Protein AF-A0A9D1PR16-F1 (afdb_monomer)

Mean predicted aligned error: 20.29 Å

Nearest PDB structures (foldseek):
  2o14-assembly1_A  TM=5.227E-01  e=1.203E-14  Bacillus subtilis
  5ho9-assembly2_B  TM=4.854E-01  e=6.084E-08  Geobacillus stearothermophilus
  5ho0-assembly1_A  TM=3.117E-01  e=4.479E-11  Geobacillus stearothermophilus
  8wa2-assembly1_D  TM=2.100E-01  e=5.758E-03  Chlamydomonas reinhardtii
  8wa2-assembly1_B  TM=1.755E-01  e=5.941E-02  Chlamydomonas reinhardtii

InterPro domains:
  IPR001087 GDSL lipase/esterase [PF00657] (573-795)
  IPR036514 SGNH hydrolase superfamily [G3DSA:3.40.50.1110] (571-816)
  IPR037459 Rhamnogalacturonan acetylesterase RhgT-like [PTHR43695] (567-809)
  IPR046780 Atrophied bacterial Ig domain [PF20578] (370-449)

Organism: NCBI:txid2838698

Radius of gyration: 44.4 Å; Cα contacts (8 Å, |Δi|>4): 1867; chains: 1; bounding box: 88×90×120 Å

Sequence (830 aa):
MRKVFRNLCCMTIVLSLCLSLCIVPGVSAAGEYIVSANYDSSLGSVQLTNLTAETAALSADEMWYAENTLAANERVEIIDGIFVTPVEDFNSGSLSNAVNIDGYSFRNYVAGSNNGEVSADSVTGAVFKVDAERSGTLAFALTLGDGKGARACRAETPDDLILDYKNNTGASVNDFFEFDVAEGQSYYFWGVGTRARTFGAVFSEKTTVTASAGDVIKITSTPDSSALLGNVSLSDASLELVKNEDMTECTFTMPAHDVGVDVAFVSSSFEDEIRQISFDEIKGANVSESEVDSDLALFDGWVTAIGYADVSWMSSDESAITASGIVNSSSEAKSVTLTAVFTYQDYPNITAYREFNLTVSADTDDAAAVAAAKESLTLGDTSAVRDNITLPASGRKNTTITWESSDETVVANDGTVTRYPEADRDVVLTATISRGAVSDTKEFRVTVIGYLAVEISRVAVSNADGDVVLSPVDGGYVSHIVYTSHIPNPTGSERLIVAVYDEEDSGRLISSGIYSLSENTDEETVLRLGSGEVQTTGSCTIKVFAFDGTDTISPMMSEPYIYTNTIADSMTVYVAGDSTACTYPATGRNNRFPQTGWAAVLQDYFSSDVTVSDLARSGRSSLSFRSENNYQTIVNNIKAGDYFIIQFGHNDDKPGETDRYTNPVGDRFTEGTFKNSLMNYINAALDKGAQPILTTPICRRRDNNSSLEAYAAAMRELGRELGLPVMDLFEKTGEYISSVGLEKAKDIYLHTYPGDSRFTGLSAGDYELSQNYSSAMADDTHINYYGAQMIAQWFCDELQRLGHPLTEKRSSHTTTLDDIPSYAEAVSTI

pLDDT: mean 76.58, std 19.84, range [20.47, 98.75]

Solvent-accessible surface area (backbone atoms only — not comparable to full-atom values): 45879 Å² total; per-residue (Å²): 130,88,82,74,85,78,77,77,83,88,86,89,82,87,90,88,85,83,87,84,87,81,86,86,90,83,89,70,102,81,58,82,30,48,37,37,39,36,36,57,67,94,62,46,41,79,48,75,43,49,84,87,64,87,86,83,87,87,81,90,81,88,82,85,87,83,89,70,71,61,56,80,68,42,76,40,74,77,52,90,55,30,28,39,27,41,41,72,92,53,72,62,86,89,79,86,81,57,50,73,58,101,86,45,76,43,81,68,80,62,36,46,86,74,79,35,32,51,38,77,73,40,34,76,41,42,40,36,38,40,40,20,69,40,44,24,43,40,34,38,37,32,39,35,32,51,76,18,32,45,37,29,18,39,63,93,44,70,88,51,64,82,37,86,48,70,42,76,80,82,45,72,47,78,51,78,47,74,48,80,42,47,54,82,40,46,31,38,36,36,40,32,45,91,48,48,47,52,57,50,71,50,71,28,48,50,52,73,48,75,41,42,60,70,39,51,41,35,42,33,57,45,87,61,94,50,35,32,56,49,60,70,47,52,74,54,82,87,62,69,76,49,70,48,98,82,29,43,39,36,35,36,68,38,55,94,56,68,39,47,33,44,46,42,66,40,64,62,66,56,59,63,57,53,64,64,69,53,66,86,73,31,33,59,82,36,87,46,55,76,49,31,79,47,47,36,41,71,69,62,58,49,81,53,94,89,44,61,24,46,34,48,56,44,43,76,37,59,78,41,33,32,56,80,27,48,46,22,35,34,79,56,64,44,80,36,45,39,32,41,38,38,38,25,83,98,41,77,88,49,72,49,72,38,80,43,78,32,21,36,35,55,46,83,53,44,63,62,29,37,50,53,20,61,68,70,63,75,82,76,85,32,78,70,32,76,67,65,46,89,67,68,59,57,43,47,38,62,20,44,32,48,58,46,43,77,40,60,81,42,34,29,63,75,24,52,54,49,77,42,68,78,45,66,46,80,36,46,39,36,39,42,33,28,29,95,95,39,72,54,76,48,81,42,70,34,27,39,45,38,41,70,55,59,42,72,79,45,77,23,30,18,43,84,89,61,50,45,21,63,40,61,32,73,69,16,17,51,32,29,41,30,33,53,53,83,56,81,78,72,88,75,47,33,30,36,39,40,40,26,22,27,59,84,62,81,57,39,79,73,27,58,43,79,42,75,67,74,85,54,88,89,59,82,42,71,49,74,49,56,91,71,60,28,44,37,37,69,54,47,41,40,37,39,43,39,27,62,49,50,100,65,84,45,65,34,34,99,63,63,49,70,59,70,85,75,76,57,90,58,35,45,40,36,33,44,29,15,47,53,30,14,68,54,48,30,51,65,98,71,12,36,20,52,42,30,8,18,50,57,52,39,50,61,43,32,30,94,48,51,45,63,45,70,46,25,38,67,86,27,12,58,55,39,39,66,79,34,72,48,44,55,52,45,62,74,68,59,34,62,58,22,38,38,40,43,31,47,32,84,38,17,75,29,90,88,43,80,72,22,35,34,38,46,78,67,54,60,83,47,86,60,13,39,47,26,39,48,46,67,55,42,48,54,22,50,82,34,57,15,47,52,34,43,30,36,37,66,52,50,76,58,100,73,52,68,77,54,48,40,36,32,51,40,48,54,49,49,19,64,69,70,46,33,41,63,34,58,41,27,56,57,45,42,54,48,36,70,73,60,32,75,73,61,42,36,41,28,27,30,49,41,41,60,69,48,65,78,62,60,91,51,90,82,39,48,44,94,64,8,57,47,26,66,34,68,38,84,39,53,65,43,24,14,54,58,23,12,46,46,51,33,38,52,48,53,50,38,32,49,74,29,44,29,67,71,48,81,44,44,34,95,56,83,63,55,80,88,74,50,61,54,49,69,60,53,61,70,76,112

Structure (mmCIF, N/CA/C/O backbone):
data_AF-A0A9D1PR16-F1
#
_entry.id   AF-A0A9D1PR16-F1
#
loop_
_atom_site.group_PDB
_atom_site.id
_atom_site.type_symbol
_atom_site.label_atom_id
_atom_site.label_alt_id
_atom_site.label_comp_id
_atom_site.label_asym_id
_atom_site.label_entity_id
_atom_site.label_seq_id
_atom_site.pdbx_PDB_ins_code
_atom_site.Cartn_x
_atom_site.Cartn_y
_atom_site.Cartn_z
_atom_site.occupancy
_atom_site.B_iso_or_equiv
_atom_site.auth_seq_id
_atom_site.auth_comp_id
_atom_site.auth_asym_id
_atom_site.auth_atom_id
_atom_site.pdbx_PDB_model_num
ATOM 1 N N . MET A 1 1 ? -5.581 25.289 5.504 1.00 27.98 1 MET A N 1
ATOM 2 C CA . MET A 1 1 ? -6.541 25.960 6.420 1.00 27.98 1 MET A CA 1
ATOM 3 C C . MET A 1 1 ? -6.542 25.164 7.721 1.00 27.98 1 MET A C 1
ATOM 5 O O . MET A 1 1 ? -6.423 23.959 7.635 1.00 27.98 1 MET A O 1
ATOM 9 N N . ARG A 1 2 ? -6.389 25.802 8.892 1.00 22.61 2 ARG A N 1
ATOM 10 C CA . ARG A 1 2 ? -7.495 26.084 9.842 1.00 22.61 2 ARG A CA 1
ATOM 11 C C . ARG A 1 2 ? -8.253 24.784 10.195 1.00 22.61 2 ARG A C 1
ATOM 13 O O . ARG A 1 2 ? -8.923 24.271 9.317 1.00 22.61 2 ARG A O 1
ATOM 20 N N . LYS A 1 3 ? -8.279 24.301 11.440 1.00 24.83 3 LYS A N 1
ATOM 21 C CA . LYS A 1 3 ? -8.358 25.068 12.698 1.00 24.83 3 LYS A CA 1
ATOM 22 C C . LYS A 1 3 ? -8.161 24.134 13.908 1.00 24.83 3 LYS A C 1
ATOM 24 O O . LYS A 1 3 ? -8.784 23.087 13.926 1.00 24.83 3 LYS A O 1
ATOM 29 N N . VAL A 1 4 ? -7.499 24.677 14.937 1.00 28.12 4 VAL A N 1
ATOM 30 C CA . VAL A 1 4 ? -7.593 24.335 16.375 1.00 28.12 4 VAL A CA 1
ATOM 31 C C . VAL A 1 4 ? -6.731 23.130 16.805 1.00 28.12 4 VAL A C 1
ATOM 33 O O . VAL A 1 4 ? -6.909 22.062 16.251 1.00 28.12 4 VAL A O 1
ATOM 36 N N . PHE A 1 5 ? -5.768 23.200 17.741 1.00 24.61 5 PHE A N 1
ATOM 37 C CA . PHE A 1 5 ? -5.483 24.135 18.852 1.00 24.61 5 PHE A CA 1
ATOM 38 C C . PHE A 1 5 ? -5.711 25.640 18.625 1.00 24.61 5 PHE A C 1
ATOM 40 O O . PHE A 1 5 ? -4.897 26.392 18.094 1.00 24.61 5 PHE A O 1
ATOM 47 N N . ARG A 1 6 ? -6.893 26.066 19.072 1.00 28.28 6 ARG A N 1
ATOM 48 C CA . ARG A 1 6 ? -7.088 27.253 19.896 1.00 28.28 6 ARG A CA 1
ATOM 49 C C . ARG A 1 6 ? -7.062 26.680 21.317 1.00 28.28 6 ARG A C 1
ATOM 51 O O . ARG A 1 6 ? -7.856 25.785 21.570 1.00 28.28 6 ARG A O 1
ATOM 58 N N . ASN A 1 7 ? -6.178 27.086 22.220 1.00 27.34 7 ASN A N 1
ATOM 59 C CA . ASN A 1 7 ? -5.192 28.170 22.140 1.00 27.34 7 ASN A CA 1
ATOM 60 C C . ASN A 1 7 ? -3.842 27.620 22.647 1.00 27.34 7 ASN A C 1
ATOM 62 O O . ASN A 1 7 ? -3.802 27.053 23.729 1.00 27.34 7 ASN A O 1
ATOM 66 N N . LEU A 1 8 ? -2.817 27.541 21.785 1.00 24.59 8 LEU A N 1
ATOM 67 C CA . LEU A 1 8 ? -1.717 28.526 21.676 1.00 24.59 8 LEU A CA 1
ATOM 68 C C . LEU A 1 8 ? -0.977 28.694 23.021 1.00 24.59 8 LEU A C 1
ATOM 70 O O . LEU A 1 8 ? -1.498 29.398 23.877 1.00 24.59 8 LEU A O 1
ATOM 74 N N . CYS A 1 9 ? 0.158 28.047 23.324 1.00 23.77 9 CYS A N 1
ATOM 75 C CA . CYS A 1 9 ? 1.340 27.565 22.560 1.00 23.77 9 CYS A CA 1
ATOM 76 C C . CYS A 1 9 ? 2.403 28.623 22.186 1.00 23.77 9 CYS A C 1
ATOM 78 O O . CYS A 1 9 ? 2.067 29.675 21.646 1.00 23.77 9 CYS A O 1
ATOM 80 N N . CYS A 1 10 ? 3.675 28.195 22.319 1.00 23.53 10 CYS A N 1
ATOM 81 C CA . CYS A 1 10 ? 4.927 28.753 21.759 1.00 23.53 10 CYS A CA 1
ATOM 82 C C . CYS A 1 10 ? 5.468 30.044 22.421 1.00 23.53 10 CYS A C 1
ATOM 84 O O . CYS A 1 10 ? 4.700 30.933 22.758 1.00 23.53 10 CYS A O 1
ATOM 86 N N . MET A 1 11 ? 6.784 30.250 22.600 1.00 22.20 11 MET A N 1
ATOM 87 C CA . MET A 1 11 ? 8.003 29.501 22.207 1.00 22.20 11 MET A CA 1
ATOM 88 C C . MET A 1 11 ? 9.163 29.927 23.150 1.00 22.20 11 MET A C 1
ATOM 90 O O . MET A 1 11 ? 9.109 31.016 23.710 1.00 22.20 11 MET A O 1
ATOM 94 N N . THR A 1 12 ? 10.250 29.171 23.348 1.00 23.80 12 THR A N 1
ATOM 95 C CA . THR A 1 12 ? 11.381 29.059 22.394 1.00 23.80 12 THR A CA 1
ATOM 96 C C . THR A 1 12 ? 12.302 27.878 22.755 1.00 23.80 12 THR A C 1
ATOM 98 O O . THR A 1 12 ? 12.257 27.358 23.863 1.00 23.80 12 THR A O 1
ATOM 101 N N . ILE A 1 13 ? 13.112 27.434 21.789 1.00 24.66 13 ILE A N 1
ATOM 102 C CA . ILE A 1 13 ? 13.778 26.129 21.730 1.00 24.66 13 ILE A CA 1
ATOM 103 C C . ILE A 1 13 ? 15.294 26.300 21.442 1.00 24.66 13 ILE A C 1
ATOM 105 O O . ILE A 1 13 ? 15.655 27.077 20.563 1.00 24.66 13 ILE A O 1
ATOM 109 N N . VAL A 1 14 ? 16.136 25.502 22.124 1.00 23.12 14 VAL A N 1
ATOM 110 C CA . VAL A 1 14 ? 17.413 24.890 21.647 1.00 23.12 14 VAL A CA 1
ATOM 111 C C . VAL A 1 14 ? 18.770 25.660 21.585 1.00 23.12 14 VAL A C 1
ATOM 113 O O . VAL A 1 14 ? 18.936 26.660 20.899 1.00 23.12 14 VAL A O 1
ATOM 116 N N . LEU A 1 15 ? 19.771 25.003 22.213 1.00 24.84 15 LEU A N 1
ATOM 117 C CA . LEU A 1 15 ? 21.250 24.959 22.043 1.00 24.84 15 LEU A CA 1
ATOM 118 C C . LEU A 1 15 ? 22.148 26.221 22.079 1.00 24.84 15 LEU A C 1
ATOM 120 O O . LEU A 1 15 ? 22.132 27.063 21.185 1.00 24.84 15 LEU A O 1
ATOM 124 N N . SER A 1 16 ? 23.187 26.142 22.929 1.00 20.47 16 SER A N 1
ATOM 125 C CA . SER A 1 16 ? 24.596 26.295 22.504 1.00 20.47 16 SER A CA 1
ATOM 126 C C . SER A 1 16 ? 25.574 25.582 23.452 1.00 20.47 16 SER A C 1
ATOM 128 O O . SER A 1 16 ? 25.379 25.562 24.662 1.00 20.47 16 SER A O 1
ATOM 130 N N . LEU A 1 17 ? 26.616 24.973 22.878 1.00 24.58 17 LEU A N 1
ATOM 131 C CA . LEU A 1 17 ? 27.646 24.175 23.561 1.00 24.58 17 LEU A CA 1
ATOM 132 C C . LEU A 1 17 ? 28.932 25.001 23.824 1.00 24.58 17 LEU A C 1
ATOM 134 O O . LEU A 1 17 ? 29.122 26.046 23.207 1.00 24.58 17 LEU A O 1
ATOM 138 N N . CYS A 1 18 ? 29.855 24.421 24.609 1.00 21.66 18 CYS A N 1
ATOM 139 C CA . CYS A 1 18 ? 31.310 24.698 24.704 1.00 21.66 18 CYS A CA 1
ATOM 140 C C . CYS A 1 18 ? 31.869 25.606 25.828 1.00 21.66 18 CYS A C 1
ATOM 142 O O . CYS A 1 18 ? 31.997 26.815 25.685 1.00 21.66 18 CYS A O 1
ATOM 144 N N . LEU A 1 19 ? 32.410 24.914 26.844 1.00 24.34 19 LEU A N 1
ATOM 145 C CA . LEU A 1 19 ? 33.736 25.090 27.475 1.00 24.34 19 LEU A CA 1
ATOM 146 C C . LEU A 1 19 ? 34.213 26.489 27.928 1.00 24.34 19 LEU A C 1
ATOM 148 O O . LEU A 1 19 ? 34.633 27.319 27.123 1.00 24.34 19 LEU A O 1
ATOM 152 N N . SER A 1 20 ? 34.515 26.583 29.230 1.00 22.64 20 SER A N 1
ATOM 153 C CA . SER A 1 20 ? 35.869 26.953 29.682 1.00 22.64 20 SER A CA 1
ATOM 154 C C . SER A 1 20 ? 36.231 26.297 31.019 1.00 22.64 20 SER A C 1
ATOM 156 O O . SER A 1 20 ? 35.638 26.557 32.057 1.00 22.64 20 SER A O 1
ATOM 158 N N . LEU A 1 21 ? 37.231 25.420 30.923 1.00 25.05 21 LEU A N 1
ATOM 159 C CA . LEU A 1 21 ? 37.969 24.716 31.969 1.00 25.05 21 LEU A CA 1
ATOM 160 C C . LEU A 1 21 ? 38.514 25.603 33.106 1.00 25.05 21 LEU A C 1
ATOM 162 O O . LEU A 1 21 ? 39.132 26.626 32.831 1.00 25.05 21 LEU A O 1
ATOM 166 N N . CYS A 1 22 ? 38.521 25.025 34.313 1.00 24.67 22 CYS A N 1
ATOM 167 C CA . CYS A 1 22 ? 39.685 24.900 35.213 1.00 24.67 22 CYS A CA 1
ATOM 168 C C . CYS A 1 22 ? 39.479 23.609 36.054 1.00 24.67 22 CYS A C 1
ATOM 170 O O . CYS A 1 22 ? 38.614 23.595 36.915 1.00 24.67 22 CYS A O 1
ATOM 172 N N . ILE A 1 23 ? 40.010 22.432 35.669 1.00 27.56 23 ILE A N 1
ATOM 173 C CA . ILE A 1 23 ? 41.353 21.888 36.024 1.00 27.56 23 ILE A CA 1
ATOM 174 C C . ILE A 1 23 ? 41.437 21.586 37.548 1.00 27.56 23 ILE A C 1
ATOM 176 O O . ILE A 1 23 ? 41.313 22.518 38.327 1.00 27.56 23 ILE A O 1
ATOM 180 N N . VAL A 1 24 ? 41.628 20.356 38.072 1.00 26.58 24 VAL A N 1
ATOM 181 C CA . VAL A 1 24 ? 42.421 19.161 37.652 1.00 26.58 24 VAL A CA 1
ATOM 182 C C . VAL A 1 24 ? 41.674 17.831 37.971 1.00 26.58 24 VAL A C 1
ATOM 184 O O . VAL A 1 24 ? 40.999 17.775 38.994 1.00 26.58 24 VAL A O 1
ATOM 187 N N . PRO A 1 25 ? 41.832 16.732 37.195 1.00 44.12 25 PRO A N 1
ATOM 188 C CA . PRO A 1 25 ? 41.298 15.397 37.533 1.00 44.12 25 PRO A CA 1
ATOM 189 C C . PRO A 1 25 ? 42.260 14.516 38.367 1.00 44.12 25 PRO A C 1
ATOM 191 O O . PRO A 1 25 ? 43.475 14.590 38.182 1.00 44.12 25 PRO A O 1
ATOM 194 N N . GLY A 1 26 ? 41.739 13.586 39.187 1.00 24.41 26 GLY A N 1
ATOM 195 C CA . GLY A 1 26 ? 42.584 12.547 39.806 1.00 24.41 26 GLY A CA 1
ATOM 196 C C . GLY A 1 26 ? 41.972 11.659 40.904 1.00 24.41 26 GLY A C 1
ATOM 197 O O . GLY A 1 26 ? 42.183 11.926 42.075 1.00 24.41 26 GLY A O 1
ATOM 198 N N . VAL A 1 27 ? 41.332 10.552 40.502 1.00 28.55 27 VAL A N 1
ATOM 199 C CA . VAL A 1 27 ? 41.300 9.227 41.180 1.00 28.55 27 VAL A CA 1
ATOM 200 C C . VAL A 1 27 ? 41.209 9.176 42.725 1.00 28.55 27 VAL A C 1
ATOM 202 O O . VAL A 1 27 ? 42.230 9.241 43.402 1.00 28.55 27 VAL A O 1
ATOM 205 N N . SER A 1 28 ? 40.054 8.760 43.265 1.00 29.31 28 SER A N 1
ATOM 206 C CA . SER A 1 28 ? 39.920 7.432 43.912 1.00 29.31 28 SER A CA 1
ATOM 207 C C . SER A 1 28 ? 38.448 7.061 44.166 1.00 29.31 28 SER A C 1
ATOM 209 O O . SER A 1 28 ? 37.600 7.940 44.273 1.00 29.31 28 SER A O 1
ATOM 211 N N . ALA A 1 29 ? 38.145 5.763 44.269 1.00 42.81 29 ALA A N 1
ATOM 212 C CA . ALA A 1 29 ? 36.804 5.238 44.558 1.00 42.81 29 ALA A CA 1
ATOM 213 C C . ALA A 1 29 ? 36.475 5.269 46.069 1.00 42.81 29 ALA A C 1
ATOM 215 O O . ALA A 1 29 ? 36.169 4.242 46.669 1.00 42.81 29 ALA A O 1
ATOM 216 N N . ALA A 1 30 ? 36.630 6.443 46.682 1.00 47.72 30 ALA A N 1
ATOM 217 C CA . ALA A 1 30 ? 36.334 6.732 48.087 1.00 47.72 30 ALA A CA 1
ATOM 218 C C . ALA A 1 30 ? 36.095 8.247 48.245 1.00 47.72 30 ALA A C 1
ATOM 220 O O . ALA A 1 30 ? 36.844 8.942 48.931 1.00 47.72 30 ALA A O 1
ATOM 221 N N . GLY A 1 31 ? 35.116 8.764 47.498 1.00 44.00 31 GLY A N 1
ATOM 222 C CA . GLY A 1 31 ? 34.673 10.153 47.565 1.00 44.00 31 GLY A CA 1
ATOM 223 C C . GLY A 1 31 ? 33.443 10.289 48.455 1.00 44.00 31 GLY A C 1
ATOM 224 O O . GLY A 1 31 ? 32.515 9.492 48.351 1.00 44.00 31 GLY A O 1
ATOM 225 N N . GLU A 1 32 ? 33.462 11.301 49.312 1.00 50.12 32 GLU A N 1
ATOM 226 C CA . GLU A 1 32 ? 32.285 11.826 49.998 1.00 50.12 32 GLU A CA 1
ATOM 227 C C . GLU A 1 32 ? 31.518 12.739 49.019 1.00 50.12 32 GLU A C 1
ATOM 229 O O . GLU A 1 32 ? 32.104 13.675 48.473 1.00 50.12 32 GLU A O 1
ATOM 234 N N . TYR A 1 33 ? 30.238 12.447 48.781 1.00 51.56 33 TYR A N 1
ATOM 235 C CA . TYR A 1 33 ? 29.327 13.172 47.884 1.00 51.56 33 TYR A CA 1
ATOM 236 C C . TYR A 1 33 ? 28.250 13.902 48.689 1.00 51.56 33 TYR A C 1
ATOM 238 O O . TYR A 1 33 ? 27.902 13.473 49.789 1.00 51.56 33 TYR A O 1
ATOM 246 N N . ILE A 1 34 ? 27.699 14.988 48.152 1.00 52.00 34 ILE A N 1
ATOM 247 C CA . ILE A 1 34 ? 26.739 15.844 48.855 1.00 52.00 34 ILE A CA 1
ATOM 248 C C . ILE A 1 34 ? 25.317 15.586 48.345 1.00 52.00 34 ILE A C 1
ATOM 250 O O . ILE A 1 34 ? 25.028 15.698 47.154 1.00 52.00 34 ILE A O 1
ATOM 254 N N . VAL A 1 35 ? 24.404 15.308 49.273 1.00 46.72 35 VAL A N 1
ATOM 255 C CA . VAL A 1 35 ? 22.958 15.447 49.065 1.00 46.72 35 VAL A CA 1
ATOM 256 C C . VAL A 1 35 ? 22.536 16.814 49.581 1.00 46.72 35 VAL A C 1
ATOM 258 O O . VAL A 1 35 ? 22.882 17.167 50.707 1.00 46.72 35 VAL A O 1
ATOM 261 N N . SER A 1 36 ? 21.781 17.572 48.787 1.00 48.25 36 SER A N 1
ATOM 262 C CA . SER A 1 36 ? 21.150 18.829 49.219 1.00 48.25 36 SER A CA 1
ATOM 263 C C . SER A 1 36 ? 19.635 18.703 49.112 1.00 48.25 36 SER A C 1
ATOM 265 O O . SER A 1 36 ? 19.150 18.422 48.021 1.00 48.25 36 SER A O 1
ATOM 267 N N . ALA A 1 37 ? 18.900 18.930 50.201 1.00 46.66 37 ALA A N 1
ATOM 268 C CA . ALA A 1 37 ? 17.441 19.013 50.176 1.00 46.66 37 ALA A CA 1
ATOM 269 C C . ALA A 1 37 ? 16.966 20.461 50.311 1.00 46.66 37 ALA A C 1
ATOM 271 O O . ALA A 1 37 ? 17.342 21.134 51.273 1.00 46.66 37 ALA A O 1
ATOM 272 N N . ASN A 1 38 ? 16.121 20.883 49.369 1.00 51.72 38 ASN A N 1
ATOM 273 C CA . ASN A 1 38 ? 15.368 22.130 49.386 1.00 51.72 38 ASN A CA 1
ATOM 274 C C . ASN A 1 38 ? 13.930 21.843 49.841 1.00 51.72 38 ASN A C 1
ATOM 276 O O . ASN A 1 38 ? 13.292 20.912 49.338 1.00 51.72 38 ASN A O 1
ATOM 280 N N . TYR A 1 39 ? 13.407 22.642 50.770 1.00 48.66 39 TYR A N 1
ATOM 281 C CA . TYR A 1 39 ? 12.021 22.543 51.231 1.00 48.66 39 TYR A CA 1
ATOM 282 C C . TYR A 1 39 ? 11.468 23.902 51.678 1.00 48.66 39 TYR A C 1
ATOM 284 O O . TYR A 1 39 ? 12.222 24.826 51.993 1.00 48.66 39 TYR A O 1
ATOM 292 N N . ASP A 1 40 ? 10.138 24.001 51.702 1.00 52.25 40 ASP A N 1
ATOM 293 C CA . ASP A 1 40 ? 9.402 25.097 52.337 1.00 52.25 40 ASP A CA 1
ATOM 294 C C . ASP A 1 40 ? 9.275 24.801 53.837 1.00 52.25 40 ASP A C 1
ATOM 296 O O . ASP A 1 40 ? 8.543 23.893 54.244 1.00 52.25 40 ASP A O 1
ATOM 300 N N . SER A 1 41 ? 10.019 25.541 54.659 1.00 51.75 41 SER A N 1
ATOM 301 C CA . SER A 1 41 ? 10.061 25.331 56.106 1.00 51.75 41 SER A CA 1
ATOM 302 C C . SER A 1 41 ? 8.823 25.828 56.850 1.00 51.75 41 SER A C 1
ATOM 304 O O . SER A 1 41 ? 8.605 25.428 57.995 1.00 51.75 41 SER A O 1
ATOM 306 N N . SER A 1 42 ? 7.963 26.620 56.200 1.00 43.56 42 SER A N 1
ATOM 307 C CA . SER A 1 42 ? 6.676 27.042 56.764 1.00 43.56 42 SER A CA 1
ATOM 308 C C . SER A 1 42 ? 5.642 25.909 56.803 1.00 43.56 42 SER A C 1
ATOM 310 O O . SER A 1 42 ? 4.684 25.971 57.575 1.00 43.56 42 SER A O 1
ATOM 312 N N . LEU A 1 43 ? 5.850 24.855 56.001 1.00 42.72 43 LEU A N 1
ATOM 313 C CA . LEU A 1 43 ? 4.966 23.691 55.893 1.00 42.72 43 LEU A CA 1
ATOM 314 C C . LEU A 1 43 ? 5.497 22.437 56.604 1.00 42.72 43 LEU A C 1
ATOM 316 O O . LEU A 1 43 ? 4.747 21.478 56.756 1.00 42.72 43 LEU A O 1
ATOM 320 N N . GLY A 1 44 ? 6.758 22.415 57.040 1.00 47.50 44 GLY A N 1
ATOM 321 C CA . GLY A 1 44 ? 7.370 21.271 57.721 1.00 47.50 44 GLY A CA 1
ATOM 322 C C . GLY A 1 44 ? 8.898 21.330 57.702 1.00 47.50 44 GLY A C 1
ATOM 323 O O . GLY A 1 44 ? 9.483 22.215 57.090 1.00 47.50 44 GLY A O 1
ATOM 324 N N . SER A 1 45 ? 9.577 20.379 58.350 1.00 50.97 45 SER A N 1
ATOM 325 C CA . SER A 1 45 ? 11.043 20.265 58.261 1.00 50.97 45 SER A CA 1
ATOM 326 C C . SER A 1 45 ? 11.466 18.923 57.677 1.00 50.97 45 SER A C 1
ATOM 328 O O . SER A 1 45 ? 10.860 17.889 57.976 1.00 50.97 45 SER A O 1
ATOM 330 N N . VAL A 1 46 ? 12.512 18.942 56.846 1.00 46.06 46 VAL A N 1
ATOM 331 C CA . VAL A 1 46 ? 13.088 17.739 56.237 1.00 46.06 46 VAL A CA 1
ATOM 332 C C . VAL A 1 46 ? 14.353 17.328 56.977 1.00 46.06 46 VAL A C 1
ATOM 334 O O . VAL A 1 46 ? 15.377 18.007 56.909 1.00 46.06 46 VAL A O 1
ATOM 337 N N .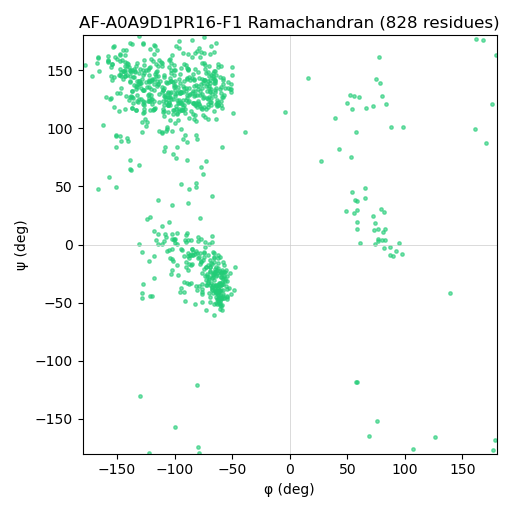 GLN A 1 47 ? 14.323 16.156 57.609 1.00 53.50 47 GLN A N 1
ATOM 338 C CA . GLN A 1 47 ? 15.534 15.526 58.123 1.00 53.50 47 GLN A CA 1
ATOM 339 C C . GLN A 1 47 ? 16.138 14.592 57.066 1.00 53.50 47 GLN A C 1
ATOM 341 O O . GLN A 1 47 ? 15.576 13.537 56.758 1.00 53.50 47 GLN A O 1
ATOM 346 N N . LEU A 1 48 ? 17.320 14.951 56.558 1.00 46.00 48 LEU A N 1
ATOM 347 C CA . LEU A 1 48 ? 18.197 14.035 55.826 1.00 46.00 48 LEU A CA 1
ATOM 348 C C . LEU A 1 48 ? 19.032 13.218 56.820 1.00 46.00 48 LEU A C 1
ATOM 350 O O . LEU A 1 48 ? 19.704 13.779 57.682 1.00 46.00 48 LEU A O 1
ATOM 354 N N . THR A 1 49 ? 19.021 11.891 56.695 1.00 54.78 49 THR A N 1
ATOM 355 C CA . THR A 1 49 ? 19.868 11.000 57.507 1.00 54.78 49 THR A CA 1
ATOM 356 C C . THR A 1 49 ? 20.587 9.986 56.622 1.00 54.78 49 THR A C 1
ATOM 358 O O . THR A 1 49 ? 19.946 9.200 55.924 1.00 54.78 49 THR A O 1
ATOM 361 N N . ASN A 1 50 ? 21.923 9.969 56.688 1.00 46.38 50 ASN A N 1
ATOM 362 C CA . ASN A 1 50 ? 22.725 8.843 56.215 1.00 46.38 50 ASN A CA 1
ATOM 363 C C . ASN A 1 50 ? 22.620 7.727 57.264 1.00 46.38 50 ASN A C 1
ATOM 365 O O . ASN A 1 50 ? 23.056 7.905 58.400 1.00 46.38 50 ASN A O 1
ATOM 369 N N . LEU A 1 51 ? 22.047 6.578 56.899 1.00 48.81 51 LEU A N 1
ATOM 370 C CA . LEU A 1 51 ? 21.764 5.480 57.837 1.00 48.81 51 LEU A CA 1
ATOM 371 C C . LEU A 1 51 ? 23.021 4.787 58.412 1.00 48.81 51 LEU A C 1
ATOM 373 O O . LEU A 1 51 ? 22.898 3.853 59.206 1.00 48.81 51 LEU A O 1
ATOM 377 N N . THR A 1 52 ? 24.220 5.254 58.050 1.00 41.19 52 THR A N 1
ATOM 378 C CA . THR A 1 52 ? 25.520 4.713 58.477 1.00 41.19 52 THR A CA 1
ATOM 379 C C . THR A 1 52 ? 26.367 5.661 59.345 1.00 41.19 52 THR A C 1
ATOM 381 O O . THR A 1 52 ? 27.449 5.256 59.775 1.00 41.19 52 THR A O 1
ATOM 384 N N . ALA A 1 53 ? 25.901 6.881 59.662 1.00 30.22 53 ALA A N 1
ATOM 385 C CA . ALA A 1 53 ? 26.607 7.833 60.538 1.00 30.22 53 ALA A CA 1
ATOM 386 C C . ALA A 1 53 ? 25.656 8.674 61.424 1.00 30.22 53 ALA A C 1
ATOM 388 O O . ALA A 1 53 ? 24.521 8.955 61.053 1.00 30.22 53 ALA A O 1
ATOM 389 N N . GLU A 1 54 ? 26.112 9.075 62.618 1.00 30.41 54 GLU A N 1
ATOM 390 C CA . GLU A 1 54 ? 25.260 9.684 63.654 1.00 30.41 54 GLU A CA 1
ATOM 391 C C . GLU A 1 54 ? 25.129 11.222 63.550 1.00 30.41 54 GLU A C 1
ATOM 393 O O . GLU A 1 54 ? 26.100 11.954 63.719 1.00 30.41 54 GLU A O 1
ATOM 398 N N . THR A 1 55 ? 23.878 11.688 63.424 1.00 30.41 55 THR A N 1
ATOM 399 C CA . THR A 1 55 ? 23.327 13.008 63.825 1.00 30.41 55 THR A CA 1
ATOM 400 C C . THR A 1 55 ? 23.878 14.325 63.250 1.00 30.41 55 THR A C 1
ATOM 402 O O . THR A 1 55 ? 24.994 14.741 63.543 1.00 30.41 55 THR A O 1
ATOM 405 N N . ALA A 1 56 ? 22.950 15.130 62.721 1.00 26.27 56 ALA A N 1
ATOM 406 C CA . ALA A 1 56 ? 22.624 16.440 63.300 1.00 26.27 56 ALA A CA 1
ATOM 407 C C . ALA A 1 56 ? 21.123 16.742 63.102 1.00 26.27 56 ALA A C 1
ATOM 409 O O . ALA A 1 56 ? 20.544 16.347 62.095 1.00 26.27 56 ALA A O 1
ATOM 410 N N . ALA A 1 57 ? 20.492 17.415 64.067 1.00 31.69 57 ALA A N 1
ATOM 411 C CA . ALA A 1 57 ? 19.118 17.914 63.978 1.00 31.69 57 ALA A CA 1
ATOM 412 C C . ALA A 1 57 ? 19.018 19.225 64.770 1.00 31.69 57 ALA A C 1
ATOM 414 O O . ALA A 1 57 ? 19.526 19.286 65.892 1.00 31.69 57 ALA A O 1
ATOM 415 N N . LEU A 1 58 ? 18.369 20.249 64.210 1.00 25.55 58 LEU A N 1
ATOM 416 C CA . LEU A 1 58 ? 18.020 21.498 64.895 1.00 25.55 58 LEU A CA 1
ATOM 417 C C . LEU A 1 58 ? 16.649 22.006 64.422 1.00 25.55 58 LEU A C 1
ATOM 419 O O . LEU A 1 58 ? 16.150 21.593 63.381 1.00 25.55 58 LEU A O 1
ATOM 423 N N . SER A 1 59 ? 16.025 22.823 65.267 1.00 28.17 59 SER A N 1
ATOM 424 C CA . SER A 1 59 ? 14.588 23.114 65.288 1.00 28.17 59 SER A CA 1
ATOM 425 C C . SER A 1 59 ? 14.202 24.461 64.671 1.00 28.17 59 SER A C 1
ATOM 427 O O . SER A 1 59 ? 15.033 25.357 64.553 1.00 28.17 59 SER A O 1
ATOM 429 N N . ALA A 1 60 ? 12.911 24.594 64.359 1.00 30.12 60 ALA A N 1
ATOM 430 C CA . ALA A 1 60 ? 12.256 25.813 63.887 1.00 30.12 60 ALA A CA 1
ATOM 431 C C . ALA A 1 60 ? 12.210 26.957 64.921 1.00 30.12 60 ALA A C 1
ATOM 433 O O . ALA A 1 60 ? 12.343 26.712 66.121 1.00 30.12 60 ALA A O 1
ATOM 434 N N . ASP A 1 61 ? 11.903 28.161 64.429 1.00 25.55 61 ASP A N 1
ATOM 435 C CA . ASP A 1 61 ? 11.018 29.145 65.072 1.00 25.55 61 ASP A CA 1
ATOM 436 C C . ASP A 1 61 ? 10.282 29.952 63.969 1.00 25.55 61 ASP A C 1
ATOM 438 O O . ASP A 1 61 ? 10.773 30.065 62.848 1.00 25.55 61 ASP A O 1
ATOM 442 N N . GLU A 1 62 ? 9.073 30.437 64.270 1.00 27.47 62 GLU A N 1
ATOM 443 C CA . GLU A 1 62 ? 8.107 31.059 63.335 1.00 27.47 62 GLU A CA 1
ATOM 444 C C . GLU A 1 62 ? 8.534 32.447 62.808 1.00 27.47 62 GLU A C 1
ATOM 446 O O . GLU A 1 62 ? 9.094 33.216 63.588 1.00 27.47 62 GLU A O 1
ATOM 451 N N . MET A 1 63 ? 8.068 32.873 61.612 1.00 23.91 63 MET A N 1
ATOM 452 C CA . MET A 1 63 ? 7.671 34.283 61.386 1.00 23.91 63 MET A CA 1
ATOM 453 C C . MET A 1 63 ? 6.597 34.560 60.303 1.00 23.91 63 MET A C 1
ATOM 455 O O . MET A 1 63 ? 6.760 34.350 59.111 1.00 23.91 63 MET A O 1
ATOM 459 N N . TRP A 1 64 ? 5.493 35.128 60.794 1.00 25.08 64 TRP A N 1
ATOM 460 C CA . TRP A 1 64 ? 4.777 36.350 60.373 1.00 25.08 64 TRP A CA 1
ATOM 461 C C . TRP A 1 64 ? 5.007 37.035 58.995 1.00 25.08 64 TRP A C 1
ATOM 463 O O . TRP A 1 64 ? 6.123 37.260 58.544 1.00 25.08 64 TRP A O 1
ATOM 473 N N . TYR A 1 65 ? 3.913 37.560 58.417 1.00 28.30 65 TYR A N 1
ATOM 474 C CA . TYR A 1 65 ? 3.882 38.332 57.160 1.00 28.30 65 TYR A CA 1
ATOM 475 C C . TYR A 1 65 ? 4.187 39.833 57.337 1.00 28.30 65 TYR A C 1
ATOM 477 O O . TYR A 1 65 ? 3.506 40.524 58.097 1.00 28.30 65 TYR A O 1
ATOM 485 N N . ALA A 1 66 ? 5.107 40.384 56.538 1.00 28.33 66 ALA A N 1
ATOM 486 C CA . ALA A 1 66 ? 5.405 41.819 56.506 1.00 28.33 66 ALA A CA 1
ATOM 487 C C . ALA A 1 66 ? 4.590 42.596 55.443 1.00 28.33 66 ALA A C 1
ATOM 489 O O . ALA A 1 66 ? 5.037 42.803 54.315 1.00 28.33 66 ALA A O 1
ATOM 490 N N . GLU A 1 67 ? 3.418 43.122 55.815 1.00 37.28 67 GLU A N 1
ATOM 491 C CA . GLU A 1 67 ? 2.779 44.220 55.068 1.00 37.28 67 GLU A CA 1
ATOM 492 C C . GLU A 1 67 ? 3.403 45.571 55.473 1.00 37.28 67 GLU A C 1
ATOM 494 O O . GLU A 1 67 ? 2.950 46.162 56.451 1.00 37.28 67 GLU A O 1
ATOM 499 N N . ASN A 1 68 ? 4.418 46.091 54.760 1.00 36.84 68 ASN A N 1
ATOM 500 C CA . ASN A 1 68 ? 4.800 47.519 54.828 1.00 36.84 68 ASN A CA 1
ATOM 501 C C . ASN A 1 68 ? 5.752 47.991 53.708 1.00 36.84 68 ASN A C 1
ATOM 503 O O . ASN A 1 68 ? 6.457 47.214 53.070 1.00 36.84 68 ASN A O 1
ATOM 507 N N . THR A 1 69 ? 5.776 49.310 53.510 1.00 42.50 69 THR A N 1
ATOM 508 C CA . THR A 1 69 ? 6.714 50.059 52.656 1.00 42.50 69 THR A CA 1
ATOM 509 C C . THR A 1 69 ? 8.006 50.362 53.422 1.00 42.50 69 THR A C 1
ATOM 511 O O . THR A 1 69 ? 7.905 50.884 54.530 1.00 42.50 69 THR A O 1
ATOM 514 N N . LEU A 1 70 ? 9.198 50.121 52.855 1.00 45.25 70 LEU A N 1
ATOM 515 C CA . LEU A 1 70 ? 10.458 50.314 53.601 1.00 45.25 70 LEU A CA 1
ATOM 516 C C . LEU A 1 70 ? 11.025 51.739 53.481 1.00 45.25 70 LEU A C 1
ATOM 518 O O . LEU A 1 70 ? 10.989 52.373 52.424 1.00 45.25 70 LEU A O 1
ATOM 522 N N . ALA A 1 71 ? 11.603 52.248 54.561 1.00 49.91 71 ALA A N 1
ATOM 523 C CA . ALA A 1 71 ? 12.417 53.453 54.552 1.00 49.91 71 ALA A CA 1
ATOM 524 C C . ALA A 1 71 ? 13.862 53.159 54.102 1.00 49.91 71 ALA A C 1
ATOM 526 O O . ALA A 1 71 ? 14.339 52.023 54.072 1.00 49.91 71 ALA A O 1
ATOM 527 N N . ALA A 1 72 ? 14.595 54.214 53.750 1.00 53.69 72 ALA A N 1
ATOM 528 C CA . ALA A 1 72 ? 16.005 54.096 53.407 1.00 53.69 72 ALA A CA 1
ATOM 529 C C . ALA A 1 72 ? 16.861 53.658 54.603 1.00 53.69 72 ALA A C 1
ATOM 531 O O . ALA A 1 72 ? 16.687 54.161 55.715 1.00 53.69 72 ALA A O 1
ATOM 532 N N . ASN A 1 73 ? 17.824 52.764 54.356 1.00 57.97 73 ASN A N 1
ATOM 533 C CA . ASN A 1 73 ? 18.658 52.124 55.381 1.00 57.97 73 ASN A CA 1
ATOM 534 C C . ASN A 1 73 ? 17.862 51.336 56.447 1.00 57.97 73 ASN A C 1
ATOM 536 O O . ASN A 1 73 ? 18.422 50.956 57.476 1.00 57.97 73 ASN A O 1
ATOM 540 N N . GLU A 1 74 ? 16.571 51.070 56.219 1.00 59.91 74 GLU A N 1
ATOM 541 C CA . GLU A 1 74 ? 15.786 50.163 57.051 1.00 59.91 74 GLU A CA 1
ATOM 542 C C . GLU A 1 74 ? 16.156 48.719 56.691 1.00 59.91 74 GLU A C 1
ATOM 544 O O . GLU A 1 74 ? 15.979 48.291 55.550 1.00 59.91 74 GLU A O 1
ATOM 549 N N . ARG A 1 75 ? 16.711 47.979 57.657 1.00 69.44 75 ARG A N 1
ATOM 550 C CA . ARG A 1 75 ? 16.960 46.540 57.525 1.00 69.44 75 ARG A CA 1
ATOM 551 C C . ARG A 1 75 ? 15.664 45.811 57.847 1.00 69.44 75 ARG A C 1
ATOM 553 O O . ARG A 1 75 ? 15.259 45.801 59.009 1.00 69.44 75 ARG A O 1
ATOM 560 N N . VAL A 1 76 ? 15.046 45.192 56.848 1.00 59.78 76 VAL A N 1
ATOM 561 C CA . VAL A 1 76 ? 13.806 44.425 57.016 1.00 59.78 76 VAL A CA 1
ATOM 562 C C . VAL A 1 76 ? 14.012 42.988 56.587 1.00 59.78 76 VAL A C 1
ATOM 564 O O . VAL A 1 76 ? 14.600 42.716 55.544 1.00 59.78 76 VAL A O 1
ATOM 567 N N . GLU A 1 77 ? 13.536 42.072 57.418 1.00 63.69 77 GLU A N 1
ATOM 568 C CA . GLU A 1 77 ? 13.470 40.655 57.094 1.00 63.69 77 GLU A CA 1
ATOM 569 C C . GLU A 1 77 ? 12.434 40.444 55.994 1.00 63.69 77 GLU A C 1
ATOM 571 O O . GLU A 1 77 ? 11.285 40.863 56.135 1.00 63.69 77 GLU A O 1
ATOM 576 N N . ILE A 1 78 ? 12.856 39.861 54.874 1.00 51.28 78 ILE A N 1
ATOM 577 C CA . ILE A 1 78 ? 11.959 39.580 53.752 1.00 51.28 78 ILE A CA 1
ATOM 578 C C . ILE A 1 78 ? 11.411 38.155 53.817 1.00 51.28 78 ILE A C 1
ATOM 580 O O . ILE A 1 78 ? 10.254 37.961 53.459 1.00 51.28 78 ILE A O 1
ATOM 584 N N . ILE A 1 79 ? 12.233 37.186 54.244 1.00 56.41 79 ILE A N 1
ATOM 585 C CA . ILE A 1 79 ? 11.912 35.754 54.367 1.00 56.41 79 ILE A CA 1
ATOM 586 C C . ILE A 1 79 ? 12.917 35.122 55.347 1.00 56.41 79 ILE A C 1
ATOM 588 O O . ILE A 1 79 ? 14.110 35.291 55.131 1.00 56.41 79 ILE A O 1
ATOM 592 N N . ASP A 1 80 ? 12.469 34.418 56.387 1.00 55.91 80 ASP A N 1
ATOM 593 C CA . ASP A 1 80 ? 13.228 33.500 57.267 1.00 55.91 80 ASP A CA 1
ATOM 594 C C . ASP A 1 80 ? 14.745 33.750 57.435 1.00 55.91 80 ASP A C 1
ATOM 596 O O . ASP A 1 80 ? 15.599 32.996 56.958 1.00 55.91 80 ASP A O 1
ATOM 600 N N . GLY A 1 81 ? 15.108 34.813 58.153 1.00 65.19 81 GLY A N 1
ATOM 601 C CA . GLY A 1 81 ? 16.497 35.188 58.434 1.00 65.19 81 GLY A CA 1
ATOM 602 C C . GLY A 1 81 ? 17.238 35.849 57.264 1.00 65.19 81 GLY A C 1
ATOM 603 O O . GLY A 1 81 ? 18.423 36.162 57.385 1.00 65.19 81 GLY A O 1
ATOM 604 N N . ILE A 1 82 ? 16.577 36.091 56.132 1.00 66.00 82 ILE A N 1
ATOM 605 C CA . ILE A 1 82 ? 17.096 36.867 55.003 1.00 66.00 82 ILE A CA 1
ATOM 606 C C . ILE A 1 82 ? 16.597 38.308 55.118 1.00 66.00 82 ILE A C 1
ATOM 608 O O . ILE A 1 82 ? 15.408 38.596 54.978 1.00 66.00 82 ILE A O 1
ATOM 612 N N . PHE A 1 83 ? 17.523 39.241 55.327 1.00 71.19 83 PHE A N 1
ATOM 613 C CA . PHE A 1 83 ? 17.225 40.659 55.519 1.00 71.19 83 PHE A CA 1
ATOM 614 C C . PHE A 1 83 ? 17.655 41.489 54.314 1.00 71.19 83 PHE A C 1
ATOM 616 O O . PHE A 1 83 ? 18.785 41.371 53.847 1.00 71.19 83 PHE A O 1
ATOM 623 N N . VAL A 1 84 ? 16.796 42.398 53.858 1.00 68.06 84 VAL A N 1
ATOM 624 C CA . VAL A 1 84 ? 17.104 43.386 52.819 1.00 68.06 84 VAL A CA 1
ATOM 625 C C . VAL A 1 84 ? 17.256 44.777 53.427 1.00 68.06 84 VAL A C 1
ATOM 627 O O . VAL A 1 84 ? 16.489 45.181 54.296 1.00 68.06 84 VAL A O 1
ATOM 630 N N . THR A 1 85 ? 18.248 45.530 52.948 1.00 70.62 85 THR A N 1
ATOM 631 C CA . THR A 1 85 ? 18.451 46.950 53.278 1.00 70.62 85 THR A CA 1
ATOM 632 C C . THR A 1 85 ? 18.568 47.791 51.994 1.00 70.62 85 THR A C 1
ATOM 634 O O . THR A 1 85 ? 19.468 47.532 51.184 1.00 70.62 85 THR A O 1
ATOM 637 N N . PRO A 1 86 ? 17.699 48.800 51.773 1.00 63.03 86 PRO A N 1
ATOM 638 C CA . PRO A 1 86 ? 17.822 49.757 50.668 1.00 63.03 86 PRO A CA 1
ATOM 639 C C . PRO A 1 86 ? 19.026 50.697 50.817 1.00 63.03 86 PRO A C 1
ATOM 641 O O . PRO A 1 86 ? 19.206 51.297 51.878 1.00 63.03 86 PRO A O 1
ATOM 644 N N . VAL A 1 87 ? 19.803 50.882 49.740 1.00 63.81 87 VAL A N 1
ATOM 645 C CA . VAL A 1 87 ? 20.992 51.758 49.710 1.00 63.81 87 VAL A CA 1
ATOM 646 C C . VAL A 1 87 ? 20.696 53.055 48.941 1.00 63.81 87 VAL A C 1
ATOM 648 O O . VAL A 1 87 ? 20.367 53.028 47.753 1.00 63.81 87 VAL A O 1
ATOM 651 N N . GLU A 1 88 ? 20.825 54.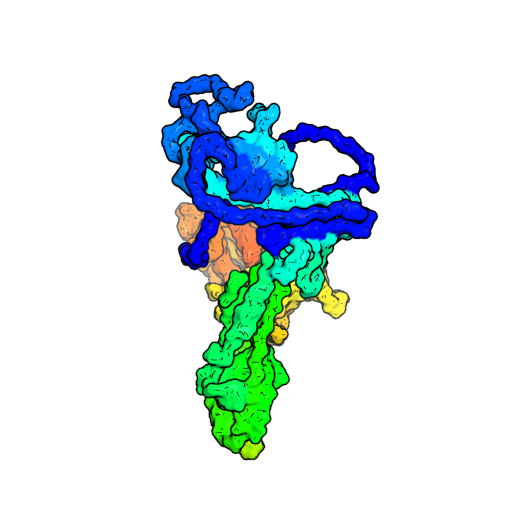204 49.612 1.00 53.78 88 GLU A N 1
ATOM 652 C CA . GLU A 1 88 ? 20.314 55.503 49.128 1.00 53.78 88 GLU A CA 1
ATOM 653 C C . GLU A 1 88 ? 21.205 56.235 48.101 1.00 53.78 88 GLU A C 1
ATOM 655 O O . GLU A 1 88 ? 20.693 56.862 47.172 1.00 53.78 88 GLU A O 1
ATOM 660 N N . ASP A 1 89 ? 22.534 56.154 48.226 1.00 50.59 89 ASP A N 1
ATOM 661 C CA . ASP A 1 89 ? 23.488 57.079 47.574 1.00 50.59 89 ASP A CA 1
ATOM 662 C C . ASP A 1 89 ? 23.751 56.833 46.065 1.00 50.59 89 ASP A C 1
ATOM 664 O O . ASP A 1 89 ? 24.763 57.260 45.504 1.00 50.59 89 ASP A O 1
ATOM 668 N N . PHE A 1 90 ? 22.829 56.176 45.353 1.00 50.44 90 PHE A N 1
ATOM 669 C CA . PHE A 1 90 ? 23.003 55.785 43.946 1.00 50.44 90 PHE A CA 1
ATOM 670 C C . PHE A 1 90 ? 22.274 56.674 42.920 1.00 50.44 90 PHE A C 1
ATOM 672 O O . PHE A 1 90 ? 21.841 56.207 41.864 1.00 50.44 90 PHE A O 1
ATOM 679 N N . ASN A 1 91 ? 22.152 57.979 43.184 1.00 42.03 91 ASN A N 1
ATOM 680 C CA . ASN A 1 91 ? 21.520 58.917 42.249 1.00 42.03 91 ASN A CA 1
ATOM 681 C C . ASN A 1 91 ? 22.529 59.902 41.629 1.00 42.03 91 ASN A C 1
ATOM 683 O O . ASN A 1 91 ? 22.825 60.955 42.190 1.00 42.03 91 ASN A O 1
ATOM 687 N N . SER A 1 92 ? 23.037 59.588 40.432 1.00 40.31 92 SER A N 1
ATOM 688 C CA . SER A 1 92 ? 23.771 60.557 39.607 1.00 40.31 92 SER A CA 1
ATOM 689 C C . SER A 1 92 ? 23.346 60.491 38.140 1.00 40.31 92 SER A C 1
ATOM 691 O O . SER A 1 92 ? 23.416 59.459 37.470 1.00 40.31 92 SER A O 1
ATOM 693 N N . GLY A 1 93 ? 22.872 61.624 37.623 1.00 42.03 93 GLY A N 1
ATOM 694 C CA . GLY A 1 93 ? 22.499 61.743 36.221 1.00 42.03 93 GLY A CA 1
ATOM 695 C C . GLY A 1 93 ? 23.731 61.730 35.319 1.00 42.03 93 GLY A C 1
ATOM 696 O O . GLY A 1 93 ? 24.601 62.580 35.460 1.00 42.03 93 GLY A O 1
ATOM 697 N N . SER A 1 94 ? 23.749 60.814 34.348 1.00 44.38 94 SER A N 1
ATOM 698 C CA . SER A 1 94 ? 24.555 60.875 33.117 1.00 44.38 94 SER A CA 1
ATOM 699 C C . SER A 1 94 ? 26.016 61.350 33.260 1.00 44.38 94 SER A C 1
ATOM 701 O O . SER A 1 94 ? 26.297 62.497 32.922 1.00 44.38 94 SER A O 1
ATOM 703 N N . LEU A 1 95 ? 26.942 60.453 33.648 1.00 40.22 95 LEU A N 1
ATOM 704 C CA . LEU A 1 95 ? 28.267 60.209 33.012 1.00 40.22 95 LEU A CA 1
ATOM 705 C C . LEU A 1 95 ? 29.262 59.483 33.954 1.00 40.22 95 LEU A C 1
ATOM 707 O O . LEU A 1 95 ? 29.964 60.110 34.735 1.00 40.22 95 LEU A O 1
ATOM 711 N N . SER A 1 96 ? 29.389 58.164 33.756 1.00 45.44 96 SER A N 1
ATOM 712 C CA . SER A 1 96 ? 30.596 57.325 33.941 1.00 45.44 96 SER A CA 1
ATOM 713 C C . SER A 1 96 ? 31.419 57.319 35.255 1.00 45.44 96 SER A C 1
ATOM 715 O O . SER A 1 96 ? 32.066 58.299 35.608 1.00 45.44 96 SER A O 1
ATOM 717 N N . ASN A 1 97 ? 31.632 56.083 35.736 1.00 51.97 97 ASN A N 1
ATOM 718 C CA . ASN A 1 97 ? 32.816 55.546 36.438 1.00 51.97 97 ASN A CA 1
ATOM 719 C C . ASN A 1 97 ? 32.902 55.678 37.972 1.00 51.97 97 ASN A C 1
ATOM 721 O O . ASN A 1 97 ? 33.428 56.655 38.492 1.00 51.97 97 ASN A O 1
ATOM 725 N N . ALA A 1 98 ? 32.583 54.552 38.627 1.00 56.41 98 ALA A N 1
ATOM 726 C CA . ALA A 1 98 ? 32.765 54.230 40.045 1.00 56.41 98 ALA A CA 1
ATOM 727 C C . ALA A 1 98 ? 31.828 54.957 41.027 1.00 56.41 98 ALA A C 1
ATOM 729 O O . ALA A 1 98 ? 31.862 56.175 41.168 1.00 56.41 98 ALA A O 1
ATOM 730 N N . VAL A 1 99 ? 31.035 54.171 41.760 1.00 54.84 99 VAL A N 1
ATOM 731 C CA . VAL A 1 99 ? 30.283 54.612 42.946 1.00 54.84 99 VAL A CA 1
ATOM 732 C C . VAL A 1 99 ? 30.779 53.824 44.148 1.00 54.84 99 VAL A C 1
ATOM 734 O O . VAL A 1 99 ? 31.100 52.644 44.011 1.00 54.84 99 VAL A O 1
ATOM 737 N N . ASN A 1 100 ? 30.871 54.480 45.305 1.00 60.88 100 ASN A N 1
ATOM 738 C CA . ASN A 1 100 ? 31.325 53.845 46.534 1.00 60.88 100 ASN A CA 1
ATOM 739 C C . ASN A 1 100 ? 30.132 53.559 47.458 1.00 60.88 100 ASN A C 1
ATOM 741 O O . ASN A 1 100 ? 29.473 54.505 47.876 1.00 60.88 100 ASN A O 1
ATOM 745 N N . ILE A 1 101 ? 29.898 52.290 47.804 1.00 60.41 101 ILE A N 1
ATOM 746 C CA . ILE A 1 101 ? 28.943 51.860 48.844 1.00 60.41 101 ILE A CA 1
ATOM 747 C C . ILE A 1 101 ? 29.760 51.240 49.976 1.00 60.41 101 ILE A C 1
ATOM 749 O O . ILE A 1 101 ? 30.635 50.420 49.705 1.00 60.41 101 ILE A O 1
ATOM 753 N N . ASP A 1 102 ? 29.534 51.656 51.223 1.00 63.59 102 ASP A N 1
ATOM 754 C CA . ASP A 1 102 ? 30.204 51.132 52.429 1.00 63.59 102 ASP A CA 1
ATOM 755 C C . ASP A 1 102 ? 31.747 51.048 52.345 1.00 63.59 102 ASP A C 1
ATOM 757 O O . ASP A 1 102 ? 32.395 50.231 52.994 1.00 63.59 102 ASP A O 1
ATOM 761 N N . GLY A 1 103 ? 32.3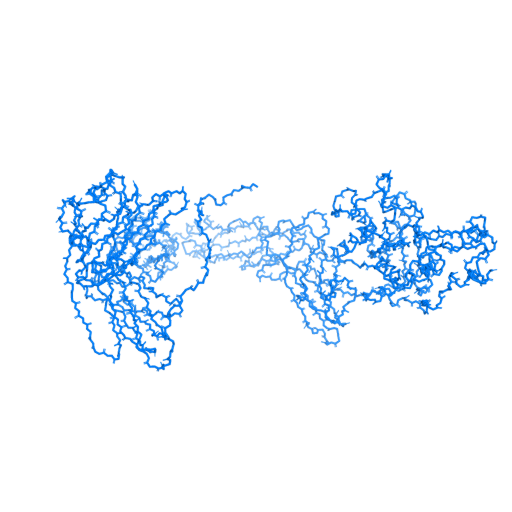56 51.932 51.543 1.00 61.50 103 GLY A N 1
ATOM 762 C CA . GLY A 1 103 ? 33.805 51.992 51.299 1.00 61.50 103 GLY A CA 1
ATOM 763 C C . GLY A 1 103 ? 34.312 51.194 50.087 1.00 61.50 103 GLY A C 1
ATOM 764 O O . GLY A 1 103 ? 35.480 51.338 49.724 1.00 61.50 103 GLY A O 1
ATOM 765 N N . TYR A 1 104 ? 33.453 50.420 49.423 1.00 61.78 104 TYR A N 1
ATOM 766 C CA . TYR A 1 104 ? 33.765 49.567 48.270 1.00 61.78 104 TYR A CA 1
ATOM 767 C C . TYR A 1 104 ? 33.372 50.217 46.941 1.00 61.78 104 TYR A C 1
ATOM 769 O O . TYR A 1 104 ? 32.325 50.849 46.861 1.00 61.78 104 TYR A O 1
ATOM 777 N N . SER A 1 105 ? 34.189 50.064 45.891 1.00 59.12 105 SER A N 1
ATOM 778 C CA . SER A 1 105 ? 34.077 50.850 44.649 1.00 59.12 105 SER A CA 1
ATOM 779 C C . SER A 1 105 ? 33.577 50.038 43.446 1.00 59.12 105 SER A C 1
ATOM 781 O O . SER A 1 105 ? 34.307 49.216 42.899 1.00 59.12 105 SER A O 1
ATOM 783 N N . PHE A 1 106 ? 32.357 50.317 42.980 1.00 61.94 106 PHE A N 1
ATOM 784 C CA . PHE A 1 106 ? 31.645 49.544 41.955 1.00 61.94 106 PHE A CA 1
ATOM 785 C C . PHE A 1 106 ? 31.774 50.176 40.560 1.00 61.94 106 PHE A C 1
ATOM 787 O O . PHE A 1 106 ? 31.239 51.256 40.295 1.00 61.94 106 PHE A O 1
ATOM 794 N N . ARG A 1 107 ? 32.462 49.509 39.623 1.00 53.59 107 ARG A N 1
ATOM 795 C CA . ARG A 1 107 ? 32.816 50.075 38.300 1.00 53.59 107 ARG A CA 1
ATOM 796 C C . ARG A 1 107 ? 31.835 49.749 37.161 1.00 53.59 107 ARG A C 1
ATOM 798 O O . ARG A 1 107 ? 32.264 49.291 36.107 1.00 53.59 107 ARG A O 1
ATOM 805 N N . ASN A 1 108 ? 30.533 49.995 37.319 1.00 53.34 108 ASN A N 1
ATOM 806 C CA . ASN A 1 108 ? 29.553 49.789 36.235 1.00 53.34 108 ASN A CA 1
ATOM 807 C C . ASN A 1 108 ? 28.414 50.828 36.226 1.00 53.34 108 ASN A C 1
ATOM 809 O O . ASN A 1 108 ? 28.258 51.600 37.166 1.00 53.34 108 ASN A O 1
ATOM 813 N N . TYR A 1 109 ? 27.643 50.873 35.132 1.00 52.72 109 TYR A N 1
ATOM 814 C CA . TYR A 1 109 ? 26.478 51.758 34.994 1.00 52.72 109 TYR A CA 1
ATOM 815 C C . TYR A 1 109 ? 25.279 51.215 35.783 1.00 52.72 109 TYR A C 1
ATOM 817 O O . TYR A 1 109 ? 24.891 50.062 35.608 1.00 52.72 109 TYR A O 1
ATOM 825 N N . VAL A 1 110 ? 24.675 52.073 36.600 1.00 50.94 110 VAL A N 1
ATOM 826 C CA . VAL A 1 110 ? 23.500 51.808 37.444 1.00 50.94 110 VAL A CA 1
ATOM 827 C C . VAL A 1 110 ? 22.546 52.997 37.273 1.00 50.94 110 VAL A C 1
ATOM 829 O O . VAL A 1 110 ? 22.995 54.107 36.976 1.00 50.94 110 VAL A O 1
ATOM 832 N N . ALA A 1 111 ? 21.234 52.776 37.365 1.00 46.62 111 ALA A N 1
ATOM 833 C CA . ALA A 1 111 ? 20.237 53.781 36.992 1.00 46.62 111 ALA A CA 1
ATOM 834 C C . ALA A 1 111 ? 19.745 54.626 38.180 1.00 46.62 111 ALA A C 1
ATOM 836 O O . ALA A 1 111 ? 19.311 54.083 39.188 1.00 46.62 111 ALA A O 1
ATOM 837 N N . GLY A 1 112 ? 19.734 55.953 38.010 1.00 42.59 112 GLY A N 1
ATOM 838 C CA . GLY A 1 112 ? 19.095 56.899 38.932 1.00 42.59 112 GLY A CA 1
ATOM 839 C C . GLY A 1 112 ? 17.622 57.171 38.586 1.00 42.59 112 GLY A C 1
ATOM 840 O O . GLY A 1 112 ? 17.257 57.242 37.412 1.00 42.59 112 GLY A O 1
ATOM 841 N N . SER A 1 113 ? 16.805 57.310 39.634 1.00 40.84 113 SER A N 1
ATOM 842 C CA . SER A 1 113 ? 15.356 57.594 39.705 1.00 40.84 113 SER A CA 1
ATOM 843 C C . SER A 1 113 ? 14.562 57.878 38.410 1.00 40.84 113 SER A C 1
ATOM 845 O O . SER A 1 113 ? 14.637 58.967 37.839 1.00 40.84 113 SER A O 1
ATOM 847 N N . ASN A 1 114 ? 13.645 56.964 38.079 1.00 38.56 114 ASN A N 1
ATOM 848 C CA . ASN A 1 114 ? 12.200 57.173 38.286 1.00 38.56 114 ASN A CA 1
ATOM 849 C C . ASN A 1 114 ? 11.514 55.794 38.389 1.00 38.56 114 ASN A C 1
ATOM 851 O O . ASN A 1 114 ? 11.674 54.973 37.489 1.00 38.56 114 ASN A O 1
ATOM 855 N N . ASN A 1 115 ? 10.771 55.554 39.475 1.00 44.28 115 ASN A N 1
ATOM 856 C CA . ASN A 1 115 ? 10.074 54.295 39.798 1.00 44.28 115 ASN A CA 1
ATOM 857 C C . ASN A 1 115 ? 10.985 53.077 40.075 1.00 44.28 115 ASN A C 1
ATOM 859 O O . ASN A 1 115 ? 10.660 51.957 39.678 1.00 44.28 115 ASN A O 1
ATOM 863 N N . GLY A 1 116 ? 12.105 53.278 40.780 1.00 42.59 116 GLY A N 1
ATOM 864 C CA . GLY A 1 116 ? 12.604 52.200 41.639 1.00 42.59 116 GLY A CA 1
ATOM 865 C C . GLY A 1 116 ? 11.627 52.097 42.803 1.00 42.59 116 GLY A C 1
ATOM 866 O O . GLY A 1 116 ? 11.420 53.114 43.460 1.00 42.59 116 GLY A O 1
ATOM 867 N N . GLU A 1 117 ? 10.964 50.953 42.977 1.00 35.78 117 GLU A N 1
ATOM 868 C CA . GLU A 1 117 ? 9.913 50.802 43.983 1.00 35.78 117 GLU A CA 1
ATOM 869 C C . GLU A 1 117 ? 9.843 49.366 44.590 1.00 35.78 117 GLU A C 1
ATOM 871 O O . GLU A 1 117 ? 9.178 48.503 44.033 1.00 35.78 117 GLU A O 1
ATOM 876 N N . VAL A 1 118 ? 10.512 49.092 45.731 1.00 40.72 118 VAL A N 1
ATOM 877 C CA . VAL A 1 118 ? 10.442 47.802 46.481 1.00 40.72 118 VAL A CA 1
ATOM 878 C C . VAL A 1 118 ? 9.321 47.755 47.525 1.00 40.72 118 VAL A C 1
ATOM 880 O O . VAL A 1 118 ? 9.513 47.971 48.714 1.00 40.72 118 VAL A O 1
ATOM 883 N N . SER A 1 119 ? 8.151 47.339 47.073 1.00 34.00 119 SER A N 1
ATOM 884 C CA . SER A 1 119 ? 7.332 46.407 47.854 1.00 34.00 119 SER A CA 1
ATOM 885 C C . SER A 1 119 ? 6.963 45.309 46.857 1.00 34.00 119 SER A C 1
ATOM 887 O O . SER A 1 119 ? 7.827 44.922 46.070 1.00 34.00 119 SER A O 1
ATOM 889 N N . ALA A 1 120 ? 5.695 44.926 46.737 1.00 40.22 120 ALA A N 1
ATOM 890 C CA . ALA A 1 120 ? 5.224 44.552 45.406 1.00 40.22 120 ALA A CA 1
ATOM 891 C C . ALA A 1 120 ? 5.269 45.757 44.414 1.00 40.22 120 ALA A C 1
ATOM 893 O O . ALA A 1 120 ? 5.353 45.508 43.214 1.00 40.22 120 ALA A O 1
ATOM 894 N N . ASP A 1 121 ? 5.245 47.035 44.878 1.00 30.89 121 ASP A N 1
ATOM 895 C CA . ASP A 1 121 ? 5.501 48.263 44.067 1.00 30.89 121 ASP A CA 1
ATOM 896 C C . ASP A 1 121 ? 5.751 49.597 44.875 1.00 30.89 121 ASP A C 1
ATOM 898 O O . ASP A 1 121 ? 5.125 50.604 44.555 1.00 30.89 121 ASP A O 1
ATOM 902 N N . SER A 1 122 ? 6.609 49.685 45.927 1.00 31.53 122 SER A N 1
ATOM 903 C CA . SER A 1 122 ? 7.005 50.988 46.571 1.00 31.53 122 SER A CA 1
ATOM 904 C C . SER A 1 122 ? 8.286 51.008 47.476 1.00 31.53 122 SER A C 1
ATOM 906 O O . SER A 1 122 ? 8.170 50.648 48.634 1.00 31.53 122 SER A O 1
ATOM 908 N N . VAL A 1 123 ? 9.446 51.526 46.998 1.00 35.50 123 VAL A N 1
ATOM 909 C CA . VAL A 1 123 ? 10.736 52.007 47.639 1.00 35.50 123 VAL A CA 1
ATOM 910 C C . VAL A 1 123 ? 11.792 52.405 46.578 1.00 35.50 123 VAL A C 1
ATOM 912 O O . VAL A 1 123 ? 12.285 51.556 45.830 1.00 35.50 123 VAL A O 1
ATOM 915 N N . THR A 1 124 ? 12.249 53.659 46.593 1.00 37.50 124 THR A N 1
ATOM 916 C CA . THR A 1 124 ? 13.324 54.179 45.723 1.00 37.50 124 THR A CA 1
ATOM 917 C C . THR A 1 124 ? 14.745 53.849 46.187 1.00 37.50 124 THR A C 1
ATOM 919 O O . THR A 1 124 ? 15.203 54.358 47.203 1.00 37.50 124 THR A O 1
ATOM 922 N N . GLY A 1 125 ? 15.474 53.105 45.353 1.00 45.47 125 GLY A N 1
ATOM 923 C CA . GLY A 1 125 ? 16.910 52.818 45.439 1.00 45.47 125 GLY A CA 1
ATOM 924 C C . GLY A 1 125 ? 17.325 51.963 44.234 1.00 45.47 125 GLY A C 1
ATOM 925 O O . GLY A 1 125 ? 16.471 51.309 43.638 1.00 45.47 125 GLY A O 1
ATOM 926 N N . ALA A 1 126 ? 18.594 51.999 43.816 1.00 51.12 126 ALA A N 1
ATOM 927 C CA . ALA A 1 126 ? 19.057 51.238 42.639 1.00 51.12 126 ALA A CA 1
ATOM 928 C C . ALA A 1 126 ? 19.814 49.943 42.988 1.00 51.12 126 ALA A C 1
ATOM 930 O O . ALA A 1 126 ? 20.042 49.105 42.113 1.00 51.12 126 ALA A O 1
ATOM 931 N N . VAL A 1 127 ? 20.215 49.806 44.255 1.00 64.94 127 VAL A N 1
ATOM 932 C CA . VAL A 1 127 ? 21.005 48.704 44.813 1.00 64.94 127 VAL A CA 1
ATOM 933 C C . VAL A 1 127 ? 20.424 48.354 46.182 1.00 64.94 127 VAL A C 1
ATOM 935 O O . VAL A 1 127 ? 20.064 49.251 46.948 1.00 64.94 127 VAL A O 1
ATOM 938 N N . PHE A 1 128 ? 20.362 47.064 46.491 1.00 69.50 128 PHE A N 1
ATOM 939 C CA . PHE A 1 128 ? 19.900 46.547 47.777 1.00 69.50 128 PHE A CA 1
ATOM 940 C C . PHE A 1 128 ? 20.945 45.583 48.343 1.00 69.50 128 PHE A C 1
ATOM 942 O O . PHE A 1 128 ? 21.581 44.837 47.592 1.00 69.50 128 PHE A O 1
ATOM 949 N N . LYS A 1 129 ? 21.140 45.619 49.661 1.00 78.38 129 LYS A N 1
ATOM 950 C CA . LYS A 1 129 ? 21.997 44.680 50.395 1.00 78.38 129 LYS A CA 1
ATOM 951 C C . LYS A 1 129 ? 21.133 43.559 50.960 1.00 78.38 129 LYS A C 1
ATOM 953 O O . LYS A 1 129 ? 20.106 43.859 51.561 1.00 78.38 129 LYS A O 1
ATOM 958 N N . VAL A 1 130 ? 21.552 42.312 50.779 1.00 79.06 130 VAL A N 1
ATOM 959 C CA . VAL A 1 130 ? 20.956 41.115 51.383 1.00 79.06 130 VAL A CA 1
ATOM 960 C C . VAL A 1 130 ? 21.908 40.604 52.461 1.00 79.06 130 VAL A C 1
ATOM 962 O O . VAL A 1 130 ? 23.073 40.357 52.160 1.00 79.06 130 VAL A O 1
ATOM 965 N N . ASP A 1 131 ? 21.430 40.435 53.688 1.00 80.50 131 ASP A N 1
ATOM 966 C CA . ASP A 1 131 ? 22.137 39.760 54.778 1.00 80.50 131 ASP A CA 1
ATOM 967 C C . ASP A 1 131 ? 21.452 38.426 55.059 1.00 80.50 131 ASP A C 1
ATOM 969 O O . ASP A 1 131 ? 20.268 38.412 55.389 1.00 80.50 131 ASP A O 1
ATOM 973 N N . ALA A 1 132 ? 22.183 37.323 54.926 1.00 81.06 132 ALA A N 1
ATOM 974 C CA . ALA A 1 132 ? 21.654 35.983 55.135 1.00 81.06 132 ALA A CA 1
ATOM 975 C C . ALA A 1 132 ? 22.066 35.447 56.512 1.00 81.06 132 ALA A C 1
ATOM 977 O O . ALA A 1 132 ? 23.239 35.172 56.751 1.00 81.06 132 ALA A O 1
ATOM 978 N N . GLU A 1 133 ? 21.110 35.278 57.424 1.00 77.25 133 GLU A N 1
ATOM 979 C CA . GLU A 1 133 ? 21.318 34.634 58.732 1.00 77.25 133 GLU A CA 1
ATOM 980 C C . GLU A 1 133 ? 21.075 33.114 58.678 1.00 77.25 133 GLU A C 1
ATOM 982 O O . GLU A 1 133 ? 21.216 32.432 59.688 1.00 77.25 133 GLU A O 1
ATOM 987 N N . ARG A 1 134 ? 20.755 32.566 57.495 1.00 66.56 134 ARG A N 1
ATOM 988 C CA . ARG A 1 134 ? 20.586 31.129 57.225 1.00 66.56 134 ARG A CA 1
ATOM 989 C C . ARG A 1 134 ? 21.163 30.776 55.851 1.00 66.56 134 ARG A C 1
ATOM 991 O O . ARG A 1 134 ? 21.280 31.641 54.984 1.00 66.56 134 ARG A O 1
ATOM 998 N N . SER A 1 135 ? 21.536 29.512 55.652 1.00 72.06 135 SER A N 1
ATOM 999 C CA . SER A 1 135 ? 22.023 29.013 54.356 1.00 72.06 135 SER A CA 1
ATOM 1000 C C . SER A 1 135 ? 20.873 28.440 53.523 1.00 72.06 135 SER A C 1
ATOM 1002 O O . SER A 1 135 ? 20.060 27.672 54.035 1.00 72.06 135 SER A O 1
ATOM 1004 N N . GLY A 1 136 ? 20.812 28.784 52.239 1.00 66.56 136 GLY A N 1
ATOM 1005 C CA . GLY A 1 136 ? 19.736 28.348 51.349 1.00 66.56 136 GLY A CA 1
ATOM 1006 C C . GLY A 1 136 ? 19.850 28.933 49.948 1.00 66.56 136 GLY A C 1
ATOM 1007 O O . GLY A 1 136 ? 20.800 29.658 49.641 1.00 66.56 136 GLY A O 1
ATOM 1008 N N . THR A 1 137 ? 18.876 28.637 49.096 1.00 64.31 137 THR A N 1
ATOM 1009 C CA . THR A 1 137 ? 18.781 29.233 47.758 1.00 64.31 137 THR A CA 1
ATOM 1010 C C . THR A 1 137 ? 17.758 30.363 47.795 1.00 64.31 137 THR A C 1
ATOM 1012 O O . THR A 1 137 ? 16.634 30.183 48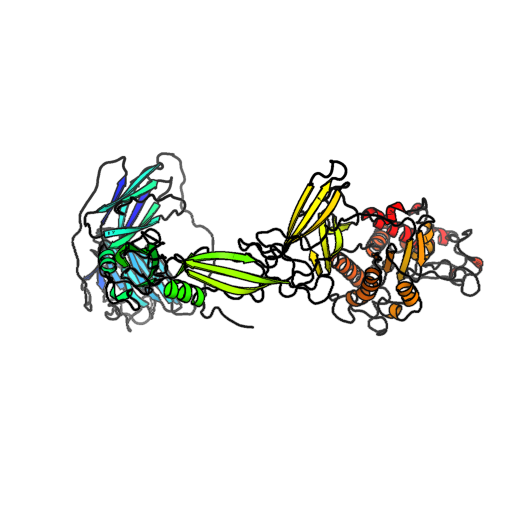.265 1.00 64.31 137 THR A O 1
ATOM 1015 N N . LEU A 1 138 ? 18.159 31.547 47.329 1.00 63.88 138 LEU A N 1
ATOM 1016 C CA . LEU A 1 138 ? 17.327 32.746 47.314 1.00 63.88 138 LEU A CA 1
ATOM 1017 C C . LEU A 1 138 ? 16.954 33.099 45.870 1.00 63.88 138 LEU A C 1
ATOM 1019 O O . LEU A 1 138 ? 17.820 33.415 45.051 1.00 63.88 138 LEU A O 1
ATOM 1023 N N . ALA A 1 139 ? 15.658 33.044 45.577 1.00 58.78 139 ALA A N 1
ATOM 1024 C CA . ALA A 1 139 ? 15.061 33.335 44.283 1.00 58.78 139 ALA A CA 1
ATOM 1025 C C . ALA A 1 139 ? 14.430 34.736 44.265 1.00 58.78 139 ALA A C 1
ATOM 1027 O O . ALA A 1 139 ? 13.755 35.132 45.214 1.00 58.78 139 ALA A O 1
ATOM 1028 N N . PHE A 1 140 ? 14.578 35.466 43.158 1.00 58.69 140 PHE A N 1
ATOM 1029 C CA . PHE A 1 140 ? 13.949 36.767 42.911 1.00 58.69 140 PHE A CA 1
ATOM 1030 C C . PHE A 1 140 ? 13.328 36.836 41.512 1.00 58.69 140 PHE A C 1
ATOM 1032 O O . PHE A 1 140 ? 13.971 36.484 40.523 1.00 58.69 140 PHE A O 1
ATOM 1039 N N . ALA A 1 141 ? 12.116 37.382 41.407 1.00 53.31 141 ALA A N 1
ATOM 1040 C CA . ALA A 1 141 ? 11.459 37.659 40.130 1.00 53.31 141 ALA A CA 1
ATOM 1041 C C . ALA A 1 141 ? 11.670 39.123 39.706 1.00 53.31 141 ALA A C 1
ATOM 1043 O O . ALA A 1 141 ? 11.308 40.036 40.455 1.00 53.31 141 ALA A O 1
ATOM 1044 N N . LEU A 1 142 ? 12.211 39.362 38.503 1.00 59.72 142 LEU A N 1
ATOM 1045 C CA . LEU A 1 142 ? 12.442 40.701 37.946 1.00 59.72 142 LEU A CA 1
ATOM 1046 C C . LEU A 1 142 ? 11.744 40.921 36.602 1.00 59.72 142 LEU A C 1
ATOM 1048 O O . LEU A 1 142 ? 11.862 40.106 35.692 1.00 59.72 142 LEU A O 1
ATOM 1052 N N . THR A 1 143 ? 11.179 42.110 36.397 1.00 59.31 143 THR A N 1
ATOM 1053 C CA . THR A 1 143 ? 10.914 42.638 35.048 1.00 59.31 143 THR A CA 1
ATOM 1054 C C . THR A 1 143 ? 12.141 43.384 34.520 1.00 59.31 143 THR A C 1
ATOM 1056 O O . THR A 1 143 ? 12.568 44.359 35.137 1.00 59.31 143 THR A O 1
ATOM 1059 N N . LEU A 1 144 ? 12.671 43.000 33.353 1.00 65.62 144 LEU A N 1
ATOM 1060 C CA . LEU A 1 144 ? 13.826 43.627 32.696 1.00 65.62 144 LEU A CA 1
ATOM 1061 C C . LEU A 1 144 ? 13.478 44.128 31.288 1.00 65.62 144 LEU A C 1
ATOM 1063 O O . LEU A 1 144 ? 13.082 43.352 30.421 1.00 65.62 144 LEU A O 1
ATOM 1067 N N . GLY A 1 145 ? 13.688 45.421 31.022 1.00 66.25 145 GLY A N 1
ATOM 1068 C CA . GLY A 1 145 ? 13.573 45.984 29.667 1.00 66.25 145 GLY A CA 1
ATOM 1069 C C . GLY A 1 145 ? 14.667 45.511 28.694 1.00 66.25 145 GLY A C 1
ATOM 1070 O O . GLY A 1 145 ? 15.664 44.923 29.104 1.00 66.25 145 GLY A O 1
ATOM 1071 N N . ASP A 1 146 ? 14.524 45.830 27.405 1.00 72.56 146 ASP A N 1
ATOM 1072 C CA . ASP A 1 146 ? 15.540 45.501 26.395 1.00 72.56 146 ASP A CA 1
ATOM 1073 C C . ASP A 1 146 ? 16.867 46.263 26.607 1.00 72.56 146 ASP A C 1
ATOM 1075 O O . ASP A 1 146 ? 16.900 47.453 26.971 1.00 72.56 146 ASP A O 1
ATOM 1079 N N . GLY A 1 147 ? 17.985 45.562 26.408 1.00 68.38 147 GLY A N 1
ATOM 1080 C CA . GLY A 1 147 ? 19.332 46.044 26.706 1.00 68.38 147 GLY A CA 1
ATOM 1081 C C . GLY A 1 147 ? 19.512 46.424 28.180 1.00 68.38 147 GLY A C 1
ATOM 1082 O O . GLY A 1 147 ? 20.106 47.469 28.474 1.00 68.38 147 GLY A O 1
ATOM 1083 N N . LYS A 1 148 ? 18.908 45.665 29.101 1.00 73.31 148 LYS A N 1
ATOM 1084 C CA . LYS A 1 148 ? 19.008 45.819 30.568 1.00 73.31 148 LYS A CA 1
ATOM 1085 C C . LYS A 1 148 ? 19.546 44.526 31.180 1.00 73.31 148 LYS A C 1
ATOM 1087 O O . LYS A 1 148 ? 19.641 43.513 30.495 1.00 73.31 148 LYS A O 1
ATOM 1092 N N . GLY A 1 149 ? 19.920 44.548 32.452 1.00 70.81 149 GLY A N 1
ATOM 1093 C CA . GLY A 1 149 ? 20.494 43.375 33.115 1.00 70.81 149 GLY A CA 1
ATOM 1094 C C . GLY A 1 149 ? 20.266 43.341 34.619 1.00 70.81 149 GLY A C 1
ATOM 1095 O O . GLY A 1 149 ? 19.814 44.332 35.193 1.00 70.81 149 GLY A O 1
ATOM 1096 N N . ALA A 1 150 ? 20.607 42.213 35.231 1.00 74.19 150 ALA A N 1
ATOM 1097 C CA . ALA A 1 150 ? 20.509 41.952 36.665 1.00 74.19 150 ALA A CA 1
ATOM 1098 C C . ALA A 1 150 ? 21.839 41.395 37.176 1.00 74.19 150 ALA A C 1
ATOM 1100 O O . ALA A 1 150 ? 22.489 40.614 36.474 1.00 74.19 150 ALA A O 1
ATOM 1101 N N . ARG A 1 151 ? 22.273 41.839 38.358 1.00 76.62 151 ARG A N 1
ATOM 1102 C CA . ARG A 1 151 ? 23.592 41.518 38.909 1.00 76.62 151 ARG A CA 1
ATOM 1103 C C . ARG A 1 151 ? 23.563 41.311 40.412 1.00 76.62 151 ARG A C 1
ATOM 1105 O O . ARG A 1 151 ? 22.847 42.020 41.116 1.00 76.62 151 ARG A O 1
ATOM 1112 N N . ALA A 1 152 ? 24.402 40.391 40.877 1.00 78.94 152 ALA A N 1
ATOM 1113 C CA . ALA A 1 152 ? 24.668 40.168 42.290 1.00 78.94 152 ALA A CA 1
ATOM 1114 C C . ALA A 1 152 ? 26.150 39.851 42.528 1.00 78.94 152 ALA A C 1
ATOM 1116 O O . ALA A 1 152 ? 26.787 39.186 41.707 1.00 78.94 152 ALA A O 1
ATOM 1117 N N . CYS A 1 153 ? 26.687 40.288 43.663 1.00 79.56 153 CYS A N 1
ATOM 1118 C CA . CYS A 1 153 ? 28.025 39.949 44.157 1.00 79.56 153 CYS A CA 1
ATOM 1119 C C . CYS A 1 153 ? 27.998 39.784 45.682 1.00 79.56 153 CYS A C 1
ATOM 1121 O O . CYS A 1 153 ? 27.049 40.213 46.343 1.00 79.56 153 CYS A O 1
ATOM 1123 N N . ARG A 1 154 ? 29.059 39.221 46.264 1.00 83.62 154 ARG A N 1
ATOM 1124 C CA . ARG A 1 154 ? 29.260 39.291 47.720 1.00 83.62 154 ARG A CA 1
ATOM 1125 C C . ARG A 1 154 ? 29.705 40.698 48.116 1.00 83.62 154 ARG A C 1
ATOM 1127 O O . ARG A 1 154 ? 30.361 41.390 47.338 1.00 83.62 154 ARG A O 1
ATOM 1134 N N . ALA A 1 155 ? 29.377 41.124 49.331 1.00 79.69 155 ALA A N 1
ATOM 1135 C CA . ALA A 1 155 ? 29.761 42.443 49.833 1.00 79.69 155 ALA A CA 1
ATOM 1136 C C . ALA A 1 155 ? 31.277 42.575 50.067 1.00 79.69 155 ALA A C 1
ATOM 1138 O O . ALA A 1 155 ? 31.843 43.647 49.871 1.00 79.69 155 ALA A O 1
ATOM 1139 N N . GLU A 1 156 ? 31.927 41.476 50.453 1.00 77.94 156 GLU A N 1
ATOM 1140 C CA . GLU A 1 156 ? 33.376 41.369 50.680 1.00 77.94 156 GLU A CA 1
ATOM 1141 C C . GLU A 1 156 ? 34.212 41.357 49.384 1.00 77.94 156 GLU A C 1
ATOM 1143 O O . GLU A 1 156 ? 35.361 41.802 49.385 1.00 77.94 156 GLU A O 1
ATOM 1148 N N . THR A 1 157 ? 33.634 40.893 48.271 1.00 78.81 157 THR A N 1
ATOM 1149 C CA . THR A 1 157 ? 34.287 40.745 46.957 1.00 78.81 157 THR A CA 1
ATOM 1150 C C . THR A 1 157 ? 33.421 41.362 45.843 1.00 78.81 157 THR A C 1
ATOM 1152 O O . THR A 1 157 ? 32.884 40.663 44.987 1.00 78.81 157 THR A O 1
ATOM 1155 N N . PRO A 1 158 ? 33.270 42.702 45.818 1.00 68.44 158 PRO A N 1
ATOM 1156 C CA . PRO A 1 158 ? 32.289 43.402 44.976 1.00 68.44 158 PRO A CA 1
ATOM 1157 C C . PRO A 1 158 ? 32.560 43.354 43.461 1.00 68.44 158 PRO A C 1
ATOM 1159 O O . PRO A 1 158 ? 31.669 43.663 42.670 1.00 68.44 158 PRO A O 1
ATOM 1162 N N . ASP A 1 159 ? 33.781 42.997 43.049 1.00 70.94 159 ASP A N 1
ATOM 1163 C CA . ASP A 1 159 ? 34.131 42.779 41.639 1.00 70.94 159 ASP A CA 1
ATOM 1164 C C . ASP A 1 159 ? 33.796 41.340 41.165 1.00 70.94 159 ASP A C 1
ATOM 1166 O O . ASP A 1 159 ? 33.680 41.114 39.958 1.00 70.94 159 ASP A O 1
ATOM 1170 N N . ASP A 1 160 ? 33.584 40.387 42.087 1.00 79.06 160 ASP A N 1
ATOM 1171 C CA . ASP A 1 160 ? 33.253 38.988 41.784 1.00 79.06 160 ASP A CA 1
ATOM 1172 C C . ASP A 1 160 ? 31.726 38.801 41.716 1.00 79.06 160 ASP A C 1
ATOM 1174 O O . ASP A 1 160 ? 31.032 38.598 42.718 1.00 79.06 160 ASP A O 1
ATOM 1178 N N . LEU A 1 161 ? 31.185 38.891 40.498 1.00 77.50 161 LEU A N 1
ATOM 1179 C CA . LEU A 1 161 ? 29.761 38.682 40.234 1.00 77.50 161 LEU A CA 1
ATOM 1180 C C . LEU A 1 161 ? 29.389 37.198 40.385 1.00 77.50 161 LEU A C 1
ATOM 1182 O O . LEU A 1 161 ? 29.889 36.353 39.646 1.00 77.50 161 LEU A O 1
ATOM 1186 N N . ILE A 1 162 ? 28.452 36.905 41.290 1.00 78.25 162 ILE A N 1
ATOM 1187 C CA . ILE A 1 162 ? 27.779 35.597 41.388 1.00 78.25 162 ILE A CA 1
ATOM 1188 C C . ILE A 1 162 ? 26.563 35.510 40.449 1.00 78.25 162 ILE A C 1
ATOM 1190 O O . ILE A 1 162 ? 26.115 34.418 40.120 1.00 78.25 162 ILE A O 1
ATOM 1194 N N . LEU A 1 163 ? 26.070 36.660 39.973 1.00 76.62 163 LEU A N 1
ATOM 1195 C CA . LEU A 1 163 ? 25.056 36.785 38.927 1.00 76.62 163 LEU A CA 1
ATOM 1196 C C . LEU A 1 163 ? 25.446 37.929 37.973 1.00 76.62 163 LEU A C 1
ATOM 1198 O O . LEU A 1 163 ? 25.671 39.055 38.422 1.00 76.62 163 LEU A O 1
ATOM 1202 N N . ASP A 1 164 ? 25.482 37.666 36.662 1.00 81.81 164 ASP A N 1
ATOM 1203 C CA . ASP A 1 164 ? 25.585 38.689 35.605 1.00 81.81 164 ASP A CA 1
ATOM 1204 C C . ASP A 1 164 ? 24.707 38.324 34.402 1.00 81.81 164 ASP A C 1
ATOM 1206 O O . ASP A 1 164 ? 25.137 37.630 33.480 1.00 81.81 164 ASP A O 1
ATOM 1210 N N . TYR A 1 165 ? 23.463 38.802 34.403 1.00 78.38 165 TYR A N 1
ATOM 1211 C CA . TYR A 1 165 ? 22.502 38.561 33.329 1.00 78.38 165 TYR A CA 1
ATOM 1212 C C . TYR A 1 165 ? 22.222 39.820 32.502 1.00 78.38 165 TYR A C 1
ATOM 1214 O O . TYR A 1 165 ? 22.183 40.936 33.026 1.00 78.38 165 TYR A O 1
ATOM 1222 N N . LYS A 1 166 ? 21.977 39.643 31.195 1.00 78.19 166 LYS A N 1
ATOM 1223 C CA . LYS A 1 166 ? 21.603 40.714 30.257 1.00 78.19 166 LYS A CA 1
ATOM 1224 C C . LYS A 1 166 ? 20.481 40.271 29.321 1.00 78.19 166 LYS A C 1
ATOM 1226 O O . LYS A 1 166 ? 20.692 39.415 28.464 1.00 78.19 166 LYS A O 1
ATOM 1231 N N . ASN A 1 167 ? 19.342 40.950 29.409 1.00 76.38 167 ASN A N 1
ATOM 1232 C CA . ASN A 1 167 ? 18.270 40.861 28.430 1.00 76.38 167 ASN A CA 1
ATOM 1233 C C . ASN A 1 167 ? 18.681 41.591 27.134 1.00 76.38 167 ASN A C 1
ATOM 1235 O O . ASN A 1 167 ? 18.860 42.812 27.130 1.00 76.38 167 ASN A O 1
ATOM 1239 N N . ASN A 1 168 ? 18.788 40.837 26.036 1.00 79.50 168 ASN A N 1
ATOM 1240 C CA . ASN A 1 168 ? 19.037 41.336 24.676 1.00 79.50 168 ASN A CA 1
ATOM 1241 C C . ASN A 1 168 ? 17.909 40.934 23.694 1.00 79.50 168 ASN A C 1
ATOM 1243 O O . ASN A 1 168 ? 18.150 40.792 22.497 1.00 79.50 168 ASN A O 1
ATOM 1247 N N . THR A 1 169 ? 16.701 40.652 24.196 1.00 74.75 169 THR A N 1
ATOM 1248 C CA . THR A 1 169 ? 15.610 40.022 23.422 1.00 74.75 169 THR A CA 1
ATOM 1249 C C . THR A 1 169 ? 14.814 40.982 22.531 1.00 74.75 169 THR A C 1
ATOM 1251 O O . THR A 1 169 ? 13.943 40.535 21.786 1.00 74.75 169 THR A O 1
ATOM 1254 N N . GLY A 1 170 ? 15.065 42.295 22.585 1.00 71.12 170 GLY A N 1
ATOM 1255 C CA . GLY A 1 170 ? 14.278 43.305 21.865 1.00 71.12 170 GLY A CA 1
ATOM 1256 C C . GLY A 1 170 ? 12.972 43.709 22.564 1.00 71.12 170 GLY A C 1
ATOM 1257 O O . GLY A 1 170 ? 12.274 44.605 22.086 1.00 71.12 170 GLY A O 1
ATOM 1258 N N . ALA A 1 171 ? 12.631 43.081 23.695 1.00 69.88 171 ALA A N 1
ATOM 1259 C CA . ALA A 1 171 ? 11.407 43.329 24.455 1.00 69.88 171 ALA A CA 1
ATOM 1260 C C . ALA A 1 171 ? 11.664 43.378 25.973 1.00 69.88 171 ALA A C 1
ATOM 1262 O O . ALA A 1 171 ? 12.763 43.103 26.451 1.00 69.88 171 ALA A O 1
ATOM 1263 N N . SER A 1 172 ? 10.638 43.755 26.742 1.00 71.31 172 SER A N 1
ATOM 1264 C CA . SER A 1 172 ? 10.662 43.602 28.201 1.00 71.31 172 SER A CA 1
ATOM 1265 C C . SER A 1 172 ? 10.265 42.174 28.563 1.00 71.31 172 SER A C 1
ATOM 1267 O O . SER A 1 172 ? 9.248 41.697 28.062 1.00 71.31 172 SER A O 1
ATOM 1269 N N . VAL A 1 173 ? 11.026 41.529 29.442 1.00 64.81 173 VAL A N 1
ATOM 1270 C CA . VAL A 1 173 ? 10.780 40.161 29.928 1.00 64.81 173 VAL A CA 1
ATOM 1271 C C . VAL A 1 173 ? 10.565 40.161 31.440 1.00 64.81 173 VAL A C 1
ATOM 1273 O O . VAL A 1 173 ? 11.004 41.092 32.116 1.00 64.81 173 VAL A O 1
ATOM 1276 N N . ASN A 1 174 ? 9.901 39.127 31.953 1.00 64.56 174 ASN A N 1
ATOM 1277 C CA . ASN A 1 174 ? 9.931 38.770 33.368 1.00 64.56 174 ASN A CA 1
ATOM 1278 C C . ASN A 1 174 ? 10.811 37.523 33.488 1.00 64.56 174 ASN A C 1
ATOM 1280 O O . ASN A 1 174 ? 10.484 36.517 32.865 1.00 64.56 174 ASN A O 1
ATOM 1284 N N . ASP A 1 175 ? 11.895 37.604 34.252 1.00 60.72 175 ASP A N 1
ATOM 1285 C CA . ASP A 1 175 ? 12.842 36.510 34.487 1.00 60.72 175 ASP A CA 1
ATOM 1286 C C . ASP A 1 175 ? 12.963 36.235 35.992 1.00 60.72 175 ASP A C 1
ATOM 1288 O O . ASP A 1 175 ? 12.816 37.144 36.816 1.00 60.72 175 ASP A O 1
ATOM 1292 N N . PHE A 1 176 ? 13.256 34.983 36.336 1.00 60.97 176 PHE A N 1
ATOM 1293 C CA . PHE A 1 176 ? 13.557 34.543 37.697 1.00 60.97 176 PHE A CA 1
ATOM 1294 C C . PHE A 1 176 ? 15.066 34.333 37.850 1.00 60.97 176 PHE A C 1
ATOM 1296 O O . PHE A 1 176 ? 15.732 33.857 36.930 1.00 60.97 176 PHE A O 1
ATOM 1303 N N . PHE A 1 177 ? 15.604 34.713 39.007 1.00 64.88 177 PHE A N 1
ATOM 1304 C CA . PHE A 1 177 ? 17.031 34.677 39.310 1.00 64.88 177 PHE A CA 1
ATOM 1305 C C . PHE A 1 177 ? 17.261 34.036 40.665 1.00 64.88 177 PHE A C 1
ATOM 1307 O O . PHE A 1 177 ? 16.761 34.534 41.668 1.00 64.88 177 PHE A O 1
ATOM 1314 N N . GLU A 1 178 ? 18.061 32.980 40.688 1.00 65.56 178 GLU A N 1
ATOM 1315 C CA . GLU A 1 178 ? 18.409 32.231 41.891 1.00 65.56 178 GLU A CA 1
ATOM 1316 C C . GLU A 1 178 ? 19.903 32.360 42.172 1.00 65.56 178 GLU A C 1
ATOM 1318 O O . GLU A 1 178 ? 20.727 32.346 41.253 1.00 65.56 178 GLU A O 1
ATOM 1323 N N . PHE A 1 179 ? 20.261 32.484 43.448 1.00 70.81 179 PHE A N 1
ATOM 1324 C CA . PHE A 1 179 ? 21.633 32.304 43.904 1.00 70.81 179 PHE A CA 1
ATOM 1325 C C . PHE A 1 179 ? 21.672 31.743 45.327 1.00 70.81 179 PHE A C 1
ATOM 1327 O O . PHE A 1 179 ? 20.833 32.066 46.168 1.00 70.81 179 PHE A O 1
ATOM 1334 N N . ASP A 1 180 ? 22.674 30.908 45.596 1.00 76.94 180 ASP A N 1
ATOM 1335 C CA . ASP A 1 180 ? 22.907 30.366 46.932 1.00 76.94 180 ASP A CA 1
ATOM 1336 C C . ASP A 1 180 ? 23.446 31.458 47.867 1.00 76.94 180 ASP A C 1
ATOM 1338 O O . ASP A 1 180 ? 24.475 32.098 47.600 1.00 76.94 180 ASP A O 1
ATOM 1342 N N . VAL A 1 181 ? 22.765 31.627 48.998 1.00 75.56 181 VAL A N 1
ATOM 1343 C CA . VAL A 1 181 ? 23.211 32.442 50.125 1.00 75.56 181 VAL A CA 1
ATOM 1344 C C . VAL A 1 181 ? 23.731 31.546 51.245 1.00 75.56 181 VAL A C 1
ATOM 1346 O O . VAL A 1 181 ? 23.196 30.470 51.511 1.00 75.56 181 VAL A O 1
ATOM 1349 N N . ALA A 1 182 ? 24.805 31.985 51.893 1.00 78.81 182 ALA A N 1
ATOM 1350 C CA . ALA A 1 182 ? 25.401 31.302 53.031 1.00 78.81 182 ALA A CA 1
ATOM 1351 C C . ALA A 1 182 ? 25.145 32.091 54.318 1.00 78.81 182 ALA A C 1
ATOM 1353 O O . ALA A 1 182 ? 25.194 33.321 54.325 1.00 78.81 182 ALA A O 1
ATOM 1354 N N . GLU A 1 183 ? 24.928 31.371 55.412 1.00 81.31 183 GLU A N 1
ATOM 1355 C CA . GLU A 1 183 ? 24.760 31.942 56.746 1.00 81.31 183 GLU A CA 1
ATOM 1356 C C . GLU A 1 183 ? 25.926 32.873 57.130 1.00 81.31 183 GLU A C 1
ATOM 1358 O O . GLU A 1 183 ? 27.107 32.569 56.934 1.00 81.31 183 GLU A O 1
ATOM 1363 N N . GLY A 1 184 ? 25.579 34.038 57.676 1.00 81.56 184 GLY A N 1
ATOM 1364 C CA . GLY A 1 184 ? 26.504 35.092 58.081 1.00 81.56 184 GLY A CA 1
ATOM 1365 C C . GLY A 1 184 ? 27.076 35.932 56.933 1.00 81.56 184 GLY A C 1
ATOM 1366 O O . GLY A 1 184 ? 27.937 36.774 57.195 1.00 81.56 184 GLY A O 1
ATOM 1367 N N . GLN A 1 185 ? 26.645 35.728 55.681 1.00 85.25 185 GLN A N 1
ATOM 1368 C CA . GLN A 1 185 ? 27.164 36.452 54.514 1.00 85.25 185 GLN A CA 1
ATOM 1369 C C . GLN A 1 185 ? 26.257 37.597 54.050 1.00 85.25 185 GLN A C 1
ATOM 1371 O O . GLN A 1 185 ? 25.030 37.550 54.155 1.00 85.25 185 GLN A O 1
ATOM 1376 N N . SER A 1 186 ? 26.894 38.622 53.478 1.00 86.38 186 SER A N 1
ATOM 1377 C CA . SER A 1 186 ? 26.232 39.778 52.869 1.00 86.38 186 SER A CA 1
ATOM 1378 C C . SER A 1 186 ? 26.446 39.807 51.355 1.00 86.38 186 SER A C 1
ATOM 1380 O O . SER A 1 186 ? 27.558 39.586 50.866 1.00 86.38 186 SER A O 1
ATOM 1382 N N . TYR A 1 187 ? 25.411 40.187 50.614 1.00 85.12 187 TYR A N 1
ATOM 1383 C CA . TYR A 1 187 ? 25.390 40.264 49.154 1.00 85.12 187 TYR A CA 1
ATOM 1384 C C . TYR A 1 187 ? 24.837 41.620 48.700 1.00 85.12 187 TYR A C 1
ATOM 1386 O O . TYR A 1 187 ? 23.967 42.185 49.358 1.00 85.12 187 TYR A O 1
ATOM 1394 N N . TYR A 1 188 ? 25.307 42.146 47.570 1.00 79.31 188 TYR A N 1
ATOM 1395 C CA . TYR A 1 188 ? 24.709 43.316 46.918 1.00 79.31 188 TYR A CA 1
ATOM 1396 C C . TYR A 1 188 ? 24.031 42.898 45.620 1.00 79.31 188 TYR A C 1
ATOM 1398 O O . TYR A 1 188 ? 24.638 42.203 44.806 1.00 79.31 188 TYR A O 1
ATOM 1406 N N . PHE A 1 189 ? 22.803 43.367 45.413 1.00 76.25 189 PHE A N 1
ATOM 1407 C CA . PHE A 1 189 ? 21.974 43.071 44.247 1.00 76.25 189 PHE A CA 1
ATOM 1408 C C . PHE A 1 189 ? 21.529 44.363 43.549 1.00 76.25 189 PHE A C 1
ATOM 1410 O O . PHE A 1 189 ? 21.110 45.316 44.214 1.00 76.25 189 PHE A O 1
ATOM 1417 N N . TRP A 1 190 ? 21.604 44.417 42.214 1.00 70.56 190 TRP A N 1
ATOM 1418 C CA . TRP A 1 190 ? 21.189 45.598 41.448 1.00 70.56 190 TRP A CA 1
ATOM 1419 C C . TRP A 1 190 ? 20.750 45.326 40.004 1.00 70.56 190 TRP A C 1
ATOM 1421 O O . TRP A 1 190 ? 21.187 44.385 39.336 1.00 70.56 190 TRP A O 1
ATOM 1431 N N . GLY A 1 191 ? 19.912 46.234 39.495 1.00 65.44 191 GLY A N 1
ATOM 1432 C CA . GLY A 1 191 ? 19.494 46.289 38.096 1.00 65.44 191 GLY A CA 1
ATOM 1433 C C . GLY A 1 191 ? 20.342 47.251 37.255 1.00 65.44 191 GLY A C 1
ATOM 1434 O O . GLY A 1 191 ? 20.786 48.306 37.713 1.00 65.44 191 GLY A O 1
ATOM 1435 N N . VAL A 1 192 ? 20.539 46.919 35.979 1.00 61.81 192 VAL A N 1
ATOM 1436 C CA . VAL A 1 192 ? 21.299 47.724 35.012 1.00 61.81 192 VAL A CA 1
ATOM 1437 C C . VAL A 1 192 ? 20.344 48.404 34.026 1.00 61.81 192 VAL A C 1
ATOM 1439 O O . VAL A 1 192 ? 19.925 47.815 33.029 1.00 61.81 192 VAL A O 1
ATOM 1442 N N . GLY A 1 193 ? 20.044 49.682 34.276 1.00 55.16 193 GLY A N 1
ATOM 1443 C CA . GLY A 1 193 ? 19.300 50.572 33.375 1.00 55.16 193 GLY A CA 1
ATOM 1444 C C . GLY A 1 193 ? 17.858 50.890 33.806 1.00 55.16 193 GLY A C 1
ATOM 1445 O O . GLY A 1 193 ? 17.407 50.520 34.878 1.00 55.16 193 GLY A O 1
ATOM 1446 N N . THR A 1 194 ? 17.132 51.635 32.968 1.00 50.84 194 THR A N 1
ATOM 1447 C CA . THR A 1 194 ? 15.953 52.445 33.357 1.00 50.84 194 THR A CA 1
ATOM 1448 C C . THR A 1 194 ? 14.623 51.714 33.607 1.00 50.84 194 THR A C 1
ATOM 1450 O O . THR A 1 194 ? 13.608 52.383 33.793 1.00 50.84 194 THR A O 1
ATOM 1453 N N . ARG A 1 195 ? 14.583 50.376 33.572 1.00 49.91 195 ARG A N 1
ATOM 1454 C CA . ARG A 1 195 ? 13.377 49.562 33.835 1.00 49.91 195 ARG A CA 1
ATOM 1455 C C . ARG A 1 195 ? 13.769 48.198 34.408 1.00 49.91 195 ARG A C 1
ATOM 1457 O O . ARG A 1 195 ? 13.897 47.236 33.651 1.00 49.91 195 ARG A O 1
ATOM 1464 N N . ALA A 1 196 ? 13.977 48.162 35.720 1.00 50.84 196 ALA A N 1
ATOM 1465 C CA . ALA A 1 196 ? 14.097 46.949 36.520 1.00 50.84 196 ALA A CA 1
ATOM 1466 C C . ALA A 1 196 ? 13.098 47.043 37.686 1.00 50.84 196 ALA A C 1
ATOM 1468 O O . ALA A 1 196 ? 13.018 48.095 38.320 1.00 50.84 196 ALA A O 1
ATOM 1469 N N . ARG A 1 197 ? 12.326 45.983 37.939 1.00 51.38 197 ARG A N 1
ATOM 1470 C CA . ARG A 1 197 ? 11.393 45.880 39.076 1.00 51.38 197 ARG A CA 1
ATOM 1471 C C . ARG A 1 197 ? 11.445 44.476 39.656 1.00 51.38 197 ARG A C 1
ATOM 1473 O O . ARG A 1 197 ? 11.198 43.540 38.903 1.00 51.38 197 ARG A O 1
ATOM 1480 N N . THR A 1 198 ? 11.719 44.354 40.950 1.00 50.06 198 THR A N 1
ATOM 1481 C CA . THR A 1 198 ? 11.542 43.109 41.712 1.00 50.06 198 THR A CA 1
ATOM 1482 C C . THR A 1 198 ? 10.136 43.096 42.292 1.00 50.06 198 THR A C 1
ATOM 1484 O O . THR A 1 198 ? 9.728 44.108 42.852 1.00 50.06 198 THR A O 1
ATOM 1487 N N . PHE A 1 199 ? 9.395 41.995 42.154 1.00 43.06 199 PHE A N 1
ATOM 1488 C CA . PHE A 1 199 ? 8.005 41.905 42.643 1.00 43.06 199 PHE A CA 1
ATOM 1489 C C . PHE A 1 199 ? 7.707 40.646 43.471 1.00 43.06 199 PHE A C 1
ATOM 1491 O O . PHE A 1 199 ? 6.583 40.463 43.929 1.00 43.06 199 PHE A O 1
ATOM 1498 N N . GLY A 1 200 ? 8.703 39.784 43.672 1.00 45.91 200 GLY A N 1
ATOM 1499 C CA . GLY A 1 200 ? 8.604 38.604 44.521 1.00 45.91 200 GLY A CA 1
ATOM 1500 C C . GLY A 1 200 ? 9.984 38.034 44.822 1.00 45.91 200 GLY A C 1
ATOM 1501 O O . GLY A 1 200 ? 10.900 38.152 44.001 1.00 45.91 200 GLY A O 1
ATOM 1502 N N . ALA A 1 201 ? 10.109 37.430 45.997 1.00 48.94 201 ALA A N 1
ATOM 1503 C CA . ALA A 1 201 ? 11.256 36.645 46.415 1.00 48.94 201 ALA A CA 1
ATOM 1504 C C . ALA A 1 201 ? 10.753 35.344 47.053 1.00 48.94 201 ALA A C 1
ATOM 1506 O O . ALA A 1 201 ? 9.671 35.336 47.638 1.00 48.94 201 ALA A O 1
ATOM 1507 N N . VAL A 1 202 ? 11.527 34.268 46.935 1.00 51.00 202 VAL A N 1
ATOM 1508 C CA . VAL A 1 202 ? 11.292 32.992 47.627 1.00 51.00 202 VAL A CA 1
ATOM 1509 C C . VAL A 1 202 ? 12.632 32.520 48.177 1.00 51.00 202 VAL A C 1
ATOM 1511 O O . VAL A 1 202 ? 13.650 32.632 47.496 1.00 51.00 202 VAL A O 1
ATOM 1514 N N . PHE A 1 203 ? 12.644 32.017 49.405 1.00 52.81 203 PHE A N 1
ATOM 1515 C CA . PHE A 1 203 ? 13.803 31.367 50.000 1.00 52.81 203 PHE A CA 1
ATOM 1516 C C . PHE A 1 203 ? 13.462 29.897 50.222 1.00 52.81 203 PHE A C 1
ATOM 1518 O O . PHE A 1 203 ? 12.351 29.578 50.639 1.00 52.81 203 PHE A O 1
ATOM 1525 N N . SER A 1 204 ? 14.407 29.011 49.932 1.00 53.97 204 SER A N 1
ATOM 1526 C CA . SER A 1 204 ? 14.300 27.596 50.273 1.00 53.97 204 SER A CA 1
ATOM 1527 C C . SER A 1 204 ? 15.490 27.210 51.134 1.00 53.97 204 SER A C 1
ATOM 1529 O O . SER A 1 204 ? 16.647 27.437 50.759 1.00 53.97 204 SER A O 1
ATOM 1531 N N . GLU A 1 205 ? 15.203 26.634 52.300 1.00 58.12 205 GLU A N 1
ATOM 1532 C CA . GLU A 1 205 ? 16.235 26.128 53.197 1.00 58.12 205 GLU A CA 1
ATOM 1533 C C . GLU A 1 205 ? 16.970 24.965 52.543 1.00 58.12 205 GLU A C 1
ATOM 1535 O O . GLU A 1 205 ? 16.342 24.045 52.020 1.00 58.12 205 GLU A O 1
ATOM 1540 N N . LYS A 1 206 ? 18.304 24.993 52.607 1.00 58.56 206 LYS A N 1
ATOM 1541 C CA . LYS A 1 206 ? 19.160 23.979 51.990 1.00 58.56 206 LYS A CA 1
ATOM 1542 C C . LYS A 1 206 ? 19.887 23.187 53.064 1.00 58.56 206 LYS A C 1
ATOM 1544 O O . LYS A 1 206 ? 20.932 23.605 53.563 1.00 58.56 206 LYS A O 1
ATOM 1549 N N . THR A 1 207 ? 19.349 22.020 53.403 1.00 59.56 207 THR A N 1
ATOM 1550 C CA . THR A 1 207 ? 20.029 21.073 54.298 1.00 59.56 207 THR A CA 1
ATOM 1551 C C . THR A 1 207 ? 20.953 20.179 53.483 1.00 59.56 207 THR A C 1
ATOM 1553 O O . THR A 1 207 ? 20.529 19.596 52.486 1.00 59.56 207 THR A O 1
ATOM 1556 N N . THR A 1 208 ? 22.215 20.053 53.905 1.00 55.19 208 THR A N 1
ATOM 1557 C CA . THR A 1 208 ? 23.211 19.209 53.229 1.00 55.19 208 THR A CA 1
ATOM 1558 C C . THR A 1 208 ? 23.646 18.037 54.101 1.00 55.19 208 THR A C 1
ATOM 1560 O O . THR A 1 208 ? 23.866 18.191 55.301 1.00 55.19 208 THR A O 1
ATOM 1563 N N . VAL A 1 209 ? 23.778 16.856 53.494 1.00 61.09 209 VAL A N 1
ATOM 1564 C CA . VAL A 1 209 ? 24.329 15.651 54.130 1.00 61.09 209 VAL A CA 1
ATOM 1565 C C . VAL A 1 209 ? 25.342 15.009 53.200 1.00 61.09 209 VAL A C 1
ATOM 1567 O O . VAL A 1 209 ? 25.098 14.853 52.005 1.00 61.09 209 VAL A O 1
ATOM 1570 N N . THR A 1 210 ? 26.473 14.607 53.769 1.00 59.91 210 THR A N 1
ATOM 1571 C CA . THR A 1 210 ? 27.533 13.909 53.046 1.00 59.91 210 THR A CA 1
ATOM 1572 C C . THR A 1 210 ? 27.323 12.392 53.100 1.00 59.91 210 THR A C 1
ATOM 1574 O O . THR A 1 210 ? 27.029 11.829 54.159 1.00 59.91 210 THR A O 1
ATOM 1577 N N . ALA A 1 211 ? 27.477 11.713 51.965 1.00 65.88 211 ALA A N 1
ATOM 1578 C CA . ALA A 1 211 ? 27.280 10.273 51.825 1.00 65.88 211 ALA A CA 1
ATOM 1579 C C . ALA A 1 211 ? 28.223 9.652 50.783 1.00 65.88 211 ALA A C 1
ATOM 1581 O O . ALA A 1 211 ? 28.735 10.331 49.895 1.00 65.88 211 ALA A O 1
ATOM 1582 N N . SER A 1 212 ? 28.460 8.348 50.890 1.00 66.38 212 SER A N 1
ATOM 1583 C CA . SER A 1 212 ? 29.206 7.563 49.904 1.00 66.38 212 SER A CA 1
ATOM 1584 C C . SER A 1 212 ? 28.269 6.945 48.864 1.00 66.38 212 SER A C 1
ATOM 1586 O O . SER A 1 212 ? 27.099 6.681 49.134 1.00 66.38 212 SER A O 1
ATOM 1588 N N . ALA A 1 213 ? 28.795 6.654 47.673 1.00 68.56 213 ALA A N 1
ATOM 1589 C CA . ALA A 1 213 ? 28.050 5.918 46.654 1.00 68.56 213 ALA A CA 1
ATOM 1590 C C . ALA A 1 213 ? 27.637 4.527 47.177 1.00 68.56 213 ALA A C 1
ATOM 1592 O O . ALA A 1 213 ? 28.491 3.729 47.573 1.00 68.56 213 ALA A O 1
ATOM 1593 N N . GLY A 1 214 ? 26.337 4.231 47.147 1.00 69.19 214 GLY A N 1
ATOM 1594 C CA . GLY A 1 214 ? 25.732 3.026 47.720 1.00 69.19 214 GLY A CA 1
ATOM 1595 C C . GLY A 1 214 ? 25.113 3.203 49.113 1.00 69.19 214 GLY A C 1
ATOM 1596 O O . GLY A 1 214 ? 24.417 2.292 49.560 1.00 69.19 214 GLY A O 1
ATOM 1597 N N . ASP A 1 215 ? 25.305 4.346 49.780 1.00 72.50 215 ASP A N 1
ATOM 1598 C CA . ASP A 1 215 ? 24.594 4.660 51.026 1.00 72.50 215 ASP A CA 1
ATOM 1599 C C . ASP A 1 215 ? 23.091 4.843 50.751 1.00 72.50 215 ASP A C 1
ATOM 1601 O O . ASP A 1 215 ? 22.691 5.338 49.695 1.00 72.50 215 ASP A O 1
ATOM 1605 N N . VAL A 1 216 ? 22.236 4.476 51.710 1.00 75.62 216 VAL A N 1
ATOM 1606 C CA . VAL A 1 216 ? 20.794 4.756 51.630 1.00 75.62 216 VAL A CA 1
ATOM 1607 C C . VAL A 1 216 ? 20.505 6.075 52.334 1.00 75.62 216 VAL A C 1
ATOM 1609 O O . VAL A 1 216 ? 20.730 6.217 53.540 1.00 75.62 216 VAL A O 1
ATOM 1612 N N . ILE A 1 217 ? 19.990 7.030 51.565 1.00 77.75 217 ILE A N 1
ATOM 1613 C CA . ILE A 1 217 ? 19.564 8.340 52.042 1.00 77.75 217 ILE A CA 1
ATOM 1614 C C . ILE A 1 217 ? 18.107 8.234 52.463 1.00 77.75 217 ILE A C 1
ATOM 1616 O O . ILE A 1 217 ? 17.261 7.810 51.673 1.00 77.75 217 ILE A O 1
ATOM 1620 N N . LYS A 1 218 ? 17.812 8.637 53.700 1.00 76.50 218 LYS A N 1
ATOM 1621 C CA . LYS A 1 218 ? 16.446 8.757 54.204 1.00 76.50 218 LYS A CA 1
ATOM 1622 C C . LYS A 1 218 ? 16.058 10.224 54.368 1.00 76.50 218 LYS A C 1
ATOM 1624 O O . LYS A 1 218 ? 16.772 10.988 55.015 1.00 76.50 218 LYS A O 1
ATOM 1629 N N . ILE A 1 219 ? 14.911 10.564 53.793 1.00 74.94 219 ILE A N 1
ATOM 1630 C CA . ILE A 1 219 ? 14.195 11.836 53.866 1.00 74.94 219 ILE A CA 1
ATOM 1631 C C . ILE A 1 219 ? 13.012 11.599 54.811 1.00 74.94 219 ILE A C 1
ATOM 1633 O O . ILE A 1 219 ? 12.207 10.702 54.563 1.00 74.94 219 ILE A O 1
ATOM 1637 N N . THR A 1 220 ? 12.909 12.360 55.898 1.00 68.19 220 THR A N 1
ATOM 1638 C CA . THR A 1 220 ? 11.832 12.206 56.899 1.00 68.19 220 THR A CA 1
ATOM 1639 C C . THR A 1 220 ? 11.153 13.553 57.131 1.00 68.19 220 THR A C 1
ATOM 1641 O O . THR A 1 220 ? 11.856 14.544 57.333 1.00 68.19 220 THR A O 1
ATOM 1644 N N . SER A 1 221 ? 9.817 13.589 57.127 1.00 63.03 221 SER A N 1
ATOM 1645 C CA . SER A 1 221 ? 9.046 14.732 57.635 1.00 63.03 221 SER A CA 1
ATOM 1646 C C . SER A 1 221 ? 9.093 14.733 59.163 1.00 63.03 221 SER A C 1
ATOM 1648 O O . SER A 1 221 ? 8.788 13.719 59.795 1.00 63.03 221 SER A O 1
ATOM 1650 N N . THR A 1 222 ? 9.489 15.849 59.776 1.00 57.22 222 THR A N 1
ATOM 1651 C CA . THR A 1 222 ? 9.540 15.979 61.242 1.00 57.22 222 THR A CA 1
ATOM 1652 C C . THR A 1 222 ? 9.033 17.339 61.735 1.00 57.22 222 THR A C 1
ATOM 1654 O O . THR A 1 222 ? 9.281 18.349 61.077 1.00 57.22 222 THR A O 1
ATOM 1657 N N . PRO A 1 223 ? 8.430 17.443 62.936 1.00 46.62 223 PRO A N 1
ATOM 1658 C CA . PRO A 1 223 ? 7.701 16.434 63.708 1.00 46.62 223 PRO A CA 1
ATOM 1659 C C . PRO A 1 223 ? 6.176 16.686 63.721 1.00 46.62 223 PRO A C 1
ATOM 1661 O O . PRO A 1 223 ? 5.472 16.031 64.489 1.00 46.62 223 PRO A O 1
ATOM 1664 N N . ASP A 1 224 ? 5.667 17.666 62.961 1.00 50.56 224 ASP A N 1
ATOM 1665 C CA . ASP A 1 224 ? 4.254 18.045 63.022 1.00 50.56 224 ASP A CA 1
ATOM 1666 C C . ASP A 1 224 ? 3.376 17.106 62.183 1.00 50.56 224 ASP A C 1
ATOM 1668 O O . ASP A 1 224 ? 3.535 16.969 60.972 1.00 50.56 224 ASP A O 1
ATOM 1672 N N . SER A 1 225 ? 2.402 16.478 62.842 1.00 50.84 225 SER A N 1
ATOM 1673 C CA . SER A 1 225 ? 1.455 15.506 62.270 1.00 50.84 225 SER A CA 1
ATOM 1674 C C . SER A 1 225 ? 0.464 16.092 61.248 1.00 50.84 225 SER A C 1
ATOM 1676 O O . SER A 1 225 ? -0.482 15.421 60.838 1.00 50.84 225 SER A O 1
ATOM 1678 N N . SER A 1 226 ? 0.645 17.358 60.876 1.00 53.94 226 SER A N 1
ATOM 1679 C CA . SER A 1 226 ? -0.159 18.097 59.908 1.00 53.94 226 SER A CA 1
ATOM 1680 C C . SER A 1 226 ? 0.365 17.987 58.468 1.00 53.94 226 SER A C 1
ATOM 1682 O O . SER A 1 226 ? -0.416 18.223 57.544 1.00 53.94 226 SER A O 1
ATOM 1684 N N . ALA A 1 227 ? 1.641 17.614 58.277 1.00 57.47 227 ALA A N 1
ATOM 1685 C CA . ALA A 1 227 ? 2.368 17.733 57.012 1.00 57.47 227 ALA A CA 1
ATOM 1686 C C . ALA A 1 227 ? 2.965 16.402 56.512 1.00 57.47 227 ALA A C 1
ATOM 1688 O O . ALA A 1 227 ? 3.993 15.914 56.997 1.00 57.47 227 ALA A O 1
ATOM 1689 N N . LEU A 1 228 ? 2.328 15.837 55.486 1.00 63.94 228 LEU A N 1
ATOM 1690 C CA . LEU A 1 228 ? 2.783 14.637 54.780 1.00 63.94 228 LEU A CA 1
ATOM 1691 C C . LEU A 1 228 ? 3.722 15.013 53.626 1.00 63.94 228 LEU A C 1
ATOM 1693 O O . LEU A 1 228 ? 3.565 16.076 53.023 1.00 63.94 228 LEU A O 1
ATOM 1697 N N . LEU A 1 229 ? 4.673 14.142 53.275 1.00 63.81 229 LEU A N 1
ATOM 1698 C CA . LEU A 1 229 ? 5.520 14.322 52.093 1.00 63.81 229 LEU A CA 1
ATOM 1699 C C . LEU A 1 229 ? 4.654 14.224 50.829 1.00 63.81 229 LEU A C 1
ATOM 1701 O O . LEU A 1 229 ? 4.117 13.169 50.505 1.00 63.81 229 LEU A O 1
ATOM 1705 N N . GLY A 1 230 ? 4.541 15.324 50.093 1.00 64.69 230 GLY A N 1
ATOM 1706 C CA . GLY A 1 230 ? 3.862 15.402 48.806 1.00 64.69 230 GLY A CA 1
ATOM 1707 C C . GLY A 1 230 ? 4.751 14.890 47.678 1.00 64.69 230 GLY A C 1
ATOM 1708 O O . GLY A 1 230 ? 5.194 13.737 47.673 1.00 64.69 230 GLY A O 1
ATOM 1709 N N . ASN A 1 231 ? 5.030 15.745 46.696 1.00 65.38 231 ASN A N 1
ATOM 1710 C CA . ASN A 1 231 ? 6.003 15.430 45.655 1.00 65.38 231 ASN A CA 1
ATOM 1711 C C . ASN A 1 231 ? 7.433 15.567 46.194 1.00 65.38 231 ASN A C 1
ATOM 1713 O O . ASN A 1 231 ? 7.767 16.527 46.879 1.00 65.38 231 ASN A O 1
ATOM 1717 N N . VAL A 1 232 ? 8.262 14.573 45.878 1.00 64.56 232 VAL A N 1
ATOM 1718 C CA . VAL A 1 232 ? 9.699 14.553 46.164 1.00 64.56 232 VAL A CA 1
ATOM 1719 C C . VAL A 1 232 ? 10.361 14.263 44.828 1.00 64.56 232 VAL A C 1
ATOM 1721 O O . VAL A 1 232 ? 10.046 13.239 44.219 1.00 64.56 232 VAL A O 1
ATOM 1724 N N . SER A 1 233 ? 11.217 15.160 44.355 1.00 68.75 233 SER A N 1
ATOM 1725 C CA . SER A 1 233 ? 11.945 15.008 43.093 1.00 68.75 233 SER A CA 1
ATOM 1726 C C . SER A 1 233 ? 13.446 15.008 43.331 1.00 68.75 233 SER A C 1
ATOM 1728 O O . SER A 1 233 ? 13.951 15.743 44.174 1.00 68.75 233 SER A O 1
ATOM 1730 N N . LEU A 1 234 ? 14.155 14.174 42.572 1.00 69.62 234 LEU A N 1
ATOM 1731 C CA . LEU A 1 234 ? 15.613 14.121 42.556 1.00 69.62 234 LEU A CA 1
ATOM 1732 C C . LEU A 1 234 ? 16.128 14.798 41.286 1.00 69.62 234 LEU A C 1
ATOM 1734 O O . LEU A 1 234 ? 15.553 14.624 40.211 1.00 69.62 234 LEU A O 1
ATOM 1738 N N . SER A 1 235 ? 17.255 15.504 41.387 1.00 67.94 235 SER A N 1
ATOM 1739 C CA . SER A 1 235 ? 17.950 16.081 40.227 1.00 67.94 235 SER A CA 1
ATOM 1740 C C . SER A 1 235 ? 18.440 15.015 39.237 1.00 67.94 235 SER A C 1
ATOM 1742 O O . SER A 1 235 ? 18.713 15.320 38.078 1.00 67.94 235 SER A O 1
ATOM 1744 N N . ASP A 1 236 ? 18.561 13.767 39.696 1.00 75.56 236 ASP A N 1
ATOM 1745 C CA . ASP A 1 236 ? 18.787 12.585 38.873 1.00 75.56 236 ASP A CA 1
ATOM 1746 C C . ASP A 1 236 ? 17.505 11.741 38.807 1.00 75.56 236 ASP A C 1
ATOM 1748 O O . ASP A 1 236 ? 17.206 10.941 39.695 1.00 75.56 236 ASP A O 1
ATOM 1752 N N . ALA A 1 237 ? 16.754 11.917 37.720 1.00 71.12 237 ALA A N 1
ATOM 1753 C CA . ALA A 1 237 ? 15.498 11.215 37.466 1.00 71.12 237 ALA A CA 1
ATOM 1754 C C . ALA A 1 237 ? 15.658 9.707 37.160 1.00 71.12 237 ALA A C 1
ATOM 1756 O O . ALA A 1 237 ? 14.661 9.039 36.893 1.00 71.12 237 ALA A O 1
ATOM 1757 N N . SER A 1 238 ? 16.884 9.163 37.154 1.00 72.25 238 SER A N 1
ATOM 1758 C CA . SER A 1 238 ? 17.127 7.720 37.001 1.00 72.25 238 SER A CA 1
ATOM 1759 C C . SER A 1 238 ? 17.132 6.947 38.326 1.00 72.25 238 SER A C 1
ATOM 1761 O O . SER A 1 238 ? 17.139 5.716 38.312 1.00 72.25 238 SER A O 1
ATOM 1763 N N . LEU A 1 239 ? 17.116 7.653 39.461 1.00 74.56 239 LEU A N 1
ATOM 1764 C CA . LEU A 1 239 ? 17.098 7.066 40.798 1.00 74.56 239 LEU A CA 1
ATOM 1765 C C . LEU A 1 239 ? 15.676 6.676 41.226 1.00 74.56 239 LEU A C 1
ATOM 1767 O O . LEU A 1 239 ? 14.726 7.442 41.069 1.00 74.56 239 LEU A O 1
ATOM 1771 N N . GLU A 1 240 ? 15.539 5.492 41.822 1.00 78.38 240 GLU A N 1
ATOM 1772 C CA . GLU A 1 240 ? 14.270 5.002 42.362 1.00 78.38 240 GLU A CA 1
ATOM 1773 C C . GLU A 1 240 ? 14.014 5.584 43.765 1.00 78.38 240 GLU A C 1
ATOM 1775 O O . GLU A 1 240 ? 14.805 5.384 44.691 1.00 78.38 240 GLU A O 1
ATOM 1780 N N . LEU A 1 241 ? 12.901 6.312 43.912 1.00 76.44 241 LEU A N 1
ATOM 1781 C CA . LEU A 1 241 ? 12.396 6.832 45.186 1.00 76.44 241 LEU A CA 1
ATOM 1782 C C . LEU A 1 241 ? 11.369 5.863 45.778 1.00 76.44 241 LEU A C 1
ATOM 1784 O O . LEU A 1 241 ? 10.317 5.631 45.183 1.00 76.44 241 LEU A O 1
ATOM 1788 N N . VAL A 1 242 ? 11.622 5.374 46.990 1.00 77.19 242 VAL A N 1
ATOM 1789 C CA . VAL A 1 242 ? 10.686 4.524 47.739 1.00 77.19 242 VAL A CA 1
ATOM 1790 C C . VAL A 1 242 ? 10.060 5.343 48.866 1.00 77.19 242 VAL A C 1
ATOM 1792 O O . VAL A 1 242 ? 10.764 5.766 49.784 1.00 77.19 242 VAL A O 1
ATOM 1795 N N . LYS A 1 243 ? 8.746 5.584 48.796 1.00 72.12 243 LYS A N 1
ATOM 1796 C CA . LYS A 1 243 ? 7.945 6.225 49.859 1.00 72.12 243 LYS A CA 1
ATOM 1797 C C . LYS A 1 243 ? 7.300 5.175 50.763 1.00 72.12 243 LYS A C 1
ATOM 1799 O O . LYS A 1 243 ? 7.030 4.064 50.309 1.00 72.12 243 LYS A O 1
ATOM 1804 N N . ASN A 1 244 ? 7.056 5.518 52.024 1.00 68.00 244 ASN A N 1
ATOM 1805 C CA . ASN A 1 244 ? 6.311 4.668 52.952 1.00 68.00 244 ASN A CA 1
ATOM 1806 C C . ASN A 1 244 ? 4.787 4.925 52.889 1.00 68.00 244 ASN A C 1
ATOM 1808 O O . ASN A 1 244 ? 4.336 5.931 52.349 1.00 68.00 244 ASN A O 1
ATOM 1812 N N . GLU A 1 245 ? 3.992 3.998 53.435 1.00 59.25 245 GLU A N 1
ATOM 1813 C CA . GLU A 1 245 ? 2.520 4.010 53.315 1.00 59.25 245 GLU A CA 1
ATOM 1814 C C . GLU A 1 245 ? 1.839 5.191 54.031 1.00 59.25 245 GLU A C 1
ATOM 1816 O O . GLU A 1 245 ? 0.773 5.623 53.604 1.00 59.25 245 GLU A O 1
ATOM 1821 N N . ASP A 1 246 ? 2.442 5.725 55.099 1.00 61.97 246 ASP A N 1
ATOM 1822 C CA . ASP A 1 246 ? 1.920 6.887 55.836 1.00 61.97 246 ASP A CA 1
ATOM 1823 C C . ASP A 1 246 ? 2.444 8.239 55.314 1.00 61.97 246 ASP A C 1
ATOM 1825 O O . ASP A 1 246 ? 2.123 9.283 55.879 1.00 61.97 246 ASP A O 1
ATOM 1829 N N . MET A 1 247 ? 3.222 8.231 54.224 1.00 61.00 247 MET A N 1
ATOM 1830 C CA . MET A 1 247 ? 3.783 9.413 53.561 1.00 61.00 247 MET A CA 1
ATOM 1831 C C . MET A 1 247 ? 4.670 10.299 54.462 1.00 61.00 247 MET A C 1
ATOM 1833 O O . MET A 1 247 ? 4.912 11.460 54.131 1.00 61.00 247 MET A O 1
ATOM 1837 N N . THR A 1 248 ? 5.193 9.791 55.583 1.00 65.25 248 THR A N 1
ATOM 1838 C CA . THR A 1 248 ? 6.138 10.537 56.441 1.00 65.25 248 THR A CA 1
ATOM 1839 C C . THR A 1 248 ? 7.608 10.333 56.059 1.00 65.25 248 THR A C 1
ATOM 1841 O O . THR A 1 248 ? 8.461 11.129 56.461 1.00 65.25 248 THR A O 1
ATOM 1844 N N . GLU A 1 249 ? 7.925 9.316 55.249 1.00 72.56 249 GLU A N 1
ATOM 1845 C CA . GLU A 1 249 ? 9.296 8.929 54.901 1.00 72.56 249 GLU A CA 1
ATOM 1846 C C . GLU A 1 249 ? 9.478 8.626 53.405 1.00 72.56 249 GLU A C 1
ATOM 1848 O O . GLU A 1 249 ? 8.632 8.015 52.746 1.00 72.56 249 GLU A O 1
ATOM 1853 N N . CYS A 1 250 ? 10.645 8.984 52.870 1.00 77.06 250 CYS A N 1
ATOM 1854 C CA . CYS A 1 250 ? 11.094 8.568 51.546 1.00 77.06 250 CYS A CA 1
ATOM 1855 C C . CYS A 1 250 ? 12.582 8.187 51.562 1.00 77.06 250 CYS A C 1
ATOM 1857 O O . CYS A 1 250 ? 13.365 8.724 52.347 1.00 77.06 250 CYS A O 1
ATOM 1859 N N . THR A 1 251 ? 12.989 7.245 50.713 1.00 79.62 251 THR A N 1
ATOM 1860 C CA . THR A 1 251 ? 14.372 6.757 50.628 1.00 79.62 251 THR A CA 1
ATOM 1861 C C . THR A 1 251 ? 14.837 6.585 49.185 1.00 79.62 251 THR A C 1
ATOM 1863 O O . THR A 1 251 ? 14.033 6.279 48.306 1.00 79.62 251 THR A O 1
ATOM 1866 N N . PHE A 1 252 ? 16.140 6.758 48.953 1.00 81.62 252 PHE A N 1
ATOM 1867 C CA . PHE A 1 252 ? 16.820 6.407 47.700 1.00 81.62 252 PHE A CA 1
ATOM 1868 C C . PHE A 1 252 ? 18.267 5.963 47.977 1.00 81.62 252 PHE A C 1
ATOM 1870 O O . PHE A 1 252 ? 18.807 6.195 49.062 1.00 81.62 252 PHE A O 1
ATOM 1877 N N . THR A 1 253 ? 18.913 5.304 47.011 1.00 79.12 253 THR A N 1
ATOM 1878 C CA . THR A 1 253 ? 20.334 4.914 47.107 1.00 79.12 253 THR A CA 1
ATOM 1879 C C . THR A 1 253 ? 21.229 5.946 46.423 1.00 79.12 253 THR A C 1
ATOM 1881 O O . THR A 1 253 ? 20.992 6.315 45.275 1.00 79.12 253 THR A O 1
ATOM 1884 N N . MET A 1 254 ? 22.271 6.397 47.120 1.00 77.00 254 MET A N 1
ATOM 1885 C CA . MET A 1 254 ? 23.177 7.451 46.669 1.00 77.00 254 MET A CA 1
ATOM 1886 C C . MET A 1 254 ? 24.044 6.992 45.477 1.00 77.00 254 MET A C 1
ATOM 1888 O O . MET A 1 254 ? 24.728 5.967 45.590 1.00 77.00 254 MET A O 1
ATOM 1892 N N . PRO A 1 255 ? 24.070 7.721 44.345 1.00 76.88 255 PRO A N 1
ATOM 1893 C CA . PRO A 1 255 ? 24.964 7.431 43.226 1.00 76.88 255 PRO A CA 1
ATOM 1894 C C . PRO A 1 255 ? 26.392 7.958 43.474 1.00 76.88 255 PRO A C 1
ATOM 1896 O O . PRO A 1 255 ? 26.728 8.453 44.545 1.00 76.88 255 PRO A O 1
ATOM 1899 N N . ALA A 1 256 ? 27.264 7.846 42.467 1.00 78.50 256 ALA A N 1
ATOM 1900 C CA . ALA A 1 256 ? 28.653 8.324 42.515 1.00 78.50 256 ALA A CA 1
ATOM 1901 C C . ALA A 1 256 ? 28.813 9.798 42.076 1.00 78.50 256 ALA A C 1
ATOM 1903 O O . ALA A 1 256 ? 29.808 10.159 41.436 1.00 78.50 256 ALA A O 1
ATOM 1904 N N . HIS A 1 257 ? 27.821 10.627 42.405 1.00 71.25 257 HIS A N 1
ATOM 1905 C CA . HIS A 1 257 ? 27.739 12.064 42.132 1.00 71.25 257 HIS A CA 1
ATOM 1906 C C . HIS A 1 257 ? 26.764 12.734 43.109 1.00 71.25 257 HIS A C 1
ATOM 1908 O O . HIS A 1 257 ? 25.953 12.058 43.735 1.00 71.25 257 HIS A O 1
ATOM 1914 N N . ASP A 1 258 ? 26.850 14.058 43.234 1.00 66.81 258 ASP A N 1
ATOM 1915 C CA . ASP A 1 258 ? 25.974 14.847 44.109 1.00 66.81 258 ASP A CA 1
ATOM 1916 C C . ASP A 1 258 ? 24.513 14.820 43.622 1.00 66.81 258 ASP A C 1
ATOM 1918 O O . ASP A 1 258 ? 24.253 14.814 42.415 1.00 66.81 258 ASP A O 1
ATOM 1922 N N . VAL A 1 259 ? 23.555 14.834 44.556 1.00 69.12 259 VAL A N 1
ATOM 1923 C CA . VAL A 1 259 ? 22.112 14.762 44.259 1.00 69.12 259 VAL A CA 1
ATOM 1924 C C . VAL A 1 259 ? 21.368 15.913 44.936 1.00 69.12 259 VAL A C 1
ATOM 1926 O O . VAL A 1 259 ? 21.421 16.079 46.156 1.00 69.12 259 VAL A O 1
ATOM 1929 N N . GLY A 1 260 ? 20.650 16.703 44.138 1.00 64.50 260 GLY A N 1
ATOM 1930 C CA . GLY A 1 260 ? 19.649 17.649 44.622 1.00 64.50 260 GLY A CA 1
ATOM 1931 C C . GLY A 1 260 ? 18.316 16.944 44.871 1.00 64.50 260 GLY A C 1
ATOM 1932 O O . GLY A 1 260 ? 17.936 16.050 44.114 1.00 64.50 260 GLY A O 1
ATOM 1933 N N . VAL A 1 261 ? 17.621 17.348 45.928 1.00 67.94 261 VAL A N 1
ATOM 1934 C CA . VAL A 1 261 ? 16.305 16.847 46.331 1.00 67.94 261 VAL A CA 1
ATOM 1935 C C . VAL A 1 261 ? 15.392 18.048 46.549 1.00 67.94 261 VAL A C 1
ATOM 1937 O O . VAL A 1 261 ? 15.713 18.908 47.364 1.00 67.94 261 VAL A O 1
ATOM 1940 N N . ASP A 1 262 ? 14.242 18.087 45.887 1.00 59.09 262 ASP A N 1
ATOM 1941 C CA . ASP A 1 262 ? 13.204 19.086 46.154 1.00 59.09 262 ASP A CA 1
ATOM 1942 C C . ASP A 1 262 ? 12.001 18.392 46.801 1.00 59.09 262 ASP A C 1
ATOM 1944 O O . ASP A 1 262 ? 11.550 17.344 46.323 1.00 59.09 262 ASP A O 1
ATOM 1948 N N . VAL A 1 263 ? 11.502 18.946 47.910 1.00 62.28 263 VAL A N 1
ATOM 1949 C CA . VAL A 1 263 ? 10.426 18.358 48.724 1.00 62.28 263 VAL A CA 1
ATOM 1950 C C . VAL A 1 263 ? 9.257 19.333 48.857 1.00 62.28 263 VAL A C 1
ATOM 1952 O O . VAL A 1 263 ? 9.409 20.440 49.368 1.00 62.28 263 VAL A O 1
ATOM 1955 N N . ALA A 1 264 ? 8.070 18.884 48.450 1.00 60.53 264 ALA A N 1
ATOM 1956 C CA . ALA A 1 264 ? 6.790 19.534 48.712 1.00 60.53 264 ALA A CA 1
ATOM 1957 C C . ALA A 1 264 ? 6.012 18.782 49.805 1.00 60.53 264 ALA A C 1
ATOM 1959 O O . ALA A 1 264 ? 6.150 17.565 49.941 1.00 60.53 264 ALA A O 1
ATOM 1960 N N . PHE A 1 265 ? 5.145 19.484 50.537 1.00 59.09 265 PHE A N 1
ATOM 1961 C CA . PHE A 1 265 ? 4.291 18.923 51.593 1.00 59.09 265 PHE A CA 1
ATOM 1962 C C . PHE A 1 265 ? 2.796 18.990 51.228 1.00 59.09 265 PHE A C 1
ATOM 1964 O O . PHE A 1 265 ? 2.391 19.804 50.398 1.00 59.09 265 PHE A O 1
ATOM 1971 N N . VAL A 1 266 ? 1.968 18.151 51.859 1.00 59.88 266 VAL A N 1
ATOM 1972 C CA . VAL A 1 266 ? 0.494 18.170 51.760 1.00 59.88 266 VAL A CA 1
ATOM 1973 C C . VAL A 1 266 ? -0.121 18.168 53.163 1.00 59.88 266 VAL A C 1
ATOM 1975 O O . VAL A 1 266 ? 0.300 17.405 54.032 1.00 59.88 266 VAL A O 1
ATOM 1978 N N . SER A 1 267 ? -1.126 19.022 53.382 1.00 59.53 267 SER A N 1
ATOM 1979 C CA . SER A 1 267 ? -1.847 19.135 54.659 1.00 59.53 267 SER A CA 1
ATOM 1980 C C . SER A 1 267 ? -2.841 17.989 54.863 1.00 59.53 267 SER A C 1
ATOM 1982 O O . SER A 1 267 ? -3.560 17.638 53.935 1.00 59.53 267 SER A O 1
ATOM 1984 N N . SER A 1 268 ? -2.997 17.487 56.089 1.00 57.69 268 SER A N 1
ATOM 1985 C CA . SER A 1 268 ? -4.028 16.491 56.446 1.00 57.69 268 SER A CA 1
ATOM 1986 C C . SER A 1 268 ? -5.489 16.980 56.343 1.00 57.69 268 SER A C 1
ATOM 1988 O O . SER A 1 268 ? -6.420 16.186 56.467 1.00 57.69 268 SER A O 1
ATOM 1990 N N . SER A 1 269 ? -5.721 18.271 56.086 1.00 59.66 269 SER A N 1
ATOM 1991 C CA . SER A 1 269 ? -7.058 18.890 56.102 1.00 59.66 269 SER A CA 1
ATOM 1992 C C . SER A 1 269 ? -7.998 18.508 54.942 1.00 59.66 269 SER A C 1
ATOM 1994 O O . SER A 1 269 ? -9.210 18.670 55.087 1.00 59.66 269 SER A O 1
ATOM 1996 N N . PHE A 1 270 ? -7.499 17.966 53.821 1.00 66.69 270 PHE A N 1
ATOM 1997 C CA . PHE A 1 270 ? -8.360 17.584 52.683 1.00 66.69 270 PHE A CA 1
ATOM 1998 C C . PHE A 1 270 ? -9.221 16.337 52.962 1.00 66.69 270 PHE A C 1
ATOM 2000 O O . PHE A 1 270 ? -10.314 16.204 52.410 1.00 66.69 270 PHE A O 1
ATOM 2007 N N . GLU A 1 271 ? -8.788 15.430 53.848 1.00 66.38 271 GLU A N 1
ATOM 2008 C CA . GLU A 1 271 ? -9.599 14.256 54.206 1.00 66.38 271 GLU A CA 1
ATOM 2009 C C . GLU A 1 271 ? -10.912 14.658 54.895 1.00 66.38 271 GLU A C 1
ATOM 2011 O O . GLU A 1 271 ? -11.953 14.027 54.694 1.00 66.38 271 GLU A O 1
ATOM 2016 N N . ASP A 1 272 ? -10.879 15.727 55.694 1.00 69.94 272 ASP A N 1
ATOM 2017 C CA . ASP A 1 272 ? -12.045 16.232 56.419 1.00 69.94 272 ASP A CA 1
ATOM 2018 C C . ASP A 1 272 ? -13.048 16.953 55.504 1.00 69.94 272 ASP A C 1
ATOM 2020 O O . ASP A 1 272 ? -14.229 17.035 55.849 1.00 69.94 272 ASP A O 1
ATOM 2024 N N . GLU A 1 273 ? -12.619 17.418 54.326 1.00 76.56 273 GLU A N 1
ATOM 2025 C CA . GLU A 1 273 ? -13.500 17.918 53.263 1.00 76.56 273 GLU A CA 1
ATOM 2026 C C . GLU A 1 273 ? -14.308 16.761 52.649 1.00 76.56 273 GLU A C 1
ATOM 2028 O O . GLU A 1 273 ? -15.539 16.803 52.603 1.00 76.56 273 GLU A O 1
ATOM 2033 N N . ILE A 1 274 ? -13.634 15.667 52.281 1.00 84.00 274 ILE A N 1
ATOM 2034 C CA . ILE A 1 274 ? -14.261 14.477 51.682 1.00 84.00 274 ILE A CA 1
ATOM 2035 C C . ILE A 1 274 ? -15.212 13.781 52.671 1.00 84.00 274 ILE A C 1
ATOM 2037 O O . ILE A 1 274 ? -16.310 13.360 52.295 1.00 84.00 274 ILE A O 1
ATOM 2041 N N . ARG A 1 275 ? -14.855 13.725 53.962 1.00 79.81 275 ARG A N 1
ATOM 2042 C CA . ARG A 1 275 ? -15.719 13.188 55.035 1.00 79.81 275 ARG A CA 1
ATOM 2043 C C . ARG A 1 275 ? -17.047 13.938 55.197 1.00 79.81 275 ARG A C 1
ATOM 2045 O O . ARG A 1 275 ? -17.988 13.354 55.735 1.00 79.81 275 ARG A O 1
ATOM 2052 N N . GLN A 1 276 ? -17.146 15.194 54.755 1.00 83.38 276 GLN A N 1
ATOM 2053 C CA . GLN A 1 276 ? -18.354 16.018 54.902 1.00 83.38 276 GLN A CA 1
ATOM 2054 C C . GLN A 1 276 ? -19.375 15.851 53.768 1.00 83.38 276 GLN A C 1
ATOM 2056 O O . GLN A 1 276 ? -20.523 16.266 53.935 1.00 83.38 276 GLN A O 1
ATOM 2061 N N . ILE A 1 277 ? -19.016 15.198 52.656 1.00 90.50 277 ILE A N 1
ATOM 2062 C CA . ILE A 1 277 ? -19.950 14.923 51.554 1.00 90.50 277 ILE A CA 1
ATOM 2063 C C . ILE A 1 277 ? -21.118 14.073 52.082 1.00 90.50 277 ILE A C 1
ATOM 2065 O O . ILE A 1 277 ? -20.911 13.078 52.787 1.00 90.50 277 ILE A O 1
ATOM 2069 N N . SER A 1 278 ? -22.352 14.486 51.786 1.00 92.75 278 SER A N 1
ATOM 2070 C CA . SER A 1 278 ? -23.578 13.944 52.391 1.00 92.75 278 SER A CA 1
ATOM 2071 C C . SER A 1 278 ? -24.497 13.278 51.364 1.00 92.75 278 SER A C 1
ATOM 2073 O O . SER A 1 278 ? -24.357 13.497 50.163 1.00 92.75 278 SER A O 1
ATOM 2075 N N . PHE A 1 279 ? -25.464 12.480 51.830 1.00 93.81 279 PHE A N 1
ATOM 2076 C CA . PHE A 1 279 ? -26.433 11.814 50.952 1.00 93.81 279 PHE A CA 1
ATOM 2077 C C . PHE A 1 279 ? -27.232 12.783 50.070 1.00 93.81 279 PHE A C 1
ATOM 2079 O O . PHE A 1 279 ? -27.644 12.406 48.976 1.00 93.81 279 PHE A O 1
ATOM 2086 N N . ASP A 1 280 ? -27.426 14.036 50.500 1.00 93.38 280 ASP A N 1
ATOM 2087 C CA . ASP A 1 280 ? -28.154 15.036 49.713 1.00 93.38 280 ASP A CA 1
ATOM 2088 C C . ASP A 1 280 ? -27.510 15.316 48.343 1.00 93.38 280 ASP A C 1
ATOM 2090 O O . ASP A 1 280 ? -28.240 15.673 47.417 1.00 93.38 280 ASP A O 1
ATOM 2094 N N . GLU A 1 281 ? -26.201 15.077 48.199 1.00 94.25 281 GLU A N 1
ATOM 2095 C CA . GLU A 1 281 ? -25.455 15.208 46.938 1.00 94.25 281 GLU A CA 1
ATOM 2096 C C . GLU A 1 281 ? -25.704 14.039 45.968 1.00 94.25 281 GLU A C 1
ATOM 2098 O O . GLU A 1 281 ? -25.566 14.213 44.762 1.00 94.25 281 GLU A O 1
ATOM 2103 N N . ILE A 1 282 ? -26.098 12.856 46.469 1.00 95.62 282 ILE A N 1
ATOM 2104 C CA . ILE A 1 282 ? -26.255 11.628 45.660 1.00 95.62 282 ILE A CA 1
ATOM 2105 C C . ILE A 1 282 ? -27.676 11.058 45.609 1.00 95.62 282 ILE A C 1
ATOM 2107 O O . ILE A 1 282 ? -27.953 10.152 44.822 1.00 95.62 282 ILE A O 1
ATOM 2111 N N . LYS A 1 283 ? -28.606 11.562 46.425 1.00 92.94 283 LYS A N 1
ATOM 2112 C CA . LYS A 1 283 ? -29.938 10.963 46.628 1.00 92.94 283 LYS A CA 1
ATOM 2113 C C . LYS A 1 283 ? -30.793 10.806 45.370 1.00 92.94 283 LYS A C 1
ATOM 2115 O O . LYS A 1 283 ? -31.708 9.985 45.375 1.00 92.94 283 LYS A O 1
ATOM 2120 N N . GLY A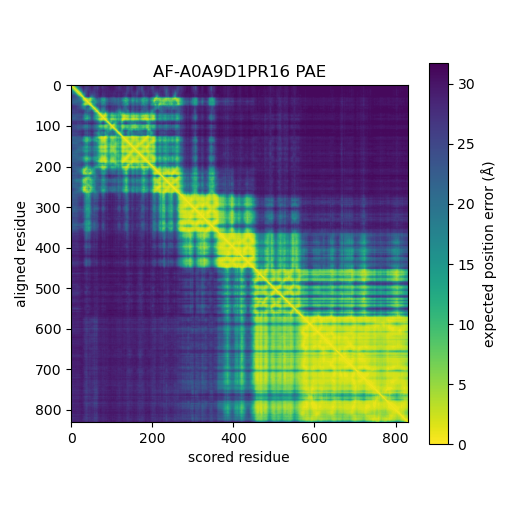 1 284 ? -30.559 11.586 44.314 1.00 92.44 284 GLY A N 1
ATOM 2121 C CA . GLY A 1 284 ? -31.419 11.590 43.127 1.00 92.44 284 GLY A CA 1
ATOM 2122 C C . GLY A 1 284 ? -32.875 11.919 43.485 1.00 92.44 284 GLY A C 1
ATOM 2123 O O . GLY A 1 284 ? -33.164 13.002 43.995 1.00 92.44 284 GLY A O 1
ATOM 2124 N N . ALA A 1 285 ? -33.792 10.982 43.230 1.00 89.69 285 ALA A N 1
ATOM 2125 C CA . ALA A 1 285 ? -35.211 11.110 43.588 1.00 89.69 285 ALA A CA 1
ATOM 2126 C C . ALA A 1 285 ? -35.563 10.599 45.005 1.00 89.69 285 ALA A C 1
ATOM 2128 O O . ALA A 1 285 ? -36.696 10.785 45.451 1.00 89.69 285 ALA A O 1
ATOM 2129 N N . ASN A 1 286 ? -34.622 9.959 45.707 1.00 92.31 286 ASN A N 1
ATOM 2130 C CA . ASN A 1 286 ? -34.860 9.313 46.999 1.00 92.31 286 ASN A CA 1
ATOM 2131 C C . ASN A 1 286 ? -34.995 10.326 48.148 1.00 92.31 286 ASN A C 1
ATOM 2133 O O . ASN A 1 286 ? -34.465 11.439 48.100 1.00 92.31 286 ASN A O 1
ATOM 2137 N N . VAL A 1 287 ? -35.681 9.912 49.218 1.00 88.00 287 VAL A N 1
ATOM 2138 C CA . VAL A 1 287 ? -35.974 10.766 50.385 1.00 88.00 287 VAL A CA 1
ATOM 2139 C C . VAL A 1 287 ? -35.078 10.508 51.601 1.00 88.00 287 VAL A C 1
ATOM 2141 O O . VAL A 1 287 ? -34.953 11.397 52.441 1.00 88.00 287 VAL A O 1
ATOM 2144 N N . SER A 1 288 ? -34.457 9.329 51.719 1.00 92.56 288 SER A N 1
ATOM 2145 C CA . SER A 1 288 ? -33.524 9.005 52.810 1.00 92.56 288 SER A CA 1
ATOM 2146 C C . SER A 1 288 ? -32.565 7.867 52.444 1.00 92.56 288 SER A C 1
ATOM 2148 O O . SER A 1 288 ? -32.888 7.040 51.594 1.00 92.56 288 SER A O 1
ATOM 2150 N N . GLU A 1 289 ? -31.424 7.783 53.135 1.00 91.50 289 GLU A N 1
ATOM 2151 C CA . GLU A 1 289 ? -30.477 6.658 53.025 1.00 91.50 289 GLU A CA 1
ATOM 2152 C C . GLU A 1 289 ? -31.117 5.310 53.401 1.00 91.50 289 GLU A C 1
ATOM 2154 O O . GLU A 1 289 ? -30.704 4.264 52.910 1.00 91.50 289 GLU A O 1
ATOM 2159 N N . SER A 1 290 ? -32.137 5.321 54.266 1.00 90.25 290 SER A N 1
ATOM 2160 C CA . SER A 1 290 ? -32.835 4.126 54.757 1.00 90.25 290 SER A CA 1
ATOM 2161 C C . SER A 1 290 ? -33.990 3.641 53.872 1.00 90.25 290 SER A C 1
ATOM 2163 O O . SER A 1 290 ? -34.535 2.572 54.138 1.00 90.25 290 SER A O 1
ATOM 2165 N N . GLU A 1 291 ? -34.388 4.420 52.864 1.00 88.69 291 GLU A N 1
ATOM 2166 C CA . GLU A 1 291 ? -35.545 4.152 51.998 1.00 88.69 291 GLU A CA 1
ATOM 2167 C C . GLU A 1 291 ? -35.191 4.493 50.540 1.00 88.69 291 GLU A C 1
ATOM 2169 O O . GLU A 1 291 ? -35.730 5.432 49.951 1.00 88.69 291 GLU A O 1
ATOM 2174 N N . VAL A 1 292 ? -34.237 3.751 49.968 1.00 92.38 292 VAL A N 1
ATOM 2175 C CA . VAL A 1 292 ? -33.786 3.924 48.578 1.00 92.38 292 VAL A CA 1
ATOM 2176 C C . VAL A 1 292 ? -34.604 3.018 47.651 1.00 92.38 292 VAL A C 1
ATOM 2178 O O . VAL A 1 292 ? -34.552 1.794 47.766 1.00 92.38 292 VAL A O 1
ATOM 2181 N N . ASP A 1 293 ? -35.375 3.596 46.731 1.00 88.00 293 ASP A N 1
ATOM 2182 C CA . ASP A 1 293 ? -36.233 2.870 45.774 1.00 88.00 293 ASP A CA 1
ATOM 2183 C C . ASP A 1 293 ? -36.039 3.286 44.301 1.00 88.00 293 ASP A C 1
ATOM 2185 O O . ASP A 1 293 ? -36.587 2.653 43.393 1.00 88.00 293 ASP A O 1
ATOM 2189 N N . SER A 1 294 ? -35.232 4.323 44.078 1.00 87.56 294 SER A N 1
ATOM 2190 C CA . SER A 1 294 ? -35.006 5.003 42.804 1.00 87.56 294 SER A CA 1
ATOM 2191 C C . SER A 1 294 ? -33.506 5.199 42.561 1.00 87.56 294 SER A C 1
ATOM 2193 O O . SER A 1 294 ? -32.732 5.245 43.513 1.00 87.56 294 SER A O 1
ATOM 2195 N N . ASP A 1 295 ? -33.078 5.348 41.304 1.00 92.12 295 ASP A N 1
ATOM 2196 C CA . ASP A 1 295 ? -31.651 5.511 40.973 1.00 92.12 295 ASP A CA 1
ATOM 2197 C C . ASP A 1 295 ? -31.007 6.724 41.684 1.00 92.12 295 ASP A C 1
ATOM 2199 O O . ASP A 1 295 ? -31.632 7.779 41.860 1.00 92.12 295 ASP A O 1
ATOM 2203 N N . LEU A 1 296 ? -29.743 6.564 42.082 1.00 93.62 296 LEU A N 1
ATOM 2204 C CA . LEU A 1 296 ? -28.919 7.606 42.696 1.00 93.62 296 LEU A CA 1
ATOM 2205 C C . LEU A 1 296 ? -28.303 8.524 41.631 1.00 93.62 296 LEU A C 1
ATOM 2207 O O . LEU A 1 296 ? -28.014 8.104 40.512 1.00 93.62 296 LEU A O 1
ATOM 2211 N N . ALA A 1 297 ? -28.060 9.779 42.000 1.00 94.31 297 ALA A N 1
ATOM 2212 C CA . ALA A 1 297 ? -27.398 10.775 41.163 1.00 94.31 297 ALA A CA 1
ATOM 2213 C C . ALA A 1 297 ? -25.913 10.879 41.547 1.00 94.31 297 ALA A C 1
ATOM 2215 O O . ALA A 1 297 ? -25.508 11.812 42.233 1.00 94.31 297 ALA A O 1
ATOM 2216 N N . LEU A 1 298 ? -25.114 9.884 41.158 1.00 95.31 298 LEU A N 1
ATOM 2217 C CA . LEU A 1 298 ? -23.678 9.869 41.458 1.00 95.31 298 LEU A CA 1
ATOM 2218 C C . LEU A 1 298 ? -22.912 10.893 40.603 1.00 95.31 298 LEU A C 1
ATOM 2220 O O . LEU A 1 298 ? -23.274 11.145 39.453 1.00 95.31 298 LEU A O 1
ATOM 2224 N N . PHE A 1 299 ? -21.840 11.451 41.167 1.00 93.81 299 PHE A N 1
ATOM 2225 C CA . PHE A 1 299 ? -20.910 12.363 40.494 1.00 93.81 299 PHE A CA 1
ATOM 2226 C C . PHE A 1 299 ? -19.607 11.645 40.116 1.00 93.81 299 PHE A C 1
ATOM 2228 O O . PHE A 1 299 ? -19.166 10.743 40.825 1.00 93.81 299 PHE A O 1
ATOM 2235 N N . ASP A 1 300 ? -18.991 12.060 39.012 1.00 91.31 300 ASP A N 1
ATOM 2236 C CA . ASP A 1 300 ? -17.754 11.511 38.434 1.00 91.31 300 ASP A CA 1
ATOM 2237 C C . ASP A 1 300 ? -16.507 12.373 38.715 1.00 91.31 300 ASP A C 1
ATOM 2239 O O . ASP A 1 300 ? -15.385 11.976 38.404 1.00 91.31 300 ASP A O 1
ATOM 2243 N N . GLY A 1 301 ? -16.681 13.532 39.354 1.00 89.56 301 GLY A N 1
ATOM 2244 C CA . GLY A 1 301 ? -15.591 14.416 39.747 1.00 89.56 301 GLY A CA 1
ATOM 2245 C C . GLY A 1 301 ? -15.964 15.354 40.891 1.00 89.56 301 GLY A C 1
ATOM 2246 O O . GLY A 1 301 ? -17.140 15.639 41.126 1.00 89.56 301 GLY A O 1
ATOM 2247 N N . TRP A 1 302 ? -14.955 15.841 41.615 1.00 89.25 302 TRP A N 1
ATOM 2248 C CA . TRP A 1 302 ? -15.128 16.748 42.751 1.00 89.25 302 TRP A CA 1
ATOM 2249 C C . TRP A 1 302 ? -13.956 17.732 42.868 1.00 89.25 302 TRP A C 1
ATOM 2251 O O . TRP A 1 302 ? -12.812 17.388 42.586 1.00 89.25 302 TRP A O 1
ATOM 2261 N N . VAL A 1 303 ? -14.222 18.965 43.303 1.00 82.50 303 VAL A N 1
ATOM 2262 C CA . VAL A 1 303 ? -13.178 19.975 43.556 1.00 82.50 303 VAL A CA 1
ATOM 2263 C C . VAL A 1 303 ? -12.891 20.022 45.051 1.00 82.50 303 VAL A C 1
ATOM 2265 O O . VAL A 1 303 ? -13.822 20.151 45.839 1.00 82.50 303 VAL A O 1
ATOM 2268 N N . THR A 1 304 ? -11.616 19.940 45.426 1.00 74.88 304 THR A N 1
ATOM 2269 C CA . THR A 1 304 ? -11.141 20.009 46.820 1.00 74.88 304 THR A CA 1
ATOM 2270 C C . THR A 1 304 ? -10.051 21.065 46.985 1.00 74.88 304 THR A C 1
ATOM 2272 O O . THR A 1 304 ? -9.529 21.590 45.996 1.00 74.88 304 THR A O 1
ATOM 2275 N N . ALA A 1 305 ? -9.649 21.339 48.227 1.00 67.62 305 ALA A N 1
ATOM 2276 C CA . ALA A 1 305 ? -8.569 22.271 48.557 1.00 67.62 305 ALA A CA 1
ATOM 2277 C C . ALA A 1 305 ? -7.224 21.974 47.854 1.00 67.62 305 ALA A C 1
ATOM 2279 O O . ALA A 1 305 ? -6.452 22.904 47.624 1.00 67.62 305 ALA A O 1
ATOM 2280 N N . ILE A 1 306 ? -6.952 20.712 47.491 1.00 61.62 306 ILE A N 1
ATOM 2281 C CA . ILE A 1 306 ? -5.719 20.287 46.797 1.00 61.62 306 ILE A CA 1
ATOM 2282 C C . ILE A 1 306 ? -5.890 20.092 45.279 1.00 61.62 306 ILE A C 1
ATOM 2284 O O . ILE A 1 306 ? -4.951 19.675 44.610 1.00 61.62 306 ILE A O 1
ATOM 2288 N N . GLY A 1 307 ? -7.064 20.400 44.717 1.00 71.69 307 GLY A N 1
ATOM 2289 C CA . GLY A 1 307 ? -7.328 20.312 43.278 1.00 71.69 307 GLY A CA 1
ATOM 2290 C C . GLY A 1 307 ? -8.551 19.470 42.914 1.00 71.69 307 GLY A C 1
ATOM 2291 O O . GLY A 1 307 ? -9.404 19.165 43.753 1.00 71.69 307 GLY A O 1
ATOM 2292 N N . TYR A 1 308 ? -8.648 19.131 41.627 1.00 80.06 308 TYR A N 1
ATOM 2293 C CA . TYR A 1 308 ? -9.722 18.307 41.074 1.00 80.06 308 TYR A CA 1
ATOM 2294 C C . TYR A 1 308 ? -9.429 16.819 41.298 1.00 80.06 308 TYR A C 1
ATOM 2296 O O . TYR A 1 308 ? -8.349 16.337 40.954 1.00 80.06 308 TYR A O 1
ATOM 2304 N N . ALA A 1 309 ? -10.403 16.105 41.852 1.00 84.31 309 ALA A N 1
ATOM 2305 C CA . ALA A 1 309 ? -10.412 14.656 41.957 1.00 84.31 309 ALA A CA 1
ATOM 2306 C C . ALA A 1 309 ? -11.347 14.068 40.897 1.00 84.31 309 ALA A C 1
ATOM 2308 O O . ALA A 1 309 ? -12.510 14.471 40.808 1.00 84.31 309 ALA A O 1
ATOM 2309 N N . ASP A 1 310 ? -10.867 13.070 40.162 1.00 86.94 310 ASP A N 1
ATOM 2310 C CA . ASP A 1 310 ? -11.744 12.114 39.493 1.00 86.94 310 ASP A CA 1
ATOM 2311 C C . ASP A 1 310 ? -12.366 11.207 40.563 1.00 86.94 310 ASP A C 1
ATOM 2313 O O . ASP A 1 310 ? -11.686 10.794 41.511 1.00 86.94 310 ASP A O 1
ATOM 2317 N N . VAL A 1 311 ? -13.658 10.906 40.433 1.00 91.88 311 VAL A N 1
ATOM 2318 C CA . VAL A 1 311 ? -14.402 10.106 41.411 1.00 91.88 311 VAL A CA 1
ATOM 2319 C C . VAL A 1 311 ? -14.904 8.830 40.757 1.00 91.88 311 VAL A C 1
ATOM 2321 O O . VAL A 1 311 ? -15.745 8.845 39.860 1.00 91.88 311 VAL A O 1
ATOM 2324 N N . SER A 1 312 ? -14.409 7.702 41.257 1.00 93.06 312 SER A N 1
ATOM 2325 C CA . SER A 1 312 ? -14.926 6.374 40.930 1.00 93.06 312 SER A CA 1
ATOM 2326 C C . SER A 1 312 ? -15.745 5.823 42.095 1.00 93.06 312 SER A C 1
ATOM 2328 O O . SER A 1 312 ? -15.625 6.283 43.229 1.00 93.06 312 SER A O 1
ATOM 2330 N N . TRP A 1 313 ? -16.615 4.855 41.820 1.00 95.69 313 TRP A N 1
ATOM 2331 C CA . TRP A 1 313 ? -17.554 4.317 42.802 1.00 95.69 313 TRP A CA 1
ATOM 2332 C C . TRP A 1 313 ? -17.457 2.797 42.882 1.00 95.69 313 TRP A C 1
ATOM 2334 O O . TRP A 1 313 ? -17.232 2.119 41.880 1.00 95.69 313 TRP A O 1
ATOM 2344 N N . MET A 1 314 ? -17.654 2.262 44.084 1.00 93.31 314 MET A N 1
ATOM 2345 C CA . MET A 1 314 ? -17.671 0.830 44.374 1.00 93.31 314 MET A CA 1
ATOM 2346 C C . MET A 1 314 ? -18.910 0.485 45.201 1.00 93.31 314 MET A C 1
ATOM 2348 O O . MET A 1 314 ? -19.234 1.204 46.145 1.00 93.31 314 MET A O 1
ATOM 2352 N N . SER A 1 315 ? -19.577 -0.628 44.895 1.00 95.12 315 SER A N 1
ATOM 2353 C CA . SER A 1 315 ? -20.670 -1.162 45.715 1.00 95.12 315 SER A CA 1
ATOM 2354 C C . SER A 1 315 ? -20.249 -2.415 46.475 1.00 95.12 315 SER A C 1
ATOM 2356 O O . SER A 1 315 ? -19.590 -3.297 45.922 1.00 95.12 315 SER A O 1
ATOM 2358 N N . SER A 1 316 ? -20.679 -2.539 47.733 1.00 95.06 316 SER A N 1
ATOM 2359 C CA . SER A 1 316 ? -20.553 -3.790 48.487 1.00 95.06 316 SER A CA 1
ATOM 2360 C C . SER A 1 316 ? -21.587 -4.857 48.091 1.00 95.06 316 SER A C 1
ATOM 2362 O O . SER A 1 316 ? -21.386 -6.031 48.403 1.00 95.06 316 SER A O 1
ATOM 2364 N N . ASP A 1 317 ? -22.652 -4.484 47.364 1.00 91.38 317 ASP A N 1
ATOM 2365 C CA . ASP A 1 317 ? -23.580 -5.407 46.693 1.00 91.38 317 ASP A CA 1
ATOM 2366 C C . ASP A 1 317 ? -24.105 -4.800 45.374 1.00 91.38 317 ASP A C 1
ATOM 2368 O O . ASP A 1 317 ? -25.171 -4.177 45.322 1.00 91.38 317 ASP A O 1
ATOM 2372 N N . GLU A 1 318 ? -23.381 -5.045 44.275 1.00 88.19 318 GLU A N 1
ATOM 2373 C CA . GLU A 1 318 ? -23.789 -4.699 42.899 1.00 88.19 318 GLU A CA 1
ATOM 2374 C C . GLU A 1 318 ? -25.168 -5.280 42.507 1.00 88.19 318 GLU A C 1
ATOM 2376 O O . GLU A 1 318 ? -25.845 -4.749 41.625 1.00 88.19 318 GLU A O 1
ATOM 2381 N N . SER A 1 319 ? -25.646 -6.341 43.179 1.00 83.38 319 SER A N 1
ATOM 2382 C CA . SER A 1 319 ? -26.989 -6.900 42.948 1.00 83.38 319 SER A CA 1
ATOM 2383 C C . SER A 1 319 ? -28.116 -6.116 43.638 1.00 83.38 319 SER A C 1
ATOM 2385 O O . SER A 1 319 ? -29.277 -6.530 43.593 1.00 83.38 319 SER A O 1
ATOM 2387 N N . ALA A 1 320 ? -27.788 -5.004 44.298 1.00 87.75 320 ALA A N 1
ATOM 2388 C CA . ALA A 1 320 ? -28.716 -4.124 45.000 1.00 87.75 320 ALA A CA 1
ATOM 2389 C C . ALA A 1 320 ? -28.556 -2.656 44.581 1.00 87.75 320 ALA A C 1
ATOM 2391 O O . ALA A 1 320 ? -29.553 -2.005 44.276 1.00 87.75 320 ALA A O 1
ATOM 2392 N N . ILE A 1 321 ? -27.323 -2.149 44.505 1.00 91.81 321 ILE A N 1
ATOM 2393 C CA . ILE A 1 321 ? -26.997 -0.850 43.896 1.00 91.81 321 ILE A CA 1
ATOM 2394 C C . ILE A 1 321 ? -25.716 -1.035 43.090 1.00 91.81 321 ILE A C 1
ATOM 2396 O O . ILE A 1 321 ? -24.731 -1.518 43.639 1.00 91.81 321 ILE A O 1
ATOM 2400 N N . THR A 1 322 ? -25.710 -0.662 41.812 1.00 91.00 322 THR A N 1
ATOM 2401 C CA . THR A 1 322 ? -24.491 -0.757 40.988 1.00 91.00 322 THR A CA 1
ATOM 2402 C C . THR A 1 322 ? -23.519 0.390 41.273 1.00 91.00 322 THR A C 1
ATOM 2404 O O . THR A 1 322 ? -23.973 1.465 41.668 1.00 91.00 322 THR A O 1
ATOM 2407 N N . ALA A 1 323 ? -22.241 0.255 40.916 1.00 90.00 323 ALA A N 1
ATOM 2408 C CA . ALA A 1 323 ? -21.275 1.363 40.902 1.00 90.00 323 ALA A CA 1
ATOM 2409 C C . ALA A 1 323 ? -21.744 2.617 40.122 1.00 90.00 323 ALA A C 1
ATOM 2411 O O . ALA A 1 323 ? -21.310 3.721 40.425 1.00 90.00 323 ALA A O 1
ATOM 2412 N N . SER A 1 324 ? -22.664 2.490 39.157 1.00 88.00 324 SER A N 1
ATOM 2413 C CA . SER A 1 324 ? -23.276 3.626 38.437 1.00 88.00 324 SER A CA 1
ATOM 2414 C C . SER A 1 324 ? -24.545 4.196 39.098 1.00 88.00 324 SER A C 1
ATOM 2416 O O . SER A 1 324 ? -25.262 4.974 38.476 1.00 88.00 324 SER A O 1
ATOM 2418 N N . GLY A 1 325 ? -24.879 3.785 40.326 1.00 89.88 325 GLY A N 1
ATOM 2419 C CA . GLY A 1 325 ? -26.033 4.290 41.082 1.00 89.88 325 GLY A CA 1
ATOM 2420 C C . GLY A 1 325 ? -27.394 3.693 40.707 1.00 89.88 325 GLY A C 1
ATOM 2421 O O . GLY A 1 325 ? -28.406 4.112 41.267 1.00 89.88 325 GLY A O 1
ATOM 2422 N N . ILE A 1 326 ? -27.448 2.714 39.795 1.00 88.38 326 ILE A N 1
ATOM 2423 C CA . ILE A 1 326 ? -28.696 2.034 39.411 1.00 88.38 326 ILE A CA 1
ATOM 2424 C C . ILE A 1 326 ? -29.187 1.163 40.570 1.00 88.38 326 ILE A C 1
ATOM 2426 O O . ILE A 1 326 ? -28.445 0.310 41.064 1.00 88.38 326 ILE A O 1
ATOM 2430 N N . VAL A 1 327 ? -30.446 1.345 40.973 1.00 88.94 327 VAL A N 1
ATOM 2431 C CA . VAL A 1 327 ? -31.037 0.652 42.127 1.00 88.94 327 VAL A CA 1
ATOM 2432 C C . VAL A 1 327 ? -31.831 -0.582 41.687 1.00 88.94 327 VAL A C 1
ATOM 2434 O O . VAL A 1 327 ? -32.795 -0.520 40.921 1.00 88.94 327 VAL A O 1
ATOM 2437 N N . ASN A 1 328 ? -31.429 -1.735 42.217 1.00 85.44 328 ASN A N 1
ATOM 2438 C CA . ASN A 1 328 ? -31.996 -3.049 41.939 1.00 85.44 328 ASN A CA 1
ATOM 2439 C C . ASN A 1 328 ? -32.775 -3.568 43.153 1.00 85.44 328 ASN A C 1
ATOM 2441 O O . ASN A 1 328 ? -32.297 -4.398 43.927 1.00 85.44 328 ASN A O 1
ATOM 2445 N N . SER A 1 329 ? -34.011 -3.086 43.300 1.00 81.69 329 SER A N 1
ATOM 2446 C CA . SER A 1 329 ? -34.932 -3.561 44.334 1.00 81.69 329 SER A CA 1
ATOM 2447 C C . SER A 1 329 ? -35.237 -5.061 44.203 1.00 81.69 329 SER A C 1
ATOM 2449 O O . SER A 1 329 ? -35.357 -5.611 43.104 1.00 81.69 329 SER A O 1
ATOM 2451 N N . SER A 1 330 ? -35.382 -5.733 45.346 1.00 78.56 330 SER A N 1
ATOM 2452 C CA . SER A 1 330 ? -35.668 -7.171 45.450 1.00 78.56 330 SER A CA 1
ATOM 2453 C C . SER A 1 330 ? -36.886 -7.416 46.347 1.00 78.56 330 SER A C 1
ATOM 2455 O O . SER A 1 330 ? -37.373 -6.481 46.974 1.00 78.56 330 SER A O 1
ATOM 2457 N N . SER A 1 331 ? -37.380 -8.653 46.455 1.00 74.94 331 SER A N 1
ATOM 2458 C CA . SER A 1 331 ? -38.511 -8.980 47.346 1.00 74.94 331 SER A CA 1
ATOM 2459 C C . SER A 1 331 ? -38.229 -8.739 48.837 1.00 74.94 331 SER A C 1
ATOM 2461 O O . SER A 1 331 ? -39.162 -8.705 49.637 1.00 74.94 331 SER A O 1
ATOM 2463 N N . GLU A 1 332 ? -36.959 -8.581 49.210 1.00 80.25 332 GLU A N 1
ATOM 2464 C CA . GLU A 1 332 ? -36.504 -8.213 50.550 1.00 80.25 332 GLU A CA 1
ATOM 2465 C C . GLU A 1 332 ? -35.670 -6.924 50.490 1.00 80.25 332 GLU A C 1
ATOM 2467 O O . GLU A 1 332 ? -35.047 -6.614 49.468 1.00 80.25 332 GLU A O 1
ATOM 2472 N N . ALA A 1 333 ? -35.670 -6.164 51.587 1.00 86.56 333 ALA A N 1
ATOM 2473 C CA . ALA A 1 333 ? -34.844 -4.970 51.712 1.00 86.56 333 ALA A CA 1
ATOM 2474 C C . ALA A 1 333 ? -33.378 -5.368 51.929 1.00 86.56 333 ALA A C 1
ATOM 2476 O O . ALA A 1 333 ? -33.094 -6.327 52.652 1.00 86.56 333 ALA A O 1
ATOM 2477 N N . LYS A 1 334 ? -32.448 -4.624 51.328 1.00 89.38 334 LYS A N 1
ATOM 2478 C CA . LYS A 1 334 ? -31.010 -4.917 51.378 1.00 89.38 334 LYS A CA 1
ATOM 2479 C C . LYS A 1 334 ? -30.219 -3.704 51.841 1.00 89.38 334 LYS A C 1
ATOM 2481 O O . LYS A 1 334 ? -30.409 -2.618 51.304 1.00 89.38 334 LYS A O 1
ATOM 2486 N N . SER A 1 335 ? -29.297 -3.896 52.778 1.00 92.12 335 SER A N 1
ATOM 2487 C CA . SER A 1 335 ? -28.320 -2.867 53.145 1.00 92.12 335 SER A CA 1
ATOM 2488 C C . SER A 1 335 ? -27.085 -2.959 52.249 1.00 92.12 335 SER A C 1
ATOM 2490 O O . SER A 1 335 ? -26.577 -4.055 52.019 1.00 92.12 335 SER A O 1
ATOM 2492 N N . VAL A 1 336 ? -26.614 -1.814 51.758 1.00 95.06 336 VAL A N 1
ATOM 2493 C CA . VAL A 1 336 ? -25.504 -1.679 50.807 1.00 95.06 336 VAL A CA 1
ATOM 2494 C C . VAL A 1 336 ? -24.615 -0.528 51.254 1.00 95.06 336 VAL A C 1
ATOM 2496 O O . VAL A 1 336 ? -25.107 0.566 51.523 1.00 95.06 336 VAL A O 1
ATOM 2499 N N . THR A 1 337 ? -23.310 -0.754 51.294 1.00 95.88 337 THR A N 1
ATOM 2500 C CA . THR A 1 337 ? -22.320 0.317 51.435 1.00 95.88 337 THR A CA 1
ATOM 2501 C C . THR A 1 337 ? -21.847 0.685 50.036 1.00 95.88 337 THR A C 1
ATOM 2503 O O . THR A 1 337 ? -21.376 -0.179 49.296 1.00 95.88 337 THR A O 1
ATOM 2506 N N . LEU A 1 338 ? -22.006 1.951 49.665 1.00 96.19 338 LEU A N 1
ATOM 2507 C CA . LEU A 1 338 ? -21.507 2.508 48.413 1.00 96.19 338 LEU A CA 1
ATOM 2508 C C . LEU A 1 338 ? -20.334 3.439 48.741 1.00 96.19 338 LEU A C 1
ATOM 2510 O O . LEU A 1 338 ? -20.477 4.331 49.578 1.00 96.19 338 LEU A O 1
ATOM 2514 N N . THR A 1 339 ? -19.187 3.235 48.103 1.00 95.62 339 THR A N 1
ATOM 2515 C CA . THR A 1 339 ? -17.938 3.942 48.411 1.00 95.62 339 THR A CA 1
ATOM 2516 C C . THR A 1 339 ? -17.490 4.762 47.210 1.00 95.62 339 THR A C 1
ATOM 2518 O O . THR A 1 339 ? -17.183 4.197 46.163 1.00 95.62 339 THR A O 1
ATOM 2521 N N . ALA A 1 340 ? -17.427 6.083 47.369 1.00 94.19 340 ALA A N 1
ATOM 2522 C CA . ALA A 1 340 ? -16.727 6.969 46.446 1.00 94.19 340 ALA A CA 1
ATOM 2523 C C . ALA A 1 340 ? -15.221 6.929 46.730 1.00 94.19 340 ALA A C 1
ATOM 2525 O O . ALA A 1 340 ? -14.800 6.990 47.889 1.00 94.19 340 ALA A O 1
ATOM 2526 N N . VAL A 1 341 ? -14.429 6.852 45.667 1.00 91.88 341 VAL A N 1
ATOM 2527 C CA . VAL A 1 341 ? -12.968 6.789 45.662 1.00 91.88 341 VAL A CA 1
ATOM 2528 C C . VAL A 1 341 ? -12.457 7.974 44.849 1.00 91.88 341 VAL A C 1
ATOM 2530 O O . VAL A 1 341 ? -12.725 8.073 43.651 1.00 91.88 341 VAL A O 1
ATOM 2533 N N . PHE A 1 342 ? -11.744 8.876 45.515 1.00 88.88 342 PHE A N 1
ATOM 2534 C CA . PHE A 1 342 ? -11.253 10.141 44.973 1.00 88.88 342 PHE A CA 1
ATOM 2535 C C . PHE A 1 342 ? -9.788 9.976 44.576 1.00 88.88 342 PHE A C 1
ATOM 2537 O O . PHE A 1 342 ? -8.956 9.684 45.438 1.00 88.88 342 PHE A O 1
ATOM 2544 N N . THR A 1 343 ? -9.473 10.174 43.297 1.00 82.81 343 THR A N 1
ATOM 2545 C CA . THR A 1 343 ? -8.114 10.072 42.741 1.00 82.81 343 THR A CA 1
ATOM 2546 C C . THR A 1 343 ? -7.705 11.376 42.069 1.00 82.81 343 THR A C 1
ATOM 2548 O O . THR A 1 343 ? -8.478 11.953 41.307 1.00 82.81 343 THR A O 1
ATOM 2551 N N . TYR A 1 344 ? -6.482 11.834 42.326 1.00 74.31 344 TYR A N 1
ATOM 2552 C CA . TYR A 1 344 ? -5.998 13.144 41.886 1.00 74.31 344 TYR A CA 1
ATOM 2553 C C . TYR A 1 344 ? -4.990 13.016 40.743 1.00 74.31 344 TYR A C 1
ATOM 2555 O O . TYR A 1 344 ? -3.943 12.396 40.917 1.00 74.31 344 TYR A O 1
ATOM 2563 N N . GLN A 1 345 ? -5.260 13.642 39.593 1.00 63.28 345 GLN A N 1
ATOM 2564 C CA . GLN A 1 345 ? -4.383 13.540 38.413 1.00 63.28 345 GLN A CA 1
ATOM 2565 C C . GLN A 1 345 ? -2.974 14.101 38.671 1.00 63.28 345 GLN A C 1
ATOM 2567 O O . GLN A 1 345 ? -1.986 13.483 38.280 1.00 63.28 345 GLN A O 1
ATOM 2572 N N . ASP A 1 346 ? -2.878 15.223 39.391 1.00 59.00 346 ASP A N 1
ATOM 2573 C CA . ASP A 1 346 ? -1.603 15.856 39.763 1.00 59.00 346 ASP A CA 1
ATOM 2574 C C . ASP A 1 346 ? -0.911 15.175 40.968 1.00 59.00 346 ASP A C 1
ATOM 2576 O O . ASP A 1 346 ? 0.267 15.423 41.241 1.00 59.00 346 ASP A O 1
ATOM 2580 N N . TYR A 1 347 ? -1.623 14.286 41.674 1.00 61.41 347 TYR A N 1
ATOM 2581 C CA . TYR A 1 347 ? -1.149 13.572 42.866 1.00 61.41 347 TYR A CA 1
ATOM 2582 C C . TYR A 1 347 ? -1.576 12.088 42.838 1.00 61.41 347 TYR A C 1
ATOM 2584 O O . TYR A 1 347 ? -2.319 11.645 43.716 1.00 61.41 347 TYR A O 1
ATOM 2592 N N . PRO A 1 348 ? -1.103 11.279 41.870 1.00 54.16 348 PRO A N 1
ATOM 2593 C CA . PRO A 1 348 ? -1.661 9.950 41.572 1.00 54.16 348 PRO A CA 1
ATOM 2594 C C . PRO A 1 348 ? -1.495 8.899 42.683 1.00 54.16 348 PRO A C 1
ATOM 2596 O O . PRO A 1 348 ? -2.106 7.838 42.613 1.00 54.16 348 PRO A O 1
ATOM 2599 N N . ASN A 1 349 ? -0.683 9.182 43.708 1.00 57.69 349 ASN A N 1
ATOM 2600 C CA . ASN A 1 349 ? -0.518 8.329 44.890 1.00 57.69 349 ASN A CA 1
ATOM 2601 C C . ASN A 1 349 ? -1.438 8.730 46.063 1.00 57.69 349 ASN A C 1
ATOM 2603 O O . ASN A 1 349 ? -1.428 8.065 47.094 1.00 57.69 349 ASN A O 1
ATOM 2607 N N . ILE A 1 350 ? -2.208 9.818 45.937 1.00 63.97 350 ILE A N 1
ATOM 2608 C CA . ILE A 1 350 ? -3.206 10.232 46.926 1.00 63.97 350 ILE A CA 1
ATOM 2609 C C . ILE A 1 350 ? -4.552 9.630 46.524 1.00 63.97 350 ILE A C 1
ATOM 2611 O O . ILE A 1 350 ? -5.045 9.838 45.414 1.00 63.97 350 ILE A O 1
ATOM 2615 N N . THR A 1 351 ? -5.161 8.883 47.441 1.00 72.12 351 THR A N 1
ATOM 2616 C CA . THR A 1 351 ? -6.516 8.349 47.283 1.00 72.12 351 THR A CA 1
ATOM 2617 C C . THR A 1 351 ? -7.281 8.516 48.584 1.00 72.12 351 THR A C 1
ATOM 2619 O O . THR A 1 351 ? -6.776 8.168 49.650 1.00 72.12 351 THR A O 1
ATOM 2622 N N . ALA A 1 352 ? -8.504 9.031 48.497 1.00 81.31 352 ALA A N 1
ATOM 2623 C CA . ALA A 1 352 ? -9.389 9.216 49.641 1.00 81.31 352 ALA A CA 1
ATOM 2624 C C . ALA A 1 352 ? -10.756 8.569 49.394 1.00 81.31 352 ALA A C 1
ATOM 2626 O O . ALA A 1 352 ? -11.143 8.319 48.252 1.00 81.31 352 ALA A O 1
ATOM 2627 N N . TYR A 1 353 ? -11.483 8.282 50.474 1.00 86.50 353 TYR A N 1
ATOM 2628 C CA . TYR A 1 353 ? -12.674 7.434 50.444 1.00 86.50 353 TYR A CA 1
ATOM 2629 C C . TYR A 1 353 ? -13.852 8.082 51.170 1.00 86.50 353 TYR A C 1
ATOM 2631 O O . TYR A 1 353 ? -13.691 8.644 52.258 1.00 86.50 353 TYR A O 1
ATOM 2639 N N . ARG A 1 354 ? -15.059 7.930 50.617 1.00 92.38 354 ARG A N 1
ATOM 2640 C CA . ARG A 1 354 ? -16.312 8.302 51.282 1.00 92.38 354 ARG A CA 1
ATOM 2641 C C . ARG A 1 354 ? -17.354 7.196 51.157 1.00 92.38 354 ARG A C 1
ATOM 2643 O O . ARG A 1 354 ? -17.826 6.908 50.065 1.00 92.38 354 ARG A O 1
ATOM 2650 N N . GLU A 1 355 ? -17.733 6.614 52.290 1.00 94.56 355 GLU A N 1
ATOM 2651 C CA . GLU A 1 355 ? -18.756 5.566 52.364 1.00 94.56 355 GLU A CA 1
ATOM 2652 C C . GLU A 1 355 ? -20.149 6.125 52.690 1.00 94.56 355 GLU A C 1
ATOM 2654 O O . GLU A 1 355 ? -20.302 6.957 53.591 1.00 94.56 355 GLU A O 1
ATOM 2659 N N . PHE A 1 356 ? -21.163 5.590 52.009 1.00 95.56 356 PHE A N 1
ATOM 2660 C CA . PHE A 1 356 ? -22.589 5.817 52.241 1.00 95.56 356 PHE A CA 1
ATOM 2661 C C . PHE A 1 356 ? -23.252 4.480 52.572 1.00 95.56 356 PHE A C 1
ATOM 2663 O O . PHE A 1 356 ? -23.134 3.524 51.807 1.00 95.56 356 PHE A O 1
ATOM 2670 N N . ASN A 1 357 ? -23.950 4.395 53.705 1.00 95.00 357 ASN A N 1
ATOM 2671 C CA . ASN A 1 357 ? -24.598 3.161 54.155 1.00 95.00 357 ASN A CA 1
ATOM 2672 C C . ASN A 1 357 ? -26.100 3.238 53.874 1.00 95.00 357 ASN A C 1
ATOM 2674 O O . ASN A 1 357 ? -26.860 3.839 54.631 1.00 95.00 357 ASN A O 1
ATOM 2678 N N . LEU A 1 358 ? -26.506 2.637 52.761 1.00 96.12 358 LEU A N 1
ATOM 2679 C CA . LEU A 1 358 ? -27.835 2.743 52.174 1.00 96.12 358 LEU A CA 1
ATOM 2680 C C . LEU A 1 358 ? -28.671 1.489 52.455 1.00 96.12 358 LEU A C 1
ATOM 2682 O O . LEU A 1 358 ? -28.143 0.402 52.685 1.00 96.12 358 LEU A O 1
ATOM 2686 N N . THR A 1 359 ? -29.995 1.617 52.417 1.00 93.81 359 THR A N 1
ATOM 2687 C CA . THR A 1 359 ? -30.932 0.488 52.444 1.00 93.81 359 THR A CA 1
ATOM 2688 C C . THR A 1 359 ? -31.898 0.587 51.271 1.00 93.81 359 THR A C 1
ATOM 2690 O O . THR A 1 359 ? -32.720 1.499 51.198 1.00 93.81 359 THR A O 1
ATOM 2693 N N . VAL A 1 360 ? -31.792 -0.376 50.356 1.00 91.38 360 VAL A N 1
ATOM 2694 C CA . VAL A 1 360 ? -32.695 -0.538 49.218 1.00 91.38 360 VAL A CA 1
ATOM 2695 C C . VAL A 1 360 ? -34.010 -1.133 49.707 1.00 91.38 360 VAL A C 1
ATOM 2697 O O . VAL A 1 360 ? -34.026 -2.192 50.344 1.00 91.38 360 VAL A O 1
ATOM 2700 N N . SER A 1 361 ? -35.110 -0.460 49.389 1.00 87.50 361 SER A N 1
ATOM 2701 C CA . SER A 1 361 ? -36.471 -0.854 49.740 1.00 87.50 361 SER A CA 1
ATOM 2702 C C . SER A 1 361 ? -36.886 -2.170 49.073 1.00 87.50 361 SER A C 1
ATOM 2704 O O . SER A 1 361 ? -36.533 -2.461 47.928 1.00 87.50 361 SER A O 1
ATOM 2706 N N . ALA A 1 362 ? -37.694 -2.959 49.787 1.00 82.75 362 ALA A N 1
ATOM 2707 C CA . ALA A 1 362 ? -38.298 -4.168 49.238 1.00 82.75 362 ALA A CA 1
ATOM 2708 C C . ALA A 1 362 ? -39.364 -3.819 48.183 1.00 82.75 362 ALA A C 1
ATOM 2710 O O . ALA A 1 362 ? -40.274 -3.032 48.442 1.00 82.75 362 ALA A O 1
ATOM 2711 N N . ASP A 1 363 ? -39.293 -4.464 47.023 1.00 79.69 363 ASP A N 1
ATOM 2712 C CA . ASP A 1 363 ? -40.241 -4.343 45.920 1.00 79.69 363 ASP A CA 1
ATOM 2713 C C . ASP A 1 363 ? -40.872 -5.705 45.628 1.00 79.69 363 ASP A C 1
ATOM 2715 O O . ASP A 1 363 ? -40.183 -6.678 45.310 1.00 79.69 363 ASP A O 1
ATOM 2719 N N . THR A 1 364 ? -42.197 -5.767 45.734 1.00 78.12 364 THR A N 1
ATOM 2720 C CA . THR A 1 364 ? -42.991 -6.997 45.587 1.00 78.12 364 THR A CA 1
ATOM 2721 C C . THR A 1 364 ? -43.814 -7.039 44.296 1.00 78.12 364 THR A C 1
ATOM 2723 O O . THR A 1 364 ? -44.540 -8.009 44.080 1.00 78.12 364 THR A O 1
ATOM 2726 N N . ASP A 1 365 ? -43.699 -6.031 43.422 1.00 86.06 365 ASP A N 1
ATOM 2727 C CA . ASP A 1 365 ? -44.419 -5.983 42.148 1.00 86.06 365 ASP A CA 1
ATOM 2728 C C . ASP A 1 365 ? -43.530 -6.469 40.992 1.00 86.06 365 ASP A C 1
ATOM 2730 O O . ASP A 1 365 ? -42.904 -5.698 40.260 1.00 86.06 365 ASP A O 1
ATOM 2734 N N . ASP A 1 366 ? -43.490 -7.793 40.814 1.00 87.06 366 ASP A N 1
ATOM 2735 C CA . ASP A 1 366 ? -42.756 -8.442 39.721 1.00 87.06 366 ASP A CA 1
ATOM 2736 C C . ASP A 1 366 ? -43.210 -7.965 38.326 1.00 87.06 366 ASP A C 1
ATOM 2738 O O . ASP A 1 366 ? -42.411 -7.959 37.389 1.00 87.06 366 ASP A O 1
ATOM 2742 N N . ALA A 1 367 ? -44.467 -7.528 38.171 1.00 87.06 367 ALA A N 1
ATOM 2743 C CA . ALA A 1 367 ? -44.978 -7.033 36.895 1.00 87.06 367 ALA A CA 1
ATOM 2744 C C . ALA A 1 367 ? -44.476 -5.615 36.593 1.00 87.06 367 ALA A C 1
ATOM 2746 O O . ALA A 1 367 ? -44.029 -5.351 35.474 1.00 87.06 367 ALA A O 1
ATOM 2747 N N . ALA A 1 368 ? -44.472 -4.724 37.588 1.00 86.94 368 ALA A N 1
ATOM 2748 C CA . ALA A 1 368 ? -43.846 -3.410 37.469 1.00 86.94 368 ALA A CA 1
ATOM 2749 C C . ALA A 1 368 ? -42.323 -3.516 37.269 1.00 86.94 368 ALA A C 1
ATOM 2751 O O . ALA A 1 368 ? -41.757 -2.744 36.494 1.00 86.94 368 ALA A O 1
ATOM 2752 N N . ALA A 1 369 ? -41.661 -4.490 37.907 1.00 86.19 369 ALA A N 1
ATOM 2753 C CA . ALA A 1 369 ? -40.234 -4.751 37.722 1.00 86.19 369 ALA A CA 1
ATOM 2754 C C . ALA A 1 369 ? -39.897 -5.172 36.280 1.00 86.19 369 ALA A C 1
ATOM 2756 O O . ALA A 1 369 ? -39.040 -4.552 35.648 1.00 86.19 369 ALA A O 1
ATOM 2757 N N . VAL A 1 370 ? -40.608 -6.163 35.725 1.00 91.06 370 VAL A N 1
ATOM 2758 C CA . VAL A 1 370 ? -40.426 -6.605 34.328 1.00 91.06 370 VAL A CA 1
ATOM 2759 C C . VAL A 1 370 ? -40.743 -5.477 33.337 1.00 91.06 370 VAL A C 1
ATOM 2761 O O . VAL A 1 370 ? -39.987 -5.277 32.385 1.00 91.06 370 VAL A O 1
ATOM 2764 N N . ALA A 1 371 ? -41.800 -4.692 33.573 1.00 90.00 371 ALA A N 1
ATOM 2765 C CA . ALA A 1 371 ? -42.150 -3.554 32.722 1.00 90.00 371 ALA A CA 1
ATOM 2766 C C . ALA A 1 371 ? -41.068 -2.456 32.722 1.00 90.00 371 ALA A C 1
ATOM 2768 O O . ALA A 1 371 ? -40.650 -2.015 31.652 1.00 90.00 371 ALA A O 1
ATOM 2769 N N . ALA A 1 372 ? -40.562 -2.060 33.896 1.00 85.06 372 ALA A N 1
ATOM 2770 C CA . ALA A 1 372 ? -39.505 -1.052 34.015 1.00 85.06 372 ALA A CA 1
ATOM 2771 C C . ALA A 1 372 ? -38.180 -1.519 33.385 1.00 85.06 372 ALA A C 1
ATOM 2773 O O . ALA A 1 372 ? -37.510 -0.754 32.687 1.00 85.06 372 ALA A O 1
ATOM 2774 N N . ALA A 1 373 ? -37.818 -2.793 33.572 1.00 89.94 373 ALA A N 1
ATOM 2775 C CA . ALA A 1 373 ? -36.664 -3.389 32.909 1.00 89.94 373 ALA A CA 1
ATOM 2776 C C . ALA A 1 373 ? -36.823 -3.365 31.379 1.00 89.94 373 ALA A C 1
ATOM 2778 O O . ALA A 1 373 ? -35.920 -2.902 30.683 1.00 89.94 373 ALA A O 1
ATOM 2779 N N . LYS A 1 374 ? -37.994 -3.753 30.856 1.00 94.38 374 LYS A N 1
ATOM 2780 C CA . LYS A 1 374 ? -38.315 -3.703 29.421 1.00 94.38 374 LYS A CA 1
ATOM 2781 C C . LYS A 1 374 ? -38.280 -2.291 28.844 1.00 94.38 374 LYS A C 1
ATOM 2783 O O . LYS A 1 374 ? -37.801 -2.114 27.724 1.00 94.38 374 LYS A O 1
ATOM 2788 N N . GLU A 1 375 ? -38.759 -1.289 29.571 1.00 91.81 375 GLU A N 1
ATOM 2789 C CA . GLU A 1 375 ? -38.686 0.107 29.133 1.00 91.81 375 GLU A CA 1
ATOM 2790 C C . GLU A 1 375 ? -37.223 0.568 29.022 1.00 91.81 375 GLU A C 1
ATOM 2792 O O . GLU A 1 375 ? -36.809 1.020 27.954 1.00 91.81 375 GLU A O 1
ATOM 2797 N N . SER A 1 376 ? -36.421 0.334 30.067 1.00 87.38 376 SER A N 1
ATOM 2798 C CA . SER A 1 376 ? -35.014 0.761 30.137 1.00 87.38 376 SER A CA 1
ATOM 2799 C C . SER A 1 376 ? -34.031 -0.007 29.241 1.00 87.38 376 SER A C 1
ATOM 2801 O O . SER A 1 376 ? -32.987 0.540 28.892 1.00 87.38 376 SER A O 1
ATOM 2803 N N . LEU A 1 377 ? -34.329 -1.258 28.867 1.00 93.00 377 LEU A N 1
ATOM 2804 C CA . LEU A 1 377 ? -33.397 -2.105 28.119 1.00 93.00 377 LEU A CA 1
ATOM 2805 C C . LEU A 1 377 ? -33.097 -1.520 26.730 1.00 93.00 377 LEU A C 1
ATOM 2807 O O . LEU A 1 377 ? -34.002 -1.378 25.904 1.00 93.00 377 LEU A O 1
ATOM 2811 N N . THR A 1 378 ? -31.830 -1.236 26.447 1.00 93.12 378 THR A N 1
ATOM 2812 C CA . THR A 1 378 ? -31.355 -0.726 25.156 1.00 93.12 378 THR A CA 1
ATOM 2813 C C . THR A 1 378 ? -30.040 -1.398 24.768 1.00 93.12 378 THR A C 1
ATOM 2815 O O . THR A 1 378 ? -29.266 -1.773 25.644 1.00 93.12 378 THR A O 1
ATOM 2818 N N . LEU A 1 379 ? -29.798 -1.538 23.462 1.00 92.44 379 LEU A N 1
ATOM 2819 C CA . LEU A 1 379 ? -28.525 -1.996 22.886 1.00 92.44 379 LEU A CA 1
ATOM 2820 C C . LEU A 1 379 ? -27.755 -0.852 22.190 1.00 92.44 379 LEU A C 1
ATOM 2822 O O . LEU A 1 379 ? -26.771 -1.099 21.505 1.00 92.44 379 LEU A O 1
ATOM 2826 N N . GLY A 1 380 ? -28.207 0.399 22.337 1.00 90.81 380 GLY A N 1
ATOM 2827 C CA . GLY A 1 380 ? -27.649 1.541 21.606 1.00 90.81 380 GLY A CA 1
ATOM 2828 C C . GLY A 1 380 ? -28.105 1.593 20.143 1.00 90.81 380 GLY A C 1
ATOM 2829 O O . GLY A 1 380 ? -29.208 1.148 19.811 1.00 90.81 380 GLY A O 1
ATOM 2830 N N . ASP A 1 381 ? -27.274 2.172 19.272 1.00 88.69 381 ASP A N 1
ATOM 2831 C CA . ASP A 1 381 ? -27.516 2.156 17.826 1.00 88.69 381 ASP A CA 1
ATOM 2832 C C . ASP A 1 381 ? -27.135 0.790 17.248 1.00 88.69 381 ASP A C 1
ATOM 2834 O O . ASP A 1 381 ? -25.991 0.349 17.323 1.00 88.69 381 ASP A O 1
ATOM 2838 N N . THR A 1 382 ? -28.128 0.122 16.674 1.00 94.12 382 THR A N 1
ATOM 2839 C CA . THR A 1 382 ? -28.035 -1.227 16.106 1.00 94.12 382 THR A CA 1
ATOM 2840 C C . THR A 1 382 ? -28.235 -1.228 14.585 1.00 94.12 382 THR A C 1
ATOM 2842 O O . THR A 1 382 ? -28.319 -2.288 13.972 1.00 94.12 382 THR A O 1
ATOM 2845 N N . SER A 1 383 ? -28.276 -0.050 13.950 1.00 88.94 383 SER A N 1
ATOM 2846 C CA . SER A 1 383 ? -28.528 0.111 12.510 1.00 88.94 383 SER A CA 1
ATOM 2847 C C . SER A 1 383 ? -27.296 -0.052 11.610 1.00 88.9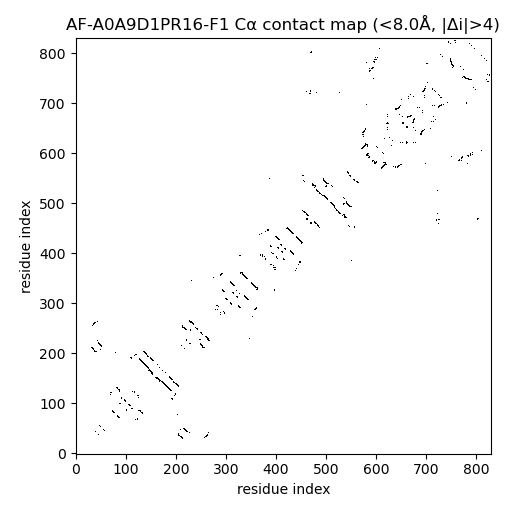4 383 SER A C 1
ATOM 2849 O O . SER A 1 383 ? -27.440 -0.095 10.389 1.00 88.94 383 SER A O 1
ATOM 2851 N N . ALA A 1 384 ? -26.093 -0.131 12.187 1.00 85.69 384 ALA A N 1
ATOM 2852 C CA . ALA A 1 384 ? -24.845 -0.270 11.438 1.00 85.69 384 ALA A CA 1
ATOM 2853 C C . ALA A 1 384 ? -23.752 -1.018 12.232 1.00 85.69 384 ALA A C 1
ATOM 2855 O O . ALA A 1 384 ? -22.619 -0.539 12.358 1.00 85.69 384 ALA A O 1
ATOM 2856 N N . VAL A 1 385 ? -24.096 -2.179 12.794 1.00 84.50 385 VAL A N 1
ATOM 2857 C CA . VAL A 1 385 ? -23.210 -2.966 13.667 1.00 84.50 385 VAL A CA 1
ATOM 2858 C C . VAL A 1 385 ? -22.040 -3.565 12.882 1.00 84.50 385 VAL A C 1
ATOM 2860 O O . VAL A 1 385 ? -22.201 -4.040 11.755 1.00 84.50 385 VAL A O 1
ATOM 2863 N N . ARG A 1 386 ? -20.853 -3.528 13.496 1.00 81.25 386 ARG A N 1
ATOM 2864 C CA . ARG A 1 386 ? -19.601 -4.114 12.988 1.00 81.25 386 ARG A CA 1
ATOM 2865 C C . ARG A 1 386 ? -18.948 -5.016 14.035 1.00 81.25 386 ARG A C 1
ATOM 2867 O O . ARG A 1 386 ? -18.511 -6.106 13.690 1.00 81.25 386 ARG A O 1
ATOM 2874 N N . ASP A 1 387 ? -18.954 -4.577 15.289 1.00 82.25 387 ASP A N 1
ATOM 2875 C CA . ASP A 1 387 ? -18.343 -5.272 16.424 1.00 82.25 387 ASP A CA 1
ATOM 2876 C C . ASP A 1 387 ? -19.356 -6.118 17.216 1.00 82.25 387 ASP A C 1
ATOM 2878 O O . ASP A 1 387 ? -20.570 -5.988 17.040 1.00 82.25 387 ASP A O 1
ATOM 2882 N N . ASN A 1 388 ? -18.854 -6.965 18.120 1.00 88.31 388 ASN A N 1
ATOM 2883 C CA . ASN A 1 388 ? -19.677 -7.772 19.028 1.00 88.31 388 ASN A CA 1
ATOM 2884 C C . ASN A 1 388 ? -20.602 -6.901 19.898 1.00 88.31 388 ASN A C 1
ATOM 2886 O O . ASN A 1 388 ? -20.206 -5.846 20.396 1.00 88.31 388 ASN A O 1
ATOM 2890 N N . ILE A 1 389 ? -21.826 -7.375 20.137 1.00 90.88 389 ILE A N 1
ATOM 2891 C CA . ILE A 1 389 ? -22.835 -6.662 20.928 1.00 90.88 389 ILE A CA 1
ATOM 2892 C C . ILE A 1 389 ? -22.809 -7.178 22.368 1.00 90.88 389 ILE A C 1
ATOM 2894 O O . ILE A 1 389 ? -23.076 -8.348 22.614 1.00 90.88 389 ILE A O 1
ATOM 2898 N N . THR A 1 390 ? -22.577 -6.307 23.350 1.00 92.44 390 THR A N 1
ATOM 2899 C CA . THR A 1 390 ? -22.691 -6.692 24.766 1.00 92.44 390 THR A CA 1
ATOM 2900 C C . THR A 1 390 ? -24.156 -6.915 25.150 1.00 92.44 390 THR A C 1
ATOM 2902 O O . THR A 1 390 ? -24.921 -5.958 25.289 1.00 92.44 390 THR A O 1
ATOM 2905 N N . LEU A 1 391 ? -24.553 -8.174 25.356 1.00 94.25 391 LEU A N 1
ATOM 2906 C CA . LEU A 1 391 ? -25.914 -8.545 25.754 1.00 94.25 391 LEU A CA 1
ATOM 2907 C C . LEU A 1 391 ? -26.036 -8.670 27.289 1.00 94.25 391 LEU A C 1
ATOM 2909 O O . LEU A 1 391 ? -25.410 -9.549 27.884 1.00 94.25 391 LEU A O 1
ATOM 2913 N N . PRO A 1 392 ? -26.837 -7.828 27.973 1.00 91.31 392 PRO A N 1
ATOM 2914 C CA . PRO A 1 392 ? -26.985 -7.899 29.426 1.00 91.31 392 PRO A CA 1
ATOM 2915 C C . PRO A 1 392 ? -27.785 -9.137 29.856 1.00 91.31 392 PRO A C 1
ATOM 2917 O O . PRO A 1 392 ? -28.871 -9.394 29.335 1.00 91.31 392 PRO A O 1
ATOM 2920 N N . ALA A 1 393 ? -27.276 -9.873 30.850 1.00 90.50 393 ALA A N 1
ATOM 2921 C CA . ALA A 1 393 ? -27.936 -11.044 31.450 1.00 90.50 393 ALA A CA 1
ATOM 2922 C C . ALA A 1 393 ? -28.940 -10.687 32.572 1.00 90.50 393 ALA A C 1
ATOM 2924 O O . ALA A 1 393 ? -29.693 -11.536 33.056 1.00 90.50 393 ALA A O 1
ATOM 2925 N N . SER A 1 394 ? -28.961 -9.425 33.000 1.00 86.19 394 SER A N 1
ATOM 2926 C CA . SER A 1 394 ? -29.867 -8.894 34.016 1.00 86.19 394 SER A CA 1
ATOM 2927 C C . SER A 1 394 ? -30.360 -7.499 33.636 1.00 86.19 394 SER A C 1
ATOM 2929 O O . SER A 1 394 ? -29.709 -6.766 32.894 1.00 86.19 394 SER A O 1
ATOM 2931 N N . GLY A 1 395 ? -31.545 -7.147 34.127 1.00 83.31 395 GLY A N 1
ATOM 2932 C CA . GLY A 1 395 ? -32.156 -5.833 33.968 1.00 83.31 395 GLY A CA 1
ATOM 2933 C C . GLY A 1 395 ? -32.470 -5.190 35.315 1.00 83.31 395 GLY A C 1
ATOM 2934 O O . GLY A 1 395 ? -32.249 -5.777 36.379 1.00 83.31 395 GLY A O 1
ATOM 2935 N N . ARG A 1 396 ? -33.043 -3.981 35.258 1.00 82.62 396 ARG A N 1
ATOM 2936 C CA . ARG A 1 396 ? -33.473 -3.223 36.445 1.00 82.62 396 ARG A CA 1
ATOM 2937 C C . ARG A 1 396 ? -34.334 -4.063 37.391 1.00 82.62 396 ARG A C 1
ATOM 2939 O O . ARG A 1 396 ? -35.059 -4.963 36.956 1.00 82.62 396 ARG A O 1
ATOM 2946 N N . LYS A 1 397 ? -34.298 -3.713 38.682 1.00 83.31 397 LYS A N 1
ATOM 2947 C CA . LYS A 1 397 ? -35.109 -4.339 39.744 1.00 83.31 397 LYS A CA 1
ATOM 2948 C C . LYS A 1 397 ? -34.900 -5.856 39.843 1.00 83.31 397 LYS A C 1
ATOM 2950 O O . LYS A 1 397 ? -35.852 -6.613 40.055 1.00 83.31 397 LYS A O 1
ATOM 2955 N N . ASN A 1 398 ? -33.646 -6.284 39.663 1.00 83.19 398 ASN A N 1
ATOM 2956 C CA . ASN A 1 398 ? -33.207 -7.679 39.744 1.00 83.19 398 ASN A CA 1
ATOM 2957 C C . ASN A 1 398 ? -34.016 -8.625 38.826 1.00 83.19 398 ASN A C 1
ATOM 2959 O O . ASN A 1 398 ? -34.476 -9.690 39.242 1.00 83.19 398 ASN A O 1
ATOM 2963 N N . THR A 1 399 ? -34.236 -8.201 37.579 1.00 89.12 399 THR A N 1
ATOM 2964 C CA . THR A 1 399 ? -34.847 -9.027 36.525 1.00 89.12 399 THR A CA 1
ATOM 2965 C C . THR A 1 399 ? -33.768 -9.831 35.798 1.00 89.12 399 THR A C 1
ATOM 2967 O O . THR A 1 399 ? -32.658 -9.345 35.587 1.00 89.12 399 THR A O 1
ATOM 2970 N N . THR A 1 400 ? -34.073 -11.063 35.394 1.00 92.50 400 THR A N 1
ATOM 2971 C CA . THR A 1 400 ? -33.184 -11.897 34.569 1.00 92.50 400 THR A CA 1
ATOM 2972 C C . THR A 1 400 ? -33.516 -11.702 33.095 1.00 92.50 400 THR A C 1
ATOM 2974 O O . THR A 1 400 ? -34.694 -11.713 32.729 1.00 92.50 400 THR A O 1
ATOM 2977 N N . ILE A 1 401 ? -32.491 -11.560 32.253 1.00 96.00 401 ILE A N 1
ATOM 2978 C CA . ILE A 1 401 ? -32.626 -11.430 30.801 1.00 96.00 401 ILE A CA 1
ATOM 2979 C C . ILE A 1 401 ? -31.927 -12.611 30.125 1.00 96.00 401 ILE A C 1
ATOM 2981 O O . ILE A 1 401 ? -30.798 -12.962 30.456 1.00 96.00 401 ILE A O 1
ATOM 2985 N N . THR A 1 402 ? -32.610 -13.222 29.163 1.00 96.88 402 THR A N 1
ATOM 2986 C CA . THR A 1 402 ? -32.055 -14.244 28.263 1.00 96.88 402 THR A CA 1
ATOM 2987 C C . THR A 1 402 ? -32.281 -13.817 26.819 1.00 96.88 402 THR A C 1
ATOM 2989 O O . THR A 1 402 ? -33.243 -13.100 26.542 1.00 96.88 402 THR A O 1
ATOM 2992 N N . TRP A 1 403 ? -31.390 -14.220 25.915 1.00 97.94 403 TRP A N 1
ATOM 2993 C CA . TRP A 1 403 ? -31.358 -13.737 24.535 1.00 97.94 403 TRP A CA 1
ATOM 2994 C C . TRP A 1 403 ? -31.490 -14.884 23.535 1.00 97.94 403 TRP A C 1
ATOM 2996 O O . TRP A 1 403 ? -30.916 -15.954 23.732 1.00 97.94 403 TRP A O 1
ATOM 3006 N N . GLU A 1 404 ? -32.245 -14.639 22.467 1.00 97.81 404 GLU A N 1
ATOM 3007 C CA . GLU A 1 404 ? -32.413 -15.540 21.325 1.00 97.81 404 GLU A CA 1
ATOM 3008 C C . GLU A 1 404 ? -32.249 -14.744 20.023 1.00 97.81 404 GLU A C 1
ATOM 3010 O O . GLU A 1 404 ? -32.880 -13.698 19.836 1.00 97.81 404 GLU A O 1
ATOM 3015 N N . SER A 1 405 ? -31.392 -15.229 19.130 1.00 98.06 405 SER A N 1
ATOM 3016 C CA . SER A 1 405 ? -31.155 -14.673 17.804 1.00 98.06 405 SER A CA 1
ATOM 3017 C C . SER A 1 405 ? -31.984 -15.389 16.746 1.00 98.06 405 SER A C 1
ATOM 3019 O O . SER A 1 405 ? -32.147 -16.607 16.763 1.00 98.06 405 SER A O 1
ATOM 3021 N N . SER A 1 406 ? -32.474 -14.627 15.771 1.00 97.94 406 SER A N 1
ATOM 3022 C CA . SER A 1 406 ? -33.119 -15.185 14.575 1.00 97.94 406 SER A CA 1
ATOM 3023 C C . SER A 1 406 ? -32.132 -15.740 13.537 1.00 97.94 406 SER A C 1
ATOM 3025 O O . SER A 1 406 ? -32.562 -16.487 12.658 1.00 97.94 406 SER A O 1
ATOM 3027 N N . ASP A 1 407 ? -30.835 -15.423 13.645 1.00 96.56 407 ASP A N 1
ATOM 3028 C CA . ASP A 1 407 ? -29.761 -16.037 12.854 1.00 96.56 407 ASP A CA 1
ATOM 3029 C C . ASP A 1 407 ? -28.435 -16.046 13.641 1.00 96.56 407 ASP A C 1
ATOM 3031 O O . ASP A 1 407 ? -27.640 -15.102 13.592 1.00 96.56 407 ASP A O 1
ATOM 3035 N N . GLU A 1 408 ? -28.177 -17.153 14.346 1.00 95.44 408 GLU A N 1
ATOM 3036 C CA . GLU A 1 408 ? -26.927 -17.386 15.089 1.00 95.44 408 GLU A CA 1
ATOM 3037 C C . GLU A 1 408 ? -25.670 -17.428 14.200 1.00 95.44 408 GLU A C 1
ATOM 3039 O O . GLU A 1 408 ? -24.559 -17.370 14.720 1.00 95.44 408 GLU A O 1
ATOM 3044 N N . THR A 1 409 ? -25.803 -17.498 12.867 1.00 91.81 409 THR A N 1
ATOM 3045 C CA . THR A 1 409 ? -24.654 -17.412 11.947 1.00 91.81 409 THR A CA 1
ATOM 3046 C C . THR A 1 409 ? -24.220 -15.975 11.658 1.00 91.81 409 THR A C 1
ATOM 3048 O O . THR A 1 409 ? -23.188 -15.777 11.020 1.00 91.81 409 THR A O 1
ATOM 3051 N N . VAL A 1 410 ? -24.994 -14.979 12.101 1.00 90.88 410 VAL A N 1
ATOM 3052 C CA . VAL A 1 410 ? -24.735 -13.545 11.895 1.00 90.88 410 VAL A CA 1
ATOM 3053 C C . VAL A 1 410 ? -24.579 -12.822 13.230 1.00 90.88 410 VAL A C 1
ATOM 3055 O O . VAL A 1 410 ? -23.640 -12.046 13.385 1.00 90.88 410 VAL A O 1
ATOM 3058 N N . VAL A 1 411 ? -25.449 -13.104 14.206 1.00 94.44 411 VAL A N 1
ATOM 3059 C CA . VAL A 1 411 ? -25.260 -12.695 15.607 1.00 94.44 411 VAL A CA 1
ATOM 3060 C C . VAL A 1 411 ? -25.644 -13.862 16.510 1.00 94.44 411 VAL A C 1
ATOM 3062 O O . VAL A 1 411 ? -26.800 -14.282 16.505 1.00 94.44 411 VAL A O 1
ATOM 3065 N N . ALA A 1 412 ? -24.700 -14.395 17.279 1.00 95.19 412 ALA A N 1
ATOM 3066 C CA . ALA A 1 412 ? -24.941 -15.491 18.213 1.00 95.19 412 ALA A CA 1
ATOM 3067 C C . ALA A 1 412 ? -25.704 -15.028 19.472 1.00 95.19 412 ALA A C 1
ATOM 3069 O O . ALA A 1 412 ? -25.776 -13.837 19.780 1.00 95.19 412 ALA A O 1
ATOM 3070 N N . ASN A 1 413 ? -26.250 -15.977 20.241 1.00 95.75 413 ASN A N 1
ATOM 3071 C CA . ASN A 1 413 ? -27.034 -15.690 21.456 1.00 95.75 413 ASN A CA 1
ATOM 3072 C C . ASN A 1 413 ? -26.218 -15.054 22.605 1.00 95.75 413 ASN A C 1
ATOM 3074 O O . ASN A 1 413 ? -26.805 -14.580 23.576 1.00 95.75 413 ASN A O 1
ATOM 3078 N N . ASP A 1 414 ? -24.885 -15.046 22.510 1.00 93.12 414 ASP A N 1
ATOM 3079 C CA . ASP A 1 414 ? -23.972 -14.341 23.420 1.00 93.12 414 ASP A CA 1
ATOM 3080 C C . ASP A 1 414 ? -23.583 -12.930 22.934 1.00 93.12 414 ASP A C 1
ATOM 3082 O O . ASP A 1 414 ? -22.924 -12.195 23.667 1.00 93.12 414 ASP A O 1
ATOM 3086 N N . GLY A 1 415 ? -24.023 -12.537 21.733 1.00 91.44 415 GLY A N 1
ATOM 3087 C CA . GLY A 1 415 ? -23.718 -11.249 21.114 1.00 91.44 415 GLY A CA 1
ATOM 3088 C C . GLY A 1 415 ? -22.522 -11.251 20.159 1.00 91.44 415 GLY A C 1
ATOM 3089 O O . GLY A 1 415 ? -22.209 -10.200 19.597 1.00 91.44 415 GLY A O 1
ATOM 3090 N N . THR A 1 416 ? -21.872 -12.398 19.929 1.00 90.38 416 THR A N 1
ATOM 3091 C CA . THR A 1 416 ? -20.792 -12.523 18.936 1.00 90.38 416 THR A CA 1
ATOM 3092 C C . THR A 1 416 ? -21.322 -12.251 17.526 1.00 90.38 416 THR A C 1
ATOM 3094 O O . THR A 1 416 ? -22.259 -12.913 17.077 1.00 90.38 416 THR A O 1
ATOM 3097 N N . VAL A 1 417 ? -20.721 -11.300 16.811 1.00 87.81 417 VAL A N 1
ATOM 3098 C CA . VAL A 1 417 ? -21.117 -10.874 15.462 1.00 87.81 417 VAL A CA 1
ATOM 3099 C C . VAL A 1 417 ? -20.207 -11.515 14.415 1.00 87.81 417 VAL A C 1
ATOM 3101 O O . VAL A 1 417 ? -18.989 -11.533 14.551 1.00 87.81 417 VAL A O 1
ATOM 3104 N N . THR A 1 418 ? -20.798 -12.030 13.336 1.00 83.19 418 THR A N 1
ATOM 3105 C CA . THR A 1 418 ? -20.083 -12.533 12.155 1.00 83.19 418 THR A CA 1
ATOM 3106 C C . THR A 1 418 ? -20.480 -11.714 10.932 1.00 83.19 418 THR A C 1
ATOM 3108 O O . THR A 1 418 ? -21.636 -11.724 10.502 1.00 83.19 418 THR A O 1
ATOM 3111 N N . ARG A 1 419 ? -19.507 -11.006 10.353 1.00 80.75 419 ARG A N 1
ATOM 3112 C CA . ARG A 1 419 ? -19.684 -10.197 9.141 1.00 80.75 419 ARG A CA 1
ATOM 3113 C C . ARG A 1 419 ? -19.451 -11.029 7.881 1.00 80.75 419 ARG A C 1
ATOM 3115 O O . ARG A 1 419 ? -18.657 -11.968 7.878 1.00 80.75 419 ARG A O 1
ATOM 3122 N N . TYR A 1 420 ? -20.116 -10.649 6.793 1.00 73.00 420 TYR A N 1
ATOM 3123 C CA . TYR A 1 420 ? -20.066 -11.355 5.511 1.00 73.00 420 TYR A CA 1
ATOM 3124 C C . TYR A 1 420 ? -19.689 -10.413 4.360 1.00 73.00 420 TYR A C 1
ATOM 3126 O O . TYR A 1 420 ? -19.950 -9.209 4.448 1.00 73.00 420 TYR A O 1
ATOM 3134 N N . PRO A 1 421 ? -19.108 -10.940 3.267 1.00 66.69 421 PRO A N 1
ATOM 3135 C CA . PRO A 1 421 ? -18.806 -10.134 2.099 1.00 66.69 421 PRO A CA 1
ATOM 3136 C C . PRO A 1 421 ? -20.081 -9.678 1.371 1.00 66.69 421 PRO A C 1
ATOM 3138 O O . PRO A 1 421 ? -21.066 -10.413 1.295 1.00 66.69 421 PRO A O 1
ATOM 3141 N N . GLU A 1 422 ? -20.018 -8.476 0.800 1.00 62.16 422 GLU A N 1
ATOM 3142 C CA . GLU A 1 422 ? -20.908 -7.907 -0.229 1.00 62.16 422 GLU A CA 1
ATOM 3143 C C . GLU A 1 422 ? -22.401 -7.734 0.117 1.00 62.16 422 GLU A C 1
ATOM 3145 O O . GLU A 1 422 ? -23.160 -7.232 -0.714 1.00 62.16 422 GLU A O 1
ATOM 3150 N N . ALA A 1 423 ? -22.841 -8.078 1.330 1.00 73.00 423 ALA A N 1
ATOM 3151 C CA . ALA A 1 423 ? -24.219 -7.864 1.767 1.00 73.00 423 ALA A CA 1
ATOM 3152 C C . ALA A 1 423 ? -24.333 -7.571 3.268 1.00 73.00 423 ALA A C 1
ATOM 3154 O O . ALA A 1 423 ? -23.847 -8.339 4.101 1.00 73.00 423 ALA A O 1
ATOM 3155 N N . ASP A 1 424 ? -25.067 -6.506 3.594 1.00 86.00 424 ASP A N 1
ATOM 3156 C CA . ASP A 1 424 ? -25.585 -6.270 4.941 1.00 86.00 424 ASP A CA 1
ATOM 3157 C C . ASP A 1 424 ? -26.597 -7.363 5.312 1.00 86.00 424 ASP A C 1
ATOM 3159 O O . ASP A 1 424 ? -27.301 -7.907 4.451 1.00 86.00 424 ASP A O 1
ATOM 3163 N N . ARG A 1 425 ? -26.687 -7.688 6.604 1.00 90.38 425 ARG A N 1
ATOM 3164 C CA . ARG A 1 425 ? -27.610 -8.704 7.117 1.00 90.38 425 ARG A CA 1
ATOM 3165 C C . ARG A 1 425 ? -28.406 -8.186 8.304 1.00 90.38 425 ARG A C 1
ATOM 3167 O O . ARG A 1 425 ? -27.839 -7.775 9.312 1.00 90.38 425 ARG A O 1
ATOM 3174 N N . ASP A 1 426 ? -29.726 -8.273 8.182 1.00 94.12 426 ASP A N 1
ATOM 3175 C CA . ASP A 1 426 ? -30.659 -7.959 9.259 1.00 94.12 426 ASP A CA 1
ATOM 3176 C C . ASP A 1 426 ? -30.906 -9.189 10.142 1.00 94.12 426 ASP A C 1
ATOM 3178 O O . ASP A 1 426 ? -31.298 -10.251 9.655 1.00 94.12 426 ASP A O 1
ATOM 3182 N N . VAL A 1 427 ? -30.750 -9.013 11.451 1.00 96.69 427 VAL A N 1
ATOM 3183 C CA . VAL A 1 427 ? -31.054 -9.987 12.502 1.00 96.69 427 VAL A CA 1
ATOM 3184 C C . VAL A 1 427 ? -32.004 -9.346 13.507 1.00 96.69 427 VAL A C 1
ATOM 3186 O O . VAL A 1 427 ? -31.866 -8.182 13.875 1.00 96.69 427 VAL A O 1
ATOM 3189 N N . VAL A 1 428 ? -32.982 -10.107 13.986 1.00 97.62 428 VAL A N 1
ATOM 3190 C CA . VAL A 1 428 ? -33.754 -9.759 15.185 1.00 97.62 428 VAL A CA 1
ATOM 3191 C C . VAL A 1 428 ? -33.179 -10.512 16.381 1.00 97.62 428 VAL A C 1
ATOM 3193 O O . VAL A 1 428 ? -33.115 -11.743 16.351 1.00 97.62 428 VAL A O 1
ATOM 3196 N N . LEU A 1 429 ? -32.796 -9.773 17.424 1.00 98.06 429 LEU A N 1
ATOM 3197 C CA . LEU A 1 429 ? -32.476 -10.305 18.748 1.00 98.06 429 LEU A CA 1
ATOM 3198 C C . LEU A 1 429 ? -33.689 -10.141 19.668 1.00 98.06 429 LEU A C 1
ATOM 3200 O O . LEU A 1 429 ? -34.246 -9.047 19.777 1.00 98.06 429 LEU A O 1
ATOM 3204 N N . THR A 1 430 ? -34.080 -11.209 20.357 1.00 97.81 430 THR A N 1
ATOM 3205 C CA . THR A 1 430 ? -35.206 -11.216 21.298 1.00 97.81 430 THR A CA 1
ATOM 3206 C C . THR A 1 430 ? -34.694 -11.351 22.724 1.00 97.81 430 THR A C 1
ATOM 3208 O O . THR A 1 430 ? -34.176 -12.396 23.108 1.00 97.81 430 THR A O 1
ATOM 3211 N N . ALA A 1 431 ? -34.880 -10.307 23.529 1.00 97.69 431 ALA A N 1
ATOM 3212 C CA . ALA A 1 431 ? -34.668 -10.354 24.969 1.00 97.69 431 ALA A CA 1
ATOM 3213 C C . ALA A 1 431 ? -35.923 -10.896 25.662 1.00 97.69 431 ALA A C 1
ATOM 3215 O O . ALA A 1 431 ? -36.989 -10.284 25.564 1.00 97.69 431 ALA A O 1
ATOM 3216 N N . THR A 1 432 ? -35.801 -11.992 26.406 1.00 97.25 432 THR A N 1
ATOM 3217 C CA . THR A 1 432 ? -36.822 -12.483 27.341 1.00 97.25 432 THR A CA 1
ATOM 3218 C C . THR A 1 432 ? -36.463 -12.032 28.751 1.00 97.25 432 THR A C 1
ATOM 3220 O O . THR A 1 432 ? -35.472 -12.487 29.322 1.00 97.25 432 THR A O 1
ATOM 3223 N N . ILE A 1 433 ? -37.275 -11.130 29.301 1.00 97.00 433 ILE A N 1
ATOM 3224 C CA . ILE A 1 433 ? -37.083 -10.463 30.592 1.00 97.00 433 ILE A CA 1
ATOM 3225 C C . ILE A 1 433 ? -38.033 -11.110 31.599 1.00 97.00 433 ILE A C 1
ATOM 3227 O O . ILE A 1 433 ? -39.224 -11.245 31.318 1.00 97.00 433 ILE A O 1
ATOM 3231 N N . SER A 1 434 ? -37.541 -11.507 32.771 1.00 94.12 434 SER A N 1
ATOM 3232 C CA . SER A 1 434 ? -38.340 -12.241 33.760 1.00 94.12 434 SER A CA 1
ATOM 3233 C C . SER A 1 434 ? -38.021 -11.878 35.210 1.00 94.12 434 SER A C 1
ATOM 3235 O O . SER A 1 434 ? -36.889 -11.530 35.548 1.00 94.12 434 SER A O 1
ATOM 3237 N N . ARG A 1 435 ? -39.033 -11.980 36.080 1.00 88.81 435 ARG A N 1
ATOM 3238 C CA . ARG A 1 435 ? -38.890 -11.972 37.543 1.00 88.81 435 ARG A CA 1
ATOM 3239 C C . ARG A 1 435 ? -40.004 -12.811 38.166 1.00 88.81 435 ARG A C 1
ATOM 3241 O O . ARG A 1 435 ? -41.172 -12.665 37.808 1.00 88.81 435 ARG A O 1
ATOM 3248 N N . GLY A 1 436 ? -39.643 -13.723 39.068 1.00 86.69 436 GLY A N 1
ATOM 3249 C CA . GLY A 1 436 ? -40.601 -14.649 39.674 1.00 86.69 436 GLY A CA 1
ATOM 3250 C C . GLY A 1 436 ? -41.313 -15.509 38.622 1.00 86.69 436 GLY A C 1
ATOM 3251 O O . GLY A 1 436 ? -40.677 -16.280 37.908 1.00 86.69 436 GLY A O 1
ATOM 3252 N N . ALA A 1 437 ? -42.639 -15.377 38.535 1.00 87.38 437 ALA A N 1
ATOM 3253 C CA . ALA A 1 437 ? -43.472 -16.049 37.529 1.00 87.38 437 ALA A CA 1
ATOM 3254 C C . ALA A 1 437 ? -43.912 -15.127 36.370 1.00 87.38 437 ALA A C 1
ATOM 3256 O O . ALA A 1 437 ? -44.712 -15.545 35.532 1.00 87.38 437 ALA A O 1
ATOM 3257 N N . VAL A 1 438 ? -43.438 -13.877 36.336 1.00 93.94 438 VAL A N 1
ATOM 3258 C CA . VAL A 1 438 ? -43.777 -12.887 35.306 1.00 93.94 438 VAL A CA 1
ATOM 3259 C C . VAL A 1 438 ? -42.644 -12.797 34.286 1.00 93.94 438 VAL A C 1
ATOM 3261 O O . VAL A 1 438 ? -41.468 -12.763 34.648 1.00 93.94 438 VAL A O 1
ATOM 3264 N N . SER A 1 439 ? -43.001 -12.730 33.004 1.00 95.88 439 SER A N 1
ATOM 3265 C CA . SER A 1 439 ? -42.058 -12.536 31.903 1.00 95.88 439 SER A CA 1
ATOM 3266 C C . SER A 1 439 ? -42.674 -11.724 30.768 1.00 95.88 439 SER A C 1
ATOM 3268 O O . SER A 1 439 ? -43.868 -11.860 30.495 1.00 95.88 439 SER A O 1
ATOM 3270 N N . ASP A 1 440 ? -41.853 -10.949 30.069 1.00 97.62 440 ASP A N 1
ATOM 3271 C CA . ASP A 1 440 ? -42.211 -10.211 28.854 1.00 97.62 440 ASP A CA 1
ATOM 3272 C C . ASP A 1 440 ? -40.999 -10.168 27.900 1.00 97.62 440 ASP A C 1
ATOM 3274 O O . ASP A 1 440 ? -39.860 -10.359 28.332 1.00 97.62 440 ASP A O 1
ATOM 3278 N N . THR A 1 441 ? -41.217 -9.936 26.605 1.00 97.38 441 THR A N 1
ATOM 3279 C CA . THR A 1 441 ? -40.154 -9.923 25.586 1.00 97.38 441 THR A CA 1
ATOM 3280 C C . THR A 1 441 ? -39.949 -8.548 24.952 1.00 97.38 441 THR A C 1
ATOM 3282 O O . THR A 1 441 ? -40.869 -7.726 24.890 1.00 97.38 441 THR A O 1
ATOM 3285 N N . LYS A 1 442 ? -38.737 -8.277 24.458 1.00 97.50 442 LYS A N 1
ATOM 3286 C CA . LYS A 1 442 ? -38.402 -7.085 23.664 1.00 97.50 442 LYS A CA 1
ATOM 3287 C C . LYS A 1 442 ? -37.526 -7.476 22.477 1.00 97.50 442 LYS A C 1
ATOM 3289 O O . LYS A 1 442 ? -36.493 -8.110 22.659 1.00 97.50 442 LYS A O 1
ATOM 3294 N N . GLU A 1 443 ? -37.947 -7.086 21.280 1.00 97.56 443 GLU A N 1
ATOM 3295 C CA . GLU A 1 443 ? -37.195 -7.302 20.042 1.00 97.56 443 GLU A CA 1
ATOM 3296 C C . GLU A 1 443 ? -36.284 -6.106 19.739 1.00 97.56 443 GLU A C 1
ATOM 3298 O O . GLU A 1 443 ? -36.688 -4.948 19.885 1.00 97.56 443 GLU A O 1
ATOM 3303 N N . PHE A 1 444 ? -35.081 -6.396 19.250 1.00 97.56 444 PHE A N 1
ATOM 3304 C CA . PHE A 1 444 ? -34.119 -5.436 18.721 1.00 97.56 444 PHE A CA 1
ATOM 3305 C C . PHE A 1 444 ? -33.783 -5.821 17.283 1.00 97.56 444 PHE A C 1
ATOM 3307 O O . PHE A 1 444 ? -33.467 -6.976 17.008 1.00 97.56 444 PHE A O 1
ATOM 3314 N N . ARG A 1 445 ? -33.861 -4.858 16.360 1.00 96.31 445 ARG A N 1
ATOM 3315 C CA . ARG A 1 445 ? -33.434 -5.043 14.968 1.00 96.31 445 ARG A CA 1
ATOM 3316 C C . ARG A 1 445 ? -31.983 -4.614 14.845 1.00 96.31 445 ARG A C 1
ATOM 3318 O O . ARG A 1 445 ? -31.676 -3.461 15.120 1.00 96.31 445 ARG A O 1
ATOM 3325 N N . VAL A 1 446 ? -31.138 -5.543 14.432 1.00 96.62 446 VAL A N 1
ATOM 3326 C CA . VAL A 1 446 ? -29.702 -5.374 14.249 1.00 96.62 446 VAL A CA 1
ATOM 3327 C C . VAL A 1 446 ? -29.396 -5.499 12.765 1.00 96.62 446 VAL A C 1
ATOM 3329 O O . VAL A 1 446 ? -29.684 -6.533 12.173 1.00 96.62 446 VAL A O 1
ATOM 3332 N N . THR A 1 447 ? -28.786 -4.480 12.174 1.00 93.44 447 THR A N 1
ATOM 3333 C CA . THR A 1 447 ? -28.235 -4.549 10.817 1.00 93.44 447 THR A CA 1
ATOM 3334 C C . THR A 1 447 ? -26.720 -4.667 10.938 1.00 93.44 447 THR A C 1
ATOM 3336 O O . THR A 1 447 ? -26.040 -3.709 11.314 1.00 93.44 447 THR A O 1
ATOM 3339 N N . VAL A 1 448 ? -26.192 -5.860 10.661 1.00 89.38 448 VAL A N 1
ATOM 3340 C CA . VAL A 1 448 ? -24.749 -6.124 10.593 1.00 89.38 448 VAL A CA 1
ATOM 3341 C C . VAL A 1 448 ? -24.257 -5.722 9.209 1.00 89.38 448 VAL A C 1
ATOM 3343 O O . VAL A 1 448 ? -24.742 -6.236 8.200 1.00 89.38 448 VAL A O 1
ATOM 3346 N N . ILE A 1 449 ? -23.297 -4.800 9.164 1.00 81.38 449 ILE A N 1
ATOM 3347 C CA . ILE A 1 449 ? -22.780 -4.240 7.914 1.00 81.38 449 ILE A CA 1
ATOM 3348 C C . ILE A 1 449 ? -21.767 -5.197 7.289 1.00 81.38 449 ILE A C 1
ATOM 3350 O O . ILE A 1 449 ? -20.799 -5.616 7.941 1.00 81.38 449 ILE A O 1
ATOM 3354 N N . GLY A 1 450 ? -21.966 -5.513 6.011 1.00 70.88 450 GLY A N 1
ATOM 3355 C CA . GLY A 1 450 ? -21.045 -6.346 5.244 1.00 70.88 450 GLY A CA 1
ATOM 3356 C C . GLY A 1 450 ? -19.663 -5.699 5.080 1.00 70.88 450 GLY A C 1
ATOM 3357 O O . GLY A 1 450 ? -19.429 -4.549 5.459 1.00 70.88 450 GLY A O 1
ATOM 3358 N N . TYR A 1 451 ? -18.712 -6.429 4.509 1.00 65.12 451 TYR A N 1
ATOM 3359 C CA . TYR A 1 451 ? -17.471 -5.848 3.982 1.00 65.12 451 TYR A CA 1
ATOM 3360 C C . TYR A 1 451 ? -17.397 -6.065 2.472 1.00 65.12 451 TYR A C 1
ATOM 3362 O O . TYR A 1 451 ? -17.903 -7.056 1.956 1.00 65.12 451 TYR A O 1
ATOM 3370 N N . LEU A 1 452 ? -16.779 -5.148 1.731 1.00 58.97 452 LEU A N 1
ATOM 3371 C CA . LEU A 1 452 ? -16.462 -5.416 0.328 1.00 58.97 452 LEU A CA 1
ATOM 3372 C C . LEU A 1 452 ? -15.262 -6.361 0.264 1.00 58.97 452 LEU A C 1
ATOM 3374 O O . LEU A 1 452 ? -14.324 -6.222 1.054 1.00 58.97 452 LEU A O 1
ATOM 3378 N N . ALA A 1 453 ? -15.314 -7.331 -0.648 1.00 62.88 453 ALA A N 1
ATOM 3379 C CA . ALA A 1 453 ? -14.202 -8.242 -0.851 1.00 62.88 453 ALA A CA 1
ATOM 3380 C C . ALA A 1 453 ? -12.983 -7.464 -1.368 1.00 62.88 453 ALA A C 1
ATOM 3382 O O . ALA A 1 453 ? -13.105 -6.625 -2.264 1.00 62.88 453 ALA A O 1
ATOM 3383 N N . VAL A 1 454 ? -11.808 -7.730 -0.799 1.00 69.50 454 VAL A N 1
ATOM 3384 C CA . VAL A 1 454 ? -10.550 -7.214 -1.353 1.00 69.50 454 VAL A CA 1
ATOM 3385 C C . VAL A 1 454 ? -10.109 -8.169 -2.456 1.00 69.50 454 VAL A C 1
ATOM 3387 O O . VAL A 1 454 ? -9.912 -9.354 -2.203 1.00 69.50 454 VAL A O 1
ATOM 3390 N N . GLU A 1 455 ? -9.941 -7.666 -3.675 1.00 72.69 455 GLU A N 1
ATOM 3391 C CA . GLU A 1 455 ? -9.336 -8.424 -4.770 1.00 72.69 455 GLU A CA 1
ATOM 3392 C C . GLU A 1 455 ? -7.910 -7.915 -5.010 1.00 72.69 455 GLU A C 1
ATOM 3394 O O . GLU A 1 455 ? -7.679 -6.714 -5.154 1.00 72.69 455 GLU A O 1
ATOM 3399 N N . ILE A 1 456 ? -6.935 -8.827 -5.017 1.00 76.62 456 ILE A N 1
ATOM 3400 C CA . ILE A 1 456 ? -5.532 -8.520 -5.320 1.00 76.62 456 ILE A CA 1
ATOM 3401 C C . ILE A 1 456 ? -5.304 -8.795 -6.807 1.00 76.62 456 ILE A C 1
ATOM 3403 O O . ILE A 1 456 ? -5.406 -9.943 -7.238 1.00 76.62 456 ILE A O 1
ATOM 3407 N N . SER A 1 457 ? -4.984 -7.760 -7.587 1.00 72.88 457 SER A N 1
ATOM 3408 C CA . SER A 1 457 ? -4.765 -7.875 -9.036 1.00 72.88 457 SER A CA 1
ATOM 3409 C C . SER A 1 457 ? -3.309 -8.192 -9.390 1.00 72.88 457 SER A C 1
ATOM 3411 O O . SER A 1 457 ? -3.041 -8.887 -10.372 1.00 72.88 457 SER A O 1
ATOM 3413 N N . ARG A 1 458 ? -2.346 -7.690 -8.601 1.00 79.75 458 ARG A N 1
ATOM 3414 C CA . ARG A 1 458 ? -0.906 -7.887 -8.831 1.00 79.75 458 ARG A CA 1
ATOM 3415 C C . ARG A 1 458 ? -0.109 -7.810 -7.530 1.00 79.75 458 ARG A C 1
ATOM 3417 O O . ARG A 1 458 ? -0.364 -6.975 -6.670 1.00 79.75 458 ARG A O 1
ATOM 3424 N N . VAL A 1 459 ? 0.935 -8.628 -7.443 1.00 83.38 459 VAL A N 1
ATOM 3425 C CA . VAL A 1 459 ? 2.030 -8.483 -6.473 1.00 83.38 459 VAL A CA 1
ATOM 3426 C C . VAL A 1 459 ? 3.314 -8.262 -7.270 1.00 83.38 459 VAL A C 1
ATOM 3428 O O . VAL A 1 459 ? 3.509 -8.914 -8.295 1.00 83.38 459 VAL A O 1
ATOM 3431 N N . ALA A 1 460 ? 4.171 -7.344 -6.829 1.00 84.62 460 ALA A N 1
ATOM 3432 C CA . ALA A 1 460 ? 5.489 -7.119 -7.414 1.00 84.62 460 ALA A CA 1
ATOM 3433 C C . ALA A 1 460 ? 6.585 -7.327 -6.365 1.00 84.62 460 ALA A C 1
ATOM 3435 O O . ALA A 1 460 ? 6.445 -6.919 -5.207 1.00 84.62 460 ALA A O 1
ATOM 3436 N N . VAL A 1 461 ? 7.685 -7.939 -6.796 1.00 85.06 461 VAL A N 1
ATOM 3437 C CA . VAL A 1 461 ? 8.908 -8.117 -6.010 1.00 85.06 461 VAL A CA 1
ATOM 3438 C C . VAL A 1 461 ? 9.940 -7.100 -6.508 1.00 85.06 461 VAL A C 1
ATOM 3440 O O . VAL A 1 461 ? 9.923 -6.697 -7.671 1.00 85.06 461 VAL A O 1
ATOM 3443 N N . SER A 1 462 ? 10.838 -6.647 -5.640 1.00 86.50 462 SER A N 1
ATOM 3444 C CA . SER A 1 462 ? 11.988 -5.828 -6.021 1.00 86.50 462 SER A CA 1
ATOM 3445 C C . SER A 1 462 ? 13.288 -6.370 -5.449 1.00 86.50 462 SER A C 1
ATOM 3447 O O . SER A 1 462 ? 13.298 -6.988 -4.387 1.00 86.50 462 SER A O 1
ATOM 3449 N N . ASN A 1 463 ? 14.392 -6.125 -6.152 1.00 83.12 463 ASN A N 1
ATOM 3450 C CA . ASN A 1 463 ? 15.735 -6.414 -5.652 1.00 83.12 463 ASN A CA 1
ATOM 3451 C C . ASN A 1 463 ? 16.219 -5.334 -4.656 1.00 83.12 463 ASN A C 1
ATOM 3453 O O . ASN A 1 463 ? 15.515 -4.362 -4.367 1.00 83.12 463 ASN A O 1
ATOM 3457 N N . ALA A 1 464 ? 17.446 -5.489 -4.151 1.00 77.31 464 ALA A N 1
ATOM 3458 C CA . ALA A 1 464 ? 18.082 -4.531 -3.241 1.00 77.31 464 ALA A CA 1
ATOM 3459 C C . ALA A 1 464 ? 18.255 -3.113 -3.825 1.00 77.31 464 ALA A C 1
ATOM 3461 O O . ALA A 1 464 ? 18.234 -2.144 -3.068 1.00 77.31 464 ALA A O 1
ATOM 3462 N N . ASP A 1 465 ? 18.373 -2.986 -5.149 1.00 77.12 465 ASP A N 1
ATOM 3463 C CA . ASP A 1 465 ? 18.524 -1.708 -5.861 1.00 77.12 465 ASP A CA 1
ATOM 3464 C C . ASP A 1 465 ? 17.168 -1.010 -6.132 1.00 77.12 465 ASP A C 1
ATOM 3466 O O . ASP A 1 465 ? 17.105 0.143 -6.573 1.00 77.12 465 ASP A O 1
ATOM 3470 N N . GLY A 1 466 ? 16.056 -1.690 -5.826 1.00 75.94 466 GLY A N 1
ATOM 3471 C CA . GLY A 1 466 ? 14.692 -1.198 -6.009 1.00 75.94 466 GLY A CA 1
ATOM 3472 C C . GLY A 1 466 ? 14.136 -1.370 -7.425 1.00 75.94 466 GLY A C 1
ATOM 3473 O O . GLY A 1 466 ? 13.102 -0.772 -7.733 1.00 75.94 466 GLY A O 1
ATOM 3474 N N . ASP A 1 467 ? 14.786 -2.169 -8.273 1.00 82.25 467 ASP A N 1
ATOM 3475 C CA . ASP A 1 467 ? 14.232 -2.599 -9.558 1.00 82.25 467 ASP A CA 1
ATOM 3476 C C . ASP A 1 467 ? 13.150 -3.655 -9.334 1.00 82.25 467 ASP A C 1
ATOM 3478 O O . ASP A 1 467 ? 13.290 -4.527 -8.475 1.00 82.25 467 ASP A O 1
ATOM 3482 N N . VAL A 1 468 ? 12.070 -3.596 -10.115 1.00 84.81 468 VAL A N 1
ATOM 3483 C CA . VAL A 1 468 ? 10.992 -4.593 -10.076 1.00 84.81 468 VAL A CA 1
ATOM 3484 C C . VAL A 1 468 ? 11.461 -5.872 -10.764 1.00 84.81 468 VAL A C 1
ATOM 3486 O O . VAL A 1 468 ? 11.627 -5.903 -11.984 1.00 84.81 468 VAL A O 1
ATOM 3489 N N . VAL A 1 469 ? 11.641 -6.928 -9.975 1.00 79.94 469 VAL A N 1
ATOM 3490 C CA . VAL A 1 469 ? 11.936 -8.282 -10.449 1.00 79.94 469 VAL A CA 1
ATOM 3491 C C . VAL A 1 469 ? 10.646 -9.094 -10.448 1.00 79.94 469 VAL A C 1
ATOM 3493 O O . VAL A 1 469 ? 9.843 -9.003 -9.521 1.00 79.94 469 VAL A O 1
ATOM 3496 N N . LEU A 1 470 ? 10.412 -9.867 -11.507 1.00 71.50 470 LEU A N 1
ATOM 3497 C CA . LEU A 1 470 ? 9.177 -10.653 -11.644 1.00 71.50 470 LEU A CA 1
ATOM 3498 C C . LEU A 1 470 ? 9.345 -12.125 -11.265 1.00 71.50 470 LEU A C 1
ATOM 3500 O O . LEU A 1 470 ? 8.399 -12.889 -11.377 1.00 71.50 470 LEU A O 1
ATOM 3504 N N . SER A 1 471 ? 10.517 -12.518 -10.777 1.00 73.00 471 SER A N 1
ATOM 3505 C CA . SER A 1 471 ? 10.702 -13.763 -10.038 1.00 73.00 471 SER A CA 1
ATOM 3506 C C . SER A 1 471 ? 11.121 -13.424 -8.611 1.00 73.00 471 SER A C 1
ATOM 3508 O O . SER A 1 471 ? 11.897 -12.480 -8.427 1.00 73.00 471 SER A O 1
ATOM 3510 N N . PRO A 1 472 ? 10.693 -14.201 -7.603 1.00 71.94 472 PRO A N 1
ATOM 3511 C CA . PRO A 1 472 ? 11.394 -14.250 -6.333 1.00 71.94 472 PRO A CA 1
ATOM 3512 C C . PRO A 1 472 ? 12.886 -14.523 -6.555 1.00 71.94 472 PRO A C 1
ATOM 3514 O O . PRO A 1 472 ? 13.263 -15.327 -7.413 1.00 71.94 472 PRO A O 1
ATOM 3517 N N . VAL A 1 473 ? 13.725 -13.820 -5.800 1.00 72.56 473 VAL A N 1
ATOM 3518 C CA . VAL A 1 473 ? 15.186 -13.953 -5.809 1.00 72.56 473 VAL A CA 1
ATOM 3519 C C . VAL A 1 473 ? 15.704 -13.832 -4.382 1.00 72.56 473 VAL A C 1
ATOM 3521 O O . VAL A 1 473 ? 15.079 -13.175 -3.544 1.00 72.56 473 VAL A O 1
ATOM 3524 N N . ASP A 1 474 ? 16.854 -14.444 -4.107 1.00 74.44 474 ASP A N 1
ATOM 3525 C CA . ASP A 1 474 ? 17.509 -14.355 -2.803 1.00 74.44 474 ASP A CA 1
ATOM 3526 C C . ASP A 1 474 ? 17.891 -12.903 -2.486 1.00 74.44 474 ASP A C 1
ATOM 3528 O O . ASP A 1 474 ? 18.656 -12.268 -3.214 1.00 74.44 474 ASP A O 1
ATOM 3532 N N . GLY A 1 475 ? 17.343 -12.370 -1.390 1.00 68.50 475 GLY A N 1
ATOM 3533 C CA . GLY A 1 475 ? 17.529 -10.968 -0.999 1.00 68.50 475 GLY A CA 1
ATOM 3534 C C . GLY A 1 475 ? 16.622 -9.975 -1.737 1.00 68.50 475 GLY A C 1
ATOM 3535 O O . GLY A 1 475 ? 16.833 -8.768 -1.625 1.00 68.50 475 GLY A O 1
ATOM 3536 N N . GLY A 1 476 ? 15.626 -10.462 -2.483 1.00 80.06 476 GLY A N 1
ATOM 3537 C CA . GLY A 1 476 ? 14.501 -9.655 -2.954 1.00 80.06 476 GLY A CA 1
ATOM 3538 C C . GLY A 1 476 ? 13.449 -9.426 -1.863 1.00 80.06 476 GLY A C 1
ATOM 3539 O O . GLY A 1 476 ? 13.471 -10.059 -0.802 1.00 80.06 476 GLY A O 1
ATOM 3540 N N . TYR A 1 477 ? 12.510 -8.519 -2.129 1.00 84.44 477 TYR A N 1
ATOM 3541 C CA . TYR A 1 477 ? 11.424 -8.158 -1.215 1.00 84.44 477 TYR A CA 1
ATOM 3542 C C . TYR A 1 477 ? 10.112 -7.983 -1.967 1.00 84.44 477 TYR A C 1
ATOM 3544 O O . TYR A 1 477 ? 10.108 -7.427 -3.065 1.00 84.44 477 TYR A O 1
ATOM 3552 N N . VAL A 1 478 ? 8.983 -8.352 -1.363 1.00 84.12 478 VAL A N 1
ATOM 3553 C CA . VAL A 1 478 ? 7.677 -7.890 -1.857 1.00 84.12 478 VAL A CA 1
ATOM 3554 C C . VAL A 1 478 ? 7.650 -6.369 -1.713 1.00 84.12 478 VAL A C 1
ATOM 3556 O O . VAL A 1 478 ? 7.872 -5.861 -0.618 1.00 84.12 478 VAL A O 1
ATOM 3559 N N . SER A 1 479 ? 7.440 -5.641 -2.809 1.00 82.62 479 SER A N 1
ATOM 3560 C CA . SER A 1 479 ? 7.569 -4.177 -2.842 1.00 82.62 479 SER A CA 1
ATOM 3561 C C . SER A 1 479 ? 6.268 -3.464 -3.183 1.00 82.62 479 SER A C 1
ATOM 3563 O O . SER A 1 479 ? 6.058 -2.339 -2.731 1.00 82.62 479 SER A O 1
ATOM 3565 N N . HIS A 1 480 ? 5.381 -4.106 -3.947 1.00 84.56 480 HIS A N 1
ATOM 3566 C CA . HIS A 1 480 ? 4.082 -3.545 -4.307 1.00 84.56 480 HIS A CA 1
ATOM 3567 C C . HIS A 1 480 ? 2.991 -4.603 -4.227 1.00 84.56 480 HIS A C 1
ATOM 3569 O O . HIS A 1 480 ? 3.172 -5.731 -4.689 1.00 84.56 480 HIS A O 1
ATOM 3575 N N . ILE A 1 481 ? 1.831 -4.206 -3.712 1.00 83.44 481 ILE A N 1
ATOM 3576 C CA . ILE A 1 481 ? 0.592 -4.969 -3.833 1.00 83.44 481 ILE A CA 1
ATOM 3577 C C . ILE A 1 481 ? -0.463 -4.046 -4.421 1.00 83.44 481 ILE A C 1
ATOM 3579 O O . ILE A 1 481 ? -0.734 -2.967 -3.894 1.00 83.44 481 ILE A O 1
ATOM 3583 N N . VAL A 1 482 ? -1.023 -4.476 -5.543 1.00 78.00 482 VAL A N 1
ATOM 3584 C CA . VAL A 1 482 ? -2.071 -3.772 -6.267 1.00 78.00 482 VAL A CA 1
ATOM 3585 C C . VAL A 1 482 ? -3.384 -4.469 -5.972 1.00 78.00 482 VAL A C 1
ATOM 3587 O O . VAL A 1 482 ? -3.499 -5.687 -6.137 1.00 78.00 482 VAL A O 1
ATOM 3590 N N . TYR A 1 483 ? -4.347 -3.697 -5.486 1.00 76.88 483 TYR A N 1
ATOM 3591 C CA . TYR A 1 483 ? -5.643 -4.205 -5.074 1.00 76.88 483 TYR A CA 1
ATOM 3592 C C . TYR A 1 483 ? -6.775 -3.325 -5.595 1.00 76.88 483 TYR A C 1
ATOM 3594 O O . TYR A 1 483 ? -6.673 -2.096 -5.676 1.00 76.88 483 TYR A O 1
ATOM 3602 N N . THR A 1 484 ? -7.870 -3.984 -5.951 1.00 65.75 484 THR A N 1
ATOM 3603 C CA . THR A 1 484 ? -9.092 -3.385 -6.475 1.00 65.75 484 THR A CA 1
ATOM 3604 C C . THR A 1 484 ? -10.196 -3.537 -5.441 1.00 65.75 484 THR A C 1
ATOM 3606 O O . THR A 1 484 ? -10.852 -4.570 -5.345 1.00 65.75 484 THR A O 1
ATOM 3609 N N . SER A 1 485 ? -10.407 -2.486 -4.651 1.00 58.88 485 SER A N 1
ATOM 3610 C CA . SER A 1 485 ? -11.558 -2.376 -3.751 1.00 58.88 485 SER A CA 1
ATOM 3611 C C . SER A 1 485 ? -11.865 -0.909 -3.458 1.00 58.88 485 SER A C 1
ATOM 3613 O O . SER A 1 485 ? -10.989 -0.173 -2.995 1.00 58.88 485 SER A O 1
ATOM 3615 N N . HIS A 1 486 ? -13.108 -0.482 -3.681 1.00 54.31 486 HIS A N 1
ATOM 3616 C CA . HIS A 1 486 ? -13.614 0.786 -3.155 1.00 54.31 486 HIS A CA 1
ATOM 3617 C C . HIS A 1 486 ? -14.001 0.552 -1.687 1.00 54.31 486 HIS A C 1
ATOM 3619 O O . HIS A 1 486 ? -15.111 0.112 -1.407 1.00 54.31 486 HIS A O 1
ATOM 3625 N N . ILE A 1 487 ? -13.067 0.766 -0.754 1.00 53.50 487 ILE A N 1
ATOM 3626 C CA . ILE A 1 487 ? -13.321 0.645 0.692 1.00 53.50 487 ILE A CA 1
ATOM 3627 C C . ILE A 1 487 ? -13.981 1.955 1.156 1.00 53.50 487 ILE A C 1
ATOM 3629 O O . ILE A 1 487 ? -13.286 2.973 1.221 1.00 53.50 487 ILE A O 1
ATOM 3633 N N . PRO A 1 488 ? -15.295 1.993 1.452 1.00 45.41 488 PRO A N 1
ATOM 3634 C CA . PRO A 1 488 ? -15.978 3.235 1.782 1.00 45.41 488 PRO A CA 1
ATOM 3635 C C . PRO A 1 488 ? -15.767 3.535 3.269 1.00 45.41 488 PRO A C 1
ATOM 3637 O O . PRO A 1 488 ? -16.308 2.825 4.115 1.00 45.41 488 PRO A O 1
ATOM 3640 N N . ASN A 1 489 ? -15.015 4.597 3.576 1.00 48.94 489 ASN A N 1
ATOM 3641 C CA . ASN A 1 489 ? -14.596 4.982 4.933 1.00 48.94 489 ASN A CA 1
ATOM 3642 C C . ASN A 1 489 ? -13.893 3.837 5.698 1.00 48.94 489 ASN A C 1
ATOM 3644 O O . ASN A 1 489 ? -14.505 3.266 6.606 1.00 48.94 489 ASN A O 1
ATOM 3648 N N . PRO A 1 490 ? -12.622 3.510 5.384 1.00 51.34 490 PRO A N 1
ATOM 3649 C CA . PRO A 1 490 ? -11.837 2.633 6.246 1.00 51.34 490 PRO A CA 1
ATOM 3650 C C . PRO A 1 490 ? -11.778 3.227 7.657 1.00 51.34 490 PRO A C 1
ATOM 3652 O O . PRO A 1 490 ? -11.422 4.396 7.834 1.00 51.34 490 PRO A O 1
ATOM 3655 N N . THR A 1 491 ? -12.102 2.436 8.679 1.00 51.59 491 THR A N 1
ATOM 3656 C CA . THR A 1 491 ? -12.011 2.885 10.082 1.00 51.59 491 THR A CA 1
ATOM 3657 C C . THR A 1 491 ? -10.566 2.979 10.577 1.00 51.59 491 THR A C 1
ATOM 3659 O O . THR A 1 491 ? -10.317 3.396 11.707 1.00 51.59 491 THR A O 1
ATOM 3662 N N . GLY A 1 492 ? -9.597 2.615 9.731 1.00 55.22 492 GLY A N 1
ATOM 3663 C CA . GLY A 1 492 ? -8.172 2.597 10.051 1.00 55.22 492 GLY A CA 1
ATOM 3664 C C . GLY A 1 492 ? -7.756 1.325 10.790 1.00 55.22 492 GLY A C 1
ATOM 3665 O O . GLY A 1 492 ? -6.586 1.184 11.161 1.00 55.22 492 GLY A O 1
ATOM 3666 N N . SER A 1 493 ? -8.686 0.386 10.972 1.00 59.94 493 SER A N 1
ATOM 3667 C CA . SER A 1 493 ? -8.479 -0.940 11.554 1.00 59.94 493 SER A CA 1
ATOM 3668 C C . SER A 1 493 ? -8.061 -1.962 10.500 1.00 59.94 493 SER A C 1
ATOM 3670 O O . SER A 1 493 ? -7.222 -2.805 10.793 1.00 59.94 493 SER A O 1
ATOM 3672 N N . GLU A 1 494 ? -8.555 -1.848 9.267 1.00 69.69 494 GLU A N 1
ATOM 3673 C CA . GLU A 1 494 ? -8.401 -2.837 8.198 1.00 69.69 494 GLU A CA 1
ATOM 3674 C C . GLU A 1 494 ? -6.927 -3.094 7.845 1.00 69.69 494 GLU A C 1
ATOM 3676 O O . GLU A 1 494 ? -6.121 -2.159 7.715 1.00 69.69 494 GLU A O 1
ATOM 3681 N N . ARG A 1 495 ? -6.554 -4.371 7.688 1.00 70.81 495 ARG A N 1
ATOM 3682 C CA . ARG A 1 495 ? -5.171 -4.798 7.439 1.00 70.81 495 ARG A CA 1
ATOM 3683 C C . ARG A 1 495 ? -5.044 -5.759 6.267 1.00 70.81 495 ARG A C 1
ATOM 3685 O O . ARG A 1 495 ? -5.806 -6.710 6.125 1.00 70.81 495 ARG A O 1
ATOM 3692 N N . LEU A 1 496 ? -3.980 -5.574 5.502 1.00 74.88 496 LEU A N 1
ATOM 3693 C CA . LEU A 1 496 ? -3.417 -6.577 4.616 1.00 74.88 496 LEU A CA 1
ATOM 3694 C C . LEU A 1 496 ? -2.323 -7.349 5.366 1.00 74.88 496 LEU A C 1
ATOM 3696 O O . LEU A 1 496 ? -1.437 -6.734 5.958 1.00 74.88 496 LEU A O 1
ATOM 3700 N N . ILE A 1 497 ? -2.351 -8.678 5.322 1.00 75.50 497 ILE A N 1
ATOM 3701 C CA . ILE A 1 497 ? -1.255 -9.531 5.791 1.00 75.50 497 ILE A CA 1
ATOM 3702 C C . ILE A 1 497 ? -0.598 -10.180 4.578 1.00 75.50 497 ILE A C 1
ATOM 3704 O O . ILE A 1 497 ? -1.236 -10.877 3.790 1.00 75.50 497 ILE A O 1
ATOM 3708 N N . VAL A 1 498 ? 0.703 -9.960 4.446 1.00 78.81 498 VAL A N 1
ATOM 3709 C CA . VAL A 1 498 ? 1.544 -10.534 3.395 1.00 78.81 498 VAL A CA 1
ATOM 3710 C C . VAL A 1 498 ? 2.383 -11.627 4.035 1.00 78.81 498 VAL A C 1
ATOM 3712 O O . VAL A 1 498 ? 2.996 -11.387 5.072 1.00 78.81 498 VAL A O 1
ATOM 3715 N N . ALA A 1 499 ? 2.416 -12.817 3.443 1.00 76.06 499 ALA A N 1
ATOM 3716 C CA . ALA A 1 499 ? 3.145 -13.967 3.964 1.00 76.06 499 ALA A CA 1
ATOM 3717 C C . ALA A 1 499 ? 3.894 -14.690 2.836 1.00 76.06 499 ALA A C 1
ATOM 3719 O O . ALA A 1 499 ? 3.309 -15.065 1.822 1.00 76.06 499 ALA A O 1
ATOM 3720 N N . VAL A 1 500 ? 5.194 -14.899 3.019 1.00 77.19 500 VAL A N 1
ATOM 3721 C CA . VAL A 1 500 ? 6.085 -15.559 2.058 1.00 77.19 500 VAL A CA 1
ATOM 3722 C C . VAL A 1 500 ? 6.469 -16.925 2.603 1.00 77.19 500 VAL A C 1
ATOM 3724 O O . VAL A 1 500 ? 6.941 -17.023 3.735 1.00 77.19 500 VAL A O 1
ATOM 3727 N N . TYR A 1 501 ? 6.286 -17.971 1.805 1.00 75.81 501 TYR A N 1
ATOM 3728 C CA . TYR A 1 501 ? 6.515 -19.366 2.178 1.00 75.81 501 TYR A CA 1
ATOM 3729 C C . TYR A 1 501 ? 7.524 -20.021 1.239 1.00 75.81 501 TYR A C 1
ATOM 3731 O O . TYR A 1 501 ? 7.467 -19.793 0.040 1.00 75.81 501 TYR A O 1
ATOM 3739 N N . ASP A 1 502 ? 8.408 -20.863 1.760 1.00 76.62 502 ASP A N 1
ATOM 3740 C CA . ASP A 1 502 ? 9.344 -21.665 0.968 1.00 76.62 502 ASP A CA 1
ATOM 3741 C C . ASP A 1 502 ? 8.619 -22.883 0.377 1.00 76.62 502 ASP A C 1
ATOM 3743 O O . ASP A 1 502 ? 8.073 -23.692 1.135 1.00 76.62 502 ASP A O 1
ATOM 3747 N N . GLU A 1 503 ? 8.590 -23.033 -0.949 1.00 74.69 503 GLU A N 1
ATOM 3748 C CA . GLU A 1 503 ? 7.974 -24.208 -1.586 1.00 74.69 503 GLU A CA 1
ATOM 3749 C C . GLU A 1 503 ? 8.807 -25.472 -1.369 1.00 74.69 503 GLU A C 1
ATOM 3751 O O . GLU A 1 503 ? 8.245 -26.557 -1.206 1.00 74.69 503 GLU A O 1
ATOM 3756 N N . GLU A 1 504 ? 10.136 -25.342 -1.306 1.00 76.50 504 GLU A N 1
ATOM 3757 C CA . GLU A 1 504 ? 11.034 -26.487 -1.147 1.00 76.50 504 GLU A CA 1
ATOM 3758 C C . GLU A 1 504 ? 11.095 -26.973 0.311 1.00 76.50 504 GLU A C 1
ATOM 3760 O O . GLU A 1 504 ? 11.109 -28.183 0.555 1.00 76.50 504 GLU A O 1
ATOM 3765 N N . ASP A 1 505 ? 11.028 -26.069 1.298 1.00 69.19 505 ASP A N 1
ATOM 3766 C CA . ASP A 1 505 ? 10.989 -26.416 2.733 1.00 69.19 505 ASP A CA 1
ATOM 3767 C C . ASP A 1 505 ? 9.556 -26.671 3.247 1.00 69.19 505 ASP A C 1
ATOM 3769 O O . ASP A 1 505 ? 9.120 -26.149 4.274 1.00 69.19 505 ASP A O 1
ATOM 3773 N N . SER A 1 506 ? 8.790 -27.485 2.510 1.00 71.00 506 SER A N 1
ATOM 3774 C CA . SER A 1 506 ? 7.443 -27.964 2.885 1.00 71.00 506 SER A CA 1
ATOM 3775 C C . SER A 1 506 ? 6.405 -26.869 3.200 1.00 71.00 506 SER A C 1
ATOM 3777 O O . SER A 1 506 ? 5.469 -27.112 3.967 1.00 71.00 506 SER A O 1
ATOM 3779 N N . GLY A 1 507 ? 6.542 -25.667 2.632 1.00 69.75 507 GLY A N 1
ATOM 3780 C CA . GLY A 1 507 ? 5.673 -24.530 2.942 1.00 69.75 507 GLY A CA 1
ATOM 3781 C C . GLY A 1 507 ? 6.033 -23.816 4.248 1.00 69.75 507 GLY A C 1
ATOM 3782 O O . GLY A 1 507 ? 5.140 -23.297 4.919 1.00 69.75 507 GLY A O 1
ATOM 3783 N N . ARG A 1 508 ? 7.311 -23.791 4.653 1.00 77.12 508 ARG A N 1
ATOM 3784 C CA . ARG A 1 508 ? 7.775 -23.016 5.818 1.00 77.12 508 ARG A CA 1
ATOM 3785 C C . ARG A 1 508 ? 7.602 -21.515 5.574 1.00 77.12 508 ARG A C 1
ATOM 3787 O O . ARG A 1 508 ? 8.074 -21.000 4.567 1.00 77.12 508 ARG A O 1
ATOM 3794 N N . LEU A 1 509 ? 7.009 -20.789 6.524 1.00 78.56 509 LEU A N 1
ATOM 3795 C CA . LEU A 1 509 ? 6.974 -19.321 6.492 1.00 78.56 509 LEU A CA 1
ATOM 3796 C C . LEU A 1 509 ? 8.406 -18.751 6.564 1.00 78.56 509 LEU A C 1
ATOM 3798 O O . LEU A 1 509 ? 9.141 -19.039 7.508 1.00 78.56 509 LEU A O 1
ATOM 3802 N N . ILE A 1 510 ? 8.787 -17.948 5.571 1.00 77.81 510 ILE A N 1
ATOM 3803 C CA . ILE A 1 510 ? 10.067 -17.230 5.482 1.00 77.81 510 ILE A CA 1
ATOM 3804 C C . ILE A 1 510 ? 9.940 -15.840 6.110 1.00 77.81 510 ILE A C 1
ATOM 3806 O O . ILE A 1 510 ? 10.789 -15.429 6.896 1.00 77.81 510 ILE A O 1
ATOM 3810 N N . SER A 1 511 ? 8.889 -15.105 5.743 1.00 79.19 511 SER A N 1
ATOM 3811 C CA . SER A 1 511 ? 8.708 -13.700 6.110 1.00 79.19 511 SER A CA 1
ATOM 3812 C C . SER A 1 511 ? 7.228 -13.320 6.088 1.00 79.19 511 SER A C 1
ATOM 3814 O O . SER A 1 511 ? 6.443 -13.922 5.353 1.00 79.19 511 SER A O 1
ATOM 3816 N N . SER A 1 512 ? 6.831 -12.328 6.883 1.00 81.56 512 SER A N 1
ATOM 3817 C CA . SER A 1 512 ? 5.463 -11.807 6.886 1.00 81.56 512 SER A CA 1
ATOM 3818 C C . SER A 1 512 ? 5.395 -10.369 7.384 1.00 81.56 512 SER A C 1
ATOM 3820 O O . SER A 1 512 ? 6.097 -10.026 8.334 1.00 81.56 512 SER A O 1
ATOM 3822 N N . GLY A 1 513 ? 4.493 -9.572 6.813 1.00 75.56 513 GLY A N 1
ATOM 3823 C CA . GLY A 1 513 ? 4.227 -8.188 7.211 1.00 75.56 513 GLY A CA 1
ATOM 3824 C C . GLY A 1 513 ? 2.728 -7.907 7.333 1.00 75.56 513 GLY A C 1
ATOM 3825 O O . GLY A 1 513 ? 1.914 -8.570 6.689 1.00 75.56 513 GLY A O 1
ATOM 3826 N N . ILE A 1 514 ? 2.371 -6.928 8.166 1.00 76.50 514 ILE A N 1
ATOM 3827 C CA . ILE A 1 514 ? 0.994 -6.460 8.371 1.00 76.50 514 ILE A CA 1
ATOM 3828 C C . ILE A 1 514 ? 0.941 -4.975 8.012 1.00 76.50 514 ILE A C 1
ATOM 3830 O O . ILE A 1 514 ? 1.730 -4.186 8.528 1.00 76.50 514 ILE A O 1
ATOM 3834 N N . TYR A 1 515 ? -0.002 -4.599 7.153 1.00 74.75 515 TYR A N 1
ATOM 3835 C CA . TYR A 1 515 ? -0.078 -3.278 6.538 1.00 74.75 515 TYR A CA 1
ATOM 3836 C C . TYR A 1 515 ? -1.482 -2.704 6.624 1.00 74.75 515 TYR A C 1
ATOM 3838 O O . TYR A 1 515 ? -2.455 -3.423 6.424 1.00 74.75 515 TYR A O 1
ATOM 3846 N N . SER A 1 516 ? -1.606 -1.405 6.881 1.00 73.75 516 SER A N 1
ATOM 3847 C CA . SER A 1 516 ? -2.897 -0.717 6.806 1.00 73.75 516 SER A CA 1
ATOM 3848 C C . SER A 1 516 ? -3.330 -0.537 5.353 1.00 73.75 516 SER A C 1
ATOM 3850 O O . SER A 1 516 ? -2.527 -0.128 4.513 1.00 73.75 516 SER A O 1
ATOM 3852 N N . LEU A 1 517 ? -4.606 -0.798 5.063 1.00 69.25 517 LEU A N 1
ATOM 3853 C CA . LEU A 1 517 ? -5.213 -0.390 3.794 1.00 69.25 517 LEU A CA 1
ATOM 3854 C C . LEU A 1 517 ? -5.442 1.133 3.792 1.00 69.25 517 LEU A C 1
ATOM 3856 O O . LEU A 1 517 ? -5.555 1.757 4.848 1.00 69.25 517 LEU A O 1
ATOM 3860 N N . SER A 1 518 ? -5.479 1.737 2.605 1.00 64.00 518 SER A N 1
ATOM 3861 C CA . SER A 1 518 ? -5.638 3.185 2.413 1.00 64.00 518 SER A CA 1
ATOM 3862 C C . SER A 1 518 ? -6.939 3.507 1.680 1.00 64.00 518 SER A C 1
ATOM 3864 O O . SER A 1 518 ? -7.434 2.682 0.914 1.00 64.00 518 SER A O 1
ATOM 3866 N N . GLU A 1 519 ? -7.473 4.717 1.873 1.00 55.69 519 GLU A N 1
ATOM 3867 C CA . GLU A 1 519 ? -8.636 5.202 1.114 1.00 55.69 519 GLU A CA 1
ATOM 3868 C C . GLU A 1 519 ? -8.404 5.102 -0.404 1.00 55.69 519 GLU A C 1
ATOM 3870 O O . GLU A 1 519 ? -7.308 5.386 -0.896 1.00 55.69 519 GLU A O 1
ATOM 3875 N N . ASN A 1 520 ? -9.445 4.702 -1.141 1.00 55.69 520 ASN A N 1
ATOM 3876 C CA . ASN A 1 520 ? -9.434 4.623 -2.601 1.00 55.69 520 ASN A CA 1
ATOM 3877 C C . ASN A 1 520 ? -10.147 5.848 -3.209 1.00 55.69 520 ASN A C 1
ATOM 3879 O O . ASN A 1 520 ? -11.134 6.337 -2.663 1.00 55.69 520 ASN A O 1
ATOM 3883 N N . THR A 1 521 ? -9.663 6.314 -4.360 1.00 47.75 521 THR A N 1
ATOM 3884 C CA . THR A 1 521 ? -10.228 7.401 -5.175 1.00 47.75 521 THR A CA 1
ATOM 3885 C C . THR A 1 521 ? -10.729 6.906 -6.543 1.00 47.75 521 THR A C 1
ATOM 3887 O O . THR A 1 521 ? -10.547 7.590 -7.547 1.00 47.75 521 THR A O 1
ATOM 3890 N N . ASP A 1 522 ? -11.333 5.716 -6.571 1.00 44.78 522 ASP A N 1
ATOM 3891 C CA . ASP A 1 522 ? -11.928 5.034 -7.737 1.00 44.78 522 ASP A CA 1
ATOM 3892 C C . ASP A 1 522 ? -10.945 4.450 -8.791 1.00 44.78 522 ASP A C 1
ATOM 3894 O O . ASP A 1 522 ? -11.337 4.218 -9.935 1.00 44.78 522 ASP A O 1
ATOM 3898 N N . GLU A 1 523 ? -9.693 4.135 -8.420 1.00 56.44 523 GLU A N 1
ATOM 3899 C CA . GLU A 1 523 ? -8.686 3.482 -9.297 1.00 56.44 523 GLU A CA 1
ATOM 3900 C C . GLU A 1 523 ? -7.994 2.262 -8.622 1.00 56.44 523 GLU A C 1
ATOM 3902 O O . GLU A 1 523 ? -8.300 1.910 -7.481 1.00 56.44 523 GLU A O 1
ATOM 3907 N N . GLU A 1 524 ? -7.067 1.579 -9.323 1.00 63.28 524 GLU A N 1
ATOM 3908 C CA . GLU A 1 524 ? -6.167 0.577 -8.711 1.00 63.28 524 GLU A CA 1
ATOM 3909 C C . GLU A 1 524 ? -5.316 1.232 -7.608 1.00 63.28 524 GLU A C 1
ATOM 3911 O O . GLU A 1 524 ? -4.501 2.125 -7.879 1.00 63.28 524 GLU A O 1
ATOM 3916 N N . THR A 1 525 ? -5.437 0.746 -6.370 1.00 70.12 525 THR A N 1
ATOM 3917 C CA . THR A 1 525 ? -4.608 1.229 -5.261 1.00 70.12 525 THR A CA 1
ATOM 3918 C C . THR A 1 525 ? -3.328 0.408 -5.171 1.00 70.12 525 THR A C 1
ATOM 3920 O O . THR A 1 525 ? -3.354 -0.820 -5.121 1.00 70.12 525 THR A O 1
ATOM 3923 N N . VAL A 1 526 ? -2.189 1.102 -5.126 1.00 74.75 526 VAL A N 1
ATOM 3924 C CA . VAL A 1 526 ? -0.857 0.494 -5.041 1.00 74.75 526 VAL A CA 1
ATOM 3925 C C . VAL A 1 526 ? -0.303 0.698 -3.632 1.00 74.75 526 VAL A C 1
ATOM 3927 O O . VAL A 1 526 ? 0.211 1.770 -3.307 1.00 74.75 526 VAL A O 1
ATOM 3930 N N . LEU A 1 527 ? -0.380 -0.338 -2.797 1.00 77.56 527 LEU A N 1
ATOM 3931 C CA . LEU A 1 527 ? 0.317 -0.374 -1.515 1.00 77.56 527 LEU A CA 1
ATOM 3932 C C . LEU A 1 527 ? 1.807 -0.618 -1.776 1.00 77.56 527 LEU A C 1
ATOM 3934 O O . LEU A 1 527 ? 2.173 -1.655 -2.330 1.00 77.56 527 LEU A O 1
ATOM 3938 N N . ARG A 1 528 ? 2.664 0.328 -1.377 1.00 77.25 528 ARG A N 1
ATOM 3939 C CA . ARG A 1 528 ? 4.124 0.166 -1.424 1.00 77.25 528 ARG A CA 1
ATOM 3940 C C . ARG A 1 528 ? 4.643 -0.311 -0.077 1.00 77.25 528 ARG A C 1
ATOM 3942 O O . ARG A 1 528 ? 4.314 0.290 0.943 1.00 77.25 528 ARG A O 1
ATOM 3949 N N . LEU A 1 529 ? 5.462 -1.354 -0.097 1.00 78.62 529 LEU A N 1
ATOM 3950 C CA . LEU A 1 529 ? 6.108 -1.921 1.084 1.00 78.62 529 LEU A CA 1
ATOM 3951 C C . LEU A 1 529 ? 7.553 -1.410 1.172 1.00 78.62 529 LEU A C 1
ATOM 3953 O O . LEU A 1 529 ? 8.182 -1.099 0.154 1.00 78.62 529 LEU A O 1
ATOM 3957 N N . GLY A 1 530 ? 8.086 -1.300 2.384 1.00 71.06 530 GLY A N 1
ATOM 3958 C CA . GLY A 1 530 ? 9.472 -0.912 2.619 1.00 71.06 530 GLY A CA 1
ATOM 3959 C C . GLY A 1 530 ? 10.457 -2.003 2.192 1.00 71.06 530 GLY A C 1
ATOM 3960 O O . GLY A 1 530 ? 10.210 -3.201 2.336 1.00 71.06 530 GLY A O 1
ATOM 3961 N N . SER A 1 531 ? 11.623 -1.594 1.687 1.00 67.50 531 SER A N 1
ATOM 3962 C CA . SER A 1 531 ? 12.705 -2.526 1.353 1.00 67.50 531 SER A CA 1
ATOM 3963 C C . SER A 1 531 ? 13.139 -3.314 2.592 1.00 67.50 531 SER A C 1
ATOM 3965 O O . SER A 1 531 ? 13.491 -2.715 3.608 1.00 67.50 531 SER A O 1
ATOM 3967 N N . GLY A 1 532 ? 13.155 -4.644 2.496 1.00 71.06 532 GLY A N 1
ATOM 3968 C CA . GLY A 1 532 ? 13.536 -5.531 3.596 1.00 71.06 532 GLY A CA 1
ATOM 3969 C C . GLY A 1 532 ? 12.402 -5.973 4.524 1.00 71.06 532 GLY A C 1
ATOM 3970 O O . GLY A 1 532 ? 12.646 -6.882 5.314 1.00 71.06 532 GLY A O 1
ATOM 3971 N N . GLU A 1 533 ? 11.196 -5.399 4.432 1.00 75.44 533 GLU A N 1
ATOM 3972 C CA . GLU A 1 533 ? 10.086 -5.725 5.345 1.00 75.44 533 GLU A CA 1
ATOM 3973 C C . GLU A 1 533 ? 9.523 -7.136 5.131 1.00 75.44 533 GLU A C 1
ATOM 3975 O O . GLU A 1 533 ? 9.263 -7.849 6.098 1.00 75.44 533 GLU A O 1
ATOM 3980 N N . VAL A 1 534 ? 9.366 -7.555 3.870 1.00 81.19 534 VAL A N 1
ATOM 3981 C CA . VAL A 1 534 ? 8.875 -8.890 3.500 1.00 81.19 534 VAL A CA 1
ATOM 3982 C C . VAL A 1 534 ? 9.845 -9.514 2.502 1.00 81.19 534 VAL A C 1
ATOM 3984 O O . VAL A 1 534 ? 9.801 -9.212 1.311 1.00 81.19 534 VAL A O 1
ATOM 3987 N N . GLN A 1 535 ? 10.754 -10.355 2.996 1.00 82.94 535 GLN A N 1
ATOM 3988 C CA . GLN A 1 535 ? 11.865 -10.911 2.214 1.00 82.94 535 GLN A CA 1
ATOM 3989 C C . GLN A 1 535 ? 11.466 -12.162 1.420 1.00 82.94 535 GLN A C 1
ATOM 3991 O O . GLN A 1 535 ? 10.709 -13.002 1.910 1.00 82.94 535 GLN A O 1
ATOM 3996 N N . THR A 1 536 ? 12.024 -12.300 0.216 1.00 79.06 536 THR A N 1
ATOM 3997 C CA . THR A 1 536 ? 11.869 -13.462 -0.671 1.00 79.06 536 THR A CA 1
ATOM 3998 C C . THR A 1 536 ? 13.169 -14.258 -0.803 1.00 79.06 536 THR A C 1
ATOM 4000 O O . THR A 1 536 ? 14.268 -13.721 -0.647 1.00 79.06 536 THR A O 1
ATOM 4003 N N . THR A 1 537 ? 13.034 -15.536 -1.154 1.00 75.31 537 THR A N 1
ATOM 4004 C CA . THR A 1 537 ? 14.115 -16.404 -1.652 1.00 75.31 537 THR A CA 1
ATOM 4005 C C . THR A 1 537 ? 13.797 -16.833 -3.083 1.00 75.31 537 THR A C 1
ATOM 4007 O O . THR A 1 537 ? 12.685 -16.612 -3.559 1.00 75.31 537 THR A O 1
ATOM 4010 N N . GLY A 1 538 ? 14.736 -17.473 -3.781 1.00 68.19 538 GLY A N 1
ATOM 4011 C CA . GLY A 1 538 ? 14.512 -17.989 -5.140 1.00 68.19 538 GLY A CA 1
ATOM 4012 C C . GLY A 1 538 ? 13.427 -19.075 -5.280 1.00 68.19 538 GLY A C 1
ATOM 4013 O O . GLY A 1 538 ? 13.083 -19.421 -6.405 1.00 68.19 538 GLY A O 1
ATOM 4014 N N . SER A 1 539 ? 12.890 -19.609 -4.174 1.00 70.38 539 SER A N 1
ATOM 4015 C CA . SER A 1 539 ? 12.006 -20.789 -4.119 1.00 70.38 539 SER A CA 1
ATOM 4016 C C . SER A 1 539 ? 10.645 -20.543 -3.441 1.00 70.38 539 SER A C 1
ATOM 4018 O O . SER A 1 539 ? 10.039 -21.485 -2.931 1.00 70.38 539 SER A O 1
ATOM 4020 N N . CYS A 1 540 ? 10.161 -19.296 -3.353 1.00 74.06 540 CYS A N 1
ATOM 4021 C CA . CYS A 1 540 ? 9.024 -18.972 -2.478 1.00 74.06 540 CYS A CA 1
ATOM 4022 C C . CYS A 1 540 ? 7.659 -18.741 -3.166 1.00 74.06 540 CYS A C 1
ATOM 4024 O O . CYS A 1 540 ? 7.556 -17.993 -4.140 1.00 74.06 540 CYS A O 1
ATOM 4026 N N . THR A 1 541 ? 6.580 -19.247 -2.554 1.00 79.88 541 THR A N 1
ATOM 4027 C CA . THR A 1 541 ? 5.205 -18.773 -2.783 1.00 79.88 541 THR A CA 1
ATOM 4028 C C . THR A 1 541 ? 4.964 -17.488 -1.990 1.00 79.88 541 THR A C 1
ATOM 4030 O O . THR A 1 541 ? 5.212 -17.453 -0.782 1.00 79.88 541 THR A O 1
ATOM 4033 N N . ILE A 1 542 ? 4.367 -16.459 -2.597 1.00 81.06 542 ILE A N 1
ATOM 4034 C CA . ILE A 1 542 ? 3.842 -15.304 -1.845 1.00 81.06 542 ILE A CA 1
ATOM 4035 C C . ILE A 1 542 ? 2.325 -15.457 -1.725 1.00 81.06 542 ILE A C 1
ATOM 4037 O O . ILE A 1 542 ? 1.632 -15.597 -2.733 1.00 81.06 542 ILE A O 1
ATOM 4041 N N . LYS A 1 543 ? 1.805 -15.417 -0.498 1.00 82.38 543 LYS A N 1
ATOM 4042 C CA . LYS A 1 543 ? 0.373 -15.364 -0.202 1.00 82.38 543 LYS A CA 1
ATOM 4043 C C . LYS A 1 543 ? 0.010 -14.007 0.377 1.00 82.38 543 LYS A C 1
ATOM 4045 O O . LYS A 1 543 ? 0.685 -13.504 1.274 1.00 82.38 543 LYS A O 1
ATOM 4050 N N . VAL A 1 544 ? -1.082 -13.439 -0.109 1.00 76.94 544 VAL A N 1
ATOM 4051 C CA . VAL A 1 544 ? -1.654 -12.201 0.418 1.00 76.94 544 VAL A CA 1
ATOM 4052 C C . VAL A 1 544 ? -3.025 -12.513 1.000 1.00 76.94 544 VAL A C 1
ATOM 4054 O O . VAL A 1 544 ? -3.804 -13.253 0.401 1.00 76.94 544 VAL A O 1
ATOM 4057 N N . PHE A 1 545 ? -3.302 -11.949 2.169 1.00 76.06 545 PHE A N 1
ATOM 4058 C CA . PHE A 1 545 ? -4.568 -12.018 2.886 1.00 76.06 545 PHE A CA 1
ATOM 4059 C C . PHE A 1 545 ? -5.028 -10.593 3.223 1.00 76.06 545 PHE A C 1
ATOM 4061 O O . PHE A 1 545 ? -4.192 -9.735 3.503 1.00 76.06 545 PHE A O 1
ATOM 4068 N N . ALA A 1 546 ? -6.333 -10.337 3.262 1.00 73.06 546 ALA A N 1
ATOM 4069 C CA . ALA A 1 546 ? -6.895 -9.092 3.791 1.00 73.06 546 ALA A CA 1
ATOM 4070 C C . ALA A 1 546 ? -7.868 -9.408 4.932 1.00 73.06 546 ALA A C 1
ATOM 4072 O O . ALA A 1 546 ? -8.546 -10.434 4.889 1.00 73.06 546 ALA A O 1
ATOM 4073 N N . PHE A 1 547 ? -7.930 -8.542 5.940 1.00 68.75 547 PHE A N 1
ATOM 4074 C CA . PHE A 1 547 ? -8.708 -8.716 7.166 1.00 68.75 547 PHE A CA 1
ATOM 4075 C C . PHE A 1 547 ? -9.302 -7.383 7.624 1.00 68.75 547 PHE A C 1
ATOM 4077 O O . PHE A 1 547 ? -8.660 -6.338 7.505 1.00 68.75 547 PHE A O 1
ATOM 4084 N N . ASP A 1 548 ? -10.503 -7.420 8.203 1.00 63.72 548 ASP A N 1
ATOM 4085 C CA . ASP A 1 548 ? -11.218 -6.202 8.616 1.00 63.72 548 ASP A CA 1
ATOM 4086 C C . ASP A 1 548 ? -10.646 -5.528 9.881 1.00 63.72 548 ASP A C 1
ATOM 4088 O O . ASP A 1 548 ? -11.017 -4.403 10.220 1.00 63.72 548 ASP A O 1
ATOM 4092 N N . GLY A 1 549 ? -9.671 -6.177 10.524 1.00 58.72 549 GLY A N 1
ATOM 4093 C CA . GLY A 1 549 ? -8.878 -5.605 11.610 1.00 58.72 549 GLY A CA 1
ATOM 4094 C C . GLY A 1 549 ? -9.584 -5.545 12.960 1.00 58.72 549 GLY A C 1
ATOM 4095 O O . GLY A 1 549 ? -9.097 -4.859 13.856 1.00 58.72 549 GLY A O 1
ATOM 4096 N N . THR A 1 550 ? -10.714 -6.240 13.100 1.00 55.16 550 THR A N 1
ATOM 4097 C CA . THR A 1 550 ? -11.394 -6.453 14.383 1.00 55.16 550 THR A CA 1
ATOM 4098 C C . THR A 1 550 ? -10.677 -7.527 15.218 1.00 55.16 550 THR A C 1
ATOM 4100 O O . THR A 1 550 ? -9.857 -8.287 14.694 1.00 55.16 550 THR A O 1
ATOM 4103 N N . ASP A 1 551 ? -10.991 -7.628 16.519 1.00 48.16 551 ASP A N 1
ATOM 4104 C CA . ASP A 1 551 ? -10.431 -8.661 17.420 1.00 48.16 551 ASP A CA 1
ATOM 4105 C C . ASP A 1 551 ? -10.684 -10.098 16.913 1.00 48.16 551 ASP A C 1
ATOM 4107 O O . ASP A 1 551 ? -9.942 -11.036 17.218 1.00 48.16 551 ASP A O 1
ATOM 4111 N N . THR A 1 552 ? -11.718 -10.272 16.090 1.00 49.56 552 THR A N 1
ATOM 4112 C CA . THR A 1 552 ? -11.990 -11.475 15.306 1.00 49.56 552 THR A CA 1
ATOM 4113 C C . THR A 1 552 ? -11.413 -11.335 13.900 1.00 49.56 552 THR A C 1
ATOM 4115 O O . THR A 1 552 ? -12.052 -10.752 13.030 1.00 49.56 552 THR A O 1
ATOM 4118 N N . ILE A 1 553 ? -10.235 -11.924 13.658 1.00 55.81 553 ILE A N 1
ATOM 4119 C CA . ILE A 1 553 ? -9.526 -11.925 12.363 1.00 55.81 553 ILE A CA 1
ATOM 4120 C C . ILE A 1 553 ? -10.398 -12.563 11.256 1.00 55.81 553 ILE A C 1
ATOM 4122 O O . ILE A 1 553 ? -10.286 -13.751 10.946 1.00 55.81 553 ILE A O 1
ATOM 4126 N N . SER A 1 554 ? -11.282 -11.761 10.661 1.00 56.84 554 SER A N 1
ATOM 4127 C CA . SER A 1 554 ? -12.247 -12.174 9.642 1.00 56.84 554 SER A CA 1
ATOM 4128 C C . SER A 1 554 ? -11.672 -11.871 8.258 1.00 56.84 554 SER A C 1
ATOM 4130 O O . SER A 1 554 ? -11.395 -10.703 7.964 1.00 56.84 554 SER A O 1
ATOM 4132 N N . PRO A 1 555 ? -11.423 -12.887 7.410 1.00 61.84 555 PRO A N 1
ATOM 4133 C CA . PRO A 1 555 ? -10.794 -12.666 6.117 1.00 61.84 555 PRO A CA 1
ATOM 4134 C C . PRO A 1 555 ? -11.747 -11.916 5.181 1.00 61.84 555 PRO A C 1
ATOM 4136 O O . PRO A 1 555 ? -12.829 -12.396 4.861 1.00 61.84 555 PRO A O 1
ATOM 4139 N N . MET A 1 556 ? -11.308 -10.759 4.684 1.00 66.81 556 MET A N 1
ATOM 4140 C CA . MET A 1 556 ? -12.012 -9.965 3.668 1.00 66.81 556 MET A CA 1
ATOM 4141 C C . MET A 1 556 ? -11.934 -10.587 2.264 1.00 66.81 556 MET A C 1
ATOM 4143 O O . MET A 1 556 ? -12.405 -9.995 1.296 1.00 66.81 556 MET A O 1
ATOM 4147 N N . MET A 1 557 ? -11.303 -11.754 2.127 1.00 67.75 557 MET A N 1
ATOM 4148 C CA . MET A 1 557 ? -11.137 -12.484 0.871 1.00 67.75 557 MET A CA 1
ATOM 4149 C C . MET A 1 557 ? -11.533 -13.937 1.115 1.00 67.75 557 MET A C 1
ATOM 4151 O O . MET A 1 557 ? -11.182 -14.507 2.147 1.00 67.75 557 MET A O 1
ATOM 4155 N N . SER A 1 558 ? -12.257 -14.544 0.176 1.00 63.72 558 SER A N 1
ATOM 4156 C CA . SER A 1 558 ? -12.699 -15.940 0.291 1.00 63.72 558 SER A CA 1
ATOM 4157 C C . SER A 1 558 ? -11.538 -16.939 0.276 1.00 63.72 558 SER A C 1
ATOM 4159 O O . SER A 1 558 ? -11.628 -17.983 0.913 1.00 63.72 558 SER A O 1
ATOM 4161 N N . GLU A 1 559 ? -10.451 -16.599 -0.415 1.00 67.06 559 GLU A N 1
ATOM 4162 C CA . GLU A 1 559 ? -9.192 -17.340 -0.489 1.00 67.06 559 GLU A CA 1
ATOM 4163 C C . GLU A 1 559 ? -8.021 -16.337 -0.534 1.00 67.06 559 GLU A C 1
ATOM 4165 O O . GLU A 1 559 ? -8.206 -15.205 -0.995 1.00 67.06 559 GLU A O 1
ATOM 4170 N N . PRO A 1 560 ? -6.804 -16.701 -0.086 1.00 72.31 560 PRO A N 1
ATOM 4171 C CA . PRO A 1 560 ? -5.626 -15.864 -0.284 1.00 72.31 560 PRO A CA 1
ATOM 4172 C C . PRO A 1 560 ? -5.261 -15.742 -1.763 1.00 72.31 560 PRO A C 1
ATOM 4174 O O . PRO A 1 560 ? -5.262 -16.733 -2.497 1.00 72.31 560 PRO A O 1
ATOM 4177 N N . TYR A 1 561 ? -4.818 -14.555 -2.177 1.00 74.88 561 TYR A N 1
ATOM 4178 C CA . TYR A 1 561 ? -4.134 -14.417 -3.460 1.00 74.88 561 TYR A CA 1
ATOM 4179 C C . TYR A 1 561 ? -2.789 -15.138 -3.384 1.00 74.88 561 TYR A C 1
ATOM 4181 O O . TYR A 1 561 ? -2.007 -14.900 -2.460 1.00 74.88 561 TYR A O 1
ATOM 4189 N N . ILE A 1 562 ? -2.513 -15.999 -4.362 1.00 73.75 562 ILE A N 1
ATOM 4190 C CA . ILE A 1 562 ? -1.252 -16.729 -4.481 1.00 73.75 562 ILE A CA 1
ATOM 4191 C C . ILE A 1 562 ? -0.487 -16.158 -5.673 1.00 73.75 562 ILE A C 1
ATOM 4193 O O . ILE A 1 562 ? -0.917 -16.285 -6.817 1.00 73.75 562 ILE A O 1
ATOM 4197 N N . TYR A 1 563 ? 0.664 -15.545 -5.412 1.00 73.31 563 TYR A N 1
ATOM 4198 C CA . TYR A 1 563 ? 1.583 -15.146 -6.467 1.00 73.31 563 TYR A CA 1
ATOM 4199 C C . TYR A 1 563 ? 2.285 -16.382 -7.027 1.00 73.31 563 TYR A C 1
ATOM 4201 O O . TYR A 1 563 ? 3.133 -16.978 -6.361 1.00 73.31 563 TYR A O 1
ATOM 4209 N N . THR A 1 564 ? 1.944 -16.742 -8.259 1.00 62.31 564 THR A N 1
ATOM 4210 C CA . THR A 1 564 ? 2.617 -17.791 -9.029 1.00 62.31 564 THR A CA 1
ATOM 4211 C C . THR A 1 564 ? 3.173 -17.192 -10.309 1.00 62.31 564 THR A C 1
ATOM 4213 O O . THR A 1 564 ? 2.424 -16.609 -11.096 1.00 62.31 564 THR A O 1
ATOM 4216 N N . ASN A 1 565 ? 4.471 -17.365 -10.552 1.00 61.09 565 ASN A N 1
ATOM 4217 C CA . ASN A 1 565 ? 5.152 -16.793 -11.712 1.00 61.09 565 ASN A CA 1
ATOM 4218 C C . ASN A 1 565 ? 4.952 -17.633 -12.994 1.00 61.09 565 ASN A C 1
ATOM 4220 O O . ASN A 1 565 ? 5.904 -18.048 -13.649 1.00 61.09 565 ASN A O 1
ATOM 4224 N N . THR A 1 566 ? 3.703 -17.984 -13.303 1.00 57.34 566 THR A N 1
ATOM 4225 C CA . THR A 1 566 ? 3.375 -18.990 -14.322 1.00 57.34 566 THR A CA 1
ATOM 4226 C C . THR A 1 566 ? 3.211 -18.370 -15.707 1.00 57.34 566 THR A C 1
ATOM 4228 O O . THR A 1 566 ? 2.380 -17.491 -15.924 1.00 57.34 566 THR A O 1
ATOM 4231 N N . ILE A 1 567 ? 3.974 -18.885 -16.669 1.00 66.88 567 ILE A N 1
ATOM 4232 C CA . ILE A 1 567 ? 3.918 -18.490 -18.079 1.00 66.88 567 ILE A CA 1
ATOM 4233 C C . ILE A 1 567 ? 2.847 -19.308 -18.810 1.00 66.88 567 ILE A C 1
ATOM 4235 O O . ILE A 1 567 ? 2.722 -20.512 -18.593 1.00 66.88 567 ILE A O 1
ATOM 4239 N N . ALA A 1 568 ? 2.107 -18.681 -19.726 1.00 75.44 568 ALA A N 1
ATOM 4240 C CA . ALA A 1 568 ? 1.207 -19.399 -20.627 1.00 75.44 568 ALA A CA 1
ATOM 4241 C C . ALA A 1 568 ? 1.982 -20.304 -21.610 1.00 75.44 568 ALA A C 1
ATOM 4243 O O . ALA A 1 568 ? 3.023 -19.915 -22.140 1.00 75.44 568 ALA A O 1
ATOM 4244 N N . ASP A 1 569 ? 1.448 -21.487 -21.933 1.00 79.62 569 ASP A N 1
ATOM 4245 C CA . ASP A 1 569 ? 2.094 -22.418 -22.877 1.00 79.62 569 ASP A CA 1
ATOM 4246 C C . ASP A 1 569 ? 2.380 -21.786 -24.251 1.00 79.62 569 ASP A C 1
ATOM 4248 O O . ASP A 1 569 ? 3.377 -22.126 -24.880 1.00 79.62 569 ASP A O 1
ATOM 4252 N N . SER A 1 570 ? 1.539 -20.843 -24.690 1.00 85.94 570 SER A N 1
ATOM 4253 C CA . SER A 1 570 ? 1.734 -20.029 -25.895 1.00 85.94 570 SER A CA 1
ATOM 4254 C C . SER A 1 570 ? 1.193 -18.614 -25.693 1.00 85.94 570 SER A C 1
ATOM 4256 O O . SER A 1 570 ? 0.118 -18.468 -25.105 1.00 85.94 570 SER A O 1
ATOM 4258 N N . MET A 1 571 ? 1.862 -17.592 -26.231 1.00 93.81 571 MET A N 1
ATOM 4259 C CA . MET A 1 571 ? 1.480 -16.181 -26.039 1.00 93.81 571 MET A CA 1
ATOM 4260 C C . MET A 1 571 ? 1.785 -15.292 -27.248 1.00 93.81 571 MET A C 1
ATOM 4262 O O . MET A 1 571 ? 2.626 -15.620 -28.091 1.00 93.81 571 MET A O 1
ATOM 4266 N N . THR A 1 572 ? 1.160 -14.115 -27.280 1.00 97.25 572 THR A N 1
ATOM 4267 C CA . THR A 1 572 ? 1.553 -13.016 -28.166 1.00 97.25 572 THR A CA 1
ATOM 4268 C C . THR A 1 572 ? 2.270 -11.923 -27.371 1.00 97.25 572 THR A C 1
ATOM 4270 O O . THR A 1 572 ? 1.774 -11.453 -26.349 1.00 97.25 572 THR A O 1
ATOM 4273 N N . VAL A 1 573 ? 3.421 -11.474 -27.870 1.00 97.75 573 VAL A N 1
ATOM 4274 C CA . VAL A 1 573 ? 4.115 -10.267 -27.403 1.00 97.75 573 VAL A CA 1
ATOM 4275 C C . VAL A 1 573 ? 3.784 -9.143 -28.382 1.00 97.75 573 VAL A C 1
ATOM 4277 O O . VAL A 1 573 ? 4.292 -9.111 -29.504 1.00 97.75 573 VAL A O 1
ATOM 4280 N N . TYR A 1 574 ? 2.901 -8.231 -27.988 1.00 98.62 574 TYR A N 1
ATOM 4281 C CA . TYR A 1 574 ? 2.574 -7.046 -28.780 1.00 98.62 574 TYR A CA 1
ATOM 4282 C C . TYR A 1 574 ? 3.606 -5.948 -28.540 1.00 98.62 574 TYR A C 1
ATOM 4284 O O . TYR A 1 574 ? 4.016 -5.727 -27.402 1.00 98.62 574 TYR A O 1
ATOM 4292 N N . VAL A 1 575 ? 3.981 -5.216 -29.591 1.00 98.69 575 VAL A N 1
ATOM 4293 C CA . VAL A 1 575 ? 4.890 -4.065 -29.472 1.00 98.69 575 VAL A CA 1
ATOM 4294 C C . VAL A 1 575 ? 4.221 -2.799 -29.996 1.00 98.69 575 VAL A C 1
ATOM 4296 O O . VAL A 1 575 ? 3.809 -2.740 -31.157 1.00 98.69 575 VAL A O 1
ATOM 4299 N N . ALA A 1 576 ? 4.144 -1.772 -29.150 1.00 98.56 576 ALA A N 1
ATOM 4300 C CA . ALA A 1 576 ? 3.854 -0.398 -29.545 1.00 98.56 576 ALA A CA 1
ATOM 4301 C C . ALA A 1 576 ? 5.110 0.457 -29.376 1.00 98.56 576 ALA A C 1
ATOM 4303 O O . ALA A 1 576 ? 5.779 0.421 -28.343 1.00 98.56 576 ALA A O 1
ATOM 4304 N N . GLY A 1 577 ? 5.411 1.254 -30.396 1.00 97.81 577 GLY A N 1
ATOM 4305 C CA . GLY A 1 577 ? 6.553 2.148 -30.355 1.00 97.81 577 GLY A CA 1
ATOM 4306 C C . GLY A 1 577 ? 6.755 2.951 -31.629 1.00 97.81 577 GLY A C 1
ATOM 4307 O O . GLY A 1 577 ? 5.884 3.004 -32.505 1.00 97.81 577 GLY A O 1
ATOM 4308 N N . ASP A 1 578 ? 7.919 3.586 -31.709 1.00 96.88 578 ASP A N 1
ATOM 4309 C CA . ASP A 1 578 ? 8.269 4.547 -32.750 1.00 96.88 578 ASP A CA 1
ATOM 4310 C C . ASP A 1 578 ? 9.146 3.951 -33.882 1.00 96.88 578 ASP A C 1
ATOM 4312 O O . ASP A 1 578 ? 9.129 2.750 -34.164 1.00 96.88 578 ASP A O 1
ATOM 4316 N N . SER A 1 579 ? 9.877 4.816 -34.589 1.00 96.44 579 SER A N 1
ATOM 4317 C CA . SER A 1 579 ? 10.793 4.484 -35.687 1.00 96.44 579 SER A CA 1
ATOM 4318 C C . SER A 1 579 ? 12.026 3.664 -35.294 1.00 96.44 579 SER A C 1
ATOM 4320 O O . SER A 1 579 ? 12.684 3.130 -36.182 1.00 96.44 579 SER A O 1
ATOM 4322 N N . THR A 1 580 ? 12.367 3.564 -34.007 1.00 97.62 580 THR A N 1
ATOM 4323 C CA . THR A 1 580 ? 13.483 2.729 -33.531 1.00 97.62 580 THR A CA 1
ATOM 4324 C C . THR A 1 580 ? 13.058 1.296 -33.226 1.00 97.62 580 THR A C 1
ATOM 4326 O O . THR A 1 580 ? 13.898 0.402 -33.263 1.00 97.62 580 THR A O 1
ATOM 4329 N N . ALA A 1 581 ? 11.766 1.057 -32.980 1.00 97.81 581 ALA A N 1
ATOM 4330 C CA . ALA A 1 581 ? 11.203 -0.279 -32.780 1.00 97.81 581 ALA A CA 1
ATOM 4331 C C . ALA A 1 581 ? 10.689 -0.907 -34.088 1.00 97.81 581 ALA A C 1
ATOM 4333 O O . ALA A 1 581 ? 10.922 -2.090 -34.325 1.00 97.81 581 ALA A O 1
ATOM 4334 N N . CYS A 1 582 ? 10.029 -0.126 -34.950 1.00 96.94 582 CYS A N 1
ATOM 4335 C CA . CYS A 1 582 ? 9.187 -0.679 -36.013 1.00 96.94 582 CYS A CA 1
ATOM 4336 C C . CYS A 1 582 ? 9.910 -1.367 -37.182 1.00 96.94 582 CYS A C 1
ATOM 4338 O O . CYS A 1 582 ? 10.949 -0.919 -37.670 1.00 96.94 582 CYS A O 1
ATOM 4340 N N . THR A 1 583 ? 9.245 -2.372 -37.744 1.00 94.69 583 THR A N 1
ATOM 4341 C CA . THR A 1 583 ? 9.568 -3.005 -39.026 1.00 94.69 583 THR A CA 1
ATOM 4342 C C . THR A 1 583 ? 9.501 -2.012 -40.189 1.00 94.69 583 THR A C 1
ATOM 4344 O O . THR A 1 583 ? 8.522 -1.280 -40.361 1.00 94.69 583 THR A O 1
ATOM 4347 N N . TYR A 1 584 ? 10.519 -2.048 -41.051 1.00 94.00 584 TYR A N 1
ATOM 4348 C CA . TYR A 1 584 ? 10.562 -1.325 -42.325 1.00 94.00 584 TYR A CA 1
ATOM 4349 C C . TYR A 1 584 ? 10.510 -2.300 -43.515 1.00 94.00 584 TYR A C 1
ATOM 4351 O O . TYR A 1 584 ? 10.883 -3.464 -43.373 1.00 94.00 584 TYR A O 1
ATOM 4359 N N . PRO A 1 585 ? 10.081 -1.861 -44.716 1.00 91.50 585 PRO A N 1
ATOM 4360 C CA . PRO A 1 585 ? 10.137 -2.709 -45.902 1.00 91.50 585 PRO A CA 1
ATOM 4361 C C . PRO A 1 585 ? 11.589 -3.062 -46.252 1.00 91.50 585 PRO A C 1
ATOM 4363 O O . PRO A 1 585 ? 12.380 -2.169 -46.557 1.00 91.50 585 PRO A O 1
ATOM 4366 N N . ALA A 1 586 ? 11.911 -4.356 -46.251 1.00 89.50 586 ALA A N 1
ATOM 4367 C CA . ALA A 1 586 ? 13.225 -4.892 -46.623 1.00 89.50 586 ALA A CA 1
ATOM 4368 C C . ALA A 1 586 ? 13.285 -5.437 -48.068 1.00 89.50 586 ALA A C 1
ATOM 4370 O O . ALA A 1 586 ? 14.317 -5.942 -48.506 1.00 89.50 586 ALA A O 1
ATOM 4371 N N . THR A 1 587 ? 12.181 -5.346 -48.820 1.00 87.44 587 THR A N 1
ATOM 4372 C CA . THR A 1 587 ? 12.040 -5.856 -50.196 1.00 87.44 587 THR A CA 1
ATOM 4373 C C . THR A 1 587 ? 11.178 -4.926 -51.061 1.00 87.44 587 THR A C 1
ATOM 4375 O O . THR A 1 587 ? 10.439 -4.066 -50.565 1.00 87.44 587 THR A O 1
ATOM 4378 N N . GLY A 1 588 ? 11.261 -5.082 -52.385 1.00 84.75 588 GLY A N 1
ATOM 4379 C CA . GLY A 1 588 ? 10.421 -4.350 -53.344 1.00 84.75 588 GLY A CA 1
ATOM 4380 C C . GLY A 1 588 ? 10.694 -2.836 -53.459 1.00 84.75 588 GLY A C 1
ATOM 4381 O O . GLY A 1 588 ? 11.724 -2.320 -53.044 1.00 84.75 588 GLY A O 1
ATOM 4382 N N . ARG A 1 589 ? 9.763 -2.085 -54.073 1.00 77.50 589 ARG A N 1
ATOM 4383 C CA . ARG A 1 589 ? 10.002 -0.682 -54.507 1.00 77.50 589 ARG A CA 1
ATOM 4384 C C . ARG A 1 589 ? 10.256 0.331 -53.382 1.00 77.50 589 ARG A C 1
ATOM 4386 O O . ARG A 1 589 ? 10.845 1.377 -53.642 1.00 77.50 589 ARG A O 1
ATOM 4393 N N . ASN A 1 590 ? 9.794 0.038 -52.169 1.00 84.06 590 ASN A N 1
ATOM 4394 C CA . ASN A 1 590 ? 9.936 0.913 -51.001 1.00 84.06 590 ASN A CA 1
ATOM 4395 C C . ASN A 1 590 ? 11.008 0.400 -50.025 1.00 84.06 590 ASN A C 1
ATOM 4397 O O . ASN A 1 590 ? 10.979 0.782 -48.856 1.00 84.06 590 ASN A O 1
ATOM 4401 N N . ASN A 1 591 ? 11.911 -0.474 -50.487 1.00 91.00 591 ASN A N 1
ATOM 4402 C CA . ASN A 1 591 ? 12.955 -1.070 -49.666 1.00 91.00 591 ASN A CA 1
ATOM 4403 C C . ASN A 1 591 ? 13.862 0.002 -49.025 1.00 91.00 591 ASN A C 1
ATOM 4405 O O . ASN A 1 591 ? 14.396 0.874 -49.720 1.00 91.00 591 ASN A O 1
ATOM 4409 N N . ARG A 1 592 ? 14.005 -0.077 -47.697 1.00 91.12 592 ARG A N 1
ATOM 4410 C CA . ARG A 1 592 ? 14.832 0.799 -46.852 1.00 91.12 592 ARG A CA 1
ATOM 4411 C C . ARG A 1 592 ? 15.976 0.074 -46.142 1.00 91.12 592 ARG A C 1
ATOM 4413 O O . ARG A 1 592 ? 16.706 0.704 -45.378 1.00 91.12 592 ARG A O 1
ATOM 4420 N N . PHE A 1 593 ? 16.169 -1.217 -46.392 1.00 92.19 593 PHE A N 1
ATOM 4421 C CA . PHE A 1 593 ? 17.256 -2.003 -45.814 1.00 92.19 593 PHE A CA 1
ATOM 4422 C C . PHE A 1 593 ? 18.627 -1.306 -46.011 1.00 92.19 593 PHE A C 1
ATOM 4424 O O . PHE A 1 593 ? 18.893 -0.799 -47.099 1.00 92.19 593 PHE A O 1
ATOM 4431 N N . PRO A 1 594 ? 19.503 -1.202 -45.002 1.00 92.94 594 PRO A N 1
ATOM 4432 C CA . PRO A 1 594 ? 19.487 -1.919 -43.732 1.00 92.94 594 PRO A CA 1
ATOM 4433 C C . PRO A 1 594 ? 18.714 -1.216 -42.606 1.00 92.94 594 PRO A C 1
ATOM 4435 O O . PRO A 1 594 ? 18.799 -1.673 -41.472 1.00 92.94 594 PRO A O 1
ATOM 4438 N N . GLN A 1 595 ? 17.979 -0.126 -42.869 1.00 95.19 595 GLN A N 1
ATOM 4439 C CA . GLN A 1 595 ? 17.128 0.504 -41.852 1.00 95.19 595 GLN A CA 1
ATOM 4440 C C . GLN A 1 595 ? 16.051 -0.482 -41.397 1.00 95.19 595 GLN A C 1
ATOM 4442 O O . GLN A 1 595 ? 15.220 -0.904 -42.200 1.00 95.19 595 GLN A O 1
ATOM 4447 N N . THR A 1 596 ? 16.050 -0.805 -40.109 1.00 95.50 596 THR A N 1
ATOM 4448 C CA . THR A 1 596 ? 14.991 -1.561 -39.437 1.00 95.50 596 THR A CA 1
ATOM 4449 C C . THR A 1 596 ? 14.946 -1.158 -37.963 1.00 95.50 596 THR A C 1
ATOM 4451 O O . THR A 1 596 ? 15.905 -0.572 -37.469 1.00 95.50 596 THR A O 1
ATOM 4454 N N . GLY A 1 597 ? 13.850 -1.433 -37.263 1.00 97.69 597 GLY A N 1
ATOM 4455 C CA . GLY A 1 597 ? 13.780 -1.287 -35.811 1.00 97.69 597 GLY A CA 1
ATOM 4456 C C . GLY A 1 597 ? 14.112 -2.584 -35.068 1.00 97.69 597 GLY A C 1
ATOM 4457 O O . GLY A 1 597 ? 14.130 -3.661 -35.666 1.00 97.69 597 GLY A O 1
ATOM 4458 N N . TRP A 1 598 ? 14.381 -2.485 -33.764 1.00 98.44 598 TRP A N 1
ATOM 4459 C CA . TRP A 1 598 ? 14.814 -3.620 -32.933 1.00 98.44 598 TRP A CA 1
ATOM 4460 C C . TRP A 1 598 ? 13.710 -4.666 -32.718 1.00 98.44 598 TRP A C 1
ATOM 4462 O O . TRP A 1 598 ? 13.981 -5.864 -32.733 1.00 98.44 598 TRP A O 1
ATOM 4472 N N . ALA A 1 599 ? 12.446 -4.244 -32.613 1.00 97.88 599 ALA A N 1
ATOM 4473 C CA . ALA A 1 599 ? 11.323 -5.164 -32.438 1.00 97.88 599 ALA A CA 1
ATOM 4474 C C . ALA A 1 599 ? 11.054 -6.018 -33.692 1.00 97.88 599 ALA A C 1
ATOM 4476 O O . ALA A 1 599 ? 10.520 -7.120 -33.587 1.00 97.88 599 ALA A O 1
ATOM 4477 N N . ALA A 1 600 ? 11.481 -5.550 -34.870 1.00 96.44 600 ALA A N 1
ATOM 4478 C CA . ALA A 1 600 ? 11.332 -6.263 -36.138 1.00 96.44 600 ALA A CA 1
ATOM 4479 C C . ALA A 1 600 ? 12.136 -7.576 -36.215 1.00 96.44 600 ALA A C 1
ATOM 4481 O O . ALA A 1 600 ? 11.777 -8.461 -36.988 1.00 96.44 600 ALA A O 1
ATOM 4482 N N . VAL A 1 601 ? 13.216 -7.699 -35.432 1.00 96.81 601 VAL A N 1
ATOM 4483 C CA . VAL A 1 601 ? 14.047 -8.917 -35.337 1.00 96.81 601 VAL A CA 1
ATOM 4484 C C . VAL A 1 601 ? 13.810 -9.699 -34.042 1.00 96.81 601 VAL A C 1
ATOM 4486 O O . VAL A 1 601 ? 14.344 -10.787 -33.862 1.00 96.81 601 VAL A O 1
ATOM 4489 N N . LEU A 1 602 ? 12.985 -9.174 -33.132 1.00 97.31 602 LEU A N 1
ATOM 4490 C CA . LEU A 1 602 ? 12.789 -9.730 -31.791 1.00 97.31 602 LEU A CA 1
ATOM 4491 C C . LEU A 1 602 ? 12.189 -11.150 -31.806 1.00 97.31 602 LEU A C 1
ATOM 4493 O O . LEU A 1 602 ? 12.433 -11.921 -30.883 1.00 97.31 602 LEU A O 1
ATOM 4497 N N . GLN A 1 603 ? 11.463 -11.526 -32.865 1.00 97.12 603 GLN A N 1
ATOM 4498 C CA . GLN A 1 603 ? 10.952 -12.891 -33.042 1.00 97.12 603 GLN A CA 1
ATOM 4499 C C . GLN A 1 603 ? 12.068 -13.948 -33.074 1.00 97.12 603 GLN A C 1
ATOM 4501 O O . GLN A 1 603 ? 11.836 -15.059 -32.600 1.00 97.12 603 GLN A O 1
ATOM 4506 N N . ASP A 1 604 ? 13.260 -13.616 -33.583 1.00 96.12 604 ASP A N 1
ATOM 4507 C CA . ASP A 1 604 ? 14.387 -14.554 -33.665 1.00 96.12 604 ASP A CA 1
ATOM 4508 C C . ASP A 1 604 ? 14.910 -14.940 -32.269 1.00 96.12 604 ASP A C 1
ATOM 4510 O O . ASP A 1 604 ? 15.435 -16.038 -32.088 1.00 96.12 604 ASP A O 1
ATOM 4514 N N . TYR A 1 605 ? 14.724 -14.070 -31.268 1.00 97.38 605 TYR A N 1
ATOM 4515 C CA . TYR A 1 605 ? 15.177 -14.251 -29.883 1.00 97.38 605 TYR A CA 1
ATOM 4516 C C . TYR A 1 605 ? 14.205 -15.051 -29.006 1.00 97.38 605 TYR A C 1
ATOM 4518 O O . TYR A 1 605 ? 14.540 -15.349 -27.859 1.00 97.38 605 TYR A O 1
ATOM 4526 N N . PHE A 1 606 ? 13.033 -15.437 -29.520 1.00 96.62 606 PHE A N 1
ATOM 4527 C CA . PHE A 1 606 ? 12.039 -16.227 -28.788 1.00 96.62 606 PHE A CA 1
ATOM 4528 C C . PHE A 1 606 ? 11.716 -17.558 -29.482 1.00 96.62 606 PHE A C 1
ATOM 4530 O O . PHE A 1 606 ? 11.845 -17.705 -30.699 1.00 96.62 606 PHE A O 1
ATOM 4537 N N . SER A 1 607 ? 11.313 -18.559 -28.701 1.00 94.25 607 SER A N 1
ATOM 4538 C CA . SER A 1 607 ? 10.862 -19.857 -29.203 1.00 94.25 607 SER A CA 1
ATOM 4539 C C . SER A 1 607 ? 9.509 -19.767 -29.926 1.00 94.25 607 SER A C 1
ATOM 4541 O O . SER A 1 607 ? 8.778 -18.785 -29.829 1.00 94.25 607 SER A O 1
ATOM 4543 N N . SER A 1 608 ? 9.167 -20.806 -30.695 1.00 92.81 608 SER A N 1
ATOM 4544 C CA . SER A 1 608 ? 8.005 -20.819 -31.605 1.00 92.81 608 SER A CA 1
ATOM 4545 C C . SER A 1 608 ? 6.624 -20.774 -30.931 1.00 92.81 608 SER A C 1
ATOM 4547 O O . SER A 1 608 ? 5.607 -20.719 -31.617 1.00 92.81 608 SER A O 1
ATOM 4549 N N . ASP A 1 609 ? 6.580 -20.868 -29.607 1.00 92.38 609 ASP A N 1
ATOM 4550 C CA . ASP A 1 609 ? 5.403 -20.693 -28.755 1.00 92.38 609 ASP A CA 1
ATOM 4551 C C . ASP A 1 609 ? 5.150 -19.221 -28.363 1.00 92.38 609 ASP A C 1
ATOM 4553 O O . ASP A 1 609 ? 4.071 -18.891 -27.863 1.00 92.38 609 ASP A O 1
ATOM 4557 N N . VAL A 1 610 ? 6.090 -18.321 -28.665 1.00 96.19 610 VAL A N 1
ATOM 4558 C CA . VAL A 1 610 ? 5.920 -16.867 -28.587 1.00 96.19 610 VAL A CA 1
ATOM 4559 C C . VAL A 1 610 ? 5.760 -16.291 -29.991 1.00 96.19 610 VAL A C 1
ATOM 4561 O O . VAL A 1 610 ? 6.644 -16.412 -30.839 1.00 96.19 610 VAL A O 1
ATOM 4564 N N . THR A 1 611 ? 4.647 -15.598 -30.228 1.00 97.75 611 THR A N 1
ATOM 4565 C CA . THR A 1 611 ? 4.445 -14.792 -31.441 1.00 97.75 611 THR A CA 1
ATOM 4566 C C . THR A 1 611 ? 4.735 -13.324 -31.143 1.00 97.75 611 THR A C 1
ATOM 4568 O O . THR A 1 611 ? 4.016 -12.701 -30.364 1.00 97.75 611 THR A O 1
ATOM 4571 N N . VAL A 1 612 ? 5.744 -12.735 -31.782 1.00 98.12 612 VAL A N 1
ATOM 4572 C CA . VAL A 1 612 ? 6.010 -11.292 -31.688 1.00 98.12 612 VAL A CA 1
ATOM 4573 C C . VAL A 1 612 ? 5.172 -10.550 -32.728 1.00 98.12 612 VAL A C 1
ATOM 4575 O O . VAL A 1 612 ? 5.364 -10.686 -33.935 1.00 98.12 612 VAL A O 1
ATOM 4578 N N . SER A 1 613 ? 4.237 -9.731 -32.254 1.00 98.19 613 SER A N 1
ATOM 4579 C CA . SER A 1 613 ? 3.382 -8.876 -33.075 1.00 98.19 613 SER A CA 1
ATOM 4580 C C . SER A 1 613 ? 3.893 -7.432 -33.044 1.00 98.19 613 SER A C 1
ATOM 4582 O O . SER A 1 613 ? 3.321 -6.578 -32.355 1.00 98.19 613 SER A O 1
ATOM 4584 N N . ASP A 1 614 ? 4.951 -7.145 -33.813 1.00 98.12 614 ASP A N 1
ATOM 4585 C CA . ASP A 1 614 ? 5.433 -5.771 -34.000 1.00 98.12 614 ASP A CA 1
ATOM 4586 C C . ASP A 1 614 ? 4.385 -4.905 -34.716 1.00 98.12 614 ASP A C 1
ATOM 4588 O O . ASP A 1 614 ? 4.121 -5.013 -35.920 1.00 98.12 614 ASP A O 1
ATOM 4592 N N . LEU A 1 615 ? 3.787 -4.004 -33.942 1.00 98.25 615 LEU A N 1
ATOM 4593 C CA . LEU A 1 615 ? 2.817 -3.029 -34.403 1.00 98.25 615 LEU A CA 1
ATOM 4594 C C . LEU A 1 615 ? 3.323 -1.594 -34.199 1.00 98.25 615 LEU A C 1
ATOM 4596 O O . LEU A 1 615 ? 2.542 -0.668 -34.416 1.00 98.25 615 LEU A O 1
ATOM 4600 N N . ALA A 1 616 ? 4.606 -1.387 -33.882 1.00 98.06 616 ALA A N 1
ATOM 4601 C CA . ALA A 1 616 ? 5.225 -0.069 -33.792 1.00 98.06 616 ALA A CA 1
ATOM 4602 C C . ALA A 1 616 ? 5.194 0.665 -35.146 1.00 98.06 616 ALA A C 1
ATOM 4604 O O . ALA A 1 616 ? 5.101 0.053 -36.218 1.00 98.06 616 ALA A O 1
ATOM 4605 N N . ARG A 1 617 ? 5.244 2.004 -35.132 1.00 97.50 617 ARG A N 1
ATOM 4606 C CA . ARG A 1 617 ? 5.138 2.824 -36.351 1.00 97.50 617 ARG A CA 1
ATOM 4607 C C . ARG A 1 617 ? 6.058 4.045 -36.337 1.00 97.50 617 ARG A C 1
ATOM 4609 O O . ARG A 1 617 ? 6.008 4.894 -35.452 1.00 97.50 617 ARG A O 1
ATOM 4616 N N . SER A 1 618 ? 6.838 4.168 -37.411 1.00 95.62 618 SER A N 1
ATOM 4617 C CA . SER A 1 618 ? 7.763 5.277 -37.652 1.00 95.62 618 SER A CA 1
ATOM 4618 C C . SER A 1 618 ? 7.105 6.652 -37.503 1.00 95.62 618 SER A C 1
ATOM 4620 O O . SER A 1 618 ? 6.081 6.936 -38.124 1.00 95.62 618 SER A O 1
ATOM 4622 N N . GLY A 1 619 ? 7.749 7.545 -36.746 1.00 92.31 619 GLY A N 1
ATOM 4623 C CA . GLY A 1 619 ? 7.288 8.925 -36.550 1.00 92.31 619 GLY A CA 1
ATOM 4624 C C . GLY A 1 619 ? 6.073 9.073 -35.627 1.00 92.31 619 GLY A C 1
ATOM 4625 O O . GLY A 1 619 ? 5.392 10.099 -35.693 1.00 92.31 619 GLY A O 1
ATOM 4626 N N . ARG A 1 620 ? 5.766 8.060 -34.807 1.00 96.44 620 ARG A N 1
ATOM 4627 C CA . ARG A 1 620 ? 4.748 8.132 -33.752 1.00 96.44 620 ARG A CA 1
ATOM 4628 C C . ARG A 1 620 ? 5.359 8.353 -32.374 1.00 96.44 620 ARG A C 1
ATOM 4630 O O . ARG A 1 620 ? 6.524 8.049 -32.136 1.00 96.44 620 ARG A O 1
ATOM 4637 N N . SER A 1 621 ? 4.544 8.935 -31.511 1.00 97.69 621 SER A N 1
ATOM 4638 C CA . SER A 1 621 ? 4.774 9.214 -30.095 1.00 97.69 621 SER A CA 1
ATOM 4639 C C . SER A 1 621 ? 3.744 8.454 -29.261 1.00 97.69 621 SER A C 1
ATOM 4641 O O . SER A 1 621 ? 2.772 7.935 -29.824 1.00 97.69 621 SER A O 1
ATOM 4643 N N . SER A 1 622 ? 3.901 8.442 -27.936 1.00 97.44 622 SER A N 1
ATOM 4644 C CA . SER A 1 622 ? 2.921 7.816 -27.036 1.00 97.44 622 SER A CA 1
ATOM 4645 C C . SER A 1 622 ? 1.508 8.387 -27.239 1.00 97.44 622 SER A C 1
ATOM 4647 O O . SER A 1 622 ? 0.532 7.639 -27.231 1.00 97.44 622 SER A O 1
ATOM 4649 N N . LEU A 1 623 ? 1.393 9.688 -27.523 1.00 95.25 623 LEU A N 1
ATOM 4650 C CA . LEU A 1 623 ? 0.118 10.348 -27.805 1.00 95.25 623 LEU A CA 1
ATOM 4651 C C . LEU A 1 623 ? -0.441 9.965 -29.187 1.00 95.25 623 LEU A C 1
ATOM 4653 O O . LEU A 1 623 ? -1.558 9.457 -29.302 1.00 95.25 623 LEU A O 1
ATOM 4657 N N . SER A 1 624 ? 0.342 10.181 -30.249 1.00 96.00 624 SER A N 1
ATOM 4658 C CA . SER A 1 624 ? -0.142 10.050 -31.634 1.00 96.00 624 SER A CA 1
ATOM 4659 C C . SER A 1 624 ? -0.433 8.608 -32.059 1.00 96.00 624 SER A C 1
ATOM 4661 O O . SER A 1 624 ? -1.320 8.383 -32.884 1.00 96.00 624 SER A O 1
ATOM 4663 N N . PHE A 1 625 ? 0.267 7.616 -31.496 1.00 97.69 625 PHE A N 1
ATOM 4664 C CA . PHE A 1 625 ? 0.062 6.207 -31.843 1.00 97.69 625 PHE A CA 1
ATOM 4665 C C . PHE A 1 625 ? -1.342 5.693 -31.470 1.00 97.69 625 PHE A C 1
ATOM 4667 O O . PHE A 1 625 ? -1.876 4.836 -32.173 1.00 97.69 625 PHE A O 1
ATOM 4674 N N . ARG A 1 626 ? -2.003 6.265 -30.451 1.00 94.88 626 ARG A N 1
ATOM 4675 C CA . ARG A 1 626 ? -3.375 5.887 -30.048 1.00 94.88 626 ARG A CA 1
ATOM 4676 C C . ARG A 1 626 ? -4.426 6.063 -31.149 1.00 94.88 626 ARG A C 1
ATOM 4678 O O . ARG A 1 626 ? -5.466 5.409 -31.116 1.00 94.88 626 ARG A O 1
ATOM 4685 N N . SER A 1 627 ? -4.163 6.941 -32.119 1.00 93.31 627 SER A N 1
ATOM 4686 C CA . SER A 1 627 ? -5.053 7.186 -33.264 1.00 93.31 627 SER A CA 1
ATOM 4687 C C . SER A 1 627 ? -4.840 6.205 -34.425 1.00 93.31 627 SER A C 1
ATOM 4689 O O . SER A 1 627 ? -5.561 6.267 -35.419 1.00 93.31 627 SER A O 1
ATOM 4691 N N . GLU A 1 628 ? -3.854 5.308 -34.336 1.00 93.31 628 GLU A N 1
ATOM 4692 C CA . GLU A 1 628 ? -3.548 4.343 -35.389 1.00 93.31 628 GLU A CA 1
ATOM 4693 C C . GLU A 1 628 ? -4.420 3.086 -35.313 1.00 93.31 628 GLU A C 1
ATOM 4695 O O . GLU A 1 628 ? -4.683 2.534 -34.241 1.00 93.31 628 GLU A O 1
ATOM 4700 N N . ASN A 1 629 ? -4.733 2.523 -36.485 1.00 97.25 629 ASN A N 1
ATOM 4701 C CA . ASN A 1 629 ? -5.314 1.177 -36.593 1.00 97.25 629 ASN A CA 1
ATOM 4702 C C . ASN A 1 629 ? -4.420 0.108 -35.933 1.00 97.25 629 ASN A C 1
ATOM 4704 O O . ASN A 1 629 ? -4.906 -0.943 -35.525 1.00 97.25 629 ASN A O 1
ATOM 4708 N N . ASN A 1 630 ? -3.119 0.384 -35.805 1.00 97.12 630 ASN A N 1
ATOM 4709 C CA . ASN A 1 630 ? -2.160 -0.426 -35.062 1.00 97.12 630 ASN A CA 1
ATOM 4710 C C . ASN A 1 630 ? -2.515 -0.549 -33.573 1.00 97.12 630 ASN A C 1
ATOM 4712 O O . ASN A 1 630 ? -2.646 -1.669 -33.088 1.00 97.12 630 ASN A O 1
ATOM 4716 N N . TYR A 1 631 ? -2.748 0.565 -32.869 1.00 97.50 631 TYR A N 1
ATOM 4717 C CA . TYR A 1 631 ? -3.188 0.538 -31.468 1.00 97.50 631 TYR A CA 1
ATOM 4718 C C . TYR A 1 631 ? -4.532 -0.182 -31.323 1.00 97.50 631 TYR A C 1
ATOM 4720 O O . TYR A 1 631 ? -4.673 -1.066 -30.480 1.00 97.50 631 TYR A O 1
ATOM 4728 N N . GLN A 1 632 ? -5.478 0.104 -32.224 1.00 97.12 632 GLN A N 1
ATOM 4729 C CA . GLN A 1 632 ? -6.769 -0.589 -32.266 1.00 97.12 632 GLN A CA 1
ATOM 4730 C C . GLN A 1 632 ? -6.618 -2.102 -32.496 1.00 97.12 632 GLN A C 1
ATOM 4732 O O . GLN A 1 632 ? -7.394 -2.887 -31.963 1.00 97.12 632 GLN A O 1
ATOM 4737 N N . THR A 1 633 ? -5.611 -2.544 -33.252 1.00 97.62 633 THR A N 1
ATOM 4738 C CA . THR A 1 633 ? -5.334 -3.977 -33.438 1.00 97.62 633 THR A CA 1
ATOM 4739 C C . THR A 1 633 ? -4.857 -4.622 -32.136 1.00 97.62 633 THR A C 1
ATOM 4741 O O . THR A 1 633 ? -5.293 -5.728 -31.835 1.00 97.62 633 THR A O 1
ATOM 4744 N N . ILE A 1 634 ? -4.038 -3.933 -31.334 1.00 97.81 634 ILE A N 1
ATOM 4745 C CA . ILE A 1 634 ? -3.568 -4.445 -30.037 1.00 97.81 634 ILE A CA 1
ATOM 4746 C C . ILE A 1 634 ? -4.742 -4.569 -29.062 1.00 97.81 634 ILE A C 1
ATOM 4748 O O . ILE A 1 634 ? -5.077 -5.675 -28.650 1.00 97.81 634 ILE A O 1
ATOM 4752 N N . VAL A 1 635 ? -5.431 -3.467 -28.748 1.00 95.12 635 VAL A N 1
ATOM 4753 C CA . VAL A 1 635 ? -6.443 -3.436 -27.667 1.00 95.12 635 VAL A CA 1
ATOM 4754 C C . VAL A 1 635 ? -7.671 -4.324 -27.924 1.00 95.12 635 VAL A C 1
ATOM 4756 O O . VAL A 1 635 ? -8.367 -4.704 -26.983 1.00 95.12 635 VAL A O 1
ATOM 4759 N N . ASN A 1 636 ? -7.935 -4.679 -29.187 1.00 95.94 636 ASN A N 1
ATOM 4760 C CA . ASN A 1 636 ? -9.016 -5.593 -29.565 1.00 95.94 636 ASN A CA 1
ATOM 4761 C C . ASN A 1 636 ? -8.617 -7.083 -29.557 1.00 95.94 636 ASN A C 1
ATOM 4763 O O . ASN A 1 636 ? -9.512 -7.924 -29.583 1.00 95.94 636 ASN A O 1
ATOM 4767 N N . ASN A 1 637 ? -7.320 -7.422 -29.553 1.00 97.00 637 ASN A N 1
ATOM 4768 C CA . ASN A 1 637 ? -6.835 -8.812 -29.644 1.00 97.00 637 ASN A CA 1
ATOM 4769 C C . ASN A 1 637 ? -5.952 -9.251 -28.462 1.00 97.00 637 ASN A C 1
ATOM 4771 O O . ASN A 1 637 ? -5.708 -10.449 -28.303 1.00 97.00 637 ASN A O 1
ATOM 4775 N N . ILE A 1 638 ? -5.469 -8.312 -27.647 1.00 96.62 638 ILE A N 1
ATOM 4776 C CA . ILE A 1 638 ? -4.729 -8.602 -26.419 1.00 96.62 638 ILE A CA 1
ATOM 4777 C C . ILE A 1 638 ? -5.663 -9.178 -25.340 1.00 96.62 638 ILE A C 1
ATOM 4779 O O . ILE A 1 638 ? -6.827 -8.785 -25.222 1.00 96.62 638 ILE A O 1
ATOM 4783 N N . LYS A 1 639 ? -5.157 -10.160 -24.594 1.00 93.25 639 LYS A N 1
ATOM 4784 C CA . LYS A 1 639 ? -5.903 -11.013 -23.654 1.00 93.25 639 LYS A CA 1
ATOM 4785 C C . LYS A 1 639 ? -4.972 -11.538 -22.556 1.00 93.25 639 LYS A C 1
ATOM 4787 O O . LYS A 1 639 ? -3.751 -11.455 -22.687 1.00 93.25 639 LYS A O 1
ATOM 4792 N N . ALA A 1 640 ? -5.548 -12.149 -21.526 1.00 89.38 640 ALA A N 1
ATOM 4793 C CA . ALA A 1 640 ? -4.798 -12.772 -20.443 1.00 89.38 640 ALA A CA 1
ATOM 4794 C C . ALA A 1 640 ? -3.724 -13.748 -20.958 1.00 89.38 640 ALA A C 1
ATOM 4796 O O . ALA A 1 640 ? -3.984 -14.562 -21.849 1.00 89.38 640 ALA A O 1
ATOM 4797 N N . GLY A 1 641 ? -2.517 -13.635 -20.397 1.00 86.94 641 GLY A N 1
ATOM 4798 C CA . GLY A 1 641 ? -1.329 -14.397 -20.801 1.00 86.94 641 GLY A CA 1
ATOM 4799 C C . GLY A 1 641 ? -0.494 -13.782 -21.935 1.00 86.94 641 GLY A C 1
ATOM 4800 O O . GLY A 1 641 ? 0.608 -14.265 -22.178 1.00 86.94 641 GLY A O 1
ATOM 4801 N N . ASP A 1 642 ? -0.965 -12.724 -22.607 1.00 94.25 642 ASP A N 1
ATOM 4802 C CA . ASP A 1 642 ? -0.147 -11.944 -23.549 1.00 94.25 642 ASP A CA 1
ATOM 4803 C C . ASP A 1 642 ? 0.680 -10.858 -22.828 1.00 94.25 642 ASP A C 1
ATOM 4805 O O . ASP A 1 642 ? 0.346 -10.421 -21.721 1.00 94.25 642 ASP A O 1
ATOM 4809 N N . TYR A 1 643 ? 1.727 -10.363 -23.497 1.00 95.00 643 TYR A N 1
ATOM 4810 C CA . TYR A 1 643 ? 2.559 -9.246 -23.030 1.00 95.00 643 TYR A CA 1
ATOM 4811 C C . TYR A 1 643 ? 2.447 -8.028 -23.956 1.00 95.00 643 TYR A C 1
ATOM 4813 O O . TYR A 1 643 ? 2.288 -8.177 -25.172 1.00 95.00 643 TYR A O 1
ATOM 4821 N N . PHE A 1 644 ? 2.582 -6.819 -23.400 1.00 97.62 644 PHE A N 1
ATOM 4822 C CA . PHE A 1 644 ? 2.561 -5.564 -24.160 1.00 97.62 644 PHE A CA 1
ATOM 4823 C C . PHE A 1 644 ? 3.817 -4.716 -23.918 1.00 97.62 644 PHE A C 1
ATOM 4825 O O . PHE A 1 644 ? 3.914 -4.015 -22.916 1.00 97.62 644 PHE A O 1
ATOM 4832 N N . ILE A 1 645 ? 4.759 -4.737 -24.863 1.00 98.62 645 ILE A N 1
ATOM 4833 C CA . ILE A 1 645 ? 5.947 -3.874 -24.872 1.00 98.62 645 ILE A CA 1
ATOM 4834 C C . ILE A 1 645 ? 5.565 -2.463 -25.340 1.00 98.62 645 ILE A C 1
ATOM 4836 O O . ILE A 1 645 ? 4.965 -2.293 -26.408 1.00 98.62 645 ILE A O 1
ATOM 4840 N N . ILE A 1 646 ? 5.954 -1.449 -24.564 1.00 98.75 646 ILE A N 1
ATOM 4841 C CA . ILE A 1 646 ? 5.634 -0.034 -24.796 1.00 98.75 646 ILE A CA 1
ATOM 4842 C C . ILE A 1 646 ? 6.937 0.788 -24.820 1.00 98.75 646 ILE A C 1
ATOM 4844 O O . ILE A 1 646 ? 7.542 1.016 -23.772 1.00 98.75 646 ILE A O 1
ATOM 4848 N N . GLN A 1 647 ? 7.356 1.264 -26.004 1.00 98.31 647 GLN A N 1
ATOM 4849 C CA . GLN A 1 647 ? 8.596 2.039 -26.201 1.00 98.31 647 GLN A CA 1
ATOM 4850 C C . GLN A 1 647 ? 8.355 3.356 -26.955 1.00 98.31 647 GLN A C 1
ATOM 4852 O O . GLN A 1 647 ? 8.214 3.374 -28.176 1.00 98.31 647 GLN A O 1
ATOM 4857 N N . PHE A 1 648 ? 8.385 4.487 -26.246 1.00 98.44 648 PHE A N 1
ATOM 4858 C CA . PHE A 1 648 ? 8.169 5.832 -26.807 1.00 98.44 648 PHE A CA 1
ATOM 4859 C C . PHE A 1 648 ? 9.144 6.865 -26.215 1.00 98.44 648 PHE A C 1
ATOM 4861 O O . PHE A 1 648 ? 9.906 6.549 -25.306 1.00 98.44 648 PHE A O 1
ATOM 4868 N N . GLY A 1 649 ? 9.137 8.095 -26.741 1.00 96.56 649 GLY A N 1
ATOM 4869 C CA . GLY A 1 649 ? 10.011 9.192 -26.311 1.00 96.56 649 GLY A CA 1
ATOM 4870 C C . GLY A 1 649 ? 10.563 10.024 -27.475 1.00 96.56 649 GLY A C 1
ATOM 4871 O O . GLY A 1 649 ? 10.562 11.252 -27.413 1.00 96.56 649 GLY A O 1
ATOM 4872 N N . HIS A 1 650 ? 10.982 9.402 -28.587 1.00 95.62 650 HIS A N 1
ATOM 4873 C CA . HIS A 1 650 ? 11.679 10.122 -29.668 1.00 95.62 650 HIS A CA 1
ATOM 4874 C C . HIS A 1 650 ? 10.849 11.216 -30.344 1.00 95.62 650 HIS A C 1
ATOM 4876 O O . HIS A 1 650 ? 11.404 12.238 -30.754 1.00 95.62 650 HIS A O 1
ATOM 4882 N N . ASN A 1 651 ? 9.547 10.977 -30.517 1.00 96.31 651 ASN A N 1
ATOM 4883 C CA . ASN A 1 651 ? 8.618 11.919 -31.149 1.00 96.31 651 ASN A CA 1
ATOM 4884 C C . ASN A 1 651 ? 7.744 12.660 -30.131 1.00 96.31 651 ASN A C 1
ATOM 4886 O O . ASN A 1 651 ? 7.097 13.635 -30.498 1.00 96.31 651 ASN A O 1
ATOM 4890 N N . ASP A 1 652 ? 7.740 12.205 -28.879 1.00 96.25 652 ASP A N 1
ATOM 4891 C CA . ASP A 1 652 ? 7.189 12.911 -27.727 1.00 96.25 652 ASP A CA 1
ATOM 4892 C C . ASP A 1 652 ? 8.026 14.168 -27.425 1.00 96.25 652 ASP A C 1
ATOM 4894 O O . ASP A 1 652 ? 7.468 15.226 -27.156 1.00 96.25 652 ASP A O 1
ATOM 4898 N N . ASP A 1 653 ? 9.352 14.087 -27.616 1.00 90.56 653 ASP A N 1
ATOM 4899 C CA . ASP A 1 653 ? 10.377 15.146 -27.511 1.00 90.56 653 ASP A CA 1
ATOM 4900 C C . ASP A 1 653 ? 10.276 16.257 -28.588 1.00 90.56 653 ASP A C 1
ATOM 4902 O O . ASP A 1 653 ? 11.267 16.689 -29.180 1.00 90.56 653 ASP A O 1
ATOM 4906 N N . LYS A 1 654 ? 9.054 16.706 -28.904 1.00 87.12 654 LYS A N 1
ATOM 4907 C CA . LYS A 1 654 ? 8.758 17.656 -29.987 1.00 87.12 654 LYS A CA 1
ATOM 4908 C C . LYS A 1 654 ? 7.717 18.723 -29.607 1.00 87.12 654 LYS A C 1
ATOM 4910 O O . LYS A 1 654 ? 6.618 18.721 -30.157 1.00 87.12 654 LYS A O 1
ATOM 4915 N N . PRO A 1 655 ? 8.053 19.712 -28.760 1.00 77.00 655 PRO A N 1
ATOM 4916 C CA . PRO A 1 655 ? 7.103 20.725 -28.267 1.00 77.00 655 PRO A CA 1
ATOM 4917 C C . PRO A 1 655 ? 6.431 21.612 -29.335 1.00 77.00 655 PRO A C 1
ATOM 4919 O O . PRO A 1 655 ? 5.493 22.336 -29.018 1.00 77.00 655 PRO A O 1
ATOM 4922 N N . GLY A 1 656 ? 6.883 21.574 -30.596 1.00 78.06 656 GLY A N 1
ATOM 4923 C CA . GLY A 1 656 ? 6.218 22.236 -31.728 1.00 78.06 656 GLY A CA 1
ATOM 4924 C C . GLY A 1 656 ? 5.200 21.375 -32.497 1.00 78.06 656 GLY A C 1
ATOM 4925 O O . GLY A 1 656 ? 4.490 21.911 -33.343 1.00 78.06 656 GLY A O 1
ATOM 4926 N N . GLU A 1 657 ? 5.124 20.065 -32.238 1.00 86.94 657 GLU A N 1
ATOM 4927 C CA . GLU A 1 657 ? 4.191 19.117 -32.873 1.00 86.94 657 GLU A CA 1
ATOM 4928 C C . GLU A 1 657 ? 3.127 18.704 -31.834 1.00 86.94 657 GLU A C 1
ATOM 4930 O O . GLU A 1 657 ? 3.270 17.698 -31.142 1.00 86.94 657 GLU A O 1
ATOM 4935 N N . THR A 1 658 ? 2.068 19.508 -31.670 1.00 85.25 658 THR A N 1
ATOM 4936 C CA . THR A 1 658 ? 1.051 19.336 -30.603 1.00 85.25 658 THR A CA 1
ATOM 4937 C C . THR A 1 658 ? 0.244 18.039 -30.699 1.00 85.25 658 THR A C 1
ATOM 4939 O O . THR A 1 658 ? -0.352 17.626 -29.714 1.00 85.25 658 THR A O 1
ATOM 4942 N N . ASP A 1 659 ? 0.207 17.394 -31.868 1.00 88.31 659 ASP A N 1
ATOM 4943 C CA . ASP A 1 659 ? -0.375 16.059 -32.063 1.00 88.31 659 ASP A CA 1
ATOM 4944 C C . ASP A 1 659 ? 0.504 14.934 -31.493 1.00 88.31 659 ASP A C 1
ATOM 4946 O O . ASP A 1 659 ? 0.063 13.786 -31.430 1.00 88.31 659 ASP A O 1
ATOM 4950 N N . ARG A 1 660 ? 1.750 15.240 -31.101 1.00 90.56 660 ARG A N 1
ATOM 4951 C CA . ARG A 1 660 ? 2.747 14.250 -30.668 1.00 90.56 660 ARG A CA 1
ATOM 4952 C C . ARG A 1 660 ? 3.377 14.534 -29.320 1.00 90.56 660 ARG A C 1
ATOM 4954 O O . ARG A 1 660 ? 3.706 13.566 -28.635 1.00 90.56 660 ARG A O 1
ATOM 4961 N N . TYR A 1 661 ? 3.565 15.808 -28.988 1.00 95.50 661 TYR A N 1
ATOM 4962 C CA . TYR A 1 661 ? 4.230 16.248 -27.771 1.00 95.50 661 TYR A CA 1
ATOM 4963 C C . TYR A 1 661 ? 3.549 15.707 -26.514 1.00 95.50 661 TYR A C 1
ATOM 4965 O O . TYR A 1 661 ? 2.326 15.751 -26.393 1.00 95.50 661 TYR A O 1
ATOM 4973 N N . THR A 1 662 ? 4.359 15.278 -25.552 1.00 96.88 662 THR A N 1
ATOM 4974 C CA . THR A 1 662 ? 3.934 15.077 -24.165 1.00 96.88 662 THR A CA 1
ATOM 4975 C C . THR A 1 662 ? 4.998 15.665 -23.246 1.00 96.88 662 THR A C 1
ATOM 4977 O O . THR A 1 662 ? 6.169 15.734 -23.612 1.00 96.88 662 THR A O 1
ATOM 4980 N N . ASN A 1 663 ? 4.620 16.131 -22.059 1.00 95.62 663 ASN A N 1
ATOM 4981 C CA . ASN A 1 663 ? 5.590 16.673 -21.111 1.00 95.62 663 ASN A CA 1
ATOM 4982 C C . ASN A 1 663 ? 6.268 15.524 -20.332 1.00 95.62 663 ASN A C 1
ATOM 4984 O O . ASN A 1 663 ? 5.561 14.804 -19.622 1.00 95.62 663 ASN A O 1
ATOM 4988 N N . PRO A 1 664 ? 7.604 15.343 -20.400 1.00 96.00 664 PRO A N 1
ATOM 4989 C CA . PRO A 1 664 ? 8.293 14.309 -19.626 1.00 96.00 664 PRO A CA 1
ATOM 4990 C C . PRO A 1 664 ? 8.287 14.609 -18.119 1.00 96.00 664 PRO A C 1
ATOM 4992 O O . PRO A 1 664 ? 8.463 13.702 -17.314 1.00 96.00 664 PRO A O 1
ATOM 4995 N N . VAL A 1 665 ? 8.054 15.866 -17.721 1.00 92.69 665 VAL A N 1
ATOM 4996 C CA . VAL A 1 665 ? 7.960 16.281 -16.317 1.00 92.69 665 VAL A CA 1
ATOM 4997 C C . VAL A 1 665 ? 6.492 16.333 -15.890 1.00 92.69 665 VAL A C 1
ATOM 4999 O O . VAL A 1 665 ? 5.763 17.249 -16.269 1.00 92.69 665 VAL A O 1
ATOM 5002 N N . GLY A 1 666 ? 6.063 15.372 -15.073 1.00 89.88 666 GLY A N 1
ATOM 5003 C CA . GLY A 1 666 ? 4.727 15.351 -14.474 1.00 89.88 666 GLY A CA 1
ATOM 5004 C C . GLY A 1 666 ? 4.362 14.014 -13.824 1.00 89.88 666 GLY A C 1
ATOM 5005 O O . GLY A 1 666 ? 5.125 13.046 -13.880 1.00 89.88 666 GLY A O 1
ATOM 5006 N N . ASP A 1 667 ? 3.190 13.974 -13.195 1.00 91.94 667 ASP A N 1
ATOM 5007 C CA . ASP A 1 667 ? 2.569 12.759 -12.655 1.00 91.94 667 ASP A CA 1
ATOM 5008 C C . ASP A 1 667 ? 1.765 11.989 -13.724 1.00 91.94 667 ASP A C 1
ATOM 5010 O O . ASP A 1 667 ? 1.642 12.424 -14.874 1.00 91.94 667 ASP A O 1
ATOM 5014 N N . ARG A 1 668 ? 1.234 10.818 -13.351 1.00 92.69 668 ARG A N 1
ATOM 5015 C CA . ARG A 1 668 ? 0.423 9.956 -14.228 1.00 92.69 668 ARG A CA 1
ATOM 5016 C C . ARG A 1 668 ? -1.037 10.405 -14.400 1.00 92.69 668 ARG A C 1
ATOM 5018 O O . ARG A 1 668 ? -1.724 9.880 -15.274 1.00 92.69 668 ARG A O 1
ATOM 5025 N N . PHE A 1 669 ? -1.508 11.364 -13.607 1.00 90.44 669 PHE A N 1
ATOM 5026 C CA . PHE A 1 669 ? -2.914 11.787 -13.548 1.00 90.44 669 PHE A CA 1
ATOM 5027 C C . PHE A 1 669 ? -3.194 13.032 -14.406 1.00 90.44 669 PHE A C 1
ATOM 5029 O O . PHE A 1 669 ? -4.309 13.233 -14.881 1.00 90.44 669 PHE A O 1
ATOM 5036 N N . THR A 1 670 ? -2.178 13.864 -14.632 1.00 93.31 670 THR A N 1
ATOM 5037 C CA . THR A 1 670 ? -2.283 15.123 -15.374 1.00 93.31 670 THR A CA 1
ATOM 5038 C C . THR A 1 670 ? -2.291 14.892 -16.888 1.00 93.31 670 THR A C 1
ATOM 5040 O O . THR A 1 670 ? -1.331 14.368 -17.455 1.00 93.31 670 THR A O 1
ATOM 5043 N N . GLU A 1 671 ? -3.351 15.337 -17.571 1.00 92.94 671 GLU A N 1
ATOM 5044 C CA . GLU A 1 671 ? -3.467 15.245 -19.033 1.00 92.94 671 GLU A CA 1
ATOM 5045 C C . GLU A 1 671 ? -2.284 15.930 -19.748 1.00 92.94 671 GLU A C 1
ATOM 5047 O O . GLU A 1 671 ? -1.877 17.045 -19.414 1.00 92.94 671 GLU A O 1
ATOM 5052 N N . GLY A 1 672 ? -1.727 15.254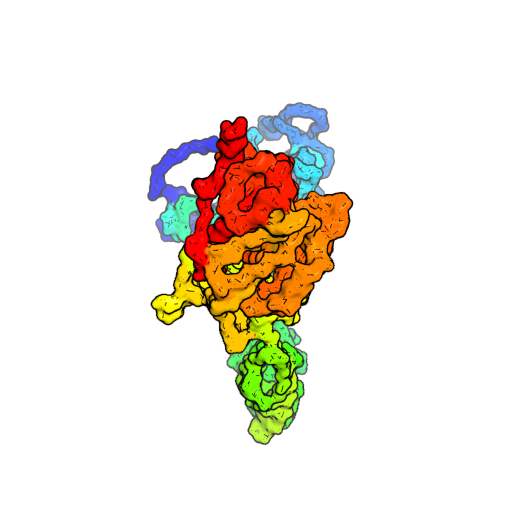 -20.757 1.00 92.12 672 GLY A N 1
ATOM 5053 C CA . GLY A 1 672 ? -0.616 15.762 -21.568 1.00 92.12 672 GLY A CA 1
ATOM 5054 C C . GLY A 1 672 ? 0.787 15.488 -21.009 1.00 92.12 672 GLY A C 1
ATOM 5055 O O . GLY A 1 672 ? 1.771 15.807 -21.683 1.00 92.12 672 GLY A O 1
ATOM 5056 N N . THR A 1 673 ? 0.925 14.869 -19.831 1.00 96.62 673 THR A N 1
ATOM 5057 C CA . THR A 1 673 ? 2.219 14.318 -19.388 1.00 96.62 673 THR A CA 1
ATOM 5058 C C . THR A 1 673 ? 2.532 13.006 -20.113 1.00 96.62 673 THR A C 1
ATOM 5060 O O . THR A 1 673 ? 1.643 12.287 -20.579 1.00 96.62 673 THR A O 1
ATOM 5063 N N . PHE A 1 674 ? 3.816 12.661 -20.196 1.00 98.00 674 PHE A N 1
ATOM 5064 C CA . PHE A 1 674 ? 4.254 11.397 -20.784 1.00 98.00 674 PHE A CA 1
ATOM 5065 C C . PHE A 1 674 ? 3.745 10.195 -19.979 1.00 98.00 674 PHE A C 1
ATOM 5067 O O . PHE A 1 674 ? 3.236 9.242 -20.564 1.00 98.00 674 PHE A O 1
ATOM 5074 N N . LYS A 1 675 ? 3.791 10.261 -18.640 1.00 97.62 675 LYS A N 1
ATOM 5075 C CA . LYS A 1 675 ? 3.275 9.191 -17.771 1.00 97.62 675 LYS A CA 1
ATOM 5076 C C . LYS A 1 675 ? 1.777 8.961 -17.978 1.00 97.62 675 LYS A C 1
ATOM 5078 O O . LYS A 1 675 ? 1.367 7.822 -18.173 1.00 97.62 675 LYS A O 1
ATOM 5083 N N . ASN A 1 676 ? 0.975 10.028 -18.018 1.00 96.00 676 ASN A N 1
ATOM 5084 C CA . ASN A 1 676 ? -0.458 9.934 -18.297 1.00 96.00 676 ASN A CA 1
ATOM 5085 C C . ASN A 1 676 ? -0.735 9.335 -19.685 1.00 96.00 676 ASN A C 1
ATOM 5087 O O . ASN A 1 676 ? -1.610 8.485 -19.836 1.00 96.00 676 ASN A O 1
ATOM 5091 N N . SER A 1 677 ? 0.061 9.703 -20.692 1.00 97.25 677 SER A N 1
ATOM 5092 C CA . SER A 1 677 ? -0.011 9.093 -22.020 1.00 97.25 677 SER A CA 1
ATOM 5093 C C . SER A 1 677 ? 0.255 7.578 -21.972 1.00 97.25 677 SER A C 1
ATOM 5095 O O . SER A 1 677 ? -0.551 6.806 -22.500 1.00 97.25 677 SER A O 1
ATOM 5097 N N . LEU A 1 678 ? 1.306 7.139 -21.263 1.00 98.38 678 LEU A N 1
ATOM 5098 C CA . LEU A 1 678 ? 1.655 5.722 -21.070 1.00 98.38 678 LEU A CA 1
ATOM 5099 C C . LEU A 1 678 ? 0.571 4.916 -20.328 1.00 98.38 678 LEU A C 1
ATOM 5101 O O . LEU A 1 678 ? 0.338 3.764 -20.698 1.00 98.38 678 LEU A O 1
ATOM 5105 N N . MET A 1 679 ? -0.151 5.507 -19.365 1.00 95.44 679 MET A N 1
ATOM 5106 C CA . MET A 1 679 ? -1.252 4.826 -18.653 1.00 95.44 679 MET A CA 1
ATOM 5107 C C . MET A 1 679 ? -2.320 4.257 -19.600 1.00 95.44 679 MET A C 1
ATOM 5109 O O . MET A 1 679 ? -2.865 3.188 -19.349 1.00 95.44 679 MET A O 1
ATOM 5113 N N . ASN A 1 680 ? -2.564 4.893 -20.749 1.00 94.38 680 ASN A N 1
ATOM 5114 C CA . ASN A 1 680 ? -3.530 4.406 -21.746 1.00 94.38 680 ASN A CA 1
ATOM 5115 C C . ASN A 1 680 ? -3.119 3.087 -22.430 1.00 94.38 680 ASN A C 1
ATOM 5117 O O . ASN A 1 680 ? -3.942 2.447 -23.086 1.00 94.38 680 ASN A O 1
ATOM 5121 N N . TYR A 1 681 ? -1.844 2.709 -22.341 1.00 97.50 681 TYR A N 1
ATOM 5122 C CA . TYR A 1 681 ? -1.314 1.441 -22.843 1.00 97.50 681 TYR A CA 1
ATOM 5123 C C . TYR A 1 681 ? -1.264 0.394 -21.731 1.00 97.50 681 TYR A C 1
ATOM 5125 O O . TYR A 1 681 ? -1.629 -0.754 -21.963 1.00 97.50 681 TYR A O 1
ATOM 5133 N N . ILE A 1 682 ? -0.866 0.823 -20.529 1.00 95.44 682 ILE A N 1
ATOM 5134 C CA . ILE A 1 682 ? -0.840 0.013 -19.307 1.00 95.44 682 ILE A CA 1
ATOM 5135 C C . ILE A 1 682 ? -2.250 -0.502 -18.994 1.00 95.44 682 ILE A C 1
ATOM 5137 O O . ILE A 1 682 ? -2.458 -1.712 -18.981 1.00 95.44 682 ILE A O 1
ATOM 5141 N N . ASN A 1 683 ? -3.235 0.391 -18.861 1.00 91.75 683 ASN A N 1
ATOM 5142 C CA . ASN A 1 683 ? -4.616 0.014 -18.547 1.00 91.75 683 ASN A CA 1
ATOM 5143 C C . ASN A 1 683 ? -5.203 -0.886 -19.643 1.00 91.75 683 ASN A C 1
ATOM 5145 O O . ASN A 1 683 ? -5.782 -1.918 -19.345 1.00 91.75 683 ASN A O 1
ATOM 5149 N N . ALA A 1 684 ? -4.939 -0.595 -20.922 1.00 92.06 684 ALA A N 1
ATOM 5150 C CA . ALA A 1 684 ? -5.415 -1.434 -22.023 1.00 92.06 684 ALA A CA 1
ATOM 5151 C C . ALA A 1 684 ? -4.849 -2.875 -22.022 1.00 92.06 684 ALA A C 1
ATOM 5153 O O . ALA A 1 684 ? -5.457 -3.755 -22.634 1.00 92.06 684 ALA A O 1
ATOM 5154 N N . ALA A 1 685 ? -3.710 -3.123 -21.363 1.00 92.62 685 ALA A N 1
ATOM 5155 C CA . ALA A 1 685 ? -3.224 -4.473 -21.077 1.00 92.62 685 ALA A CA 1
ATOM 5156 C C . ALA A 1 685 ? -3.905 -5.060 -19.828 1.00 92.62 685 ALA A C 1
ATOM 5158 O O . ALA A 1 685 ? -4.468 -6.154 -19.899 1.00 92.62 685 ALA A O 1
ATOM 5159 N N . LEU A 1 686 ? -3.896 -4.319 -18.714 1.00 87.31 686 LEU A N 1
ATOM 5160 C CA . LEU A 1 686 ? -4.409 -4.775 -17.417 1.00 87.31 686 LEU A CA 1
ATOM 5161 C C . LEU A 1 686 ? -5.919 -5.079 -17.455 1.00 87.31 686 LEU A C 1
ATOM 5163 O O . LEU A 1 686 ? -6.320 -6.160 -17.032 1.00 87.31 686 LEU A O 1
ATOM 5167 N N . ASP A 1 687 ? -6.729 -4.235 -18.107 1.00 85.12 687 ASP A N 1
ATOM 5168 C CA . ASP A 1 687 ? -8.171 -4.431 -18.365 1.00 85.12 687 ASP A CA 1
ATOM 5169 C C . ASP A 1 687 ? -8.483 -5.727 -19.149 1.00 85.12 687 ASP A C 1
ATOM 5171 O O . ASP A 1 687 ? -9.637 -6.151 -19.265 1.00 85.12 687 ASP A O 1
ATOM 5175 N N . LYS A 1 688 ? -7.461 -6.339 -19.762 1.00 87.94 688 LYS A N 1
ATOM 5176 C CA . LYS A 1 688 ? -7.532 -7.597 -20.520 1.00 87.94 688 LYS A CA 1
ATOM 5177 C C . LYS A 1 688 ? -6.819 -8.762 -19.828 1.00 87.94 688 LYS A C 1
ATOM 5179 O O . LYS A 1 688 ? -6.809 -9.857 -20.390 1.00 87.94 688 LYS A O 1
ATOM 5184 N N . GLY A 1 689 ? -6.230 -8.550 -18.649 1.00 83.62 689 GLY A N 1
ATOM 5185 C CA . GLY A 1 689 ? -5.390 -9.515 -17.929 1.00 83.62 689 GLY A CA 1
ATOM 5186 C C . GLY A 1 689 ? -3.995 -9.726 -18.537 1.00 83.62 689 GLY A C 1
ATOM 5187 O O . GLY A 1 689 ? -3.316 -10.696 -18.196 1.00 83.62 689 GLY A O 1
ATOM 5188 N N . ALA A 1 690 ? -3.578 -8.872 -19.474 1.00 90.44 690 ALA A N 1
ATOM 5189 C CA . ALA A 1 690 ? -2.272 -8.929 -20.124 1.00 90.44 690 ALA A CA 1
ATOM 5190 C C . ALA A 1 690 ? -1.228 -8.103 -19.358 1.00 90.44 690 ALA A C 1
ATOM 5192 O O . ALA A 1 690 ? -1.567 -7.143 -18.667 1.00 90.44 690 ALA A O 1
ATOM 5193 N N . GLN A 1 691 ? 0.051 -8.453 -19.503 1.00 88.94 691 GLN A N 1
ATOM 5194 C CA . GLN A 1 691 ? 1.129 -7.857 -18.707 1.00 88.94 691 GLN A CA 1
ATOM 5195 C C . GLN A 1 691 ? 1.889 -6.768 -19.491 1.00 88.94 691 GLN A C 1
ATOM 5197 O O . GLN A 1 691 ? 2.519 -7.074 -20.510 1.00 88.94 691 GLN A O 1
ATOM 5202 N N . PRO A 1 692 ? 1.854 -5.492 -19.059 1.00 94.50 692 PRO A N 1
ATOM 5203 C CA . PRO A 1 692 ? 2.604 -4.422 -19.708 1.00 94.50 692 PRO A CA 1
ATOM 5204 C C . PRO A 1 692 ? 4.094 -4.463 -19.333 1.00 94.50 692 PRO A C 1
ATOM 5206 O O . PRO A 1 692 ? 4.459 -4.637 -18.171 1.00 94.50 692 PRO A O 1
ATOM 5209 N N . ILE A 1 693 ? 4.953 -4.243 -20.327 1.00 95.94 693 ILE A N 1
ATOM 5210 C CA . ILE A 1 693 ? 6.407 -4.112 -20.195 1.00 95.94 693 ILE A CA 1
ATOM 5211 C C . ILE A 1 693 ? 6.786 -2.716 -20.687 1.00 95.94 693 ILE A C 1
ATOM 5213 O O . ILE A 1 693 ? 6.628 -2.391 -21.868 1.00 95.94 693 ILE A O 1
ATOM 5217 N N . LEU A 1 694 ? 7.300 -1.880 -19.789 1.00 98.19 694 LEU A N 1
ATOM 5218 C CA . LEU A 1 694 ? 7.841 -0.579 -20.164 1.00 98.19 694 LEU A CA 1
ATOM 5219 C C . LEU A 1 694 ? 9.246 -0.761 -20.749 1.00 98.19 694 LEU A C 1
ATOM 5221 O O . LEU A 1 694 ? 10.008 -1.634 -20.331 1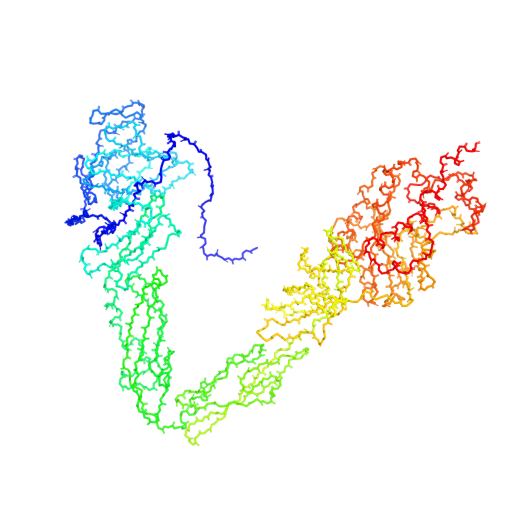.00 98.19 694 LEU A O 1
ATOM 5225 N N . THR A 1 695 ? 9.605 0.025 -21.758 1.00 98.38 695 THR A N 1
ATOM 5226 C CA . THR A 1 695 ? 10.920 -0.061 -22.407 1.00 98.38 695 THR A CA 1
ATOM 5227 C C . THR A 1 695 ? 11.397 1.332 -22.787 1.00 98.38 695 THR A C 1
ATOM 5229 O O . THR A 1 695 ? 10.753 2.019 -23.585 1.00 98.38 695 THR A O 1
ATOM 5232 N N . THR A 1 696 ? 12.509 1.771 -22.197 1.00 98.44 696 THR A N 1
ATOM 5233 C CA . THR A 1 696 ? 13.002 3.141 -22.392 1.00 98.44 696 THR A CA 1
ATOM 5234 C C . THR A 1 696 ? 13.426 3.358 -23.855 1.00 98.44 696 THR A C 1
ATOM 5236 O O . THR A 1 696 ? 13.820 2.411 -24.545 1.00 98.44 696 THR A O 1
ATOM 5239 N N . PRO A 1 697 ? 13.302 4.585 -24.395 1.00 97.88 697 PRO A N 1
ATOM 5240 C CA . PRO A 1 697 ? 13.735 4.868 -25.761 1.00 97.88 697 PRO A CA 1
ATOM 5241 C C . PRO A 1 697 ? 15.252 4.698 -25.882 1.00 97.88 697 PRO A C 1
ATOM 5243 O O . PRO A 1 697 ? 15.987 5.107 -24.993 1.00 97.88 697 PRO A O 1
ATOM 5246 N N . ILE A 1 698 ? 15.744 4.157 -26.996 1.00 97.94 698 ILE A N 1
ATOM 5247 C CA . ILE A 1 698 ? 17.195 4.073 -27.227 1.00 97.94 698 ILE A CA 1
ATOM 5248 C C . ILE A 1 698 ? 17.843 5.466 -27.293 1.00 97.94 698 ILE A C 1
ATOM 5250 O O . ILE A 1 698 ? 17.208 6.443 -27.687 1.00 97.94 698 ILE A O 1
ATOM 5254 N N . CYS A 1 699 ? 19.124 5.575 -26.946 1.00 97.12 699 CYS A N 1
ATOM 5255 C CA . CYS A 1 699 ? 19.888 6.799 -27.161 1.00 97.12 699 CYS A CA 1
ATOM 5256 C C . CYS A 1 699 ? 19.934 7.182 -28.652 1.00 97.12 699 CYS A C 1
ATOM 5258 O O . CYS A 1 699 ? 19.903 6.340 -29.544 1.00 97.12 699 CYS A O 1
ATOM 5260 N N . ARG A 1 700 ? 20.105 8.480 -28.930 1.00 96.25 700 ARG A N 1
ATOM 5261 C CA . ARG A 1 700 ? 20.590 8.957 -30.237 1.00 96.25 700 ARG A CA 1
ATOM 5262 C C . ARG A 1 700 ? 22.123 8.995 -30.220 1.00 96.25 700 ARG A C 1
ATOM 5264 O O . ARG A 1 700 ? 22.708 9.268 -29.170 1.00 96.25 700 ARG A O 1
ATOM 5271 N N . ARG A 1 701 ? 22.788 8.818 -31.365 1.00 96.25 701 ARG A N 1
ATOM 5272 C CA . ARG A 1 701 ? 24.261 8.824 -31.512 1.00 96.25 701 ARG A CA 1
ATOM 5273 C C . ARG A 1 701 ? 24.867 10.235 -31.370 1.00 96.25 701 ARG A C 1
ATOM 5275 O O . ARG A 1 701 ? 25.305 10.840 -32.347 1.00 96.25 701 ARG A O 1
ATOM 5282 N N . ARG A 1 702 ? 24.875 10.780 -30.151 1.00 92.56 702 ARG A N 1
ATOM 5283 C CA . ARG A 1 702 ? 25.350 12.135 -29.805 1.00 92.56 702 ARG A CA 1
ATOM 5284 C C . ARG A 1 702 ? 25.809 12.209 -28.345 1.00 92.56 702 ARG A C 1
ATOM 5286 O O . ARG A 1 702 ? 25.288 11.477 -27.512 1.00 92.56 702 ARG A O 1
ATOM 5293 N N . ASP A 1 703 ? 26.701 13.149 -28.031 1.00 83.06 703 ASP A N 1
ATOM 5294 C CA . ASP A 1 703 ? 27.264 13.318 -26.676 1.00 83.06 703 ASP A CA 1
ATOM 5295 C C . ASP A 1 703 ? 26.232 13.746 -25.615 1.00 83.06 703 ASP A C 1
ATOM 5297 O O . ASP A 1 703 ? 26.441 13.541 -24.424 1.00 83.06 703 ASP A O 1
ATOM 5301 N N . ASN A 1 704 ? 25.121 14.368 -26.029 1.00 86.06 704 ASN A N 1
ATOM 5302 C CA . ASN A 1 704 ? 24.079 14.844 -25.121 1.00 86.06 704 ASN A CA 1
ATOM 5303 C C . ASN A 1 704 ? 22.693 14.330 -25.534 1.00 86.06 704 ASN A C 1
ATOM 5305 O O . ASN A 1 704 ? 22.144 14.745 -26.558 1.00 86.06 704 ASN A O 1
ATOM 5309 N N . ASN A 1 705 ? 22.107 13.475 -24.692 1.00 90.62 705 ASN A N 1
ATOM 5310 C CA . ASN A 1 705 ? 20.746 12.958 -24.829 1.00 90.62 705 ASN A CA 1
ATOM 5311 C C . ASN A 1 705 ? 19.762 13.471 -23.758 1.00 90.62 705 ASN A C 1
ATOM 5313 O O . ASN A 1 705 ? 18.674 12.915 -23.657 1.00 90.62 705 ASN A O 1
ATOM 5317 N N . SER A 1 706 ? 20.078 14.540 -23.014 1.00 88.56 706 SER A N 1
ATOM 5318 C CA . SER A 1 706 ? 19.315 15.000 -21.834 1.00 88.56 706 SER A CA 1
ATOM 5319 C C . SER A 1 706 ? 17.796 15.115 -22.028 1.00 88.56 706 SER A C 1
ATOM 5321 O O . SER A 1 706 ? 17.037 14.736 -21.144 1.00 88.56 706 SER A O 1
ATOM 5323 N N . SER A 1 707 ? 17.345 15.593 -23.192 1.00 87.12 707 SER A N 1
ATOM 5324 C CA . SER A 1 707 ? 15.913 15.712 -23.510 1.00 87.12 707 SER A CA 1
ATOM 5325 C C . SER A 1 707 ? 15.210 14.352 -23.590 1.00 87.12 707 SER A C 1
ATOM 5327 O O . SER A 1 707 ? 14.066 14.232 -23.177 1.00 87.12 707 SER A O 1
ATOM 5329 N N . LEU A 1 708 ? 15.906 13.316 -24.075 1.00 94.00 708 LEU A N 1
ATOM 5330 C CA . LEU A 1 708 ? 15.383 11.953 -24.202 1.00 94.00 708 LEU A CA 1
ATOM 5331 C C . LEU A 1 708 ? 15.561 11.146 -22.902 1.00 94.00 708 LEU A C 1
ATOM 5333 O O . LEU A 1 708 ? 14.674 10.377 -22.545 1.00 94.00 708 LEU A O 1
ATOM 5337 N N . GLU A 1 709 ? 16.639 11.405 -22.154 1.00 96.31 709 GLU A N 1
ATOM 5338 C CA . GLU A 1 709 ? 16.837 10.888 -20.790 1.00 96.31 709 GLU A CA 1
ATOM 5339 C C . GLU A 1 709 ? 15.692 11.312 -19.858 1.00 96.31 709 GLU A C 1
ATOM 5341 O O . GLU A 1 709 ? 15.268 10.528 -19.021 1.00 96.31 709 GLU A O 1
ATOM 5346 N N . ALA A 1 710 ? 15.105 12.502 -20.041 1.00 97.06 710 ALA A N 1
ATOM 5347 C CA . ALA A 1 710 ? 13.922 12.910 -19.279 1.00 97.06 710 ALA A CA 1
ATOM 5348 C C . ALA A 1 710 ? 12.712 11.968 -19.485 1.00 97.06 710 ALA A C 1
ATOM 5350 O O . ALA A 1 710 ? 11.974 11.711 -18.536 1.00 97.06 710 ALA A O 1
ATOM 5351 N N . TYR A 1 711 ? 12.524 11.409 -20.689 1.00 97.94 711 TYR A N 1
ATOM 5352 C CA . TYR A 1 711 ? 11.474 10.412 -20.956 1.00 97.94 711 TYR A CA 1
ATOM 5353 C C . TYR A 1 711 ? 11.846 9.031 -20.403 1.00 97.94 711 TYR A C 1
ATOM 5355 O O . TYR A 1 711 ? 10.982 8.348 -19.855 1.00 97.94 711 TYR A O 1
ATOM 5363 N N . ALA A 1 712 ? 13.120 8.631 -20.500 1.00 97.94 712 ALA A N 1
ATOM 5364 C CA . ALA A 1 712 ? 13.610 7.394 -19.891 1.00 97.94 712 ALA A CA 1
ATOM 5365 C C . ALA A 1 712 ? 13.433 7.424 -18.362 1.00 97.94 712 ALA A C 1
ATOM 5367 O O . ALA A 1 712 ? 12.816 6.524 -17.797 1.00 97.94 712 ALA A O 1
ATOM 5368 N N . ALA A 1 713 ? 13.853 8.507 -17.703 1.00 97.31 713 ALA A N 1
ATOM 5369 C CA . ALA A 1 713 ? 13.663 8.738 -16.275 1.00 97.31 713 ALA A CA 1
ATOM 5370 C C . ALA A 1 713 ? 12.180 8.724 -15.868 1.00 97.31 713 ALA A C 1
ATOM 5372 O O . ALA A 1 713 ? 11.822 8.023 -14.924 1.00 97.31 713 ALA A O 1
ATOM 5373 N N . ALA A 1 714 ? 11.301 9.411 -16.608 1.00 97.81 714 ALA A N 1
ATOM 5374 C CA . ALA A 1 714 ? 9.861 9.394 -16.344 1.00 97.81 714 ALA A CA 1
ATOM 5375 C C . ALA A 1 714 ? 9.244 7.986 -16.465 1.00 97.81 714 ALA A C 1
ATOM 5377 O O . ALA A 1 714 ? 8.322 7.654 -15.720 1.00 97.81 714 ALA A O 1
ATOM 5378 N N . MET A 1 715 ? 9.761 7.149 -17.371 1.00 97.69 715 MET A N 1
ATOM 5379 C CA . MET A 1 715 ? 9.325 5.761 -17.538 1.00 97.69 715 MET A CA 1
ATOM 5380 C C . MET A 1 715 ? 9.867 4.833 -16.437 1.00 97.69 715 MET A C 1
ATOM 5382 O O . MET A 1 715 ? 9.104 4.020 -15.918 1.00 97.69 715 MET A O 1
ATOM 5386 N N . ARG A 1 716 ? 11.134 4.990 -16.020 1.00 95.81 716 ARG A N 1
ATOM 5387 C CA . ARG A 1 716 ? 11.708 4.309 -14.837 1.00 95.81 716 ARG A CA 1
ATOM 5388 C C . ARG A 1 716 ? 10.916 4.637 -13.573 1.00 95.81 716 ARG A C 1
ATOM 5390 O O . ARG A 1 716 ? 10.617 3.754 -12.774 1.00 95.81 716 ARG A O 1
ATOM 5397 N N . GLU A 1 717 ? 10.572 5.912 -13.395 1.00 94.12 717 GLU A N 1
ATOM 5398 C CA . GLU A 1 717 ? 9.782 6.386 -12.262 1.00 94.12 717 GLU A CA 1
ATOM 5399 C C . GLU A 1 717 ? 8.369 5.792 -12.286 1.00 94.12 717 GLU A C 1
ATOM 5401 O O . GLU A 1 717 ? 7.934 5.277 -11.263 1.00 94.12 717 GLU A O 1
ATOM 5406 N N . LEU A 1 718 ? 7.697 5.771 -13.446 1.00 94.12 718 LEU A N 1
ATOM 5407 C CA . LEU A 1 718 ? 6.364 5.173 -13.598 1.00 94.12 718 LEU A CA 1
ATOM 5408 C C . LEU A 1 718 ? 6.363 3.654 -13.343 1.00 94.12 718 LEU A C 1
ATOM 5410 O O . LEU A 1 718 ? 5.461 3.142 -12.684 1.00 94.12 718 LEU A O 1
ATOM 5414 N N . GLY A 1 719 ? 7.378 2.933 -13.830 1.00 91.81 719 GLY A N 1
ATOM 5415 C CA . GLY A 1 719 ? 7.525 1.497 -13.577 1.00 91.81 719 GLY A CA 1
ATOM 5416 C C . GLY A 1 719 ? 7.711 1.191 -12.092 1.00 91.81 719 GLY A C 1
ATOM 5417 O O . GLY A 1 719 ? 6.981 0.372 -11.532 1.00 91.81 719 GLY A O 1
ATOM 5418 N N . ARG A 1 720 ? 8.598 1.937 -11.421 1.00 87.62 720 ARG A N 1
ATOM 5419 C CA . ARG A 1 720 ? 8.762 1.892 -9.958 1.00 87.62 720 ARG A CA 1
ATOM 5420 C C . ARG A 1 720 ? 7.488 2.309 -9.221 1.00 87.62 720 ARG A C 1
ATOM 5422 O O . ARG A 1 720 ? 7.213 1.790 -8.154 1.00 87.62 720 ARG A O 1
ATOM 5429 N N . GLU A 1 721 ? 6.717 3.247 -9.764 1.00 87.38 721 GLU A N 1
ATOM 5430 C CA . GLU A 1 721 ? 5.505 3.772 -9.135 1.00 87.38 721 GLU A CA 1
ATOM 5431 C C . GLU A 1 721 ? 4.341 2.769 -9.114 1.00 87.38 721 GLU A C 1
ATOM 5433 O O . GLU A 1 721 ? 3.536 2.811 -8.178 1.00 87.38 721 GLU A O 1
ATOM 5438 N N . LEU A 1 722 ? 4.273 1.897 -10.125 1.00 87.00 722 LEU A N 1
ATOM 5439 C CA . LEU A 1 722 ? 3.203 0.919 -10.350 1.00 87.00 722 LEU A CA 1
ATOM 5440 C C . LEU A 1 722 ? 3.607 -0.535 -10.050 1.00 87.00 722 LEU A C 1
ATOM 5442 O O . LEU A 1 722 ? 2.764 -1.428 -10.156 1.00 87.00 722 LEU A O 1
ATOM 5446 N N . GLY A 1 723 ? 4.877 -0.803 -9.736 1.00 86.69 723 GLY A N 1
ATOM 5447 C CA . GLY A 1 723 ? 5.392 -2.171 -9.634 1.00 86.69 723 GLY A CA 1
ATOM 5448 C C . GLY A 1 723 ? 5.377 -2.901 -10.985 1.00 86.69 723 GLY A C 1
ATOM 5449 O O . GLY A 1 723 ? 4.851 -4.009 -11.076 1.00 86.69 723 GLY A O 1
ATOM 5450 N N . LEU A 1 724 ? 5.887 -2.259 -12.043 1.00 89.25 724 LEU A N 1
ATOM 5451 C CA . LEU A 1 724 ? 5.982 -2.803 -13.405 1.00 89.25 724 LEU A CA 1
ATOM 5452 C C . LEU A 1 724 ? 7.446 -2.922 -13.871 1.00 89.25 724 LEU A C 1
ATOM 5454 O O . LEU A 1 724 ? 8.263 -2.065 -13.524 1.00 89.25 724 LEU A O 1
ATOM 5458 N N . PRO A 1 725 ? 7.784 -3.935 -14.694 1.00 90.50 725 PRO A N 1
ATOM 5459 C CA . PRO A 1 725 ? 9.132 -4.106 -15.227 1.00 90.50 725 PRO A CA 1
ATOM 5460 C C . PRO A 1 725 ? 9.476 -3.010 -16.250 1.00 90.50 725 PRO A C 1
ATOM 5462 O O . PRO A 1 725 ? 8.644 -2.622 -17.077 1.00 90.50 725 PRO A O 1
ATOM 5465 N N . VAL A 1 726 ? 10.730 -2.548 -16.224 1.00 95.69 726 VAL A N 1
ATOM 5466 C CA . VAL A 1 726 ? 11.272 -1.549 -17.159 1.00 95.69 726 VAL A CA 1
ATOM 5467 C C . VAL A 1 726 ? 12.546 -2.097 -17.795 1.00 95.69 726 VAL A C 1
ATOM 5469 O O . VAL A 1 726 ? 13.535 -2.312 -17.105 1.00 95.69 726 VAL A O 1
ATOM 5472 N N . MET A 1 727 ? 12.534 -2.295 -19.112 1.00 96.62 727 MET A N 1
ATOM 5473 C CA . MET A 1 727 ? 13.716 -2.699 -19.883 1.00 96.62 727 MET A CA 1
ATOM 5474 C C . MET A 1 727 ? 14.487 -1.443 -20.298 1.00 96.62 727 MET A C 1
ATOM 5476 O O . MET A 1 727 ? 14.000 -0.666 -21.129 1.00 96.62 727 MET A O 1
ATOM 5480 N N . ASP A 1 728 ? 15.661 -1.201 -19.709 1.00 96.56 728 ASP A N 1
ATOM 5481 C CA . ASP A 1 728 ? 16.360 0.078 -19.876 1.00 96.56 728 ASP A CA 1
ATOM 5482 C C . ASP A 1 728 ? 17.322 0.122 -21.075 1.00 96.56 728 ASP A C 1
ATOM 5484 O O . ASP A 1 728 ? 18.549 0.138 -20.953 1.00 96.56 728 ASP A O 1
ATOM 5488 N N . LEU A 1 729 ? 16.751 0.173 -22.278 1.00 98.19 729 LEU A N 1
ATOM 5489 C CA . LEU A 1 729 ? 17.524 0.283 -23.516 1.00 98.19 729 LEU A CA 1
ATOM 5490 C C . LEU A 1 729 ? 18.210 1.649 -23.685 1.00 98.19 729 LEU A C 1
ATOM 5492 O O . LEU A 1 729 ? 19.218 1.727 -24.395 1.00 98.19 729 LEU A O 1
ATOM 5496 N N . PHE A 1 730 ? 17.717 2.711 -23.038 1.00 97.94 730 PHE A N 1
ATOM 5497 C CA . PHE A 1 730 ? 18.395 4.009 -22.983 1.00 97.94 730 PHE A CA 1
ATOM 5498 C C . PHE A 1 730 ? 19.765 3.871 -22.317 1.00 97.94 730 PHE A C 1
ATOM 5500 O O . PHE A 1 730 ? 20.762 4.312 -22.893 1.00 97.94 730 PHE A O 1
ATOM 5507 N N . GLU A 1 731 ? 19.819 3.231 -21.144 1.00 96.06 731 GLU A N 1
ATOM 5508 C CA . GLU A 1 731 ? 21.067 2.993 -20.416 1.00 96.06 731 GLU A CA 1
ATOM 5509 C C . GLU A 1 731 ? 22.030 2.143 -21.251 1.00 96.06 731 GLU A C 1
ATOM 5511 O O . GLU A 1 731 ? 23.108 2.632 -21.584 1.00 96.06 731 GLU A O 1
ATOM 5516 N N . LYS A 1 732 ? 21.620 0.954 -21.722 1.00 96.81 732 LYS A N 1
ATOM 5517 C CA . LYS A 1 732 ? 22.496 0.062 -22.520 1.00 96.81 732 LYS A CA 1
ATOM 5518 C C . LYS A 1 732 ? 23.094 0.738 -23.752 1.00 96.81 732 LYS A C 1
ATOM 5520 O O . LYS A 1 732 ? 24.282 0.603 -24.047 1.00 96.81 732 LYS A O 1
ATOM 5525 N N . THR A 1 733 ? 22.278 1.491 -24.488 1.00 97.06 733 THR A N 1
ATOM 5526 C CA . THR A 1 733 ? 22.747 2.202 -25.687 1.00 97.06 733 THR A CA 1
ATOM 5527 C C . THR A 1 733 ? 23.625 3.407 -25.341 1.00 97.06 733 THR A C 1
ATOM 5529 O O . THR A 1 733 ? 24.550 3.713 -26.097 1.00 97.06 733 THR A O 1
ATOM 5532 N N . GLY A 1 734 ? 23.389 4.054 -24.195 1.00 96.31 734 GLY A N 1
ATOM 5533 C CA . GLY A 1 734 ? 24.245 5.092 -23.624 1.00 96.31 734 GLY A CA 1
ATOM 5534 C C . GLY A 1 734 ? 25.611 4.552 -23.196 1.00 96.31 734 GLY A C 1
ATOM 5535 O O . GLY A 1 734 ? 26.629 5.070 -23.648 1.00 96.31 734 GLY A O 1
ATOM 5536 N N . GLU A 1 735 ? 25.648 3.466 -22.419 1.00 95.69 735 GLU A N 1
ATOM 5537 C CA . GLU A 1 735 ? 26.867 2.749 -22.015 1.00 95.69 735 GLU A CA 1
ATOM 5538 C C . GLU A 1 735 ? 27.704 2.327 -23.229 1.00 95.69 735 GLU A C 1
ATOM 5540 O O . GLU A 1 735 ? 28.919 2.546 -23.272 1.00 95.69 735 GLU A O 1
ATOM 5545 N N . TYR A 1 736 ? 27.057 1.773 -24.258 1.00 95.81 736 TYR A N 1
ATOM 5546 C CA . TYR A 1 736 ? 27.719 1.428 -25.510 1.00 95.81 736 TYR A CA 1
ATOM 5547 C C . TYR A 1 736 ? 28.342 2.661 -26.185 1.00 95.81 736 TYR A C 1
ATOM 5549 O O . TYR A 1 736 ? 29.543 2.662 -26.451 1.00 95.81 736 TYR A O 1
ATOM 5557 N N . ILE A 1 737 ? 27.583 3.744 -26.406 1.00 95.94 737 ILE A N 1
ATOM 5558 C CA . ILE A 1 737 ? 28.125 4.980 -27.006 1.00 95.94 737 ILE A CA 1
ATOM 5559 C C . ILE A 1 737 ? 29.288 5.541 -26.174 1.00 95.94 737 ILE A C 1
ATOM 5561 O O . ILE A 1 737 ? 30.300 5.951 -26.745 1.00 95.94 737 ILE A O 1
ATOM 5565 N N . SER A 1 738 ? 29.167 5.551 -24.846 1.00 95.00 738 SER A N 1
ATOM 5566 C CA . SER A 1 738 ? 30.197 6.049 -23.931 1.00 95.00 738 SER A CA 1
ATOM 5567 C C . SER A 1 738 ? 31.468 5.198 -23.941 1.00 95.00 738 SER A C 1
ATOM 5569 O O . SER A 1 738 ? 32.561 5.749 -23.816 1.00 95.00 738 SER A O 1
ATOM 5571 N N . SER A 1 739 ? 31.348 3.878 -24.108 1.00 95.25 739 SER A N 1
ATOM 5572 C CA . SER A 1 739 ? 32.488 2.952 -24.117 1.00 95.25 739 SER A CA 1
ATOM 5573 C C . SER A 1 739 ? 33.222 2.897 -25.459 1.00 95.25 739 SER A C 1
ATOM 5575 O O . SER A 1 739 ? 34.453 2.855 -25.465 1.00 95.25 739 SER A O 1
ATOM 5577 N N . VAL A 1 740 ? 32.510 2.934 -26.595 1.00 94.44 740 VAL A N 1
ATOM 5578 C CA . VAL A 1 740 ? 33.132 2.831 -27.935 1.00 94.44 740 VAL A CA 1
ATOM 5579 C C . VAL A 1 740 ? 33.361 4.179 -28.627 1.00 94.44 740 VAL A C 1
ATOM 5581 O O . VAL A 1 740 ? 34.158 4.276 -29.563 1.00 94.44 740 VAL A O 1
ATOM 5584 N N . GLY A 1 741 ? 32.681 5.232 -28.174 1.00 95.94 741 GLY A N 1
ATOM 5585 C CA . GLY A 1 741 ? 32.718 6.565 -28.765 1.00 95.94 741 GLY A CA 1
ATOM 5586 C C . GLY A 1 741 ? 31.879 6.711 -30.041 1.00 95.94 741 GLY A C 1
ATOM 5587 O O . GLY A 1 741 ? 31.536 5.752 -30.737 1.00 95.94 741 GLY A O 1
ATOM 5588 N N . LEU A 1 742 ? 31.571 7.965 -30.387 1.00 95.94 742 LEU A N 1
ATOM 5589 C CA . LEU A 1 742 ? 30.647 8.314 -31.472 1.00 95.94 742 LEU A CA 1
ATOM 5590 C C . LEU A 1 742 ? 30.997 7.732 -32.852 1.00 95.94 742 LEU A C 1
ATOM 5592 O O . LEU A 1 742 ? 30.086 7.523 -33.653 1.00 95.94 742 LEU A O 1
ATOM 5596 N N . GLU A 1 743 ? 32.276 7.503 -33.163 1.00 94.88 743 GLU A N 1
ATOM 5597 C CA . GLU A 1 743 ? 32.683 6.983 -34.476 1.00 94.88 743 GLU A CA 1
ATOM 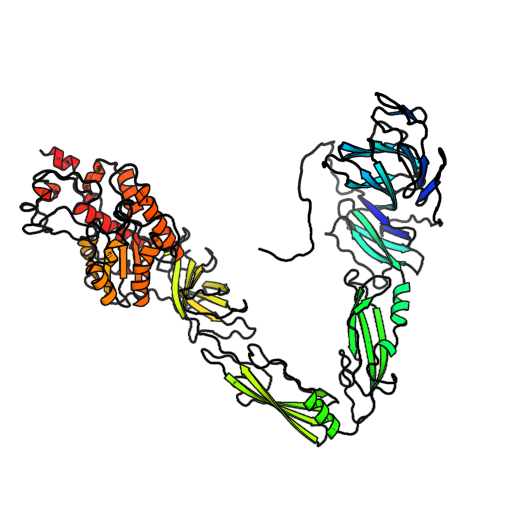5598 C C . GLU A 1 743 ? 32.405 5.481 -34.604 1.00 94.88 743 GLU A C 1
ATOM 5600 O O . GLU A 1 743 ? 31.751 5.068 -35.558 1.00 94.88 743 GLU A O 1
ATOM 5605 N N . LYS A 1 744 ? 32.824 4.676 -33.617 1.00 95.00 744 LYS A N 1
ATOM 5606 C CA . LYS A 1 744 ? 32.575 3.226 -33.594 1.00 95.00 744 LYS A CA 1
ATOM 5607 C C . LYS A 1 744 ? 31.087 2.914 -33.411 1.00 95.00 744 LYS A C 1
ATOM 5609 O O . LYS A 1 744 ? 30.597 1.944 -33.971 1.00 95.00 744 LYS A O 1
ATOM 5614 N N . ALA A 1 745 ? 30.332 3.791 -32.744 1.00 96.56 745 ALA A N 1
ATOM 5615 C CA . ALA A 1 745 ? 28.885 3.639 -32.623 1.00 96.56 745 ALA A CA 1
ATOM 5616 C C . ALA A 1 745 ? 28.141 3.609 -33.980 1.00 96.56 745 ALA A C 1
ATOM 5618 O O . ALA A 1 745 ? 27.049 3.051 -34.054 1.00 96.56 745 ALA A O 1
ATOM 5619 N N . LYS A 1 746 ? 28.714 4.140 -35.075 1.00 96.38 746 LYS A N 1
ATOM 5620 C CA . LYS A 1 746 ? 28.134 4.036 -36.436 1.00 96.38 746 LYS A CA 1
ATOM 5621 C C . LYS A 1 746 ? 27.894 2.596 -36.900 1.00 96.38 746 LYS A C 1
ATOM 5623 O O . LYS A 1 746 ? 27.111 2.377 -37.821 1.00 96.38 746 LYS A O 1
ATOM 5628 N N . ASP A 1 747 ? 28.530 1.626 -36.254 1.00 95.88 747 ASP A N 1
ATOM 5629 C CA . ASP A 1 747 ? 28.333 0.204 -36.501 1.00 95.88 747 ASP A CA 1
ATOM 5630 C C . ASP A 1 747 ? 26.874 -0.235 -36.291 1.00 95.88 747 ASP A C 1
ATOM 5632 O O . ASP A 1 747 ? 26.391 -1.070 -37.054 1.00 95.88 747 ASP A O 1
ATOM 5636 N N . ILE A 1 748 ? 26.145 0.372 -35.339 1.00 96.62 748 ILE A N 1
ATOM 5637 C CA . ILE A 1 748 ? 24.734 0.047 -35.038 1.00 96.62 748 ILE A CA 1
ATOM 5638 C C . ILE A 1 748 ? 23.714 1.063 -35.579 1.00 96.62 748 ILE A C 1
ATOM 5640 O O . ILE A 1 748 ? 22.570 0.698 -35.853 1.00 96.62 748 ILE A O 1
ATOM 5644 N N . TYR A 1 749 ? 24.105 2.326 -35.778 1.00 97.44 749 TYR A N 1
ATOM 5645 C CA . TYR A 1 749 ? 23.217 3.357 -36.337 1.00 97.44 749 TYR A CA 1
ATOM 5646 C C . TYR A 1 749 ? 23.129 3.276 -37.870 1.00 97.44 749 TYR A C 1
ATOM 5648 O O . TYR A 1 749 ? 23.924 2.602 -38.529 1.00 97.44 749 TYR A O 1
ATOM 5656 N N . LEU A 1 750 ? 22.153 3.961 -38.471 1.00 95.75 750 LEU A N 1
ATOM 5657 C CA . LEU A 1 750 ? 21.958 4.028 -39.922 1.00 95.75 750 LEU A CA 1
ATOM 5658 C C . LEU A 1 750 ? 22.970 4.996 -40.571 1.00 95.75 750 LEU A C 1
ATOM 5660 O O . LEU A 1 750 ? 22.639 6.053 -41.110 1.00 95.75 750 LEU A O 1
ATOM 5664 N N . HIS A 1 751 ? 24.238 4.592 -40.512 1.00 94.81 751 HIS A N 1
ATOM 5665 C CA . HIS A 1 751 ? 25.342 5.137 -41.295 1.00 94.81 751 HIS A CA 1
ATOM 5666 C C . HIS A 1 751 ? 25.688 4.113 -42.371 1.00 94.81 751 HIS A C 1
ATOM 5668 O O . HIS A 1 751 ? 25.992 2.963 -42.050 1.00 94.81 751 HIS A O 1
ATOM 5674 N N . THR A 1 752 ? 25.589 4.506 -43.639 1.00 91.69 752 THR A N 1
ATOM 5675 C CA . THR A 1 752 ? 25.820 3.639 -44.806 1.00 91.69 752 THR A CA 1
ATOM 5676 C C . THR A 1 752 ? 26.554 4.401 -45.899 1.00 91.69 752 THR A C 1
ATOM 5678 O O . THR A 1 752 ? 26.464 5.626 -46.001 1.00 91.69 752 THR A O 1
ATOM 5681 N N . TYR A 1 753 ? 27.255 3.667 -46.758 1.00 89.44 753 TYR A N 1
ATOM 5682 C CA . TYR A 1 753 ? 27.801 4.171 -48.017 1.00 89.44 753 TYR A CA 1
ATOM 5683 C C . TYR A 1 753 ? 27.223 3.374 -49.203 1.00 89.44 753 TYR A C 1
ATOM 5685 O O . TYR A 1 753 ? 26.721 2.268 -49.002 1.00 89.44 753 TYR A O 1
ATOM 5693 N N . PRO A 1 754 ? 27.258 3.902 -50.443 1.00 89.00 754 PRO A N 1
ATOM 5694 C CA . PRO A 1 754 ? 26.743 3.182 -51.605 1.00 89.00 754 PRO A CA 1
ATOM 5695 C C . PRO A 1 754 ? 27.470 1.845 -51.791 1.00 89.00 754 PRO A C 1
ATOM 5697 O O . PRO A 1 754 ? 28.678 1.834 -52.025 1.00 89.00 754 PRO A O 1
ATOM 5700 N N . GLY A 1 755 ? 26.741 0.731 -51.705 1.00 86.38 755 GLY A N 1
ATOM 5701 C CA . GLY A 1 755 ? 27.334 -0.607 -51.807 1.00 86.38 755 GLY A CA 1
ATOM 5702 C C . GLY A 1 755 ? 27.968 -1.139 -50.513 1.00 86.38 755 GLY A C 1
ATOM 5703 O O . GLY A 1 755 ? 28.909 -1.924 -50.594 1.00 86.38 755 GLY A O 1
ATOM 5704 N N . ASP A 1 756 ? 27.489 -0.708 -49.339 1.00 90.38 756 ASP A N 1
ATOM 5705 C CA . ASP A 1 756 ? 28.046 -1.061 -48.022 1.00 90.38 756 ASP A CA 1
ATOM 5706 C C . ASP A 1 756 ? 28.267 -2.577 -47.840 1.00 90.38 756 ASP A C 1
ATOM 5708 O O . ASP A 1 756 ? 27.327 -3.378 -47.821 1.00 90.38 756 ASP A O 1
ATOM 5712 N N . SER A 1 757 ? 29.532 -2.992 -47.736 1.00 89.62 757 SER A N 1
ATOM 5713 C CA . SER A 1 757 ? 29.914 -4.408 -47.797 1.00 89.62 757 SER A CA 1
ATOM 5714 C C . SER A 1 757 ? 29.399 -5.204 -46.599 1.00 89.62 757 SER A C 1
ATOM 5716 O O . SER A 1 757 ? 29.134 -6.401 -46.737 1.00 89.62 757 SER A O 1
ATOM 5718 N N . ARG A 1 758 ? 29.162 -4.534 -45.461 1.00 91.75 758 ARG A N 1
ATOM 5719 C CA . ARG A 1 758 ? 28.658 -5.135 -44.217 1.00 91.75 758 ARG A CA 1
ATOM 5720 C C . ARG A 1 758 ? 27.325 -5.845 -44.399 1.00 91.75 758 ARG A C 1
ATOM 5722 O O . ARG A 1 758 ? 27.063 -6.806 -43.698 1.00 91.75 758 ARG A O 1
ATOM 5729 N N . PHE A 1 759 ? 26.492 -5.390 -45.333 1.00 90.50 759 PHE A N 1
ATOM 5730 C CA . PHE A 1 759 ? 25.145 -5.930 -45.533 1.00 90.50 759 PHE A CA 1
ATOM 5731 C C . PHE A 1 759 ? 25.042 -6.918 -46.703 1.00 90.50 759 PHE A C 1
ATOM 5733 O O . PHE A 1 759 ? 23.948 -7.377 -47.030 1.00 90.50 759 PHE A O 1
ATOM 5740 N N . THR A 1 760 ? 26.166 -7.248 -47.348 1.00 85.19 760 THR A N 1
ATOM 5741 C CA . THR A 1 760 ? 26.188 -8.194 -48.472 1.00 85.19 760 THR A CA 1
ATOM 5742 C C . THR A 1 760 ? 26.002 -9.636 -47.998 1.00 85.19 760 THR A C 1
ATOM 5744 O O . THR A 1 760 ? 26.496 -10.032 -46.947 1.00 85.19 760 THR A O 1
ATOM 5747 N N . GLY A 1 761 ? 25.263 -10.439 -48.768 1.00 76.69 761 GLY A N 1
ATOM 5748 C CA . GLY A 1 761 ? 25.008 -11.849 -48.440 1.00 76.69 761 GLY A CA 1
ATOM 5749 C C . GLY A 1 761 ? 24.005 -12.107 -47.304 1.00 76.69 761 GLY A C 1
ATOM 5750 O O . GLY A 1 761 ? 23.730 -13.270 -47.013 1.00 76.69 761 GLY A O 1
ATOM 5751 N N . LEU A 1 762 ? 23.420 -11.070 -46.693 1.00 82.75 762 LEU A N 1
ATOM 5752 C CA . LEU A 1 762 ? 22.327 -11.226 -45.731 1.00 82.75 762 LEU A CA 1
ATOM 5753 C C . LEU A 1 762 ? 21.038 -11.685 -46.431 1.00 82.75 762 LEU A C 1
ATOM 5755 O O . LEU A 1 762 ? 20.625 -11.109 -47.434 1.00 82.75 762 LEU A O 1
ATOM 5759 N N . SER A 1 763 ? 20.354 -12.676 -45.856 1.00 77.88 763 SER A N 1
ATOM 5760 C CA . SER A 1 763 ? 19.018 -13.120 -46.289 1.00 77.88 763 SER A CA 1
ATOM 5761 C C . SER A 1 763 ? 17.880 -12.200 -45.821 1.00 77.88 763 SER A C 1
ATOM 5763 O O . SER A 1 763 ? 16.736 -12.391 -46.226 1.00 77.88 763 SER A O 1
ATOM 5765 N N . ALA A 1 764 ? 18.184 -11.209 -44.977 1.00 73.81 764 ALA A N 1
ATOM 5766 C CA . ALA A 1 764 ? 17.213 -10.339 -44.313 1.00 73.81 764 ALA A CA 1
ATOM 5767 C C . ALA A 1 764 ? 16.556 -9.274 -45.221 1.00 73.81 764 ALA A C 1
ATOM 5769 O O . ALA A 1 764 ? 15.634 -8.588 -44.781 1.00 73.81 764 ALA A O 1
ATOM 5770 N N . GLY A 1 765 ? 16.997 -9.111 -46.474 1.00 77.19 765 GLY A N 1
ATOM 5771 C CA . GLY A 1 765 ? 16.380 -8.173 -47.414 1.00 77.19 765 GLY A CA 1
ATOM 5772 C C . GLY A 1 765 ? 17.044 -8.113 -48.791 1.00 77.19 765 GLY A C 1
ATOM 5773 O O . GLY A 1 765 ? 18.196 -8.505 -48.962 1.00 77.19 765 GLY A O 1
ATOM 5774 N N . ASP A 1 766 ? 16.327 -7.553 -49.770 1.00 82.56 766 ASP A N 1
ATOM 5775 C CA . ASP A 1 766 ? 16.801 -7.332 -51.145 1.00 82.56 766 ASP A CA 1
ATOM 5776 C C . ASP A 1 766 ? 17.777 -6.135 -51.194 1.00 82.56 766 ASP A C 1
ATOM 5778 O O . ASP A 1 766 ? 17.474 -5.112 -51.813 1.00 82.56 766 ASP A O 1
ATOM 5782 N N . TYR A 1 767 ? 18.912 -6.193 -50.488 1.00 79.50 767 TYR A N 1
ATOM 5783 C CA . TYR A 1 767 ? 19.778 -5.025 -50.246 1.00 79.50 767 TYR A CA 1
ATOM 5784 C C . TYR A 1 767 ? 20.177 -4.276 -51.532 1.00 79.50 767 TYR A C 1
ATOM 5786 O O . TYR A 1 767 ? 20.140 -3.048 -51.554 1.00 79.50 767 TYR A O 1
ATOM 5794 N N . GLU A 1 768 ? 20.428 -4.991 -52.635 1.00 78.75 768 GLU A N 1
ATOM 5795 C CA . GLU A 1 768 ? 20.746 -4.419 -53.958 1.00 78.75 768 GLU A CA 1
ATOM 5796 C C . GLU A 1 768 ? 19.648 -3.499 -54.528 1.00 78.75 768 GLU A C 1
ATOM 5798 O O . GLU A 1 768 ? 19.929 -2.624 -55.347 1.00 78.75 768 GLU A O 1
ATOM 5803 N N . LEU A 1 769 ? 18.393 -3.682 -54.102 1.00 82.25 769 LEU A N 1
ATOM 5804 C CA . LEU A 1 769 ? 17.230 -2.891 -54.517 1.00 82.25 769 LEU A CA 1
ATOM 5805 C C . LEU A 1 769 ? 16.860 -1.789 -53.511 1.00 82.25 769 LEU A C 1
ATOM 5807 O O . LEU A 1 769 ? 15.877 -1.075 -53.723 1.00 82.25 769 LEU A O 1
ATOM 5811 N N . SER A 1 770 ? 17.599 -1.655 -52.407 1.00 87.00 770 SER A N 1
ATOM 5812 C CA . SER A 1 770 ? 17.290 -0.678 -51.367 1.00 87.00 770 SER A CA 1
ATOM 5813 C C . SER A 1 770 ? 17.797 0.723 -51.688 1.00 87.00 770 SER A C 1
ATOM 5815 O O . SER A 1 770 ? 18.947 0.935 -52.078 1.00 87.00 770 SER A O 1
ATOM 5817 N N . GLN A 1 771 ? 16.948 1.711 -51.406 1.00 84.62 771 GLN A N 1
ATOM 5818 C CA . GLN A 1 771 ? 17.295 3.124 -51.532 1.00 84.62 771 GLN A CA 1
ATOM 5819 C C . GLN A 1 771 ? 18.445 3.479 -50.571 1.00 84.62 771 GLN A C 1
ATOM 5821 O O . GLN A 1 771 ? 19.470 3.990 -51.018 1.00 84.62 771 GLN A O 1
ATOM 5826 N N . ASN A 1 772 ? 18.339 3.077 -49.298 1.00 85.75 772 ASN A N 1
ATOM 5827 C CA . ASN A 1 772 ? 19.326 3.346 -48.237 1.00 85.75 772 ASN A CA 1
ATOM 5828 C C . ASN A 1 772 ? 20.666 2.591 -48.404 1.00 85.75 772 ASN A C 1
ATOM 5830 O O . ASN A 1 772 ? 21.640 2.915 -47.726 1.00 85.75 772 ASN A O 1
ATOM 5834 N N . TYR A 1 773 ? 20.714 1.588 -49.287 1.00 83.69 773 TYR A N 1
ATOM 5835 C CA . TYR A 1 773 ? 21.937 0.877 -49.682 1.00 83.69 773 TYR A CA 1
ATOM 5836 C C . TYR A 1 773 ? 22.599 1.509 -50.917 1.00 83.69 773 TYR A C 1
ATOM 5838 O O . TYR A 1 773 ? 23.820 1.504 -51.064 1.00 83.69 773 TYR A O 1
ATOM 5846 N N . SER A 1 774 ? 21.785 2.074 -51.816 1.00 83.19 774 SER A N 1
ATOM 5847 C CA . SER A 1 774 ? 22.238 2.732 -53.049 1.00 83.19 774 SER A CA 1
ATOM 5848 C C . SER A 1 774 ? 22.795 4.148 -52.840 1.00 83.19 774 SER A C 1
ATOM 5850 O O . SER A 1 774 ? 23.488 4.674 -53.713 1.00 83.19 774 SER A O 1
ATOM 5852 N N . SER A 1 775 ? 22.512 4.771 -51.693 1.00 82.00 775 SER A N 1
ATOM 5853 C CA . SER A 1 775 ? 22.952 6.120 -51.324 1.00 82.00 775 SER A CA 1
ATOM 5854 C C . SER A 1 775 ? 23.632 6.135 -49.959 1.00 82.00 775 SER A C 1
ATOM 5856 O O . SER A 1 775 ? 23.259 5.363 -49.082 1.00 82.00 775 SER A O 1
ATOM 5858 N N . ALA A 1 776 ? 24.571 7.061 -49.751 1.00 86.06 776 ALA A N 1
ATOM 5859 C CA . ALA A 1 776 ? 25.131 7.296 -48.424 1.00 86.06 776 ALA A CA 1
ATOM 5860 C C . ALA A 1 776 ? 24.055 7.839 -47.468 1.00 86.06 776 ALA A C 1
ATOM 5862 O O . ALA A 1 776 ? 23.413 8.844 -47.784 1.00 86.06 776 ALA A O 1
ATOM 5863 N N . MET A 1 777 ? 23.902 7.212 -46.302 1.00 91.50 777 MET A N 1
ATOM 5864 C CA . MET A 1 777 ? 23.060 7.694 -45.205 1.00 91.50 777 MET A CA 1
ATOM 5865 C C . MET A 1 777 ? 23.933 8.049 -44.003 1.00 91.50 777 MET A C 1
ATOM 5867 O O . MET A 1 777 ? 24.933 7.388 -43.732 1.00 91.50 777 MET A O 1
ATOM 5871 N N . ALA A 1 778 ? 23.540 9.091 -43.276 1.00 93.12 778 ALA A N 1
ATOM 5872 C CA . ALA A 1 778 ? 24.151 9.490 -42.014 1.00 93.12 778 ALA A CA 1
ATOM 5873 C C . ALA A 1 778 ? 23.030 9.929 -41.066 1.00 93.12 778 ALA A C 1
ATOM 5875 O O . ALA A 1 778 ? 22.621 11.091 -41.068 1.00 93.12 778 ALA A O 1
ATOM 5876 N N . ASP A 1 779 ? 22.485 8.972 -40.320 1.00 94.75 779 ASP A N 1
ATOM 5877 C CA . ASP A 1 779 ? 21.366 9.171 -39.403 1.00 94.75 779 ASP A CA 1
ATOM 5878 C C . ASP A 1 779 ? 21.762 8.734 -37.986 1.00 94.75 779 ASP A C 1
ATOM 5880 O O . ASP A 1 779 ? 22.290 7.644 -37.769 1.00 94.75 779 ASP A O 1
ATOM 5884 N N . ASP A 1 780 ? 21.528 9.625 -37.023 1.00 95.75 780 ASP A N 1
ATOM 5885 C CA . ASP A 1 780 ? 21.942 9.477 -35.624 1.00 95.75 780 ASP A CA 1
ATOM 5886 C C . ASP A 1 780 ? 20.788 9.066 -34.695 1.00 95.75 780 ASP A C 1
ATOM 5888 O O . ASP A 1 780 ? 20.934 9.104 -33.476 1.00 95.75 780 ASP A O 1
ATOM 5892 N N . THR A 1 781 ? 19.622 8.716 -35.245 1.00 94.31 781 THR A N 1
ATOM 5893 C CA . THR A 1 781 ? 18.449 8.227 -34.495 1.00 94.31 781 THR A CA 1
ATOM 5894 C C . THR A 1 781 ? 18.023 6.837 -34.956 1.00 94.31 781 THR A C 1
ATOM 5896 O O . THR A 1 781 ? 17.729 5.983 -34.127 1.00 94.31 781 THR A O 1
ATOM 5899 N N . HIS A 1 782 ? 17.981 6.588 -36.265 1.00 97.12 782 HIS A N 1
ATOM 5900 C CA . HIS A 1 782 ? 17.601 5.282 -36.795 1.00 97.12 782 HIS A CA 1
ATOM 5901 C C . HIS A 1 782 ? 18.769 4.296 -36.735 1.00 97.12 782 HIS A C 1
ATOM 5903 O O . HIS A 1 782 ? 19.930 4.674 -36.893 1.00 97.12 782 HIS A O 1
ATOM 5909 N N . ILE A 1 783 ? 18.444 3.020 -36.545 1.00 97.75 783 ILE A N 1
ATOM 5910 C CA . ILE A 1 783 ? 19.414 1.925 -36.465 1.00 97.75 783 ILE A CA 1
ATOM 5911 C C . ILE A 1 783 ? 19.438 1.104 -37.757 1.00 97.75 783 ILE A C 1
ATOM 5913 O O . ILE A 1 783 ? 18.518 1.160 -38.581 1.00 97.75 783 ILE A O 1
ATOM 5917 N N . ASN A 1 784 ? 20.534 0.377 -37.952 1.00 95.94 784 ASN A N 1
ATOM 5918 C CA . ASN A 1 784 ? 20.672 -0.602 -39.023 1.00 95.94 784 ASN A CA 1
ATOM 5919 C C . ASN A 1 784 ? 20.348 -2.023 -38.510 1.00 95.94 784 ASN A C 1
ATOM 5921 O O . ASN A 1 784 ? 20.138 -2.224 -37.315 1.00 95.94 784 ASN A O 1
ATOM 5925 N N . TYR A 1 785 ? 20.330 -3.016 -39.403 1.00 95.38 785 TYR A N 1
ATOM 5926 C CA . TYR A 1 785 ? 20.039 -4.418 -39.077 1.00 95.38 785 TYR A CA 1
ATOM 5927 C C . TYR A 1 785 ? 20.871 -4.994 -37.913 1.00 95.38 785 TYR A C 1
ATOM 5929 O O . TYR A 1 785 ? 20.314 -5.647 -37.035 1.00 95.38 785 TYR A O 1
ATOM 5937 N N . TYR A 1 786 ? 22.177 -4.717 -37.851 1.00 95.94 786 TYR A N 1
ATOM 5938 C CA . TYR A 1 786 ? 23.032 -5.179 -36.750 1.00 95.94 786 TYR A CA 1
ATOM 5939 C C . TYR A 1 786 ? 22.746 -4.440 -35.442 1.00 95.94 786 TYR A C 1
ATOM 5941 O O . TYR A 1 786 ? 22.765 -5.047 -34.374 1.00 95.94 786 TYR A O 1
ATOM 5949 N N . GLY A 1 787 ? 22.413 -3.149 -35.519 1.00 97.31 787 GLY A N 1
ATOM 5950 C CA . GLY A 1 787 ? 21.940 -2.397 -34.358 1.00 97.31 787 GLY A CA 1
ATOM 5951 C C . GLY A 1 787 ? 20.620 -2.924 -33.808 1.00 97.31 787 GLY A C 1
ATOM 5952 O O . GLY A 1 787 ? 20.468 -3.038 -32.597 1.00 97.31 787 GLY A O 1
ATOM 5953 N N . ALA A 1 788 ? 19.693 -3.312 -34.684 1.00 97.94 788 ALA A N 1
ATOM 5954 C CA . ALA A 1 788 ? 18.435 -3.938 -34.293 1.00 97.94 788 ALA A CA 1
ATOM 5955 C C . ALA A 1 788 ? 18.651 -5.277 -33.571 1.00 97.94 788 ALA A C 1
ATOM 5957 O O . ALA A 1 788 ? 18.041 -5.491 -32.528 1.00 97.94 788 ALA A O 1
ATOM 5958 N N . GLN A 1 789 ? 19.555 -6.127 -34.073 1.00 97.50 789 GLN A N 1
ATOM 5959 C CA . GLN A 1 789 ? 19.946 -7.383 -33.416 1.00 97.50 789 GLN A CA 1
ATOM 5960 C C . GLN A 1 789 ? 20.577 -7.109 -32.035 1.00 97.50 789 GLN A C 1
ATOM 5962 O O . GLN A 1 789 ? 20.117 -7.631 -31.025 1.00 97.50 789 GLN A O 1
ATOM 5967 N N . MET A 1 790 ? 21.556 -6.204 -31.942 1.00 97.62 790 MET A N 1
ATOM 5968 C CA . MET A 1 790 ? 22.205 -5.875 -30.663 1.00 97.62 790 MET A CA 1
ATOM 5969 C C . MET A 1 790 ? 21.238 -5.285 -29.621 1.00 97.62 790 MET A C 1
ATOM 5971 O O . MET A 1 790 ? 21.290 -5.641 -28.447 1.00 97.62 790 MET A O 1
ATOM 5975 N N . ILE A 1 791 ? 20.303 -4.429 -30.037 1.00 98.44 791 ILE A N 1
ATOM 5976 C CA . ILE A 1 791 ? 19.307 -3.844 -29.129 1.00 98.44 791 ILE A CA 1
ATOM 5977 C C . ILE A 1 791 ? 18.249 -4.882 -28.711 1.00 98.44 791 ILE A C 1
ATOM 5979 O O . ILE A 1 791 ? 17.824 -4.879 -27.557 1.00 98.44 791 ILE A O 1
ATOM 5983 N N . ALA A 1 792 ? 17.865 -5.812 -29.594 1.00 98.44 792 ALA A N 1
ATOM 5984 C CA . ALA A 1 792 ? 16.998 -6.938 -29.239 1.00 98.44 792 ALA A CA 1
ATOM 5985 C C . ALA A 1 792 ? 17.686 -7.930 -28.279 1.00 98.44 792 ALA A C 1
ATOM 5987 O O . ALA A 1 792 ? 17.047 -8.409 -27.340 1.00 98.44 792 ALA A O 1
ATOM 5988 N N . GLN A 1 793 ? 18.992 -8.171 -28.440 1.00 97.94 793 GLN A N 1
ATOM 5989 C CA . GLN A 1 793 ? 19.800 -8.902 -27.460 1.00 97.94 793 GLN A CA 1
ATOM 5990 C C . GLN A 1 793 ? 19.769 -8.199 -26.096 1.00 97.94 793 GLN A C 1
ATOM 5992 O O . GLN A 1 793 ? 19.411 -8.833 -25.107 1.00 97.94 793 GLN A O 1
ATOM 5997 N N . TRP A 1 794 ? 20.074 -6.897 -26.032 1.00 98.12 794 TRP A N 1
ATOM 5998 C CA . TRP A 1 794 ? 20.059 -6.139 -24.775 1.00 98.12 794 TRP A CA 1
ATOM 5999 C C . TRP A 1 794 ? 18.686 -6.120 -24.095 1.00 98.12 794 TRP A C 1
ATOM 6001 O O . TRP A 1 794 ? 18.617 -6.195 -22.871 1.00 98.12 794 TRP A O 1
ATOM 6011 N N . PHE A 1 795 ? 17.594 -6.091 -24.863 1.00 98.00 795 PHE A N 1
ATOM 6012 C CA . PHE A 1 795 ? 16.243 -6.278 -24.329 1.00 98.00 795 PHE A CA 1
ATOM 6013 C C . PHE A 1 795 ? 16.082 -7.655 -23.662 1.00 98.00 795 PHE A C 1
ATOM 6015 O O . PHE A 1 795 ? 15.569 -7.753 -22.549 1.00 98.00 795 PHE A O 1
ATOM 6022 N N . CYS A 1 796 ? 16.565 -8.721 -24.304 1.00 96.88 796 CYS A N 1
ATOM 6023 C CA . CYS A 1 796 ? 16.515 -10.074 -23.747 1.00 96.88 796 CYS A CA 1
ATOM 6024 C C . CYS A 1 796 ? 17.451 -10.279 -22.544 1.00 96.88 796 CYS A C 1
ATOM 6026 O O . CYS A 1 796 ? 17.160 -11.101 -21.675 1.00 96.88 796 CYS A O 1
ATOM 6028 N N . ASP A 1 797 ? 18.549 -9.531 -22.472 1.00 95.38 797 ASP A N 1
ATOM 6029 C CA . ASP A 1 797 ? 19.464 -9.551 -21.332 1.00 95.38 797 ASP A CA 1
ATOM 6030 C C . ASP A 1 797 ? 18.892 -8.774 -20.136 1.00 95.38 797 ASP A C 1
ATOM 6032 O O . ASP A 1 797 ? 19.047 -9.218 -19.002 1.00 95.38 797 ASP A O 1
ATOM 6036 N N . GLU A 1 798 ? 18.142 -7.689 -20.365 1.00 94.38 798 GLU A N 1
ATOM 6037 C CA . GLU A 1 798 ? 17.364 -7.017 -19.313 1.00 94.38 798 GLU A CA 1
ATOM 6038 C C . GLU A 1 798 ? 16.197 -7.881 -18.808 1.00 94.38 798 GLU A C 1
ATOM 6040 O O . GLU A 1 798 ? 15.988 -7.960 -17.596 1.00 94.38 798 GLU A O 1
ATOM 6045 N N . LEU A 1 799 ? 15.501 -8.617 -19.690 1.00 92.06 799 LEU A N 1
ATOM 6046 C CA . LEU A 1 799 ? 14.523 -9.633 -19.268 1.00 92.06 799 LEU A CA 1
ATOM 6047 C C . LEU A 1 799 ? 15.170 -10.644 -18.309 1.00 92.06 799 LEU A C 1
ATOM 6049 O O . LEU A 1 799 ? 14.619 -10.924 -17.244 1.00 92.06 799 LEU A O 1
ATOM 6053 N N . GLN A 1 800 ? 16.358 -11.147 -18.657 1.00 90.75 800 GLN A N 1
ATOM 6054 C CA . GLN A 1 800 ? 17.099 -12.092 -17.824 1.00 90.75 800 GLN A CA 1
ATOM 6055 C C . GLN A 1 800 ? 17.574 -11.463 -16.507 1.00 90.75 800 GLN A C 1
ATOM 6057 O O . GLN A 1 800 ? 17.455 -12.097 -15.459 1.00 90.75 800 GLN A O 1
ATOM 6062 N N . ARG A 1 801 ? 18.072 -10.219 -16.535 1.00 89.56 801 ARG A N 1
ATOM 6063 C CA . ARG A 1 801 ? 18.522 -9.474 -15.347 1.00 89.56 801 ARG A CA 1
ATOM 6064 C C . ARG A 1 801 ? 17.399 -9.281 -14.327 1.00 89.56 801 ARG A C 1
ATOM 6066 O O . ARG A 1 801 ? 17.646 -9.391 -13.131 1.00 89.56 801 ARG A O 1
ATOM 6073 N N . LEU A 1 802 ? 16.180 -9.017 -14.796 1.00 86.88 802 LEU A N 1
ATOM 6074 C CA . LEU A 1 802 ? 14.998 -8.802 -13.956 1.00 86.88 802 LEU A CA 1
ATOM 6075 C C . LEU A 1 802 ? 14.270 -10.100 -13.556 1.00 86.88 802 LEU A C 1
ATOM 6077 O O . LEU A 1 802 ? 13.198 -10.039 -12.948 1.00 86.88 802 LEU A O 1
ATOM 6081 N N . GLY A 1 803 ? 14.801 -11.275 -13.920 1.00 82.56 803 GLY A N 1
ATOM 6082 C CA . GLY A 1 803 ? 14.120 -12.557 -13.707 1.00 82.56 803 GLY A CA 1
ATOM 6083 C C . GLY A 1 803 ? 12.752 -12.618 -14.398 1.00 82.56 803 GLY A C 1
ATOM 6084 O O . GLY A 1 803 ? 11.826 -13.248 -13.892 1.00 82.56 803 GLY A O 1
ATOM 6085 N N . HIS A 1 804 ? 12.585 -11.901 -15.513 1.00 86.25 804 HIS A N 1
ATOM 6086 C CA . HIS A 1 804 ? 11.302 -11.777 -16.191 1.00 86.25 804 HIS A CA 1
ATOM 6087 C C . HIS A 1 804 ? 10.916 -13.115 -16.845 1.00 86.25 804 HIS A C 1
ATOM 6089 O O . HIS A 1 804 ? 11.756 -13.691 -17.545 1.00 86.25 804 HIS A O 1
ATOM 6095 N N . PRO A 1 805 ? 9.658 -13.583 -16.739 1.00 83.56 805 PRO A N 1
ATOM 6096 C CA . PRO A 1 805 ? 9.289 -14.944 -17.146 1.00 83.56 805 PRO A CA 1
ATOM 6097 C C . PRO A 1 805 ? 9.597 -15.278 -18.612 1.00 83.56 805 PRO A C 1
ATOM 6099 O O . PRO A 1 805 ? 10.137 -16.339 -18.906 1.00 83.56 805 PRO A O 1
ATOM 6102 N N . LEU A 1 806 ? 9.385 -14.329 -19.536 1.00 88.44 806 LEU A N 1
ATOM 6103 C CA . LEU A 1 806 ? 9.789 -14.442 -20.953 1.00 88.44 806 LEU A CA 1
ATOM 6104 C C . LEU A 1 806 ? 11.241 -14.920 -21.196 1.00 88.44 806 LEU A C 1
ATOM 6106 O O . LEU A 1 806 ? 11.532 -15.407 -22.286 1.00 88.44 806 LEU A O 1
ATOM 6110 N N . THR A 1 807 ? 12.140 -14.826 -20.210 1.00 89.94 807 THR A N 1
ATOM 6111 C CA . THR A 1 807 ? 13.487 -15.420 -20.255 1.00 89.94 807 THR A CA 1
ATOM 6112 C C . THR A 1 807 ? 13.456 -16.924 -20.550 1.00 89.94 807 THR A C 1
ATOM 6114 O O . THR A 1 807 ? 14.283 -17.403 -21.323 1.00 89.94 807 THR A O 1
ATOM 6117 N N . GLU A 1 808 ? 12.486 -17.665 -20.006 1.00 87.81 808 GLU A N 1
ATOM 6118 C CA . GLU A 1 808 ? 12.325 -19.112 -20.231 1.00 87.81 808 GLU A CA 1
ATOM 6119 C C . GLU A 1 808 ? 11.892 -19.457 -21.662 1.00 87.81 808 GLU A C 1
ATOM 6121 O O . GLU A 1 808 ? 12.067 -20.586 -22.117 1.00 87.81 808 GLU A O 1
ATOM 6126 N N . LYS A 1 809 ? 11.339 -18.475 -22.381 1.00 91.25 809 LYS A N 1
ATOM 6127 C CA . LYS A 1 809 ? 10.892 -18.591 -23.772 1.00 91.25 809 LYS A CA 1
ATOM 6128 C C . LYS A 1 809 ? 11.921 -18.050 -24.771 1.00 91.25 809 LYS A C 1
ATOM 6130 O O . LYS A 1 809 ? 11.602 -17.878 -25.947 1.00 91.25 809 LYS A O 1
ATOM 6135 N N . ARG A 1 810 ? 13.150 -17.739 -24.337 1.00 93.25 810 ARG A N 1
ATOM 6136 C CA . ARG A 1 810 ? 14.229 -17.331 -25.251 1.00 93.25 810 ARG A CA 1
ATOM 6137 C C . ARG A 1 810 ? 14.606 -18.485 -26.182 1.00 93.25 810 ARG A C 1
ATOM 6139 O O . ARG A 1 810 ? 14.678 -19.644 -25.775 1.00 93.25 810 ARG A O 1
ATOM 6146 N N . SER A 1 811 ? 14.877 -18.160 -27.440 1.00 93.81 811 SER A N 1
ATOM 6147 C CA . SER A 1 811 ? 15.487 -19.096 -28.382 1.00 93.81 811 SER A CA 1
ATOM 6148 C C . SER A 1 811 ? 16.982 -19.277 -28.071 1.00 93.81 811 SER A C 1
ATOM 6150 O O . SER A 1 811 ? 17.546 -18.631 -27.187 1.00 93.81 811 SER A O 1
ATOM 6152 N N . SER A 1 812 ? 17.664 -20.136 -28.832 1.00 92.25 812 SER A N 1
ATOM 6153 C CA . SER A 1 812 ? 19.129 -20.227 -28.801 1.00 92.25 812 SER A CA 1
ATOM 6154 C C . SER A 1 812 ? 19.835 -19.130 -29.615 1.00 92.25 812 SER A C 1
ATOM 6156 O O . SER A 1 812 ? 21.039 -19.239 -29.842 1.00 92.25 812 SER A O 1
ATOM 6158 N N . HIS A 1 813 ? 19.106 -18.143 -30.145 1.00 93.44 813 HIS A N 1
ATOM 6159 C CA . HIS A 1 813 ? 19.679 -17.044 -30.920 1.00 93.44 813 HIS A CA 1
ATOM 6160 C C . HIS A 1 813 ? 20.315 -16.015 -29.988 1.00 93.44 813 HIS A C 1
ATOM 6162 O O . HIS A 1 813 ? 19.713 -15.586 -29.004 1.00 93.44 813 HIS A O 1
ATOM 6168 N N . THR A 1 814 ? 21.540 -15.616 -30.311 1.00 93.12 814 THR A N 1
ATOM 6169 C CA . THR A 1 814 ? 22.316 -14.639 -29.544 1.00 93.12 814 THR A CA 1
ATOM 6170 C C . THR A 1 814 ? 23.114 -13.755 -30.488 1.00 93.12 814 THR A C 1
ATOM 6172 O O . THR A 1 814 ? 23.548 -14.212 -31.545 1.00 93.12 814 THR A O 1
ATOM 6175 N N . THR A 1 815 ? 23.373 -12.513 -30.096 1.00 94.88 815 THR A N 1
ATOM 6176 C CA . THR A 1 815 ? 24.246 -11.592 -30.836 1.00 94.88 815 THR A CA 1
ATOM 6177 C C . THR A 1 815 ? 25.200 -10.909 -29.873 1.00 94.88 815 THR A C 1
ATOM 6179 O O . THR A 1 815 ? 24.790 -10.424 -28.826 1.00 94.88 815 THR A O 1
ATOM 6182 N N . THR A 1 816 ? 26.477 -10.851 -30.222 1.00 93.50 816 THR A N 1
ATOM 6183 C CA . THR A 1 816 ? 27.535 -10.210 -29.437 1.00 93.50 816 THR A CA 1
ATOM 6184 C C . THR A 1 816 ? 28.114 -9.013 -30.188 1.00 93.50 816 THR A C 1
ATOM 6186 O O . THR A 1 816 ? 27.854 -8.824 -31.376 1.00 93.50 816 THR A O 1
ATOM 6189 N N . LEU A 1 817 ? 28.896 -8.168 -29.510 1.00 89.12 817 LEU A N 1
ATOM 6190 C CA . LEU A 1 817 ? 29.554 -7.031 -30.169 1.00 89.12 817 LEU A CA 1
ATOM 6191 C C . LEU A 1 817 ? 30.559 -7.471 -31.250 1.00 89.12 817 LEU A C 1
ATOM 6193 O O . LEU A 1 817 ? 30.773 -6.725 -32.202 1.00 89.12 817 LEU A O 1
ATOM 6197 N N . ASP A 1 818 ? 31.118 -8.680 -31.134 1.00 90.00 818 ASP A N 1
ATOM 6198 C CA . ASP A 1 818 ? 32.039 -9.259 -32.120 1.00 90.00 818 ASP A CA 1
ATOM 6199 C C . ASP A 1 818 ? 31.319 -9.695 -33.414 1.00 90.00 818 ASP A C 1
ATOM 6201 O O . ASP A 1 818 ? 31.950 -9.795 -34.466 1.00 90.00 818 ASP A O 1
ATOM 6205 N N . ASP A 1 819 ? 29.994 -9.891 -33.368 1.00 90.56 819 ASP A N 1
ATOM 6206 C CA . ASP A 1 819 ? 29.162 -10.208 -34.538 1.00 90.56 819 ASP A CA 1
ATOM 6207 C C . ASP A 1 819 ? 28.793 -8.961 -35.370 1.00 90.56 819 ASP A C 1
ATOM 6209 O O . ASP A 1 819 ? 28.196 -9.088 -36.442 1.00 90.56 819 ASP A O 1
ATOM 6213 N N . ILE A 1 820 ? 29.121 -7.749 -34.896 1.00 93.38 820 ILE A N 1
ATOM 6214 C CA . ILE A 1 820 ? 28.762 -6.478 -35.544 1.00 93.38 820 ILE A CA 1
ATOM 6215 C C . ILE A 1 820 ? 29.889 -6.008 -36.484 1.00 93.38 820 ILE A C 1
ATOM 6217 O O . ILE A 1 820 ? 30.968 -5.629 -36.016 1.00 93.38 820 ILE A O 1
ATOM 6221 N N . PRO A 1 821 ? 29.661 -5.927 -37.811 1.00 93.31 821 PRO A N 1
ATOM 6222 C CA . PRO A 1 821 ? 30.685 -5.469 -38.743 1.00 93.31 821 PRO A CA 1
ATOM 6223 C C . PRO A 1 821 ? 31.005 -3.972 -38.601 1.00 93.31 821 PRO A C 1
ATOM 6225 O O . PRO A 1 821 ? 30.122 -3.109 -38.629 1.00 93.31 821 PRO A O 1
ATOM 6228 N N . SER A 1 822 ? 32.300 -3.663 -38.540 1.00 93.50 822 SER A N 1
ATOM 6229 C CA . SER A 1 822 ? 32.831 -2.309 -38.361 1.00 93.50 822 SER A CA 1
ATOM 6230 C C . SER A 1 822 ? 32.578 -1.405 -39.575 1.00 93.50 822 SER A C 1
ATOM 6232 O O . SER A 1 822 ? 33.067 -1.672 -40.676 1.00 93.50 822 SER A O 1
ATOM 6234 N N . TYR A 1 823 ? 31.862 -0.294 -39.381 1.00 92.06 823 TYR A N 1
ATOM 6235 C CA . TYR A 1 823 ? 31.629 0.736 -40.400 1.00 92.06 823 TYR A CA 1
ATOM 6236 C C . TYR A 1 823 ? 32.945 1.345 -40.888 1.00 92.06 823 TYR A C 1
ATOM 6238 O O . TYR A 1 823 ? 33.169 1.470 -42.091 1.00 92.06 823 TYR A O 1
ATOM 6246 N N . ALA A 1 824 ? 33.836 1.695 -39.956 1.00 91.06 824 ALA A N 1
ATOM 6247 C CA . ALA A 1 824 ? 35.106 2.338 -40.279 1.00 91.06 824 ALA A CA 1
ATOM 6248 C C . ALA A 1 824 ? 36.025 1.426 -41.112 1.00 91.06 824 ALA A C 1
ATOM 6250 O O . ALA A 1 824 ? 36.662 1.891 -42.058 1.00 91.06 824 ALA A O 1
ATOM 6251 N N . GLU A 1 825 ? 36.059 0.125 -40.806 1.00 89.44 825 GLU A N 1
ATOM 6252 C CA . GLU A 1 825 ? 36.828 -0.851 -41.588 1.00 89.44 825 GLU A CA 1
ATOM 6253 C C . GLU A 1 825 ? 36.201 -1.062 -42.966 1.00 89.44 825 GLU A C 1
ATOM 6255 O O . GLU A 1 825 ? 36.913 -0.996 -43.966 1.00 89.44 825 GLU A O 1
ATOM 6260 N N . ALA A 1 826 ? 34.878 -1.225 -43.043 1.00 86.81 826 ALA A N 1
ATOM 6261 C CA . ALA A 1 826 ? 34.161 -1.376 -44.305 1.00 86.81 826 ALA A CA 1
ATOM 6262 C C . ALA A 1 826 ? 34.405 -0.182 -45.252 1.00 86.81 826 ALA A C 1
ATOM 6264 O O . ALA A 1 826 ? 34.802 -0.379 -46.402 1.00 86.81 826 ALA A O 1
ATOM 6265 N N . VAL A 1 827 ? 34.313 1.054 -44.745 1.00 86.19 827 VAL A N 1
ATOM 6266 C CA . VAL A 1 827 ? 34.654 2.278 -45.495 1.00 86.19 827 VAL A CA 1
ATOM 6267 C C . VAL A 1 827 ? 36.129 2.307 -45.920 1.00 86.19 827 VAL A C 1
ATOM 6269 O O . VAL A 1 827 ? 36.432 2.772 -47.013 1.00 86.19 827 VAL A O 1
ATOM 6272 N N . SER A 1 828 ? 37.053 1.790 -45.103 1.00 79.69 828 SER A N 1
ATOM 6273 C CA . SER A 1 828 ? 38.488 1.741 -45.438 1.00 79.69 828 SER A CA 1
ATOM 6274 C C . SER A 1 828 ? 38.870 0.734 -46.534 1.00 79.69 828 SER A C 1
ATOM 6276 O O . SER A 1 828 ? 40.013 0.742 -46.989 1.00 79.69 828 SER A O 1
ATOM 6278 N N . THR A 1 829 ? 37.938 -0.130 -46.959 1.00 70.44 829 THR A N 1
ATOM 6279 C CA . THR A 1 829 ? 38.154 -1.082 -48.068 1.00 70.44 829 THR A CA 1
ATOM 6280 C C . THR A 1 829 ? 37.821 -0.509 -49.454 1.00 70.44 829 THR A C 1
ATOM 6282 O O . THR A 1 829 ? 37.907 -1.236 -50.446 1.00 70.44 829 THR A O 1
ATOM 6285 N N . ILE A 1 830 ? 37.465 0.783 -49.517 1.00 65.06 830 ILE A N 1
ATOM 6286 C CA . ILE A 1 830 ? 37.132 1.566 -50.721 1.00 65.06 830 ILE A CA 1
ATOM 6287 C C . ILE A 1 830 ? 38.337 2.410 -51.167 1.00 65.06 830 ILE A C 1
ATOM 6289 O O . ILE A 1 830 ? 38.635 2.392 -52.384 1.00 65.06 830 ILE A O 1
#

Foldseek 3Di:
DDDDPPDDDDDDDDDDDDDDDDDDDDDDQDDWAKEKEWEDPVQFDKDKDQPPDDDDDDDDDDDDDDDDFDDAQDWADPDDQKTKHAHAPPADPDDAAWDDDPRDTAHDAWDHDDQPAPDLGHDDHFKMKIFHQAKWKKKWKKWAAAQKWKWKDWPVCNVDTPDTGTHNPNGIDIDMDMDIDHHGTMMMIGMHDDGMYINDMDTIHIDMDIDHQFTKIKIFTDDDPFKAWADKDKPDPVWDWDADPSRGMIITGHHHHYIYIYIDIDTPCQLVVLQPDDQVQWLVPHDDLAERAAFTDDDQWDATPVGIWGKWKDKPDCCAANSRRAGAAEQDKDWMKMKIWTADPVGRSDIYIDIRTHIYDHDDPFPVQQVVQQVPDDQPDQAEDAAFTQDDQATHNGKGKFKDKPDCCAANRRRGGDAAEPDKDKIKMKIWIGDDPDIDIDIDIHTYDHFHAKAWLDWWKAAPVLATFLAFAARIFGFKIKIDDQGPDQPQQKKKKKWKFFPVVVGHTPAIDIDTDDHDPRDTDIDGDDRPRGHTHRGIKMWMWIASRPPPGHTSHPGTDIRDSDADQAEEEEEEEEQQAAADAQEDQRHAAQFGHLLNCLVQFFAPSYHYHYLYYYLAALQLCCPDVSVVVCLVPAAANYEYEYEGQPNLLCPPPVSHHADLDDDLPDPRHSNVSVVVRCCSQSVRNYAYEYEQAAAFLDPDPPSSVSNLVSSSVSCSVRSHHYQYNNVVNVVVCVVPHSQQNVLWALFEAAQQVQCPPDPRHPLVSHPSNRHGDDGRRTTGNLNSQVSSQSSLVSCVVSNNVSVVRTDPDHDDPVNGDGPVVSVVVD

Secondary structure (DSSP, 8-state):
------S---------------------S---EEEEEEE-TTS-EEEEEETTS---------------PPPTT--EEEETTEEEEEE------S--S-EEETTEEE-S----SS----SSS----SEEEEEESS-EEEEEEEEE-TTEEEEEEESS-TTSEEEEEEE-SSS-EEEEEEEEE-TTEEEEEEEESS-EEEEEEEEEEEEEEEE-TTPEEEEEEES-TTEEEEEEEESSTTSPPEE-TTSSEEEEE--SS-EEEEEEEEETTHHHHHTT--GGGT-TT-S-TT-B-S-----SEEEETTEEEEEEEEES-TTTB-TT--B---SS-EEEEEEEEEEETTEEEEEEEEEEEEEEPP---HHHHHHHHHHH---S--TTB-SPP---SEETTTEEEEEEES-TTTB-TT--B---BS--EEEEEEEEEEETTEEEEEEEEEEEPPBPPPEEEEEEEE-TT--EESS--TTEEEEEEEEE---SS--S--EEEEEEEETTTTTEEEEEEEEE-----SS-EEEEPPTTSSEE-TTEEEEEEEE--SSS--BSSSS-EEE--PPPSSEEEEEEE-TTTS----SSTT--TTB--SGGGGGGGB-TTEEEEE---TT--TTGGGGSHHHHHHHHH--TT-EEEEE--TTTS-TT-TTT--BSSS-SSSTTBHHHHHHHHHHHHHTTTPEEEEEPPPPPSSS--HHHHHHHHHHHHHHHHHT--EE-HHHHHHHHHHHHHHHHGGGTEEEE-TT-GGGTT-TTS-GGG-HHHHS-EEEEEEEBHHHHHHHHHHHHHHHHHTT-GGGGGB-S----GGGS--HHHHHHT-